Protein AF-A0A960G6W5-F1 (afdb_monomer)

Radius of gyration: 51.0 Å; Cα contacts (8 Å, |Δi|>4): 1980; chains: 1; bounding box: 122×74×151 Å

Secondary structure (DSSP, 8-state):
---S---HHHHHHHHHHHHTTSTTS----HHHHHHHHHHSPPPPPP-B-S--PPPEEEESS---TT--SSEEEEE-EEEPPPTTS-TT--EEE-HHHHHHHHHHH-GGG-----S-EEEEEEPPB--HHHHHHTTTTGGGSSS--HHHHHHHHHHHGGGG--TT-SEEE-SSSTT-EEEPTTEEEEE-TTPPSSPPS-GGGSPTTPPPPTTEEEEE--SSPPP-SPBPTT--EEEEE-TTTTTT-----TT---EEEEEPBS-TT-PBPEEEEEEE-SS-EEEEETTEEEEEE-TT-EEEEEEEEE--GGGGGGBHHHHTS-HHHHT-HHHHHHHHTT--TTTS--EEEEEEEE-SS-SS--EEEEEEEE--TT--EEEEEEEEE--GGGEEEEEEEEEEEEEE--TTSSS-EEEEEEEEEEEEE--TT-SEEEE-SSS-EEEE-TTS-EEEEE--EEE-SS--BEEEEEEEEEEETTGGGS-TTTS-STGGGEEEEEEEEEEE-B-SPPPPP-EEEEEEEEEEEEEEETTEEEEEEEEEEEEEEEEEPSP--TTBTT-EEEEEEESSS-GGGTTTS-EEE--TTEE----S-TTS--BS-HHHHTTS-----TTS-SSS-EEEE-TTSTT--EEEEEEE--EEETTTTEEEEEEEB--TT-SS-EEE-EEEEE-SSB-TT-SBPPPEEPPPEEPPPPEEEEEE-SSSSEEEEEEEEE--EE---S-SS--HHHHHHHHEEEEEEEEEE-SS--SGGGEEEEEEEEE-EEEEETTEEEEEEEEE-SS------SS--SSEEEEEEEEEEEEEEPTTS-SSEEEEEEEEEEEEEE-

Sequence (835 aa):
RTDTALTHSALATAVAEAVRTMPELPPVTGGVVTELLDLVTTPRPFLRWDPVVEPAVVPRHPYTEAESQLTLVIRSGVAVPDPTGDPYTVDLVAPDDYAQQTRAAHPELDLLWRGTSQRHLASPKTSQLEAELHGHFDAAIGGAGAAAVRRALAVALRESGSFLSTTVADLHHPGARLPQPGVELHSSPTAQEPAVTDPADLARGAPLTKGQYVVHDTDDLILPYLPDPLAKRLSLTFPDAGQGHHLFGLWAIEGVTLPYAGRWPEWHPYRLVLEAGAELAARSTRRVVRVAVPPGEQLRVNLSSALDRADLDLLGLWRSLPQAIRDLDVVAEAAADGWLWWLTPPTQLRLVHAVPKPVEVPRTTILVPVRVADGTDVRLFGGVDVHGPSTERLDVEAAWTEWVDDPTKPGPEQVDVTAAAAHTAVSYDEDLVVLGGEKDSTFPLPDGSALQVHAAVHQLGDTRHRLVEYRMRATTRYREYFDPRVLPTVDDVSVVGPATQLDVPNTARPNKPVVHDVIPLFRWTEETEPAQPFGLRRTRRAGLRVYLERPWFSSGDGELLGVLLAVGPDTATENHVSQWGGDPAYLQAGPASRSVLPLSDLTHLVGLDDRREGGRPVGPPTLQTLVDAPGTPAVWVLGYQPEFSAERGMWFVDVALDPGTAIWPFVRLGLARFQPSSLPGKHLSPVVRTDFVPLPPERTATVTRPDRRHARVVVTGPIGVPDMGPLTGDGFVERLLASRTMRARLERRRTDLTTDLGWETVDAVDLPVLGFDATVVSWSGQLPLPTALPPRRPGSNQTFRVVLEEWETLPADARGGGPGTDAQSRVVYADHLPL

Structure (mmCIF, N/CA/C/O backbone):
data_AF-A0A960G6W5-F1
#
_entry.id   AF-A0A960G6W5-F1
#
loop_
_atom_site.group_PDB
_atom_site.id
_atom_site.type_symbol
_atom_site.label_atom_id
_atom_site.label_alt_id
_atom_site.label_comp_id
_atom_site.label_asym_id
_atom_site.label_entity_id
_atom_site.label_seq_id
_atom_site.pdbx_PDB_ins_code
_atom_site.Cartn_x
_atom_site.Cartn_y
_atom_site.Cartn_z
_atom_site.occupancy
_atom_site.B_iso_or_equiv
_atom_site.auth_seq_id
_atom_site.auth_comp_id
_atom_site.auth_asym_id
_atom_site.auth_atom_id
_atom_site.pdbx_PDB_model_num
ATOM 1 N N . ARG A 1 1 ? 44.991 11.100 -51.031 1.00 40.06 1 ARG A N 1
ATOM 2 C CA . ARG A 1 1 ? 45.391 11.528 -49.666 1.00 40.06 1 ARG A CA 1
ATOM 3 C C . ARG A 1 1 ? 46.758 12.193 -49.748 1.00 40.06 1 ARG A C 1
ATOM 5 O O . ARG A 1 1 ? 47.760 11.496 -49.788 1.00 40.06 1 ARG A O 1
ATOM 12 N N . THR A 1 2 ? 46.790 13.517 -49.825 1.00 29.16 2 THR A N 1
ATOM 13 C CA . THR A 1 2 ? 48.022 14.316 -49.761 1.00 29.16 2 THR A CA 1
ATOM 14 C C . THR A 1 2 ? 47.742 15.479 -48.833 1.00 29.16 2 THR A C 1
ATOM 16 O O . THR A 1 2 ? 47.392 16.561 -49.282 1.00 29.16 2 THR A O 1
ATOM 19 N N . ASP A 1 3 ? 47.854 15.208 -47.538 1.00 36.31 3 ASP A N 1
ATOM 20 C CA . ASP A 1 3 ? 47.897 16.242 -46.504 1.00 36.31 3 ASP A CA 1
ATOM 21 C C . ASP A 1 3 ? 49.336 16.429 -46.010 1.00 36.31 3 ASP A C 1
ATOM 23 O O . ASP A 1 3 ? 49.634 16.643 -44.842 1.00 36.31 3 ASP A O 1
ATOM 27 N N . THR A 1 4 ? 50.284 16.315 -46.935 1.00 36.91 4 THR A N 1
ATOM 28 C CA . THR A 1 4 ? 51.541 17.033 -46.795 1.00 36.91 4 THR A CA 1
ATOM 29 C C . THR A 1 4 ? 51.298 18.379 -47.440 1.00 36.91 4 THR A C 1
ATOM 31 O O . THR A 1 4 ? 51.150 18.441 -48.662 1.00 36.91 4 THR A O 1
ATOM 34 N N . ALA A 1 5 ? 51.258 19.440 -46.636 1.00 42.19 5 ALA A N 1
ATOM 35 C CA . ALA A 1 5 ? 51.470 20.795 -47.117 1.00 42.19 5 ALA A CA 1
ATOM 36 C C . ALA A 1 5 ? 52.848 20.843 -47.802 1.00 42.19 5 ALA A C 1
ATOM 38 O O . ALA A 1 5 ? 53.865 21.174 -47.195 1.00 42.19 5 ALA A O 1
ATOM 39 N N . LEU A 1 6 ? 52.903 20.418 -49.064 1.00 46.50 6 LEU A N 1
ATOM 40 C CA . LEU A 1 6 ? 54.050 20.611 -49.927 1.00 46.50 6 LEU A CA 1
ATOM 41 C C . LEU A 1 6 ? 54.123 22.115 -50.133 1.00 46.50 6 LEU A C 1
ATOM 43 O O . LEU A 1 6 ? 53.272 22.710 -50.792 1.00 46.50 6 LEU A O 1
ATOM 47 N N . THR A 1 7 ? 55.108 22.744 -49.502 1.00 54.22 7 THR A N 1
ATOM 48 C CA . THR A 1 7 ? 55.400 24.153 -49.744 1.00 54.22 7 THR A CA 1
ATOM 49 C C . THR A 1 7 ? 55.617 24.348 -51.247 1.00 54.22 7 THR A C 1
ATOM 51 O O . THR A 1 7 ? 56.141 23.450 -51.913 1.00 54.22 7 THR A O 1
ATOM 54 N N . HIS A 1 8 ? 55.246 25.512 -51.799 1.00 53.78 8 HIS A N 1
ATOM 55 C CA . HIS A 1 8 ? 55.492 25.820 -53.219 1.00 53.78 8 HIS A CA 1
ATOM 56 C C . HIS A 1 8 ? 56.959 25.538 -53.606 1.00 53.78 8 HIS A C 1
ATOM 58 O O . HIS A 1 8 ? 57.224 25.042 -54.690 1.00 53.78 8 HIS A O 1
ATOM 64 N N . SER A 1 9 ? 57.901 25.707 -52.670 1.00 54.22 9 SER A N 1
ATOM 65 C CA . SER A 1 9 ? 59.314 25.315 -52.799 1.00 54.22 9 SER A CA 1
ATOM 66 C C . SER A 1 9 ? 59.549 23.805 -53.019 1.00 54.22 9 SER A C 1
ATOM 68 O O . SER A 1 9 ? 60.280 23.414 -53.934 1.00 54.22 9 SER A O 1
ATOM 70 N N . ALA A 1 10 ? 58.922 22.935 -52.220 1.00 56.19 10 ALA A N 1
ATOM 71 C CA . ALA A 1 10 ? 59.089 21.485 -52.330 1.00 56.19 10 ALA A CA 1
ATOM 72 C C . ALA A 1 10 ? 58.454 20.933 -53.616 1.00 56.19 10 ALA A C 1
ATOM 74 O O . ALA A 1 10 ? 59.056 20.107 -54.307 1.00 56.19 10 ALA A O 1
ATOM 75 N N . LEU A 1 11 ? 57.272 21.444 -53.977 1.00 56.09 11 LEU A N 1
ATOM 76 C CA . LEU A 1 11 ? 56.597 21.094 -55.225 1.00 56.09 11 LEU A CA 1
ATOM 77 C C . LEU A 1 11 ? 57.368 21.637 -56.442 1.00 56.09 11 LEU A C 1
ATOM 79 O O . LEU A 1 11 ? 57.532 20.915 -57.423 1.00 56.09 11 LEU A O 1
ATOM 83 N N . ALA A 1 12 ? 57.930 22.850 -56.352 1.00 57.47 12 ALA A N 1
ATOM 84 C CA . ALA A 1 12 ? 58.768 23.424 -57.405 1.00 57.47 12 ALA A CA 1
ATOM 85 C C . ALA A 1 12 ? 60.010 22.579 -57.674 1.00 57.47 12 ALA A C 1
ATOM 87 O O . ALA A 1 12 ? 60.385 22.371 -58.826 1.00 57.47 12 ALA A O 1
ATOM 88 N N . THR A 1 13 ? 60.633 22.074 -56.610 1.00 58.28 13 THR A N 1
ATOM 89 C CA . THR A 1 13 ? 61.841 21.249 -56.698 1.00 58.28 13 THR A CA 1
ATOM 90 C C . THR A 1 13 ? 61.538 19.909 -57.370 1.00 58.28 13 THR A C 1
ATOM 92 O O . THR A 1 13 ? 62.225 19.543 -58.322 1.00 58.28 13 THR A O 1
ATOM 95 N N . ALA A 1 14 ? 60.458 19.234 -56.961 1.00 59.72 14 ALA A N 1
ATOM 96 C CA . ALA A 1 14 ? 60.030 17.965 -57.553 1.00 59.72 14 ALA A CA 1
ATOM 97 C C . ALA A 1 14 ? 59.589 18.109 -59.024 1.00 59.72 14 ALA A C 1
ATOM 99 O O . ALA A 1 14 ? 59.943 17.280 -59.862 1.00 59.72 14 ALA A O 1
ATOM 100 N N . VAL A 1 15 ? 58.869 19.184 -59.367 1.00 58.84 15 VAL A N 1
ATOM 101 C CA . VAL A 1 15 ? 58.459 19.481 -60.751 1.00 58.84 15 VAL A CA 1
ATOM 102 C C . VAL A 1 15 ? 59.669 19.853 -61.615 1.00 58.84 15 VAL A C 1
ATOM 104 O O . VAL A 1 15 ? 59.795 19.349 -62.728 1.00 58.84 15 VAL A O 1
ATOM 107 N N . ALA A 1 16 ? 60.610 20.658 -61.111 1.00 59.22 16 ALA A N 1
ATOM 108 C CA . ALA A 1 16 ? 61.850 20.983 -61.822 1.00 59.22 16 ALA A CA 1
ATOM 109 C C . ALA A 1 16 ? 62.760 19.757 -62.032 1.00 59.22 16 ALA A C 1
ATOM 111 O O . ALA A 1 16 ? 63.559 19.721 -62.969 1.00 59.22 16 ALA A O 1
ATOM 112 N N . GLU A 1 17 ? 62.685 18.758 -61.155 1.00 59.59 17 GLU A N 1
ATOM 113 C CA . GLU A 1 17 ? 63.411 17.492 -61.285 1.00 59.59 17 GLU A CA 1
ATOM 114 C C . GLU A 1 17 ? 62.733 16.543 -62.286 1.00 59.59 17 GLU A C 1
ATOM 116 O O . GLU A 1 17 ? 63.411 15.989 -63.148 1.00 59.59 17 GLU A O 1
ATOM 121 N N . ALA A 1 18 ? 61.398 16.464 -62.285 1.00 56.75 18 ALA A N 1
ATOM 122 C CA . ALA A 1 18 ? 60.632 15.707 -63.277 1.00 56.75 18 ALA A CA 1
ATOM 123 C C . ALA A 1 18 ? 60.759 16.290 -64.699 1.00 56.75 18 ALA A C 1
ATOM 125 O O . ALA A 1 18 ? 60.986 15.549 -65.655 1.00 56.75 18 ALA A O 1
ATOM 126 N N . VAL A 1 19 ? 60.695 17.618 -64.856 1.00 58.28 19 VAL A N 1
ATOM 127 C CA . VAL A 1 19 ? 60.835 18.293 -66.163 1.00 58.28 19 VAL A CA 1
ATOM 128 C C . VAL A 1 19 ? 62.250 18.136 -66.735 1.00 58.28 19 VAL A C 1
ATOM 130 O O . VAL A 1 19 ? 62.404 18.006 -67.946 1.00 58.28 19 VAL A O 1
ATOM 133 N N . ARG A 1 20 ? 63.283 18.032 -65.883 1.00 57.38 20 ARG A N 1
ATOM 134 C CA . ARG A 1 20 ? 64.667 17.738 -66.306 1.00 57.38 20 ARG A CA 1
ATOM 135 C C . ARG A 1 20 ? 64.843 16.366 -66.964 1.00 57.38 20 ARG A C 1
ATOM 137 O O . ARG A 1 20 ? 65.840 16.160 -67.648 1.00 57.38 20 ARG A O 1
ATOM 144 N N . THR A 1 21 ? 63.901 15.443 -66.773 1.00 56.19 21 THR A N 1
ATOM 145 C CA . THR A 1 21 ? 63.940 14.104 -67.384 1.00 56.19 21 THR A CA 1
ATOM 146 C C . THR A 1 21 ? 63.235 14.021 -68.744 1.00 56.19 21 THR A C 1
ATOM 148 O O . THR A 1 21 ? 63.281 12.970 -69.383 1.00 56.19 21 THR A O 1
ATOM 151 N N . MET A 1 22 ? 62.618 15.111 -69.225 1.00 53.97 22 MET A N 1
ATOM 152 C CA . MET A 1 22 ? 61.952 15.158 -70.532 1.00 53.97 22 MET A CA 1
ATOM 153 C C . MET A 1 22 ? 62.871 15.775 -71.609 1.00 53.97 22 MET A C 1
ATOM 155 O O . MET A 1 22 ? 63.398 16.863 -71.382 1.00 53.97 22 MET A O 1
ATOM 159 N N . PRO A 1 23 ? 63.072 15.147 -72.789 1.00 51.31 23 PRO A N 1
ATOM 160 C CA . PRO A 1 23 ? 64.182 15.508 -73.684 1.00 51.31 23 PRO A CA 1
ATOM 161 C C . PRO A 1 23 ? 64.036 16.818 -74.481 1.00 51.31 23 PRO A C 1
ATOM 163 O O . PRO A 1 23 ? 65.014 17.240 -75.091 1.00 51.31 23 PRO A O 1
ATOM 166 N N . GLU A 1 24 ? 62.859 17.458 -74.518 1.00 55.34 24 GLU A N 1
ATOM 167 C CA . GLU A 1 24 ? 62.564 18.534 -75.491 1.00 55.34 24 GLU A CA 1
ATOM 168 C C . GLU A 1 24 ? 62.020 19.852 -74.903 1.00 55.34 24 GLU A C 1
ATOM 170 O O . GLU A 1 24 ? 61.393 20.638 -75.612 1.00 55.34 24 GLU A O 1
ATOM 175 N N . LEU A 1 25 ? 62.264 20.152 -73.624 1.00 54.31 25 LEU A N 1
ATOM 176 C CA . LEU A 1 25 ? 61.867 21.440 -73.030 1.00 54.31 25 LEU A CA 1
ATOM 177 C C . LEU A 1 25 ? 63.091 22.287 -72.624 1.00 54.31 25 LEU A C 1
ATOM 179 O O . LEU A 1 25 ? 64.078 21.735 -72.134 1.00 54.31 25 LEU A O 1
ATOM 183 N N . PRO A 1 26 ? 63.061 23.625 -72.811 1.00 58.75 26 PRO A N 1
ATOM 184 C CA . PRO A 1 26 ? 64.136 24.512 -72.363 1.00 58.75 26 PRO A CA 1
ATOM 185 C C . PRO A 1 26 ? 64.307 24.449 -70.831 1.00 58.75 26 PRO A C 1
ATOM 187 O O . PRO A 1 26 ? 63.349 24.130 -70.124 1.00 58.75 26 PRO A O 1
ATOM 190 N N . PRO A 1 27 ? 65.506 24.750 -70.290 1.00 56.75 27 PRO A N 1
ATOM 191 C CA . PRO A 1 27 ? 65.803 24.589 -68.869 1.00 56.75 27 PRO A CA 1
ATOM 192 C C . PRO A 1 27 ? 64.904 25.492 -68.019 1.00 56.75 27 PRO A C 1
ATOM 194 O O . PRO A 1 27 ? 65.104 26.704 -67.939 1.00 56.75 27 PRO A O 1
ATOM 197 N N . VAL A 1 28 ? 63.905 24.892 -67.375 1.00 57.66 28 VAL A N 1
ATOM 198 C CA . VAL A 1 28 ? 63.008 25.591 -66.454 1.00 57.66 28 VAL A CA 1
ATOM 199 C C . VAL A 1 28 ? 63.772 25.845 -65.152 1.00 57.66 28 VAL A C 1
ATOM 201 O O . VAL A 1 28 ? 64.175 24.910 -64.459 1.00 57.66 28 VAL A O 1
ATOM 204 N N . THR A 1 29 ? 64.033 27.112 -64.830 1.00 60.97 29 THR A N 1
ATOM 205 C CA . THR A 1 29 ? 64.682 27.507 -63.572 1.00 60.97 29 THR A CA 1
ATOM 206 C C . THR A 1 29 ? 63.681 27.453 -62.416 1.00 60.97 29 THR A C 1
ATOM 208 O O . THR A 1 29 ? 62.482 27.652 -62.610 1.00 60.97 29 THR A O 1
ATOM 211 N N . GLY A 1 30 ? 64.161 27.226 -61.187 1.00 58.84 30 GLY A N 1
ATOM 212 C CA . GLY A 1 30 ? 63.300 27.163 -59.995 1.00 58.84 30 GLY A CA 1
ATOM 213 C C . GLY A 1 30 ? 62.415 28.404 -59.800 1.00 58.84 30 GLY A C 1
ATOM 214 O O . GLY A 1 30 ? 61.308 28.279 -59.288 1.00 58.84 30 GLY A O 1
ATOM 215 N N . GLY A 1 31 ? 62.846 29.576 -60.286 1.00 61.78 31 GLY A N 1
ATOM 216 C CA . GLY A 1 31 ? 62.052 30.811 -60.272 1.00 61.78 31 GLY A CA 1
ATOM 217 C C . GLY A 1 31 ? 60.804 30.759 -61.162 1.00 61.78 31 GLY A C 1
ATOM 218 O O . GLY A 1 31 ? 59.733 31.137 -60.705 1.00 61.78 31 GLY A O 1
ATOM 219 N N . VAL A 1 32 ? 60.904 30.203 -62.377 1.00 61.75 32 VAL A N 1
ATOM 220 C CA . VAL A 1 32 ? 59.761 30.064 -63.307 1.00 61.75 32 VAL A CA 1
ATOM 221 C C . VAL A 1 32 ? 58.753 29.032 -62.795 1.00 61.75 32 VAL A C 1
ATOM 223 O O . VAL A 1 32 ? 57.549 29.218 -62.935 1.00 61.75 32 VAL A O 1
ATOM 226 N N . VAL A 1 33 ? 59.225 27.959 -62.148 1.00 59.75 33 VAL A N 1
ATOM 227 C CA . VAL A 1 33 ? 58.331 26.989 -61.491 1.00 59.75 33 VAL A CA 1
ATOM 228 C C . VAL A 1 33 ? 57.635 27.612 -60.279 1.00 59.75 33 VAL A C 1
ATOM 230 O O . VAL A 1 33 ? 56.470 27.323 -60.041 1.00 59.75 33 VAL A O 1
ATOM 233 N N . THR A 1 34 ? 58.314 28.493 -59.542 1.00 57.53 34 THR A N 1
ATOM 234 C CA . THR A 1 34 ? 57.716 29.205 -58.401 1.00 57.53 34 THR A CA 1
ATOM 235 C C . THR A 1 34 ? 56.634 30.188 -58.865 1.00 57.53 34 THR A C 1
ATOM 237 O O . THR A 1 34 ? 55.538 30.157 -58.320 1.00 57.53 34 THR A O 1
ATOM 240 N N . GLU A 1 35 ? 56.875 30.967 -59.929 1.00 63.31 35 GLU A N 1
ATOM 241 C CA . GLU A 1 35 ? 55.846 31.824 -60.551 1.00 63.31 35 GLU A CA 1
ATOM 242 C C . GLU A 1 35 ? 54.659 31.017 -61.100 1.00 63.31 35 GLU A C 1
ATOM 244 O O . GLU A 1 35 ? 53.507 31.413 -60.934 1.00 63.31 35 GLU A O 1
ATOM 249 N N . LEU A 1 36 ? 54.913 29.861 -61.725 1.00 60.41 36 LEU A N 1
ATOM 250 C CA . LEU A 1 36 ? 53.849 28.963 -62.182 1.00 60.41 36 LEU A CA 1
ATOM 251 C C . LEU A 1 36 ? 53.043 28.388 -61.016 1.00 60.41 36 LEU A C 1
ATOM 253 O O . LEU A 1 36 ? 51.830 28.264 -61.133 1.00 60.41 36 LEU A O 1
ATOM 257 N N . LEU A 1 37 ? 53.682 28.053 -59.897 1.00 58.50 37 LEU A N 1
ATOM 258 C CA . LEU A 1 37 ? 52.997 27.550 -58.707 1.00 58.50 37 LEU A CA 1
ATOM 259 C C . LEU A 1 37 ? 52.199 28.628 -57.976 1.00 58.50 37 LEU A C 1
ATOM 261 O O . LEU A 1 37 ? 51.151 28.309 -57.428 1.00 58.50 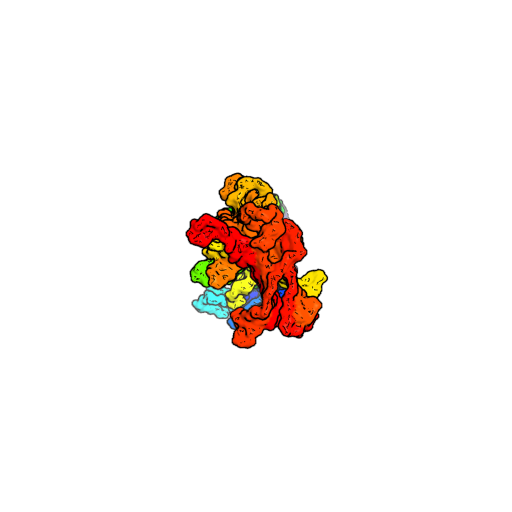37 LEU A O 1
ATOM 265 N N . ASP A 1 38 ? 52.622 29.889 -58.035 1.00 61.00 38 ASP A N 1
ATOM 266 C CA . ASP A 1 38 ? 51.825 31.019 -57.544 1.00 61.00 38 ASP A CA 1
ATOM 267 C C . ASP A 1 38 ? 50.582 31.286 -58.421 1.00 61.00 38 ASP A C 1
ATOM 269 O O . ASP A 1 38 ? 49.593 31.841 -57.941 1.00 61.00 38 ASP A O 1
ATOM 273 N N . LEU A 1 39 ? 50.590 30.838 -59.684 1.00 62.72 39 LEU A N 1
ATOM 274 C CA . LEU A 1 39 ? 49.422 30.824 -60.578 1.00 62.72 39 LEU A CA 1
ATOM 275 C C . LEU A 1 39 ? 48.560 29.555 -60.431 1.00 62.72 39 LEU A C 1
ATOM 277 O O . LEU A 1 39 ? 47.406 29.538 -60.868 1.00 62.72 39 LEU A O 1
ATOM 281 N N . VAL A 1 40 ? 49.092 28.487 -59.828 1.00 59.12 40 VAL A N 1
ATOM 282 C CA . VAL A 1 40 ? 48.345 27.257 -59.545 1.00 59.12 40 VAL A CA 1
ATOM 283 C C . VAL A 1 40 ? 47.571 27.457 -58.250 1.00 59.12 40 VAL A C 1
ATOM 285 O O . VAL A 1 40 ? 48.131 27.646 -57.174 1.00 59.12 40 VAL A O 1
ATOM 288 N N . THR A 1 41 ? 46.244 27.384 -58.339 1.00 60.28 41 THR A N 1
ATOM 289 C CA . THR A 1 41 ? 45.397 27.407 -57.143 1.00 60.28 41 THR A CA 1
ATOM 290 C C . THR A 1 41 ? 45.789 26.239 -56.241 1.00 60.28 41 THR A C 1
ATOM 292 O O . THR A 1 41 ? 45.698 25.083 -56.658 1.00 60.28 41 THR A O 1
ATOM 295 N N . THR A 1 42 ? 46.220 26.528 -55.008 1.00 59.69 42 THR A N 1
ATOM 296 C CA . THR A 1 42 ? 46.505 25.485 -54.018 1.00 59.69 42 THR A CA 1
ATOM 297 C C . THR A 1 42 ? 45.262 24.602 -53.878 1.00 59.69 42 THR A C 1
ATOM 299 O O . THR A 1 42 ? 44.183 25.152 -53.628 1.00 59.69 42 THR A O 1
ATOM 302 N N . PRO A 1 43 ? 45.373 23.268 -54.026 1.00 61.44 43 PRO A N 1
ATOM 303 C CA . PRO A 1 43 ? 44.233 22.376 -53.876 1.00 61.44 43 PRO A CA 1
ATOM 304 C C . PRO A 1 43 ? 43.546 22.640 -52.535 1.00 61.44 43 PRO A C 1
ATOM 306 O O . PRO A 1 43 ? 44.160 22.524 -51.473 1.00 61.44 43 PRO A O 1
ATOM 309 N N . ARG A 1 44 ? 42.280 23.057 -52.580 1.00 68.50 44 ARG A N 1
ATOM 310 C CA . ARG A 1 44 ? 41.448 23.184 -51.384 1.00 68.50 44 ARG A CA 1
ATOM 311 C C . ARG A 1 44 ? 40.637 21.899 -51.254 1.00 68.50 44 ARG A C 1
ATOM 313 O O . ARG A 1 44 ? 40.026 21.497 -52.244 1.00 68.50 44 ARG A O 1
ATOM 320 N N . PRO A 1 45 ? 40.629 21.249 -50.079 1.00 69.19 45 PRO A N 1
ATOM 321 C CA . PRO A 1 45 ? 39.750 20.112 -49.872 1.00 69.19 45 PRO A CA 1
ATOM 322 C C . PRO A 1 45 ? 38.299 20.575 -49.999 1.00 69.19 45 PRO A C 1
ATOM 324 O O . PRO A 1 45 ? 37.957 21.687 -49.581 1.00 69.19 45 PRO A O 1
ATOM 327 N N . PHE A 1 46 ? 37.454 19.720 -50.568 1.00 82.94 46 PHE A N 1
ATOM 328 C CA . PHE A 1 46 ? 36.014 19.881 -50.445 1.00 82.94 46 PHE A CA 1
ATOM 329 C C . PHE A 1 46 ? 35.646 19.892 -48.956 1.00 82.94 46 PHE A C 1
ATOM 331 O O . PHE A 1 46 ? 36.108 19.040 -48.196 1.00 82.94 46 PHE A O 1
ATOM 338 N N . LEU A 1 47 ? 34.856 20.886 -48.545 1.00 89.44 47 LEU A N 1
ATOM 339 C CA . LEU A 1 47 ? 34.314 20.971 -47.194 1.00 89.44 47 LEU A CA 1
ATOM 340 C C . LEU A 1 47 ? 32.828 20.683 -47.251 1.00 89.44 47 LEU A C 1
ATOM 342 O O . LEU A 1 47 ? 32.066 21.450 -47.843 1.00 89.44 47 LEU A O 1
ATOM 346 N N . ARG A 1 48 ? 32.435 19.600 -46.594 1.00 91.81 48 ARG A N 1
ATOM 347 C CA . ARG A 1 48 ? 31.042 19.220 -46.443 1.00 91.81 48 ARG A CA 1
ATOM 348 C C . ARG A 1 48 ? 30.407 20.061 -45.341 1.00 91.81 48 ARG A C 1
ATOM 350 O O . ARG A 1 48 ? 30.919 20.121 -44.224 1.00 91.81 48 ARG A O 1
ATOM 357 N N . TRP A 1 49 ? 29.300 20.720 -45.659 1.00 92.38 49 TRP A N 1
ATOM 358 C CA . TRP A 1 49 ? 28.532 21.523 -44.699 1.00 92.38 49 TRP A CA 1
ATOM 359 C C . TRP A 1 49 ? 27.291 20.802 -44.178 1.00 92.38 49 TRP A C 1
ATOM 361 O O . TRP A 1 49 ? 26.739 21.214 -43.162 1.00 92.38 49 TRP A O 1
ATOM 371 N N . ASP A 1 50 ? 26.898 19.713 -44.834 1.00 91.44 50 ASP A N 1
ATOM 372 C CA . ASP A 1 50 ? 25.795 18.866 -44.408 1.00 91.44 50 ASP A CA 1
ATOM 373 C C . ASP A 1 50 ? 26.249 17.856 -43.343 1.00 91.44 50 ASP A C 1
ATOM 375 O O . ASP A 1 50 ? 27.347 17.297 -43.448 1.00 91.44 50 ASP A O 1
ATOM 379 N N . PRO A 1 51 ? 25.418 17.563 -42.331 1.00 93.56 51 PRO A N 1
ATOM 380 C CA . PRO A 1 51 ? 25.730 16.536 -41.346 1.00 93.56 51 PRO A CA 1
ATOM 381 C C . PRO A 1 51 ? 25.818 15.143 -41.983 1.00 93.56 51 PRO A C 1
ATOM 383 O O . PRO A 1 51 ? 25.235 14.867 -43.038 1.00 93.56 51 PRO A O 1
ATOM 386 N N . VAL A 1 52 ? 26.529 14.235 -41.317 1.00 94.94 52 VAL A N 1
ATOM 387 C CA . VAL A 1 52 ? 26.510 12.804 -41.633 1.00 94.94 52 VAL A CA 1
ATOM 388 C C . VAL A 1 52 ? 25.282 12.199 -40.964 1.00 94.94 52 VAL A C 1
ATOM 390 O O . VAL A 1 52 ? 25.256 12.030 -39.748 1.00 94.94 52 VAL A O 1
ATOM 393 N N . VAL A 1 53 ? 24.251 11.919 -41.760 1.00 94.56 53 VAL A N 1
ATOM 394 C CA . VAL A 1 53 ? 22.946 11.463 -41.256 1.00 94.56 53 VAL A CA 1
ATOM 395 C C . VAL A 1 53 ? 23.039 10.116 -40.532 1.00 94.56 53 VAL A C 1
ATOM 397 O O . VAL A 1 53 ? 24.011 9.365 -40.671 1.00 94.56 53 VAL A O 1
ATOM 400 N N . GLU A 1 54 ? 22.030 9.819 -39.726 1.00 94.44 54 GLU A N 1
ATOM 401 C CA . GLU A 1 54 ? 21.936 8.606 -38.928 1.00 94.44 54 GLU A CA 1
ATOM 402 C C . GLU A 1 54 ? 21.932 7.315 -39.778 1.00 94.44 54 GLU A C 1
ATOM 404 O O . GLU A 1 54 ? 21.487 7.306 -40.931 1.00 94.44 54 GLU A O 1
ATOM 409 N N . PRO A 1 55 ? 22.386 6.184 -39.215 1.00 96.38 55 PRO A N 1
ATOM 410 C CA . PRO A 1 55 ? 22.240 4.872 -39.829 1.00 96.38 55 PRO A CA 1
ATOM 411 C C . PRO A 1 55 ? 20.777 4.525 -40.127 1.00 96.38 55 PRO A C 1
ATOM 413 O O . PRO A 1 55 ? 19.877 4.757 -39.320 1.00 96.38 55 PRO A O 1
ATOM 416 N N . ALA A 1 56 ? 20.543 3.887 -41.271 1.00 95.62 56 ALA A N 1
ATOM 417 C CA . ALA A 1 56 ? 19.230 3.394 -41.647 1.00 95.62 56 ALA A CA 1
ATOM 418 C C . ALA A 1 56 ? 18.862 2.158 -40.810 1.00 95.62 56 ALA A C 1
ATOM 420 O O . ALA A 1 56 ? 19.553 1.136 -40.846 1.00 95.62 56 ALA A O 1
ATOM 421 N N . VAL A 1 57 ? 17.742 2.240 -40.094 1.00 96.88 57 VAL A N 1
ATOM 422 C CA . VAL A 1 57 ? 17.168 1.126 -39.327 1.00 96.88 57 VAL A CA 1
ATOM 423 C C . VAL A 1 57 ? 16.171 0.385 -40.209 1.00 96.88 57 VAL A C 1
ATOM 425 O O . VAL A 1 57 ? 15.205 0.978 -40.679 1.00 96.88 57 VAL A O 1
ATOM 428 N N . VAL A 1 58 ? 16.374 -0.906 -40.446 1.00 95.69 58 VAL A N 1
ATOM 429 C CA . VAL A 1 58 ? 15.533 -1.707 -41.347 1.00 95.69 58 VAL A CA 1
ATOM 430 C C . VAL A 1 58 ? 14.877 -2.842 -40.561 1.00 95.69 58 VAL A C 1
ATOM 432 O O . VAL A 1 58 ? 15.578 -3.581 -39.862 1.00 95.69 58 VAL A O 1
ATOM 435 N N . PRO A 1 59 ? 13.547 -3.014 -40.636 1.00 95.38 59 PRO A N 1
ATOM 436 C CA . PRO A 1 59 ? 12.884 -4.119 -39.961 1.00 95.38 59 PRO A CA 1
ATOM 437 C C . PRO A 1 59 ? 13.269 -5.457 -40.596 1.00 95.38 59 PRO A C 1
ATOM 439 O O . PRO A 1 59 ? 13.266 -5.611 -41.817 1.00 95.38 59 PRO A O 1
ATOM 442 N N . ARG A 1 60 ? 13.604 -6.438 -39.753 1.00 95.19 60 ARG A N 1
ATOM 443 C CA . ARG A 1 60 ? 13.833 -7.821 -40.192 1.00 95.19 60 ARG A CA 1
ATOM 444 C C . ARG A 1 60 ? 12.522 -8.600 -40.300 1.00 95.19 60 ARG A C 1
ATOM 446 O O . ARG A 1 60 ? 12.348 -9.388 -41.216 1.00 95.19 60 ARG A O 1
ATOM 453 N N . HIS A 1 61 ? 11.616 -8.365 -39.357 1.00 94.50 61 HIS A N 1
ATOM 454 C CA . HIS A 1 61 ? 10.350 -9.075 -39.233 1.00 94.50 61 HIS A CA 1
ATOM 455 C C . HIS A 1 61 ? 9.175 -8.091 -39.175 1.00 94.50 61 HIS A C 1
ATOM 457 O O . HIS A 1 61 ? 9.390 -6.908 -38.890 1.00 94.50 61 HIS A O 1
ATOM 463 N N . PRO A 1 62 ? 7.937 -8.564 -39.405 1.00 93.06 62 PRO A N 1
ATOM 464 C CA . PRO A 1 62 ? 6.730 -7.757 -39.251 1.00 93.06 62 PRO A CA 1
ATOM 465 C C . PRO A 1 62 ? 6.585 -7.218 -37.830 1.00 93.06 62 PRO A C 1
ATOM 467 O O . PRO A 1 62 ? 6.866 -7.946 -36.874 1.00 93.06 62 PRO A O 1
ATOM 470 N N . TYR A 1 63 ? 6.127 -5.969 -37.712 1.00 92.88 63 TYR A N 1
ATOM 471 C CA . TYR A 1 63 ? 5.852 -5.342 -36.426 1.00 92.88 63 TYR A CA 1
ATOM 472 C C . TYR A 1 63 ? 4.682 -6.029 -35.724 1.00 92.88 63 TYR A C 1
ATOM 474 O O . TYR A 1 63 ? 3.651 -6.302 -36.337 1.00 92.88 63 TYR A O 1
ATOM 482 N N . THR A 1 64 ? 4.862 -6.280 -34.433 1.00 91.75 64 THR A N 1
ATOM 483 C CA . THR A 1 64 ? 3.809 -6.706 -33.504 1.00 91.75 64 THR A CA 1
ATOM 484 C C . THR A 1 64 ? 3.296 -5.514 -32.680 1.00 91.75 64 THR A C 1
ATOM 486 O O . THR A 1 64 ? 3.676 -4.368 -32.921 1.00 91.75 64 THR A O 1
ATOM 489 N N . GLU A 1 65 ? 2.409 -5.749 -31.717 1.00 90.31 65 GLU A N 1
ATOM 490 C CA . GLU A 1 65 ? 1.791 -4.731 -30.862 1.00 90.31 65 GLU A CA 1
ATOM 491 C C . GLU A 1 65 ? 2.851 -3.835 -30.198 1.00 90.31 65 GLU A C 1
ATOM 493 O O . GLU A 1 65 ? 3.806 -4.324 -29.601 1.00 90.31 65 GLU A O 1
ATOM 498 N N . ALA A 1 66 ? 2.698 -2.514 -30.304 1.00 91.06 66 ALA A N 1
ATOM 499 C CA . ALA A 1 66 ? 3.659 -1.522 -29.805 1.00 91.06 66 ALA A CA 1
ATOM 500 C C . ALA A 1 66 ? 5.090 -1.593 -30.398 1.00 91.06 66 ALA A C 1
ATOM 502 O O . ALA A 1 66 ? 5.966 -0.834 -29.973 1.00 91.06 66 ALA A O 1
ATOM 503 N N . GLU A 1 67 ? 5.346 -2.424 -31.416 1.00 93.56 67 GLU A N 1
ATOM 504 C CA . GLU A 1 67 ? 6.584 -2.358 -32.192 1.00 93.56 67 GLU A CA 1
ATOM 505 C C . GLU A 1 67 ? 6.504 -1.319 -33.313 1.00 93.56 67 GLU A C 1
ATOM 507 O O . GLU A 1 67 ? 5.466 -1.064 -33.921 1.00 93.56 67 GLU A O 1
ATOM 512 N N . SER A 1 68 ? 7.656 -0.737 -33.629 1.00 93.62 68 SER A N 1
ATOM 513 C CA . SER A 1 68 ? 7.822 0.160 -34.769 1.00 93.62 68 SER A CA 1
ATOM 514 C C . SER A 1 68 ? 9.236 0.031 -35.333 1.00 93.62 68 SER A C 1
ATOM 516 O O . SER A 1 68 ? 10.049 -0.763 -34.848 1.00 93.62 68 SER A O 1
ATOM 518 N N . GLN A 1 69 ? 9.575 0.829 -36.346 1.00 93.88 69 GLN A N 1
ATOM 519 C CA . GLN A 1 69 ? 10.935 0.859 -36.890 1.00 93.88 69 GLN A CA 1
ATOM 520 C C . GLN A 1 69 ? 11.982 1.127 -35.799 1.00 93.88 69 GLN A C 1
ATOM 522 O O . GLN A 1 69 ? 13.032 0.489 -35.800 1.00 93.88 69 GLN A O 1
ATOM 527 N N . LEU A 1 70 ? 11.656 2.001 -34.841 1.00 96.75 70 LEU A N 1
ATOM 528 C CA . LEU A 1 70 ? 12.555 2.454 -33.777 1.00 96.75 70 LEU A CA 1
ATOM 529 C C . LEU A 1 70 ? 12.212 1.877 -32.393 1.00 96.75 70 LEU A C 1
ATOM 531 O O . LEU A 1 70 ? 12.901 2.169 -31.421 1.00 96.75 70 LEU A O 1
ATOM 535 N N . THR A 1 71 ? 11.159 1.063 -32.273 1.00 97.19 71 THR A N 1
ATOM 536 C CA . THR A 1 71 ? 10.773 0.393 -31.020 1.00 97.19 71 THR A CA 1
ATOM 537 C C . THR A 1 71 ? 10.802 -1.119 -31.204 1.00 97.19 71 THR A C 1
ATOM 539 O O . THR A 1 71 ? 10.068 -1.661 -32.033 1.00 97.19 71 THR A O 1
ATOM 542 N N . LEU A 1 72 ? 11.668 -1.783 -30.441 1.00 97.56 72 LEU A N 1
ATOM 543 C CA . LEU A 1 72 ? 11.805 -3.236 -30.395 1.00 97.56 72 LEU A CA 1
ATOM 544 C C . LEU A 1 72 ? 11.171 -3.733 -29.095 1.00 97.56 72 LEU A C 1
ATOM 546 O O . LEU A 1 72 ? 11.470 -3.185 -28.034 1.00 97.56 72 LEU A O 1
ATOM 550 N N . VAL A 1 73 ? 10.326 -4.761 -29.174 1.00 97.62 73 VAL A N 1
ATOM 551 C CA . VAL A 1 73 ? 9.582 -5.278 -28.016 1.00 97.62 73 VAL A CA 1
ATOM 552 C C . VAL A 1 73 ? 9.760 -6.787 -27.912 1.00 97.62 73 VAL A C 1
ATOM 554 O O . VAL A 1 73 ? 9.560 -7.512 -28.885 1.00 97.62 73 VAL A O 1
ATOM 557 N N . ILE A 1 74 ? 10.091 -7.262 -26.716 1.00 97.31 74 ILE A N 1
ATOM 558 C CA . ILE A 1 74 ? 9.960 -8.668 -26.310 1.00 97.31 74 ILE A CA 1
ATOM 559 C C . ILE A 1 74 ? 8.996 -8.752 -25.124 1.00 97.31 74 ILE A C 1
ATOM 561 O O . ILE A 1 74 ? 8.825 -7.773 -24.399 1.00 97.31 74 ILE A O 1
ATOM 565 N N . ARG A 1 75 ? 8.329 -9.896 -24.946 1.00 96.56 75 ARG A N 1
ATOM 566 C CA . ARG A 1 75 ? 7.270 -10.073 -23.939 1.00 96.56 75 ARG A CA 1
ATOM 567 C C . ARG A 1 75 ? 7.532 -11.327 -23.125 1.00 96.56 75 ARG A C 1
ATOM 569 O O . ARG A 1 75 ? 7.626 -12.386 -23.733 1.00 96.56 75 ARG A O 1
ATOM 576 N N . SER A 1 76 ? 7.598 -11.215 -21.803 1.00 95.94 76 SER A N 1
ATOM 577 C CA . SER A 1 76 ? 7.674 -12.366 -20.889 1.00 95.94 76 SER A CA 1
ATOM 578 C C . SER A 1 76 ? 6.388 -12.510 -20.093 1.00 95.94 76 SER A C 1
ATOM 580 O O . SER A 1 76 ? 5.706 -11.520 -19.832 1.00 95.94 76 SER A O 1
ATOM 582 N N . GLY A 1 77 ? 6.065 -13.738 -19.698 1.00 92.88 77 GLY A N 1
ATOM 583 C CA . GLY A 1 77 ? 4.941 -14.011 -18.809 1.00 92.88 77 GLY A CA 1
ATOM 584 C C . GLY A 1 77 ? 5.330 -13.823 -17.350 1.00 92.88 77 GLY A C 1
ATOM 585 O O . GLY A 1 77 ? 6.490 -13.993 -16.978 1.00 92.88 77 GLY A O 1
ATOM 586 N N . VAL A 1 78 ? 4.341 -13.486 -16.530 1.00 91.44 78 VAL A N 1
ATOM 587 C CA . VAL A 1 78 ? 4.503 -13.290 -15.091 1.00 91.44 78 VAL A CA 1
ATOM 588 C C . VAL A 1 78 ? 3.396 -14.064 -14.390 1.00 91.44 78 VAL A C 1
ATOM 590 O O . VAL A 1 78 ? 2.217 -13.738 -14.539 1.00 91.44 78 VAL A O 1
ATOM 593 N N . ALA A 1 79 ? 3.772 -15.115 -13.668 1.00 84.88 79 ALA A N 1
ATOM 594 C CA . ALA A 1 79 ? 2.865 -15.950 -12.899 1.00 84.88 79 ALA A CA 1
ATOM 595 C C . ALA A 1 79 ? 3.032 -15.649 -11.407 1.00 84.88 79 ALA A C 1
ATOM 597 O O . ALA A 1 79 ? 4.138 -15.649 -10.873 1.00 84.88 79 ALA A O 1
ATOM 598 N N . VAL A 1 80 ? 1.916 -15.386 -10.733 1.00 72.00 80 VAL A N 1
ATOM 599 C CA . VAL A 1 80 ? 1.883 -15.271 -9.273 1.00 72.00 80 VAL A CA 1
ATOM 600 C C . VAL A 1 80 ? 1.479 -16.649 -8.738 1.00 72.00 80 VAL A C 1
ATOM 602 O O . VAL A 1 80 ? 0.447 -17.163 -9.182 1.00 72.00 80 VAL A O 1
ATOM 605 N N . PRO A 1 81 ? 2.279 -17.288 -7.868 1.00 60.25 81 PRO A N 1
ATOM 606 C CA . PRO A 1 81 ? 1.978 -18.614 -7.348 1.00 60.25 81 PRO A CA 1
ATOM 607 C C . PRO A 1 81 ? 0.655 -18.636 -6.566 1.00 60.25 81 PRO A C 1
ATOM 609 O O . PRO A 1 81 ? 0.227 -17.639 -5.986 1.00 60.25 81 PRO A O 1
ATOM 612 N N . ASP A 1 82 ? 0.009 -19.805 -6.567 1.00 57.09 82 ASP A N 1
ATOM 613 C CA . ASP A 1 82 ? -1.209 -20.119 -5.804 1.00 57.09 82 ASP A CA 1
ATOM 614 C C . ASP A 1 82 ? -1.004 -19.778 -4.303 1.00 57.09 82 ASP A C 1
ATOM 616 O O . ASP A 1 82 ? 0.106 -20.001 -3.807 1.00 57.09 82 ASP A O 1
ATOM 620 N N . PRO A 1 83 ? -2.010 -19.293 -3.540 1.00 52.97 83 PRO A N 1
ATOM 621 C CA . PRO A 1 83 ? -1.951 -18.991 -2.096 1.00 52.97 83 PRO A CA 1
ATOM 622 C C . PRO A 1 83 ? -1.294 -20.021 -1.155 1.00 52.97 83 PRO A C 1
ATOM 624 O O . PRO A 1 83 ? -1.088 -19.721 0.019 1.00 52.97 83 PRO A O 1
ATOM 627 N N . THR A 1 84 ? -0.982 -21.233 -1.619 1.00 51.09 84 THR A N 1
ATOM 628 C CA . THR A 1 84 ? -0.226 -22.250 -0.868 1.00 51.09 84 THR A CA 1
ATOM 629 C C . THR A 1 84 ? 1.301 -22.131 -0.990 1.00 51.09 84 THR A C 1
ATOM 631 O O . THR A 1 84 ? 2.013 -22.835 -0.272 1.00 51.09 84 THR A O 1
ATOM 634 N N . GLY A 1 85 ? 1.806 -21.314 -1.922 1.00 55.53 85 GLY A N 1
ATOM 635 C CA . GLY A 1 85 ? 3.229 -21.009 -2.102 1.00 55.53 85 GLY A CA 1
ATOM 636 C C . GLY A 1 85 ? 3.712 -19.854 -1.221 1.00 55.53 85 GLY A C 1
ATOM 637 O O . GLY A 1 85 ? 2.982 -19.365 -0.362 1.00 55.53 85 GLY A O 1
ATOM 638 N N . ASP A 1 86 ? 4.952 -19.410 -1.435 1.00 59.16 86 ASP A N 1
ATOM 639 C CA . ASP A 1 86 ? 5.427 -18.153 -0.853 1.00 59.16 86 ASP A CA 1
ATOM 640 C C . ASP A 1 86 ? 4.682 -16.989 -1.546 1.00 59.16 86 ASP A C 1
ATOM 642 O O . ASP A 1 86 ? 4.890 -16.788 -2.747 1.00 59.16 86 ASP A O 1
ATOM 646 N N . PRO A 1 87 ? 3.807 -16.219 -0.859 1.00 62.50 87 PRO A N 1
ATOM 647 C CA . PRO A 1 87 ? 2.962 -15.181 -1.479 1.00 62.50 87 PRO A CA 1
ATOM 648 C C . PRO A 1 87 ? 3.760 -13.977 -2.010 1.00 62.50 87 PRO A C 1
ATOM 650 O O . PRO A 1 87 ? 3.200 -12.969 -2.434 1.00 62.50 87 PRO A O 1
ATOM 653 N N . TYR A 1 88 ? 5.080 -14.075 -1.936 1.00 67.19 88 TYR A N 1
ATOM 654 C CA . TYR A 1 88 ? 6.058 -13.030 -2.142 1.00 67.19 88 TYR A CA 1
ATOM 655 C C . TYR A 1 88 ? 6.918 -13.245 -3.389 1.00 67.19 88 TYR A C 1
ATOM 657 O O . TYR A 1 88 ? 7.626 -12.323 -3.799 1.00 67.19 88 TYR A O 1
ATOM 665 N N . THR A 1 89 ? 6.877 -14.435 -3.987 1.00 70.81 89 THR A N 1
ATOM 666 C CA . THR A 1 89 ? 7.663 -14.775 -5.176 1.00 70.81 89 THR A CA 1
ATOM 667 C C . THR A 1 89 ? 6.820 -14.669 -6.433 1.00 70.81 89 THR A C 1
ATOM 669 O O . THR A 1 89 ? 5.651 -15.034 -6.422 1.00 70.81 89 THR A O 1
ATOM 672 N N . VAL A 1 90 ? 7.423 -14.201 -7.519 1.00 83.44 90 VAL A N 1
ATOM 673 C CA . VAL A 1 90 ? 6.803 -14.143 -8.841 1.00 83.44 90 VAL A CA 1
ATOM 674 C C . VAL A 1 90 ? 7.612 -15.029 -9.782 1.00 83.44 90 VAL A C 1
ATOM 676 O O . VAL A 1 90 ? 8.836 -14.919 -9.833 1.00 83.44 90 VAL A O 1
ATOM 679 N N . ASP A 1 91 ? 6.933 -15.899 -10.524 1.00 88.88 91 ASP A N 1
ATOM 680 C CA . ASP A 1 91 ? 7.555 -16.788 -11.500 1.00 88.88 91 ASP A CA 1
ATOM 681 C C . ASP A 1 91 ? 7.551 -16.141 -12.887 1.00 88.88 91 ASP A C 1
ATOM 683 O O . ASP A 1 91 ? 6.520 -15.699 -13.403 1.00 88.88 91 ASP A O 1
ATOM 687 N N . LEU A 1 92 ? 8.722 -16.106 -13.518 1.00 91.44 92 LEU A N 1
ATOM 688 C CA . LEU A 1 92 ? 8.906 -15.537 -14.849 1.00 91.44 92 LEU A CA 1
ATOM 689 C C . LEU A 1 92 ? 8.851 -16.632 -15.915 1.00 91.44 92 LEU A C 1
ATOM 691 O O . LEU A 1 92 ? 9.538 -17.650 -15.822 1.00 91.44 92 LEU A O 1
ATOM 695 N N . VAL A 1 93 ? 8.075 -16.390 -16.969 1.00 93.88 93 VAL A N 1
ATOM 696 C CA . VAL A 1 93 ? 7.995 -17.258 -18.149 1.00 93.88 93 VAL A CA 1
ATOM 697 C C . VAL A 1 93 ? 8.773 -16.608 -19.283 1.00 93.88 93 VAL A C 1
ATOM 699 O O . VAL A 1 93 ? 8.487 -15.471 -19.661 1.00 93.88 93 VAL A O 1
ATOM 702 N N . ALA A 1 94 ? 9.742 -17.336 -19.841 1.00 94.38 94 ALA A N 1
ATOM 703 C CA . ALA A 1 94 ? 10.595 -16.834 -20.911 1.00 94.38 94 ALA A CA 1
ATOM 704 C C . ALA A 1 94 ? 9.780 -16.416 -22.155 1.00 94.38 94 ALA A C 1
ATOM 706 O O . ALA A 1 94 ? 8.721 -16.993 -22.419 1.00 94.38 94 ALA A O 1
ATOM 707 N N . PRO A 1 95 ? 10.276 -15.464 -22.968 1.00 95.69 95 PRO A N 1
ATOM 708 C CA . PRO A 1 95 ? 9.503 -14.921 -24.080 1.00 95.69 95 PRO A CA 1
ATOM 709 C C . PRO A 1 95 ? 8.983 -15.922 -25.117 1.00 95.69 95 PRO A C 1
ATOM 711 O O . PRO A 1 95 ? 7.852 -15.786 -25.584 1.00 95.69 95 PRO A O 1
ATOM 714 N N . ASP A 1 96 ? 9.784 -16.925 -25.489 1.00 94.50 96 ASP A N 1
ATOM 715 C CA . ASP A 1 96 ? 9.362 -17.942 -26.461 1.00 94.50 96 ASP A CA 1
ATOM 716 C C . ASP A 1 96 ? 8.245 -18.832 -25.894 1.00 94.50 96 ASP A C 1
ATOM 718 O O . ASP A 1 96 ? 7.245 -19.079 -26.573 1.00 94.50 96 ASP A O 1
ATOM 722 N N . ASP A 1 97 ? 8.376 -19.240 -24.628 1.00 94.94 97 ASP A N 1
ATOM 723 C CA . ASP A 1 97 ? 7.378 -20.054 -23.934 1.00 94.94 97 ASP A CA 1
ATOM 724 C C . ASP A 1 97 ? 6.074 -19.275 -23.750 1.00 94.94 97 ASP A C 1
ATOM 726 O O . ASP A 1 97 ? 4.994 -19.793 -24.040 1.00 94.94 97 ASP A O 1
ATOM 730 N N . TYR A 1 98 ? 6.163 -18.008 -23.335 1.00 94.44 98 TYR A N 1
ATOM 731 C CA . TYR A 1 98 ? 5.000 -17.142 -23.175 1.00 94.44 98 TYR A CA 1
ATOM 732 C C . TYR A 1 98 ? 4.285 -16.921 -24.512 1.00 94.44 98 TYR A C 1
ATOM 734 O O . TYR A 1 98 ? 3.077 -17.123 -24.605 1.00 94.44 98 TYR A O 1
ATOM 742 N N . ALA A 1 99 ? 5.023 -16.615 -25.585 1.00 93.38 99 ALA A N 1
ATOM 743 C CA . ALA A 1 99 ? 4.448 -16.472 -26.920 1.00 93.38 99 ALA A CA 1
ATOM 744 C C . ALA A 1 99 ? 3.745 -17.755 -27.399 1.00 93.38 99 ALA A C 1
ATOM 746 O O . ALA A 1 99 ? 2.678 -17.684 -28.015 1.00 93.38 99 ALA A O 1
ATOM 747 N N . GLN A 1 100 ? 4.315 -18.933 -27.121 1.00 94.00 100 GLN A N 1
ATOM 748 C CA . GLN A 1 100 ? 3.693 -20.214 -27.453 1.00 94.00 100 GLN A CA 1
ATOM 749 C C . GLN A 1 100 ? 2.414 -20.459 -26.640 1.00 94.00 100 GLN A C 1
ATOM 751 O O . GLN A 1 100 ? 1.399 -20.861 -27.213 1.00 94.00 100 GLN A O 1
ATOM 756 N N . GLN A 1 101 ? 2.449 -20.197 -25.332 1.00 93.38 101 GLN A N 1
ATOM 757 C CA . GLN A 1 101 ? 1.304 -20.353 -24.432 1.00 93.38 101 GLN A CA 1
ATOM 758 C C . GLN A 1 101 ? 0.155 -19.418 -24.819 1.00 93.38 101 GLN A C 1
ATOM 760 O O . GLN A 1 101 ? -0.975 -19.881 -24.976 1.00 93.38 101 GLN A O 1
ATOM 765 N N . THR A 1 102 ? 0.428 -18.130 -25.056 1.00 92.25 102 THR A N 1
ATOM 766 C CA . THR A 1 102 ? -0.610 -17.168 -25.450 1.00 92.25 102 THR A CA 1
ATOM 767 C C . THR A 1 102 ? -1.213 -17.521 -26.805 1.00 92.25 102 THR A C 1
ATOM 769 O O . THR A 1 102 ? -2.429 -17.469 -26.958 1.00 92.25 102 THR A O 1
ATOM 772 N N . ARG A 1 103 ? -0.404 -17.954 -27.782 1.00 93.81 103 ARG A N 1
ATOM 773 C CA . ARG A 1 103 ? -0.917 -18.384 -29.094 1.00 93.81 103 ARG A CA 1
ATOM 774 C C . ARG A 1 103 ? -1.800 -19.631 -28.994 1.00 93.81 103 ARG A C 1
ATOM 776 O O . ARG A 1 103 ? -2.765 -19.753 -29.740 1.00 93.81 103 ARG A O 1
ATOM 783 N N . ALA A 1 104 ? -1.486 -20.547 -28.078 1.00 92.75 104 ALA A N 1
ATOM 784 C CA . ALA A 1 104 ? -2.319 -21.718 -27.815 1.00 92.75 104 ALA A CA 1
ATOM 785 C C . ALA A 1 104 ? -3.636 -21.354 -27.108 1.00 92.75 104 ALA A C 1
ATOM 787 O O . ALA A 1 104 ? -4.664 -21.963 -27.398 1.00 92.75 104 ALA A O 1
ATOM 788 N N . ALA A 1 105 ? -3.609 -20.368 -26.206 1.00 92.00 105 ALA A N 1
ATOM 789 C CA . ALA A 1 105 ? -4.792 -19.868 -25.506 1.00 92.00 105 ALA A CA 1
ATOM 790 C C . ALA A 1 105 ? -5.707 -19.014 -26.404 1.00 92.00 105 ALA A C 1
ATOM 792 O O . ALA A 1 105 ? -6.922 -19.039 -26.226 1.00 92.00 105 ALA A O 1
ATOM 793 N N . HIS A 1 106 ? -5.124 -18.310 -27.380 1.00 91.44 106 HIS A N 1
ATOM 794 C CA . HIS A 1 106 ? -5.806 -17.365 -28.265 1.00 91.44 106 HIS A CA 1
ATOM 795 C C . HIS A 1 106 ? -5.509 -17.625 -29.755 1.00 91.44 106 HIS A C 1
ATOM 797 O O . HIS A 1 106 ? -4.881 -16.794 -30.427 1.00 91.44 106 HIS A O 1
ATOM 803 N N . PRO A 1 107 ? -5.926 -18.779 -30.311 1.00 91.62 107 PRO A N 1
ATOM 804 C CA . PRO A 1 107 ? -5.674 -19.120 -31.712 1.00 91.62 107 PRO A CA 1
ATOM 805 C C . PRO A 1 107 ? -6.345 -18.155 -32.706 1.00 91.62 107 PRO A C 1
ATOM 807 O O . PRO A 1 107 ? -5.923 -18.063 -33.855 1.00 91.62 107 PRO A O 1
ATOM 810 N N . GLU A 1 108 ? -7.374 -17.421 -32.281 1.00 91.81 108 GLU A N 1
ATOM 811 C CA . GLU A 1 108 ? -8.106 -16.434 -33.078 1.00 91.81 108 GLU A CA 1
ATOM 812 C C . GLU A 1 108 ? -7.329 -15.141 -33.362 1.00 91.81 108 GLU A C 1
ATOM 814 O O . GLU A 1 108 ? -7.738 -14.368 -34.229 1.00 91.81 108 GLU A O 1
ATOM 819 N N . LEU A 1 109 ? -6.245 -14.880 -32.624 1.00 86.56 109 LEU A N 1
ATOM 820 C CA . LEU A 1 109 ? -5.495 -13.622 -32.687 1.00 86.56 109 LEU A CA 1
ATOM 821 C C . LEU A 1 109 ? -4.323 -13.638 -33.675 1.00 86.56 109 LEU A C 1
ATOM 823 O O . LEU A 1 109 ? -3.791 -12.574 -33.972 1.00 86.56 109 LEU A O 1
ATOM 827 N N . ASP A 1 110 ? -3.913 -14.817 -34.156 1.00 86.00 110 ASP A N 1
ATOM 828 C CA . ASP A 1 110 ? -2.742 -15.010 -35.031 1.00 86.00 110 ASP A CA 1
ATOM 829 C C . ASP A 1 110 ? -1.493 -14.222 -34.570 1.00 86.00 110 ASP A C 1
ATOM 831 O O . ASP A 1 110 ? -0.804 -13.554 -35.342 1.00 86.00 110 ASP A O 1
ATOM 835 N N . LEU A 1 111 ? -1.214 -14.257 -33.258 1.00 88.69 111 LEU A N 1
ATOM 836 C CA . LEU A 1 111 ? -0.144 -13.464 -32.647 1.00 88.69 111 LEU A CA 1
ATOM 837 C C . LEU A 1 111 ? 1.229 -13.859 -33.208 1.00 88.69 111 LEU A C 1
ATOM 839 O O . LEU A 1 111 ? 1.687 -14.997 -33.052 1.00 88.69 111 LEU A O 1
ATOM 843 N N . LEU A 1 112 ? 1.951 -12.887 -33.766 1.00 90.12 112 LEU A N 1
ATOM 844 C CA . LEU A 1 112 ? 3.293 -13.068 -34.339 1.00 90.12 112 LEU A CA 1
ATOM 845 C C . LEU A 1 112 ? 4.429 -12.790 -33.336 1.00 90.12 112 LEU A C 1
ATOM 847 O O . LEU A 1 112 ? 5.537 -12.426 -33.732 1.00 90.12 112 LEU A O 1
ATOM 851 N N . TRP A 1 113 ? 4.165 -12.941 -32.034 1.00 93.00 113 TRP A N 1
ATOM 852 C CA . TRP A 1 113 ? 5.158 -12.733 -30.974 1.00 93.00 113 TRP A CA 1
ATOM 853 C C . TRP A 1 113 ? 6.331 -13.712 -31.086 1.00 93.00 113 TRP A C 1
ATOM 855 O O . TRP A 1 113 ? 6.157 -14.877 -31.461 1.00 93.00 113 TRP A O 1
ATOM 865 N N . ARG A 1 114 ? 7.527 -13.220 -30.747 1.00 93.50 114 ARG A N 1
ATOM 866 C CA . ARG A 1 114 ? 8.816 -13.919 -30.848 1.00 93.50 114 ARG A CA 1
ATOM 867 C C . ARG A 1 114 ? 9.632 -13.666 -29.584 1.00 93.50 114 ARG A C 1
ATOM 869 O O . ARG A 1 114 ? 9.512 -12.587 -29.006 1.00 93.50 114 ARG A O 1
ATOM 876 N N . GLY A 1 115 ? 10.525 -14.585 -29.217 1.00 94.25 115 GLY A N 1
ATOM 877 C CA . GLY A 1 115 ? 11.410 -14.374 -28.074 1.00 94.25 115 GLY A CA 1
ATOM 878 C C . GLY A 1 115 ? 12.559 -13.392 -28.298 1.00 94.25 115 GLY A C 1
ATOM 879 O O . GLY A 1 115 ? 13.237 -13.008 -27.349 1.00 94.25 115 GLY A O 1
ATOM 880 N N . THR A 1 116 ? 12.763 -12.938 -29.540 1.00 96.31 116 THR A N 1
ATOM 881 C CA . THR A 1 116 ? 13.675 -11.833 -29.858 1.00 96.31 116 THR A CA 1
ATOM 882 C C . THR A 1 116 ? 13.033 -10.858 -30.836 1.00 96.31 116 THR A C 1
ATOM 884 O O . THR A 1 116 ? 12.283 -11.265 -31.727 1.00 96.31 116 THR A O 1
ATOM 887 N N . SER A 1 117 ? 13.385 -9.577 -30.715 1.00 96.75 117 SER A N 1
ATOM 888 C CA . SER A 1 117 ? 13.050 -8.548 -31.707 1.00 96.75 117 SER A CA 1
ATOM 889 C C . SER A 1 117 ? 14.320 -8.051 -32.387 1.00 96.75 117 SER A C 1
ATOM 891 O O . SER A 1 117 ? 15.360 -7.899 -31.746 1.00 96.75 117 SER A O 1
ATOM 893 N N . GLN A 1 118 ? 14.277 -7.860 -33.709 1.00 97.12 118 GLN A N 1
ATOM 894 C CA . GLN A 1 118 ? 15.490 -7.658 -34.505 1.00 97.12 118 GLN A CA 1
ATOM 895 C C . GLN A 1 118 ? 15.344 -6.549 -35.546 1.00 97.12 118 GLN A C 1
ATOM 897 O O . GLN A 1 118 ? 14.298 -6.413 -36.189 1.00 97.12 118 GLN A O 1
ATOM 902 N N . ARG A 1 119 ? 16.418 -5.782 -35.751 1.00 97.12 119 ARG A N 1
ATOM 903 C CA . ARG A 1 119 ? 16.542 -4.753 -36.797 1.00 97.12 119 ARG A CA 1
ATOM 904 C C . ARG A 1 119 ? 17.908 -4.851 -37.465 1.00 97.12 119 ARG A C 1
ATOM 906 O O . ARG A 1 119 ? 18.889 -5.196 -36.813 1.00 97.12 119 ARG A O 1
ATOM 913 N N . HIS A 1 120 ? 17.994 -4.505 -38.742 1.00 97.12 120 HIS A N 1
ATOM 914 C CA . HIS A 1 120 ? 19.279 -4.252 -39.390 1.00 97.12 120 HIS A CA 1
ATOM 915 C C . HIS A 1 120 ? 19.637 -2.773 -39.259 1.00 97.12 120 HIS A C 1
ATOM 917 O O . HIS A 1 120 ? 18.772 -1.911 -39.385 1.00 97.12 120 HIS A O 1
ATOM 923 N N . LEU A 1 121 ? 20.906 -2.483 -39.006 1.00 96.62 121 LEU A N 1
ATOM 924 C CA . LEU A 1 121 ? 21.474 -1.149 -38.886 1.00 96.62 121 LEU A CA 1
ATOM 925 C C . LEU A 1 121 ? 22.478 -0.972 -40.023 1.00 96.62 121 LEU A C 1
ATOM 927 O O . LEU A 1 121 ? 23.552 -1.580 -40.028 1.00 96.62 121 LEU A O 1
ATOM 931 N N . ALA A 1 122 ? 22.097 -0.190 -41.022 1.00 95.81 122 ALA A N 1
ATOM 932 C CA . ALA A 1 122 ? 22.873 0.021 -42.230 1.00 95.81 122 ALA A CA 1
ATOM 933 C C . ALA A 1 122 ? 23.442 1.436 -42.275 1.00 95.81 122 ALA A C 1
ATOM 935 O O . ALA A 1 122 ? 22.815 2.388 -41.820 1.00 95.81 122 ALA A O 1
ATOM 936 N N . SER A 1 123 ? 24.614 1.585 -42.885 1.00 95.50 123 SER A N 1
ATOM 937 C CA . SER A 1 123 ? 25.189 2.908 -43.117 1.00 95.50 123 SER A CA 1
ATOM 938 C C . SER A 1 123 ? 24.238 3.797 -43.934 1.00 95.50 123 SER A C 1
ATOM 940 O O . SER A 1 123 ? 23.537 3.274 -44.813 1.00 95.50 123 SER A O 1
ATOM 942 N N . PRO A 1 124 ? 24.179 5.112 -43.663 1.00 95.62 124 PRO A N 1
ATOM 943 C CA . PRO A 1 124 ? 23.329 6.036 -44.402 1.00 95.62 124 PRO A CA 1
ATOM 944 C C . PRO A 1 124 ? 23.627 6.059 -45.903 1.00 95.62 124 PRO A C 1
ATOM 946 O O . PRO A 1 124 ? 24.757 5.858 -46.354 1.00 95.62 124 PRO A O 1
ATOM 949 N N . LYS A 1 125 ? 22.585 6.326 -46.690 1.00 94.38 125 LYS A N 1
ATOM 950 C CA . LYS A 1 125 ? 22.683 6.486 -48.142 1.00 94.38 125 LYS A CA 1
ATOM 951 C C . LYS A 1 125 ? 23.277 7.849 -48.495 1.00 94.38 125 LYS A C 1
ATOM 953 O O . LYS A 1 125 ? 22.877 8.852 -47.916 1.00 94.38 125 LYS A O 1
ATOM 958 N N . THR A 1 126 ? 24.131 7.893 -49.515 1.00 93.81 126 THR A N 1
ATOM 959 C CA . THR A 1 126 ? 24.612 9.143 -50.119 1.00 93.81 126 THR A CA 1
ATOM 960 C C . THR A 1 126 ? 24.382 9.189 -51.633 1.00 93.81 126 THR A C 1
ATOM 962 O O . THR A 1 126 ? 23.978 8.193 -52.246 1.00 93.81 126 THR A O 1
ATOM 965 N N . SER A 1 127 ? 24.629 10.354 -52.233 1.00 93.69 127 SER A N 1
ATOM 966 C CA . SER A 1 127 ? 24.632 10.537 -53.687 1.00 93.69 127 SER A CA 1
ATOM 967 C C . SER A 1 127 ? 25.982 10.151 -54.298 1.00 93.69 127 SER A C 1
ATOM 969 O O . SER A 1 127 ? 27.018 10.178 -53.630 1.00 93.69 127 SER A O 1
ATOM 971 N N . GLN A 1 128 ? 25.990 9.817 -55.589 1.00 93.50 128 GLN A N 1
ATOM 972 C CA . GLN A 1 128 ? 27.232 9.629 -56.340 1.00 93.50 128 GLN A CA 1
ATOM 973 C C . GLN A 1 128 ? 28.080 10.902 -56.265 1.00 93.50 128 GLN A C 1
ATOM 975 O O . GLN A 1 128 ? 29.266 10.809 -55.971 1.00 93.50 128 GLN A O 1
ATOM 980 N N . LEU A 1 129 ? 27.466 12.072 -56.476 1.00 92.56 129 LEU A N 1
ATOM 981 C CA . LEU A 1 129 ? 28.149 13.366 -56.463 1.00 92.56 129 LEU A CA 1
ATOM 982 C C . LEU A 1 129 ? 28.892 13.614 -55.142 1.00 92.56 129 LEU A C 1
ATOM 984 O O . LEU A 1 129 ? 30.055 13.997 -55.159 1.00 92.56 129 LEU A O 1
ATOM 988 N N . GLU A 1 130 ? 28.255 13.349 -54.003 1.00 91.81 130 GLU A N 1
ATOM 989 C CA . GLU A 1 130 ? 28.886 13.509 -52.687 1.00 91.81 130 GLU A CA 1
ATOM 990 C C . GLU A 1 130 ? 30.088 12.564 -52.523 1.00 91.81 130 GLU A C 1
ATOM 992 O O . GLU A 1 130 ? 31.156 12.956 -52.054 1.00 91.81 130 GLU A O 1
ATOM 997 N N . ALA A 1 131 ? 29.956 11.314 -52.973 1.00 92.12 131 ALA A N 1
ATOM 998 C CA . ALA A 1 131 ? 31.063 10.367 -52.955 1.00 92.12 131 ALA A CA 1
ATOM 999 C C . ALA A 1 131 ? 32.215 10.776 -53.896 1.00 92.12 131 ALA A C 1
ATOM 1001 O O . ALA A 1 131 ? 33.384 10.578 -53.554 1.00 92.12 131 ALA A O 1
ATOM 1002 N N . GLU A 1 132 ? 31.914 11.368 -55.055 1.00 90.75 132 GLU A N 1
ATOM 1003 C CA . GLU A 1 132 ? 32.915 11.961 -55.952 1.00 90.75 132 GLU A CA 1
ATOM 1004 C C . GLU A 1 132 ? 33.639 13.136 -55.294 1.00 90.75 132 GLU A C 1
ATOM 1006 O O . GLU A 1 132 ? 34.864 13.183 -55.337 1.00 90.75 132 GLU A O 1
ATOM 1011 N N . LEU A 1 133 ? 32.912 14.035 -54.623 1.00 90.12 133 LEU A N 1
ATOM 1012 C CA . LEU A 1 133 ? 33.486 15.176 -53.898 1.00 90.12 133 LEU A CA 1
ATOM 1013 C C . LEU A 1 133 ? 34.406 14.739 -52.748 1.00 90.12 133 LEU A C 1
ATOM 1015 O O . LEU A 1 133 ? 35.392 15.414 -52.447 1.00 90.12 133 LEU A O 1
ATOM 1019 N N . HIS A 1 134 ? 34.140 13.574 -52.156 1.00 89.25 134 HIS A N 1
ATOM 1020 C CA . HIS A 1 134 ? 35.021 12.920 -51.187 1.00 89.25 134 HIS A CA 1
ATOM 1021 C C . HIS A 1 134 ? 36.156 12.085 -51.820 1.00 89.25 134 HIS A C 1
ATOM 1023 O O . HIS A 1 134 ? 36.904 11.413 -51.105 1.00 89.25 134 HIS A O 1
ATOM 1029 N N . GLY A 1 135 ? 36.323 12.127 -53.144 1.00 88.12 135 GLY A N 1
ATOM 1030 C CA . GLY A 1 135 ? 37.439 11.520 -53.876 1.00 88.12 135 GLY A CA 1
ATOM 1031 C C . GLY A 1 135 ? 37.314 10.014 -54.118 1.00 88.12 135 GLY A C 1
ATOM 1032 O O . GLY A 1 135 ? 38.273 9.353 -54.526 1.00 88.12 135 GLY A O 1
ATOM 1033 N N . HIS A 1 136 ? 36.140 9.423 -53.880 1.00 89.31 136 HIS A N 1
ATOM 1034 C CA . HIS A 1 136 ? 35.951 7.975 -54.003 1.00 89.31 136 HIS A CA 1
ATOM 1035 C C . HIS A 1 136 ? 35.884 7.467 -55.458 1.00 89.31 136 HIS A C 1
ATOM 1037 O O . HIS A 1 136 ? 35.945 6.256 -55.693 1.00 89.31 136 HIS A O 1
ATOM 1043 N N . PHE A 1 137 ? 35.823 8.379 -56.432 1.00 90.19 137 PHE A N 1
ATOM 1044 C CA . PHE A 1 137 ? 35.824 8.087 -57.870 1.00 90.19 137 PHE A CA 1
ATOM 1045 C C . PHE A 1 137 ? 37.063 8.619 -58.606 1.00 90.19 137 PHE A C 1
ATOM 1047 O O . PHE A 1 137 ? 37.218 8.341 -59.796 1.00 90.19 137 PHE A O 1
ATOM 1054 N N . ASP A 1 138 ? 37.985 9.302 -57.918 1.00 87.12 138 ASP A N 1
ATOM 1055 C CA . ASP A 1 138 ? 39.157 9.953 -58.528 1.00 87.12 138 ASP A CA 1
ATOM 1056 C C . ASP A 1 138 ? 40.003 8.987 -59.362 1.00 87.12 138 ASP A C 1
ATOM 1058 O O . ASP A 1 138 ? 40.499 9.336 -60.429 1.00 87.12 138 ASP A O 1
ATOM 1062 N N . ALA A 1 139 ? 40.113 7.729 -58.923 1.00 84.50 139 ALA A N 1
ATOM 1063 C CA . ALA A 1 139 ? 40.864 6.688 -59.625 1.00 84.50 139 ALA A CA 1
ATOM 1064 C C . ALA A 1 139 ? 40.309 6.343 -61.024 1.00 84.50 139 ALA A C 1
ATOM 1066 O O . ALA A 1 139 ? 40.979 5.644 -61.786 1.00 84.50 139 ALA A O 1
ATOM 1067 N N . ALA A 1 140 ? 39.092 6.782 -61.357 1.00 83.62 140 ALA A N 1
ATOM 1068 C CA . ALA A 1 140 ? 38.467 6.608 -62.665 1.00 83.62 140 ALA A CA 1
ATOM 1069 C C . ALA A 1 140 ? 38.514 7.875 -63.543 1.00 83.62 140 ALA A C 1
ATOM 1071 O O . ALA A 1 140 ? 38.159 7.802 -64.721 1.00 83.62 140 ALA A O 1
ATOM 1072 N N . ILE A 1 141 ? 38.970 9.012 -63.007 1.00 80.06 141 ILE A N 1
ATOM 1073 C CA . ILE A 1 141 ? 38.994 10.319 -63.676 1.00 80.06 141 ILE A CA 1
ATOM 1074 C C . ILE A 1 141 ? 40.435 10.636 -64.125 1.00 80.06 141 ILE A C 1
ATOM 1076 O O . ILE A 1 141 ? 41.397 10.308 -63.440 1.00 80.06 141 ILE A O 1
ATOM 1080 N N . GLY A 1 142 ? 40.617 11.260 -65.297 1.00 68.06 142 GLY A N 1
ATOM 1081 C CA . GLY A 1 142 ? 41.927 11.800 -65.711 1.00 68.06 142 GLY A CA 1
ATOM 1082 C C . GLY A 1 142 ? 42.935 10.801 -66.309 1.00 68.06 142 GLY A C 1
ATOM 1083 O O . GLY A 1 142 ? 44.126 10.907 -66.040 1.00 68.06 142 GLY A O 1
ATOM 1084 N N . GLY A 1 143 ? 42.484 9.853 -67.144 1.00 69.50 143 GLY A N 1
ATOM 1085 C CA . GLY A 1 143 ? 43.361 8.927 -67.896 1.00 69.50 143 GLY A CA 1
ATOM 1086 C C . GLY A 1 143 ? 43.359 7.472 -67.408 1.00 69.50 143 GLY A C 1
ATOM 1087 O O . GLY A 1 143 ? 44.216 6.681 -67.800 1.00 69.50 143 GLY A O 1
ATOM 1088 N N . ALA A 1 144 ? 42.402 7.108 -66.555 1.00 77.88 144 ALA A N 1
ATOM 1089 C CA . ALA A 1 144 ? 42.267 5.770 -65.994 1.00 77.88 144 ALA A CA 1
ATOM 1090 C C . ALA A 1 144 ? 42.016 4.678 -67.056 1.00 77.88 144 ALA A C 1
ATOM 1092 O O . ALA A 1 144 ? 41.329 4.884 -68.058 1.00 77.88 144 ALA A O 1
ATOM 1093 N N . GLY A 1 145 ? 42.531 3.468 -66.809 1.00 83.19 145 GLY A N 1
ATOM 1094 C CA . GLY A 1 145 ? 42.288 2.312 -67.676 1.00 83.19 145 GLY A CA 1
ATOM 1095 C C . GLY A 1 145 ? 40.815 1.875 -67.690 1.00 83.19 145 GLY A C 1
ATOM 1096 O O . GLY A 1 145 ? 40.097 2.018 -66.700 1.00 83.19 145 GLY A O 1
ATOM 1097 N N . ALA A 1 146 ? 40.368 1.253 -68.789 1.00 84.75 146 ALA A N 1
ATOM 1098 C CA . ALA A 1 146 ? 38.963 0.869 -69.001 1.00 84.75 146 ALA A CA 1
ATOM 1099 C C . ALA A 1 146 ? 38.352 0.002 -67.877 1.00 84.75 146 ALA A C 1
ATOM 1101 O O . ALA A 1 146 ? 37.146 0.048 -67.644 1.00 84.75 146 ALA A O 1
ATOM 1102 N N . ALA A 1 147 ? 39.162 -0.789 -67.165 1.00 85.12 147 ALA A N 1
ATOM 1103 C CA . ALA A 1 147 ? 38.704 -1.581 -66.022 1.00 85.12 147 ALA A CA 1
ATOM 1104 C C . ALA A 1 147 ? 38.313 -0.715 -64.808 1.00 85.12 147 ALA A C 1
ATOM 1106 O O . ALA A 1 147 ? 37.302 -0.998 -64.168 1.00 85.12 147 ALA A O 1
ATOM 1107 N N . ALA A 1 148 ? 39.069 0.351 -64.521 1.00 85.31 148 ALA A N 1
ATOM 1108 C CA . ALA A 1 148 ? 38.777 1.276 -63.426 1.00 85.31 148 ALA A CA 1
ATOM 1109 C C . ALA A 1 148 ? 37.496 2.075 -63.706 1.00 85.31 148 ALA A C 1
ATOM 1111 O O . ALA A 1 148 ? 36.632 2.165 -62.837 1.00 85.31 148 ALA A O 1
ATOM 1112 N N . VAL A 1 149 ? 37.325 2.542 -64.948 1.00 88.25 149 VAL A N 1
ATOM 1113 C CA . VAL A 1 149 ? 36.104 3.233 -65.398 1.00 88.25 149 VAL A CA 1
ATOM 1114 C C . VAL A 1 149 ? 34.882 2.314 -65.322 1.00 88.25 149 VAL A C 1
ATOM 1116 O O . VAL A 1 149 ? 33.845 2.715 -64.801 1.00 88.25 149 VAL A O 1
ATOM 1119 N N . ARG A 1 150 ? 34.996 1.054 -65.773 1.00 88.12 150 ARG A N 1
ATOM 1120 C CA . ARG A 1 150 ? 33.901 0.075 -65.646 1.00 88.12 150 ARG A CA 1
ATOM 1121 C C . ARG A 1 150 ? 33.524 -0.170 -64.188 1.00 88.12 150 ARG A C 1
ATOM 1123 O O . ARG A 1 150 ? 32.343 -0.152 -63.867 1.00 88.12 150 ARG A O 1
ATOM 1130 N N . ARG A 1 151 ? 34.501 -0.356 -63.298 1.00 87.00 151 ARG A N 1
ATOM 1131 C CA . ARG A 1 151 ? 34.226 -0.542 -61.868 1.00 87.00 151 ARG A CA 1
ATOM 1132 C C . ARG A 1 151 ? 33.555 0.690 -61.256 1.00 87.00 151 ARG A C 1
ATOM 1134 O O . ARG A 1 151 ? 32.569 0.536 -60.550 1.00 87.00 151 ARG A O 1
ATOM 1141 N N . ALA A 1 152 ? 34.036 1.894 -61.560 1.00 89.38 152 ALA A N 1
ATOM 1142 C CA . ALA A 1 152 ? 33.405 3.134 -61.113 1.00 89.38 152 ALA A CA 1
ATOM 1143 C C . ALA A 1 152 ? 31.954 3.249 -61.603 1.00 89.38 152 ALA A C 1
ATOM 1145 O O . ALA A 1 152 ? 31.071 3.553 -60.810 1.00 89.38 152 ALA A O 1
ATOM 1146 N N . LEU A 1 153 ? 31.671 2.903 -62.863 1.00 90.38 153 LEU A N 1
ATOM 1147 C CA . LEU A 1 153 ? 30.299 2.869 -63.373 1.00 90.38 153 LEU A CA 1
ATOM 1148 C C . LEU A 1 153 ? 29.416 1.874 -62.597 1.00 90.38 153 LEU A C 1
ATOM 1150 O O . LEU A 1 153 ? 28.296 2.216 -62.230 1.00 90.38 153 LEU A O 1
ATOM 1154 N N . ALA A 1 154 ? 29.912 0.666 -62.307 1.00 89.44 154 ALA A N 1
ATOM 1155 C CA . ALA A 1 154 ? 29.185 -0.310 -61.488 1.00 89.44 154 ALA A CA 1
ATOM 1156 C C . ALA A 1 154 ? 28.880 0.220 -60.074 1.00 89.44 154 ALA A C 1
ATOM 1158 O O . ALA A 1 154 ? 27.765 0.056 -59.578 1.00 89.44 154 ALA A O 1
ATOM 1159 N N . VAL A 1 155 ? 29.843 0.910 -59.454 1.00 91.69 155 VAL A N 1
ATOM 1160 C CA . VAL A 1 155 ? 29.665 1.568 -58.151 1.00 91.69 155 VAL A CA 1
ATOM 1161 C C . VAL A 1 155 ? 28.631 2.694 -58.232 1.00 91.69 155 VAL A C 1
ATOM 1163 O O . VAL A 1 155 ? 27.734 2.742 -57.397 1.00 91.69 155 VAL A O 1
ATOM 1166 N N . ALA A 1 156 ? 28.688 3.559 -59.247 1.00 92.00 156 ALA A N 1
ATOM 1167 C CA . ALA A 1 156 ? 27.731 4.655 -59.424 1.00 92.00 156 ALA A CA 1
ATOM 1168 C C . ALA A 1 156 ? 26.286 4.144 -59.569 1.00 92.00 156 ALA A C 1
ATOM 1170 O O . ALA A 1 156 ? 25.358 4.702 -58.985 1.00 92.00 156 ALA A O 1
ATOM 1171 N N . LEU A 1 157 ? 26.081 3.010 -60.254 1.00 91.62 157 LEU A N 1
ATOM 1172 C CA . LEU A 1 157 ? 24.755 2.398 -60.403 1.00 91.62 157 LEU A CA 1
ATOM 1173 C C . LEU A 1 157 ? 24.110 1.989 -59.062 1.00 91.62 157 LEU A C 1
ATOM 1175 O O . LEU A 1 157 ? 22.879 1.853 -59.011 1.00 91.62 157 LEU A O 1
ATOM 1179 N N . ARG A 1 158 ? 24.882 1.840 -57.971 1.00 90.38 158 ARG A N 1
ATOM 1180 C CA . ARG A 1 158 ? 24.336 1.614 -56.620 1.00 90.38 158 ARG A CA 1
ATOM 1181 C C . ARG A 1 158 ? 23.545 2.793 -56.087 1.00 90.38 158 ARG A C 1
ATOM 1183 O O . ARG A 1 158 ? 22.606 2.558 -55.341 1.00 90.38 158 ARG A O 1
ATOM 1190 N N . GLU A 1 159 ? 23.832 4.030 -56.480 1.00 91.31 159 GLU A N 1
ATOM 1191 C CA . GLU A 1 159 ? 23.081 5.205 -56.008 1.00 91.31 159 GLU A CA 1
ATOM 1192 C C . GLU A 1 159 ? 21.557 5.033 -56.202 1.00 91.31 159 GLU A C 1
ATOM 1194 O O . GLU A 1 159 ? 20.737 5.479 -55.393 1.00 91.31 159 GLU A O 1
ATOM 1199 N N . SER A 1 160 ? 21.163 4.307 -57.254 1.00 87.38 160 SER A N 1
ATOM 1200 C CA . SER A 1 160 ? 19.763 4.031 -57.575 1.00 87.38 160 SER A CA 1
ATOM 1201 C C . SER A 1 160 ? 19.018 3.099 -56.626 1.00 87.38 160 SER A C 1
ATOM 1203 O O . SER A 1 160 ? 17.788 3.115 -56.648 1.00 87.38 160 SER A O 1
ATOM 1205 N N . GLY A 1 161 ? 19.721 2.332 -55.793 1.00 89.25 161 GLY A N 1
ATOM 1206 C CA . GLY A 1 161 ? 19.108 1.338 -54.919 1.00 89.25 161 GLY A CA 1
ATOM 1207 C C . GLY A 1 161 ? 18.352 1.927 -53.728 1.00 89.25 161 GLY A C 1
ATOM 1208 O O . GLY A 1 161 ? 18.566 3.069 -53.309 1.00 89.25 161 GLY A O 1
ATOM 1209 N N . SER A 1 162 ? 17.459 1.119 -53.169 1.00 91.56 162 SER A N 1
ATOM 1210 C CA . SER A 1 162 ? 16.706 1.382 -51.941 1.00 91.56 162 SER A CA 1
ATOM 1211 C C . SER A 1 162 ? 16.434 0.054 -51.232 1.00 91.56 162 SER A C 1
ATOM 1213 O O . SER A 1 162 ? 16.471 -0.994 -51.871 1.00 91.56 162 SER A O 1
ATOM 1215 N N . PHE A 1 163 ? 16.105 0.076 -49.938 1.00 91.88 163 PHE A N 1
ATOM 1216 C CA . PHE A 1 163 ? 15.603 -1.117 -49.240 1.00 91.88 163 PHE A CA 1
ATOM 1217 C C . PHE A 1 163 ? 14.223 -1.577 -49.736 1.00 91.88 163 PHE A C 1
ATOM 1219 O O . PHE A 1 163 ? 13.771 -2.647 -49.354 1.00 91.88 163 PHE A O 1
ATOM 1226 N N . LEU A 1 164 ? 13.575 -0.809 -50.616 1.00 90.56 164 LEU A N 1
ATOM 1227 C CA . LEU A 1 164 ? 12.393 -1.253 -51.362 1.00 90.56 164 LEU A CA 1
ATOM 1228 C C . LEU A 1 164 ? 12.741 -2.139 -52.571 1.00 90.56 164 LEU A C 1
ATOM 1230 O O . LEU A 1 164 ? 11.863 -2.773 -53.141 1.00 90.56 164 LEU A O 1
ATOM 1234 N N . SER A 1 165 ? 14.003 -2.155 -53.010 1.00 88.19 165 SER A N 1
ATOM 1235 C CA . SER A 1 165 ? 14.414 -2.869 -54.217 1.00 88.19 165 SER A CA 1
ATOM 1236 C C . SER A 1 165 ? 14.588 -4.367 -53.954 1.00 88.19 165 SER A C 1
ATOM 1238 O O . SER A 1 165 ? 15.324 -4.763 -53.054 1.00 88.19 165 SER A O 1
ATOM 1240 N N . THR A 1 166 ? 13.990 -5.200 -54.808 1.00 89.56 166 THR A N 1
ATOM 1241 C CA . THR A 1 166 ? 14.157 -6.669 -54.806 1.00 89.56 166 THR A CA 1
ATOM 1242 C C . THR A 1 166 ? 15.474 -7.127 -55.440 1.00 89.56 166 THR A C 1
ATOM 1244 O O . THR A 1 166 ? 15.844 -8.298 -55.370 1.00 89.56 166 THR A O 1
ATOM 1247 N N . THR A 1 167 ? 16.214 -6.204 -56.061 1.00 91.56 167 THR A N 1
ATOM 1248 C CA . THR A 1 167 ? 17.537 -6.452 -56.638 1.00 91.56 167 THR A CA 1
ATOM 1249 C C . THR A 1 167 ? 18.492 -5.295 -56.363 1.00 91.56 167 THR A C 1
ATOM 1251 O O . THR A 1 167 ? 18.083 -4.160 -56.116 1.00 91.56 167 THR A O 1
ATOM 1254 N N . VAL A 1 168 ? 19.790 -5.576 -56.446 1.00 91.88 168 VAL A N 1
ATOM 1255 C CA . VAL A 1 168 ? 20.881 -4.648 -56.153 1.00 91.88 168 VAL A CA 1
ATOM 1256 C C . VAL A 1 168 ? 21.876 -4.625 -57.313 1.00 91.88 168 VAL A C 1
ATOM 1258 O O . VAL A 1 168 ? 22.097 -5.639 -57.963 1.00 91.88 168 VAL A O 1
ATOM 1261 N N . ALA A 1 169 ? 22.483 -3.472 -57.615 1.00 91.06 169 ALA A N 1
ATOM 1262 C CA . ALA A 1 169 ? 23.525 -3.388 -58.649 1.00 91.06 169 ALA A CA 1
ATOM 1263 C C . ALA A 1 169 ? 24.757 -4.247 -58.299 1.00 91.06 169 ALA A C 1
ATOM 1265 O O . ALA A 1 169 ? 25.270 -4.169 -57.179 1.00 91.06 169 ALA A O 1
ATOM 1266 N N . ASP A 1 170 ? 25.244 -5.030 -59.263 1.00 90.88 170 ASP A N 1
ATOM 1267 C CA . ASP A 1 170 ? 26.520 -5.741 -59.154 1.00 90.88 170 ASP A CA 1
ATOM 1268 C C . ASP A 1 170 ? 27.680 -4.739 -59.292 1.00 90.88 170 ASP A C 1
ATOM 1270 O O . ASP A 1 170 ? 27.718 -3.933 -60.222 1.00 90.88 170 ASP A O 1
ATOM 1274 N N . LEU A 1 171 ? 28.626 -4.791 -58.355 1.00 88.25 171 LEU A N 1
ATOM 1275 C CA . LEU A 1 171 ? 29.786 -3.901 -58.291 1.00 88.25 171 LEU A CA 1
ATOM 1276 C C . LEU A 1 171 ? 30.931 -4.308 -59.229 1.00 88.25 171 LEU A C 1
ATOM 1278 O O . LEU A 1 171 ? 31.850 -3.519 -59.465 1.00 88.25 171 LEU A O 1
ATOM 1282 N N . HIS A 1 172 ? 30.892 -5.524 -59.766 1.00 86.25 172 HIS A N 1
ATOM 1283 C CA . HIS A 1 172 ? 31.907 -6.060 -60.670 1.00 86.25 172 HIS A CA 1
ATOM 1284 C C . HIS A 1 172 ? 31.457 -6.047 -62.132 1.00 86.25 172 HIS A C 1
ATOM 1286 O O . HIS A 1 172 ? 32.296 -5.921 -63.028 1.00 86.25 172 HIS A O 1
ATOM 1292 N N . HIS A 1 173 ? 30.147 -6.113 -62.377 1.00 87.62 173 HIS A N 1
ATOM 1293 C CA . HIS A 1 173 ? 29.567 -6.185 -63.716 1.00 87.62 173 HIS A CA 1
ATOM 1294 C C . HIS A 1 173 ? 28.551 -5.051 -63.935 1.00 87.62 173 HIS A C 1
ATOM 1296 O O . HIS A 1 173 ? 27.384 -5.186 -63.560 1.00 87.62 173 HIS A O 1
ATOM 1302 N N . PRO A 1 174 ? 28.957 -3.928 -64.564 1.00 86.12 174 PRO A N 1
ATOM 1303 C CA . PRO A 1 174 ? 28.059 -2.810 -64.842 1.00 86.12 174 PRO A CA 1
ATOM 1304 C C . PRO A 1 174 ? 26.790 -3.257 -65.574 1.00 86.12 174 PRO A C 1
ATOM 1306 O O . PRO A 1 174 ? 26.866 -3.892 -66.624 1.00 86.12 174 PRO A O 1
ATOM 1309 N N . GLY A 1 175 ? 25.627 -2.907 -65.025 1.00 84.31 175 GLY A N 1
ATOM 1310 C CA . GLY A 1 175 ? 24.318 -3.261 -65.581 1.00 84.31 175 GLY A CA 1
ATOM 1311 C C . GLY A 1 175 ? 23.755 -4.607 -65.110 1.00 84.31 175 GLY A C 1
ATOM 1312 O O . GLY A 1 175 ? 22.549 -4.810 -65.236 1.00 84.31 175 GLY A O 1
ATOM 1313 N N . ALA A 1 176 ? 24.565 -5.490 -64.515 1.00 90.75 176 ALA A N 1
ATOM 1314 C CA . ALA A 1 176 ? 24.055 -6.694 -63.865 1.00 90.75 176 ALA A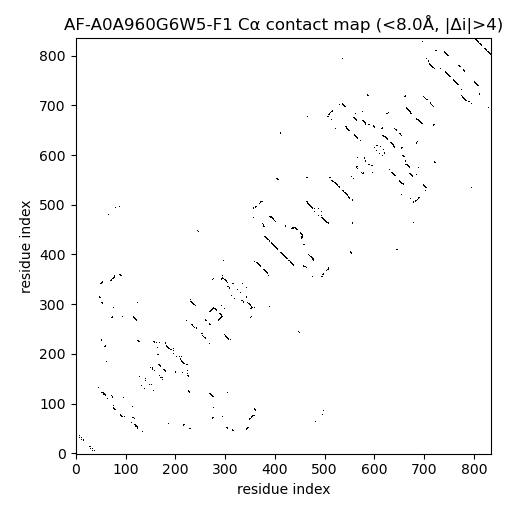 CA 1
ATOM 1315 C C . ALA A 1 176 ? 23.403 -6.357 -62.511 1.00 90.75 176 ALA A C 1
ATOM 1317 O O . ALA A 1 176 ? 23.775 -5.396 -61.827 1.00 90.75 176 ALA A O 1
ATOM 1318 N N . ARG A 1 177 ? 22.401 -7.152 -62.131 1.00 90.62 177 ARG A N 1
ATOM 1319 C CA . ARG A 1 177 ? 21.647 -7.016 -60.880 1.00 90.62 177 ARG A CA 1
ATOM 1320 C C . ARG A 1 177 ? 21.684 -8.345 -60.125 1.00 90.62 177 ARG A C 1
ATOM 1322 O O . ARG A 1 177 ? 21.488 -9.395 -60.728 1.00 90.62 177 ARG A O 1
ATOM 1329 N N . LEU A 1 178 ? 21.929 -8.285 -58.822 1.00 91.75 178 LEU A N 1
ATOM 1330 C CA . LEU A 1 178 ? 21.908 -9.418 -57.897 1.00 91.75 178 LEU A CA 1
ATOM 1331 C C . LEU A 1 178 ? 20.595 -9.401 -57.099 1.00 91.75 178 LEU A C 1
ATOM 1333 O O . LEU A 1 178 ? 20.092 -8.312 -56.820 1.00 91.75 178 LEU A O 1
ATOM 1337 N N . PRO A 1 179 ? 20.023 -10.556 -56.726 1.00 91.75 179 PRO A N 1
ATOM 1338 C CA . PRO A 1 179 ? 18.820 -10.595 -55.898 1.00 91.75 179 PRO A CA 1
ATOM 1339 C C . PRO A 1 179 ? 19.092 -10.037 -54.494 1.00 91.75 179 PRO A C 1
ATOM 1341 O O . PRO A 1 179 ? 20.134 -10.320 -53.901 1.00 91.75 179 PRO A O 1
ATOM 1344 N N . GLN A 1 180 ? 18.141 -9.271 -53.960 1.00 90.94 180 GLN A N 1
ATOM 1345 C CA . GLN A 1 180 ? 18.109 -8.881 -52.553 1.00 90.94 180 GLN A CA 1
ATOM 1346 C C . GLN A 1 180 ? 17.356 -9.971 -51.770 1.00 90.94 180 GLN A C 1
ATOM 1348 O O . GLN A 1 180 ? 16.175 -10.193 -52.042 1.00 90.94 180 GLN A O 1
ATOM 1353 N N . PRO A 1 181 ? 18.001 -10.687 -50.836 1.00 90.94 181 PRO A N 1
ATOM 1354 C CA . PRO A 1 181 ? 17.352 -11.780 -50.116 1.00 90.94 181 PRO A CA 1
ATOM 1355 C C . PRO A 1 181 ? 16.335 -11.271 -49.082 1.00 90.94 181 PRO A C 1
ATOM 1357 O O . PRO A 1 181 ? 16.563 -10.245 -48.443 1.00 90.94 181 PRO A O 1
ATOM 1360 N N . GLY A 1 182 ? 15.254 -12.033 -48.881 1.00 90.50 182 GLY A N 1
ATOM 1361 C CA . GLY A 1 182 ? 14.320 -11.860 -47.759 1.00 90.50 182 GLY A CA 1
ATOM 1362 C C . GLY A 1 182 ? 13.395 -10.642 -47.834 1.00 90.50 182 GLY A C 1
ATOM 1363 O O . GLY A 1 182 ? 12.870 -10.237 -46.805 1.00 90.50 182 GLY A O 1
ATOM 1364 N N . VAL A 1 183 ? 13.223 -10.026 -49.008 1.00 92.81 183 VAL A N 1
ATOM 1365 C CA . VAL A 1 183 ? 12.344 -8.858 -49.179 1.00 92.81 183 VAL A CA 1
ATOM 1366 C C . VAL A 1 183 ? 10.881 -9.291 -49.111 1.00 92.81 183 VAL A C 1
ATOM 1368 O O . VAL A 1 183 ? 10.401 -9.977 -50.011 1.00 92.81 183 VAL A O 1
ATOM 1371 N N . GLU A 1 184 ? 10.169 -8.845 -48.080 1.00 91.88 184 GLU A N 1
ATOM 1372 C CA . GLU A 1 184 ? 8.741 -9.123 -47.892 1.00 91.88 184 GLU A CA 1
ATOM 1373 C C . GLU A 1 184 ? 7.965 -7.827 -47.639 1.00 91.88 184 GLU A C 1
ATOM 1375 O O . GLU A 1 184 ? 8.435 -6.920 -46.947 1.00 91.88 184 GLU A O 1
ATOM 1380 N N . LEU A 1 185 ? 6.767 -7.725 -48.217 1.00 91.00 185 LEU A N 1
ATOM 1381 C CA . LEU A 1 185 ? 5.898 -6.557 -48.099 1.00 91.00 185 LEU A CA 1
ATOM 1382 C C . LEU A 1 185 ? 4.788 -6.822 -47.081 1.00 91.00 185 LEU A C 1
ATOM 1384 O O . LEU A 1 185 ? 4.022 -7.772 -47.223 1.00 91.00 185 LEU A O 1
ATOM 1388 N N . HIS A 1 186 ? 4.663 -5.942 -46.089 1.00 90.44 186 HIS A N 1
ATOM 1389 C CA . HIS A 1 186 ? 3.630 -6.019 -45.060 1.00 90.44 186 HIS A CA 1
ATOM 1390 C C . HIS A 1 186 ? 2.750 -4.776 -45.065 1.00 90.44 186 HIS A C 1
ATOM 1392 O O . HIS A 1 186 ? 3.207 -3.665 -45.339 1.00 90.44 186 HIS A O 1
ATOM 1398 N N . SER A 1 187 ? 1.477 -4.979 -44.734 1.00 87.62 187 SER A N 1
ATOM 1399 C CA . SER A 1 187 ? 0.476 -3.920 -44.625 1.00 87.62 187 SER A CA 1
ATOM 1400 C C . SER A 1 187 ? -0.028 -3.860 -43.189 1.00 87.62 187 SER A C 1
ATOM 1402 O O . SER A 1 187 ? -0.406 -4.884 -42.623 1.00 87.62 187 SER A O 1
ATOM 1404 N N . SER A 1 188 ? -0.030 -2.670 -42.594 1.00 82.31 188 SER A N 1
ATOM 1405 C CA . SER A 1 188 ? -0.680 -2.434 -41.309 1.00 82.31 188 SER A CA 1
ATOM 1406 C C . SER A 1 188 ? -2.207 -2.506 -41.462 1.00 82.31 188 SER A C 1
ATOM 1408 O O . SER A 1 188 ? -2.729 -2.276 -42.556 1.00 82.31 188 SER A O 1
ATOM 1410 N N . PRO A 1 189 ? -2.961 -2.715 -40.367 1.00 77.94 189 PRO A N 1
ATOM 1411 C CA . PRO A 1 189 ? -4.428 -2.635 -40.387 1.00 77.94 189 PRO A CA 1
ATOM 1412 C C . PRO A 1 189 ? -4.977 -1.274 -40.851 1.00 77.94 189 PRO A C 1
ATOM 1414 O O . PRO A 1 189 ? -6.144 -1.154 -41.205 1.00 77.94 189 PRO A O 1
ATOM 1417 N N . THR A 1 190 ? -4.139 -0.235 -40.833 1.00 80.25 190 THR A N 1
ATOM 1418 C CA . THR A 1 190 ? -4.453 1.134 -41.263 1.00 80.25 190 THR A CA 1
ATOM 1419 C C . THR A 1 190 ? -4.031 1.430 -42.706 1.00 80.25 190 THR A C 1
ATOM 1421 O O . THR A 1 190 ? -4.076 2.590 -43.126 1.00 80.25 190 THR A O 1
ATOM 1424 N N . ALA A 1 191 ? -3.590 0.416 -43.458 1.00 84.00 191 ALA A N 1
ATOM 1425 C CA . ALA A 1 191 ? -3.136 0.589 -44.828 1.00 84.00 191 ALA A CA 1
ATOM 1426 C C . ALA A 1 191 ? -4.265 1.062 -45.756 1.00 84.00 191 ALA A C 1
ATOM 1428 O O . ALA A 1 191 ? -5.397 0.588 -45.684 1.00 84.00 191 ALA A O 1
ATOM 1429 N N . GLN A 1 192 ? -3.955 2.024 -46.627 1.00 85.00 192 GLN A N 1
ATOM 1430 C CA . GLN A 1 192 ? -4.907 2.536 -47.617 1.00 85.00 192 GLN A CA 1
ATOM 1431 C C . GLN A 1 192 ? -4.986 1.611 -48.841 1.00 85.00 192 GLN A C 1
ATOM 1433 O O . GLN A 1 192 ? -4.015 0.939 -49.180 1.00 85.00 192 GLN A O 1
ATOM 1438 N N . GLU A 1 193 ? -6.125 1.614 -49.537 1.00 78.38 193 GLU A N 1
ATOM 1439 C CA . GLU A 1 193 ? -6.294 0.897 -50.806 1.00 78.38 193 GLU A CA 1
ATOM 1440 C C . GLU A 1 193 ? -6.203 1.846 -52.022 1.00 78.38 193 GLU A C 1
ATOM 1442 O O . GLU A 1 193 ? -6.669 2.988 -51.936 1.00 78.38 193 GLU A O 1
ATOM 1447 N N . PRO A 1 194 ? -5.644 1.399 -53.169 1.00 78.88 194 PRO A N 1
ATOM 1448 C CA . PRO A 1 194 ? -5.077 0.072 -53.407 1.00 78.88 194 PRO A CA 1
ATOM 1449 C C . PRO A 1 194 ? -3.673 -0.084 -52.799 1.00 78.88 194 PRO A C 1
ATOM 1451 O O . PRO A 1 194 ? -2.814 0.797 -52.898 1.00 78.88 194 PRO A O 1
ATOM 1454 N N . ALA A 1 195 ? -3.447 -1.233 -52.170 1.00 78.62 195 ALA A N 1
ATOM 1455 C CA . ALA A 1 195 ? -2.152 -1.623 -51.636 1.00 78.62 195 ALA A CA 1
ATOM 1456 C C . ALA A 1 195 ? -1.215 -2.072 -52.770 1.00 78.62 195 ALA A C 1
ATOM 1458 O O . ALA A 1 195 ? -1.647 -2.707 -53.733 1.00 78.62 195 ALA A O 1
ATOM 1459 N N . VAL A 1 196 ? 0.076 -1.766 -52.646 1.00 82.81 196 VAL A N 1
ATOM 1460 C CA . VAL A 1 196 ? 1.116 -2.349 -53.503 1.00 82.81 196 VAL A CA 1
ATOM 1461 C C . VAL A 1 196 ? 1.186 -3.848 -53.204 1.00 82.81 196 VAL A C 1
ATOM 1463 O O . VAL A 1 196 ? 1.143 -4.235 -52.036 1.00 82.81 196 VAL A O 1
ATOM 1466 N N . THR A 1 197 ? 1.274 -4.687 -54.236 1.00 82.31 197 THR A N 1
ATOM 1467 C CA . THR A 1 197 ? 1.356 -6.154 -54.099 1.00 82.31 197 THR A CA 1
ATOM 1468 C C . THR A 1 197 ? 2.781 -6.678 -54.207 1.00 82.31 197 THR A C 1
ATOM 1470 O O . THR A 1 197 ? 3.145 -7.589 -53.471 1.00 82.31 197 THR A O 1
ATOM 1473 N N . ASP A 1 198 ? 3.593 -6.085 -55.082 1.00 83.94 198 ASP A N 1
ATOM 1474 C CA . ASP A 1 198 ? 5.010 -6.406 -55.239 1.00 83.94 198 ASP A CA 1
ATOM 1475 C C . ASP A 1 198 ? 5.828 -5.101 -55.220 1.00 83.94 198 ASP A C 1
ATOM 1477 O O . ASP A 1 198 ? 5.570 -4.202 -56.029 1.00 83.94 198 ASP A O 1
ATOM 1481 N N . PRO A 1 199 ? 6.821 -4.953 -54.322 1.00 82.25 199 PRO A N 1
ATOM 1482 C CA . PRO A 1 199 ? 7.737 -3.815 -54.344 1.00 82.25 199 PRO A CA 1
ATOM 1483 C C . PRO A 1 199 ? 8.452 -3.615 -55.691 1.00 82.25 199 PRO A C 1
ATOM 1485 O O . PRO A 1 199 ? 8.856 -2.494 -56.000 1.00 82.25 199 PRO A O 1
ATOM 1488 N N . ALA A 1 200 ? 8.612 -4.670 -56.498 1.00 82.56 200 ALA A N 1
ATOM 1489 C CA . ALA A 1 200 ? 9.213 -4.600 -57.828 1.00 82.56 200 ALA A CA 1
ATOM 1490 C C . ALA A 1 200 ? 8.361 -3.828 -58.851 1.00 82.56 200 ALA A C 1
ATOM 1492 O O . ALA A 1 200 ? 8.917 -3.289 -59.810 1.00 82.56 200 ALA A O 1
ATOM 1493 N N . ASP A 1 201 ? 7.046 -3.727 -58.633 1.00 83.31 201 ASP A N 1
ATOM 1494 C CA . ASP A 1 201 ? 6.124 -3.007 -59.521 1.00 83.31 201 ASP A CA 1
ATOM 1495 C C . ASP A 1 201 ? 6.203 -1.481 -59.339 1.00 83.31 201 ASP A C 1
ATOM 1497 O O . ASP A 1 201 ? 5.667 -0.710 -60.143 1.00 83.31 201 ASP A O 1
ATOM 1501 N N . LEU A 1 202 ? 6.879 -1.014 -58.285 1.00 83.44 202 LEU A N 1
ATOM 1502 C CA . LEU A 1 202 ? 7.013 0.407 -58.001 1.00 83.44 202 LEU A CA 1
ATOM 1503 C C . LEU A 1 202 ? 7.996 1.088 -58.950 1.00 83.44 202 LEU A C 1
ATOM 1505 O O . LEU A 1 202 ? 9.163 0.710 -59.085 1.00 83.44 202 LEU A O 1
ATOM 1509 N N . ALA A 1 203 ? 7.544 2.199 -59.534 1.00 82.19 203 ALA A N 1
ATOM 1510 C CA . ALA A 1 203 ? 8.441 3.122 -60.206 1.00 82.19 203 ALA A CA 1
ATOM 1511 C C . ALA A 1 203 ? 9.500 3.643 -59.222 1.00 82.19 203 ALA A C 1
ATOM 1513 O O . ALA A 1 203 ? 9.246 3.851 -58.034 1.00 82.19 203 ALA A O 1
ATOM 1514 N N . ARG A 1 204 ? 10.711 3.895 -59.723 1.00 76.19 204 ARG A N 1
ATOM 1515 C CA . ARG A 1 204 ? 11.824 4.373 -58.896 1.00 76.19 204 ARG A CA 1
ATOM 1516 C C . ARG A 1 204 ? 11.438 5.645 -58.135 1.00 76.19 204 ARG A C 1
ATOM 1518 O O . ARG A 1 204 ? 11.057 6.640 -58.743 1.00 76.19 204 ARG A O 1
ATOM 1525 N N . GLY A 1 205 ? 11.611 5.616 -56.814 1.00 75.56 205 GLY A N 1
ATOM 1526 C CA . GLY A 1 205 ? 11.303 6.747 -55.935 1.00 75.56 205 GLY A CA 1
ATOM 1527 C C . GLY A 1 205 ? 9.819 6.902 -55.597 1.00 75.56 205 GLY A C 1
ATOM 1528 O O . GLY A 1 205 ? 9.483 7.795 -54.824 1.00 75.56 205 GLY A O 1
ATOM 1529 N N . ALA A 1 206 ? 8.941 6.043 -56.126 1.00 84.81 206 ALA A N 1
ATOM 1530 C CA . ALA A 1 206 ? 7.557 5.987 -55.683 1.00 84.81 206 ALA A CA 1
ATOM 1531 C C . ALA A 1 206 ? 7.499 5.473 -54.231 1.00 84.81 206 ALA A C 1
ATOM 1533 O O . ALA A 1 206 ? 8.182 4.496 -53.901 1.00 84.81 206 ALA A O 1
ATOM 1534 N N . PRO A 1 207 ? 6.726 6.126 -53.348 1.00 85.75 207 PRO A N 1
ATOM 1535 C CA . PRO A 1 207 ? 6.524 5.641 -51.993 1.00 85.75 207 PRO A CA 1
ATOM 1536 C C . PRO A 1 207 ? 5.627 4.398 -51.997 1.00 85.75 207 PRO A C 1
ATOM 1538 O O . PRO A 1 207 ? 4.836 4.187 -52.916 1.00 85.75 207 PRO A O 1
ATOM 1541 N N . LEU A 1 208 ? 5.711 3.611 -50.927 1.00 88.06 208 LEU A N 1
ATOM 1542 C CA . LEU A 1 208 ? 4.699 2.602 -50.628 1.00 88.06 208 LEU A CA 1
ATOM 1543 C C . LEU A 1 208 ? 3.355 3.263 -50.298 1.00 88.06 208 LEU A C 1
ATOM 1545 O O . LEU A 1 208 ? 3.309 4.425 -49.871 1.00 88.06 208 LEU A O 1
ATOM 1549 N N . THR A 1 209 ? 2.261 2.511 -50.438 1.00 87.62 209 THR A N 1
ATOM 1550 C CA . THR A 1 209 ? 0.962 2.969 -49.942 1.00 87.62 209 THR A CA 1
ATOM 1551 C C . THR A 1 209 ? 1.048 3.195 -48.433 1.00 87.62 209 THR A C 1
ATOM 1553 O O . THR A 1 209 ? 1.705 2.441 -47.711 1.00 87.62 209 THR A O 1
ATOM 1556 N N . LYS A 1 210 ? 0.417 4.265 -47.932 1.00 87.12 210 LYS A N 1
ATOM 1557 C CA . LYS A 1 210 ? 0.441 4.590 -46.499 1.00 87.12 210 LYS A CA 1
ATOM 1558 C C . LYS A 1 210 ? -0.033 3.385 -45.689 1.00 87.12 210 LYS A C 1
ATOM 1560 O O . LYS A 1 210 ? -1.083 2.834 -45.999 1.00 87.12 210 LYS A O 1
ATOM 1565 N N . GLY A 1 211 ? 0.743 3.014 -44.670 1.00 84.75 211 GLY A N 1
ATOM 1566 C CA . GLY A 1 211 ? 0.523 1.820 -43.849 1.00 84.75 211 GLY A CA 1
ATOM 1567 C C . GLY A 1 211 ? 1.258 0.567 -44.337 1.00 84.75 211 GLY A C 1
ATOM 1568 O O . GLY A 1 211 ? 1.280 -0.425 -43.620 1.00 84.75 211 GLY A O 1
ATOM 1569 N N . GLN A 1 212 ? 1.916 0.594 -45.499 1.00 90.44 212 GLN A N 1
ATOM 1570 C CA . GLN A 1 212 ? 2.772 -0.504 -45.947 1.00 90.44 212 GLN A CA 1
ATOM 1571 C C . GLN A 1 212 ? 4.249 -0.259 -45.631 1.00 90.44 212 GLN A C 1
ATOM 1573 O O . GLN A 1 212 ? 4.732 0.875 -45.651 1.00 90.44 212 GLN A O 1
ATOM 1578 N N . TYR A 1 213 ? 4.979 -1.340 -45.371 1.00 91.75 213 TYR A N 1
ATOM 1579 C CA . TYR A 1 213 ? 6.420 -1.329 -45.136 1.00 91.75 213 TYR A CA 1
ATOM 1580 C C . TYR A 1 213 ? 7.056 -2.633 -45.624 1.00 91.75 213 TYR A C 1
ATOM 1582 O O . TYR A 1 213 ? 6.397 -3.666 -45.725 1.00 91.75 213 TYR A O 1
ATOM 1590 N N . VAL A 1 214 ? 8.351 -2.580 -45.928 1.00 92.62 214 VAL A N 1
ATOM 1591 C CA . VAL A 1 214 ? 9.133 -3.746 -46.354 1.00 92.62 214 VAL A CA 1
ATOM 1592 C C . VAL A 1 214 ? 9.988 -4.231 -45.196 1.00 92.62 214 VAL A C 1
ATOM 1594 O O . VAL A 1 214 ? 10.624 -3.420 -44.521 1.00 92.62 214 VAL A O 1
ATOM 1597 N N . VAL A 1 215 ? 10.025 -5.544 -45.003 1.00 94.50 215 VAL A N 1
ATOM 1598 C CA . VAL A 1 215 ? 10.950 -6.220 -44.092 1.00 94.50 215 VAL A CA 1
ATOM 1599 C C . VAL A 1 215 ? 11.994 -6.992 -44.890 1.00 94.50 215 VAL A C 1
ATOM 1601 O O . VAL A 1 215 ? 11.783 -7.320 -46.057 1.00 94.50 215 VAL A O 1
ATOM 1604 N N . HIS A 1 216 ? 13.143 -7.235 -44.267 1.00 95.38 216 HIS A N 1
ATOM 1605 C CA . HIS A 1 216 ? 14.226 -8.028 -44.845 1.00 95.38 216 HIS A CA 1
ATOM 1606 C C . HIS A 1 216 ? 14.526 -9.219 -43.937 1.00 95.38 216 HIS A C 1
ATOM 1608 O O . HIS A 1 216 ? 15.416 -9.128 -43.080 1.00 95.38 216 HIS A O 1
ATOM 1614 N N . ASP A 1 217 ? 13.802 -10.329 -44.115 1.00 94.94 217 ASP A N 1
ATOM 1615 C CA . ASP A 1 217 ? 14.030 -11.556 -43.346 1.00 94.94 217 ASP A CA 1
ATOM 1616 C C . ASP A 1 217 ? 15.220 -12.345 -43.900 1.00 94.94 217 ASP A C 1
ATOM 1618 O O . ASP A 1 217 ? 15.123 -13.356 -44.592 1.00 94.94 217 ASP A O 1
ATOM 1622 N N . THR A 1 218 ? 16.397 -11.809 -43.615 1.00 94.62 218 THR A N 1
ATOM 1623 C CA . THR A 1 218 ? 17.688 -12.413 -43.909 1.00 94.62 218 THR A CA 1
ATOM 1624 C C . THR A 1 218 ? 18.614 -12.186 -42.728 1.00 94.62 218 THR A C 1
ATOM 1626 O O . THR A 1 218 ? 18.485 -11.207 -41.986 1.00 94.62 218 THR A O 1
ATOM 1629 N N . ASP A 1 219 ? 19.570 -13.089 -42.550 1.00 93.19 219 ASP A N 1
ATOM 1630 C CA . ASP A 1 219 ? 20.595 -12.934 -41.531 1.00 93.19 219 ASP A CA 1
ATOM 1631 C C . ASP A 1 219 ? 21.654 -11.895 -41.927 1.00 93.19 219 ASP A C 1
ATOM 1633 O O . ASP A 1 219 ? 22.077 -11.112 -41.075 1.00 93.19 219 ASP A O 1
ATOM 1637 N N . ASP A 1 220 ? 22.027 -11.870 -43.210 1.00 90.56 220 ASP A N 1
ATOM 1638 C CA . ASP A 1 220 ? 23.024 -10.975 -43.796 1.00 90.56 220 ASP A CA 1
ATOM 1639 C C . ASP A 1 220 ? 22.344 -10.049 -44.816 1.00 90.56 220 ASP A C 1
ATOM 1641 O O . ASP A 1 220 ? 22.100 -10.421 -45.968 1.00 90.56 220 ASP A O 1
ATOM 1645 N N . LEU A 1 221 ? 22.016 -8.828 -44.385 1.00 93.69 221 LEU A N 1
ATOM 1646 C CA . LEU A 1 221 ? 21.422 -7.817 -45.255 1.00 93.69 221 LEU A CA 1
ATOM 1647 C C . LEU A 1 221 ? 22.472 -7.250 -46.216 1.00 93.69 221 LEU A C 1
ATOM 1649 O O . LEU A 1 221 ? 23.509 -6.744 -45.791 1.00 93.69 221 LEU A O 1
ATOM 1653 N N . ILE A 1 222 ? 22.189 -7.275 -47.517 1.00 93.19 222 ILE A N 1
ATOM 1654 C CA . ILE A 1 222 ? 23.028 -6.602 -48.512 1.00 93.19 222 ILE A CA 1
ATOM 1655 C C . ILE A 1 222 ? 22.599 -5.135 -48.567 1.00 93.19 222 ILE A C 1
ATOM 1657 O O . ILE A 1 222 ? 21.418 -4.831 -48.732 1.00 93.19 222 ILE A O 1
ATOM 1661 N N . LEU A 1 223 ? 23.553 -4.213 -48.428 1.00 93.50 223 LEU A N 1
ATOM 1662 C CA . LEU A 1 223 ? 23.294 -2.788 -48.621 1.00 93.50 223 LEU A CA 1
ATOM 1663 C C . LEU A 1 223 ? 22.872 -2.574 -50.083 1.00 93.50 223 LEU A C 1
ATOM 1665 O O . LEU A 1 223 ? 23.636 -2.988 -50.944 1.00 93.50 223 LEU A O 1
ATOM 1669 N N . PRO A 1 224 ? 21.720 -1.972 -50.421 1.00 93.06 224 PRO A N 1
ATOM 1670 C CA . PRO A 1 224 ? 21.278 -1.863 -51.814 1.00 93.06 224 PRO A CA 1
ATOM 1671 C C . PRO A 1 224 ? 21.783 -0.592 -52.509 1.00 93.06 224 PRO A C 1
ATOM 1673 O O . PRO A 1 224 ? 21.764 -0.511 -53.737 1.00 93.06 224 PRO A O 1
ATOM 1676 N N . TYR A 1 225 ? 22.243 0.395 -51.736 1.00 94.00 225 TYR A N 1
ATOM 1677 C CA . TYR A 1 225 ? 22.626 1.724 -52.208 1.00 94.00 225 TYR A CA 1
ATOM 1678 C C . TYR A 1 225 ? 24.104 2.061 -51.969 1.00 94.00 225 TYR A C 1
ATOM 1680 O O . TYR A 1 225 ? 24.860 1.233 -51.462 1.00 94.00 225 TYR A O 1
ATOM 1688 N N . LEU A 1 226 ? 24.517 3.271 -52.367 1.00 94.38 226 LEU A N 1
ATOM 1689 C CA . LEU A 1 226 ? 25.849 3.811 -52.096 1.00 94.38 226 LEU A CA 1
ATOM 1690 C C . LEU A 1 226 ? 25.917 4.363 -50.660 1.00 94.38 226 LEU A C 1
ATOM 1692 O O . LEU A 1 226 ? 25.139 5.269 -50.346 1.00 94.38 226 LEU A O 1
ATOM 1696 N N . PRO A 1 227 ? 26.789 3.834 -49.784 1.00 95.62 227 PRO A N 1
ATOM 1697 C CA . PRO A 1 227 ? 26.911 4.353 -48.430 1.00 95.62 227 PRO A CA 1
ATOM 1698 C C . PRO A 1 227 ? 27.722 5.653 -48.379 1.00 95.62 227 PRO A C 1
ATOM 1700 O O . PRO A 1 227 ? 28.642 5.844 -49.180 1.00 95.62 227 PRO A O 1
ATOM 1703 N N . ASP A 1 228 ? 27.413 6.514 -47.411 1.00 95.12 228 ASP A N 1
ATOM 1704 C CA . ASP A 1 228 ? 28.126 7.770 -47.154 1.00 95.12 228 ASP A CA 1
ATOM 1705 C C . ASP A 1 228 ? 29.592 7.532 -46.752 1.00 95.12 228 ASP A C 1
ATOM 1707 O O . ASP A 1 228 ? 29.811 6.981 -45.682 1.00 95.12 228 ASP A O 1
ATOM 1711 N N . PRO A 1 229 ? 30.600 7.977 -47.527 1.00 93.38 229 PRO A N 1
ATOM 1712 C CA . PRO A 1 229 ? 32.023 7.792 -47.234 1.00 93.38 229 PRO A CA 1
ATOM 1713 C C . PRO A 1 229 ? 32.499 8.105 -45.813 1.00 93.38 229 PRO A C 1
ATOM 1715 O O . PRO A 1 229 ? 33.457 7.477 -45.347 1.00 93.38 229 PRO A O 1
ATOM 1718 N N . LEU A 1 230 ? 31.865 9.069 -45.138 1.00 93.81 230 LEU A N 1
ATOM 1719 C CA . LEU A 1 230 ? 32.256 9.485 -43.792 1.00 93.81 230 LEU A CA 1
ATOM 1720 C C . LEU A 1 230 ? 31.640 8.599 -42.698 1.00 93.81 230 LEU A C 1
ATOM 1722 O O . LEU A 1 230 ? 32.208 8.494 -41.614 1.00 93.81 230 LEU A O 1
ATOM 1726 N N . ALA A 1 231 ? 30.532 7.901 -42.972 1.00 94.69 231 ALA A N 1
ATOM 1727 C CA . ALA A 1 231 ? 29.803 7.074 -42.005 1.00 94.69 231 ALA A CA 1
ATOM 1728 C C . ALA A 1 231 ? 30.406 5.665 -41.836 1.00 94.69 231 ALA A C 1
ATOM 1730 O O . ALA A 1 231 ? 29.762 4.646 -42.101 1.00 94.69 231 ALA A O 1
ATOM 1731 N N . LYS A 1 232 ? 31.669 5.602 -41.407 1.00 93.62 232 LYS A N 1
ATOM 1732 C CA . LYS A 1 232 ? 32.471 4.365 -41.326 1.00 93.62 232 LYS A CA 1
ATOM 1733 C C . LYS A 1 232 ? 32.120 3.472 -40.138 1.00 93.62 232 LYS A C 1
ATOM 1735 O O . LYS A 1 232 ? 32.398 2.268 -40.166 1.00 93.62 232 LYS A O 1
ATOM 1740 N N . ARG A 1 233 ? 31.548 4.051 -39.085 1.00 94.06 233 ARG A N 1
ATOM 1741 C CA . ARG A 1 233 ? 31.206 3.371 -37.836 1.00 94.06 233 ARG A CA 1
ATOM 1742 C C . ARG A 1 233 ? 29.758 3.683 -37.444 1.00 94.06 233 ARG A C 1
ATOM 1744 O O . ARG A 1 233 ? 29.196 4.706 -37.824 1.00 94.06 233 ARG A O 1
ATOM 1751 N N . LEU A 1 234 ? 29.165 2.776 -36.687 1.00 93.31 234 LEU A N 1
ATOM 1752 C CA . LEU A 1 234 ? 27.900 2.936 -35.977 1.00 93.31 234 LEU A CA 1
ATOM 1753 C C . LEU A 1 234 ? 28.210 3.410 -34.556 1.00 93.31 234 LEU A C 1
ATOM 1755 O O . LEU A 1 234 ? 29.110 2.843 -33.943 1.00 93.31 234 LEU A O 1
ATOM 1759 N N . SER A 1 235 ? 27.477 4.380 -34.022 1.00 93.69 235 SER A N 1
ATOM 1760 C CA . SER A 1 235 ? 27.592 4.800 -32.624 1.00 93.69 235 SER A CA 1
ATOM 1761 C C . SER A 1 235 ? 26.300 4.530 -31.868 1.00 93.69 235 SER A C 1
ATOM 1763 O O . SER A 1 235 ? 25.214 4.863 -32.344 1.00 93.69 235 SER A O 1
ATOM 1765 N N . LEU A 1 236 ? 26.429 3.900 -30.702 1.00 91.75 236 LEU A N 1
ATOM 1766 C CA . LEU A 1 236 ? 25.342 3.645 -29.763 1.00 91.75 236 LEU A CA 1
ATOM 1767 C C . LEU A 1 236 ? 25.673 4.362 -28.459 1.00 91.75 236 LEU A C 1
ATOM 1769 O O . LEU A 1 236 ? 26.659 4.026 -27.802 1.00 91.75 236 LEU A O 1
ATOM 1773 N N . THR A 1 237 ? 24.855 5.342 -28.095 1.00 88.31 237 THR A N 1
ATOM 1774 C CA . THR A 1 237 ? 24.993 6.105 -26.849 1.00 88.31 237 THR A CA 1
ATOM 1775 C C . THR A 1 237 ? 23.778 5.883 -25.961 1.00 88.31 237 THR A C 1
ATOM 1777 O O . THR A 1 237 ? 22.650 5.801 -26.451 1.00 88.31 237 THR A O 1
ATOM 1780 N N . PHE A 1 238 ? 24.000 5.771 -24.654 1.00 86.81 238 PHE A N 1
ATOM 1781 C CA . PHE A 1 238 ? 22.955 5.460 -23.680 1.00 86.81 238 PHE A CA 1
ATOM 1782 C C . PHE A 1 238 ? 22.668 6.711 -22.841 1.00 86.81 238 PHE A C 1
ATOM 1784 O O . PHE A 1 238 ? 23.372 6.958 -21.865 1.00 86.81 238 PHE A O 1
ATOM 1791 N N . PRO A 1 239 ? 21.679 7.546 -23.218 1.00 78.56 239 PRO A N 1
ATOM 1792 C CA . PRO A 1 239 ? 21.441 8.836 -22.564 1.00 78.56 239 PRO A CA 1
ATOM 1793 C C . PRO A 1 239 ? 21.017 8.720 -21.092 1.00 78.56 239 PRO A C 1
ATOM 1795 O O . PRO A 1 239 ? 21.120 9.697 -20.358 1.00 78.56 239 PRO A O 1
ATOM 1798 N N . ASP A 1 240 ? 20.535 7.547 -20.676 1.00 75.81 240 ASP A N 1
ATOM 1799 C CA . ASP A 1 240 ? 20.120 7.264 -19.298 1.00 75.81 240 ASP A CA 1
ATOM 1800 C C . ASP A 1 240 ? 21.245 6.662 -18.442 1.00 75.81 240 ASP A C 1
ATOM 1802 O O . ASP A 1 240 ? 21.114 6.561 -17.223 1.00 75.81 240 ASP A O 1
ATOM 1806 N N . ALA A 1 241 ? 22.370 6.284 -19.058 1.00 69.81 241 ALA A N 1
ATOM 1807 C CA . ALA A 1 241 ? 23.518 5.774 -18.323 1.00 69.81 241 ALA A CA 1
ATOM 1808 C C . ALA A 1 241 ? 24.121 6.886 -17.450 1.00 69.81 241 ALA A C 1
ATOM 1810 O O . ALA A 1 241 ? 24.329 8.009 -17.906 1.00 69.81 241 ALA A O 1
ATOM 1811 N N . GLY A 1 242 ? 24.396 6.571 -16.182 1.00 60.66 242 GLY A N 1
ATOM 1812 C CA . GLY A 1 242 ? 25.010 7.513 -15.246 1.00 60.66 242 GLY A CA 1
ATOM 1813 C C . GLY A 1 242 ? 24.059 8.550 -14.635 1.00 60.66 242 GLY A C 1
ATOM 1814 O O . GLY A 1 242 ? 24.548 9.459 -13.972 1.00 60.66 242 GLY A O 1
ATOM 1815 N N . GLN A 1 243 ? 22.730 8.421 -14.778 1.00 60.88 243 GLN A N 1
ATOM 1816 C CA . GLN A 1 243 ? 21.765 9.323 -14.115 1.00 60.88 243 GLN A CA 1
ATOM 1817 C C . GLN A 1 243 ? 21.915 9.381 -12.579 1.00 60.88 243 GLN A C 1
ATOM 1819 O O . GLN A 1 243 ? 21.576 10.395 -11.977 1.00 60.88 243 GLN A O 1
ATOM 1824 N N . GLY A 1 244 ? 22.492 8.348 -11.952 1.00 54.97 244 GLY A N 1
ATOM 1825 C CA . GLY A 1 244 ? 22.842 8.337 -10.524 1.00 54.97 244 GLY A CA 1
ATOM 1826 C C . GLY A 1 244 ? 24.228 8.907 -10.179 1.00 54.97 244 GLY A C 1
ATOM 1827 O O . GLY A 1 244 ? 24.619 8.896 -9.016 1.00 54.97 244 GLY A O 1
ATOM 1828 N N . HIS A 1 245 ? 25.017 9.368 -11.155 1.00 53.88 245 HIS A N 1
ATOM 1829 C CA . HIS A 1 245 ? 26.360 9.902 -10.917 1.00 53.88 245 HIS A CA 1
ATOM 1830 C C . HIS A 1 245 ? 26.323 11.432 -10.752 1.00 53.88 245 HIS A C 1
ATOM 1832 O O . HIS A 1 245 ? 25.924 12.164 -11.650 1.00 53.88 245 HIS A O 1
ATOM 1838 N N . HIS A 1 246 ? 26.836 11.950 -9.631 1.00 51.00 246 HIS A N 1
ATOM 1839 C CA . HIS A 1 246 ? 26.839 13.390 -9.305 1.00 51.00 246 HIS A CA 1
ATOM 1840 C C . HIS A 1 246 ? 27.868 14.245 -10.079 1.00 51.00 246 HIS A C 1
ATOM 1842 O O . HIS A 1 246 ? 28.049 15.429 -9.785 1.00 51.00 246 HIS A O 1
ATOM 1848 N N . LEU A 1 247 ? 28.579 13.672 -11.055 1.00 46.47 247 LEU A N 1
ATOM 1849 C CA . LEU A 1 247 ? 29.560 14.395 -11.867 1.00 46.47 247 LEU A CA 1
ATOM 1850 C C . LEU A 1 247 ? 28.885 14.997 -13.104 1.00 46.47 247 LEU A C 1
ATOM 1852 O O . LEU A 1 247 ? 28.800 14.371 -14.157 1.00 46.47 247 LEU A O 1
ATOM 1856 N N . PHE A 1 248 ? 28.455 16.254 -12.989 1.00 40.91 248 PHE A N 1
ATOM 1857 C CA . PHE A 1 248 ? 27.981 17.051 -14.120 1.00 40.91 248 PHE A CA 1
ATOM 1858 C C . PHE A 1 248 ? 29.154 17.457 -15.024 1.00 40.91 248 PHE A C 1
ATOM 1860 O O . PHE A 1 248 ? 29.775 18.505 -14.849 1.00 40.91 248 PHE A O 1
ATOM 1867 N N . GLY A 1 249 ? 29.457 16.617 -16.010 1.00 50.53 249 GLY A N 1
ATOM 1868 C CA . GLY A 1 249 ? 30.299 16.953 -17.153 1.00 50.53 249 GLY A CA 1
ATOM 1869 C C . GLY A 1 249 ? 29.564 16.626 -18.448 1.00 50.53 249 GLY A C 1
ATOM 1870 O O . GLY A 1 249 ? 28.834 15.643 -18.509 1.00 50.53 249 GLY A O 1
ATOM 1871 N N . LEU A 1 250 ? 29.782 17.423 -19.499 1.00 47.75 250 LEU A N 1
ATOM 1872 C CA . LEU A 1 250 ? 29.154 17.287 -20.827 1.00 47.75 250 LEU A CA 1
ATOM 1873 C C . LEU A 1 250 ? 29.356 15.915 -21.516 1.00 47.75 250 LEU A C 1
ATOM 1875 O O . LEU A 1 250 ? 28.792 15.705 -22.585 1.00 47.75 250 LEU A O 1
ATOM 1879 N N . TRP A 1 251 ? 30.117 14.987 -20.919 1.00 50.94 251 TRP A N 1
ATOM 1880 C CA . TRP A 1 251 ? 30.541 13.717 -21.521 1.00 50.94 251 TRP A CA 1
ATOM 1881 C C . TRP A 1 251 ? 30.553 12.520 -20.557 1.00 50.94 251 TRP A C 1
ATOM 1883 O O . TRP A 1 251 ? 31.292 11.570 -20.784 1.00 50.94 251 TRP A O 1
ATOM 1893 N N . ALA A 1 252 ? 29.722 12.516 -19.510 1.00 48.66 252 ALA A N 1
ATOM 1894 C CA . ALA A 1 252 ? 29.480 11.314 -18.692 1.00 48.66 252 ALA A CA 1
ATOM 1895 C C . ALA A 1 252 ? 28.626 10.241 -19.420 1.00 48.66 252 ALA A C 1
ATOM 1897 O O . ALA A 1 252 ? 27.985 9.416 -18.780 1.00 48.66 252 ALA A O 1
ATOM 1898 N N . ILE A 1 253 ? 28.579 10.280 -20.756 1.00 55.22 253 ILE A N 1
ATOM 1899 C CA . ILE A 1 253 ? 27.791 9.376 -21.592 1.00 55.22 253 ILE A CA 1
ATOM 1900 C C . ILE A 1 253 ? 28.700 8.215 -21.982 1.00 55.22 253 ILE A C 1
ATOM 1902 O O . ILE A 1 253 ? 29.661 8.388 -22.726 1.00 55.22 253 ILE A O 1
ATOM 1906 N N . GLU A 1 254 ? 28.399 7.025 -21.481 1.00 63.69 254 GLU A N 1
ATOM 1907 C CA . GLU A 1 254 ? 29.045 5.798 -21.932 1.00 63.69 254 GLU A CA 1
ATOM 1908 C C . GLU A 1 254 ? 28.419 5.389 -23.276 1.00 63.69 254 GLU A C 1
ATOM 1910 O O . GLU A 1 254 ? 27.197 5.311 -23.428 1.00 63.69 254 GLU A O 1
ATOM 1915 N N . GLY A 1 255 ? 29.253 5.190 -24.295 1.00 75.19 255 GLY A N 1
ATOM 1916 C CA . GLY A 1 255 ? 28.818 4.813 -25.636 1.00 75.19 255 GLY A CA 1
ATOM 1917 C C . GLY A 1 255 ? 29.828 3.892 -26.307 1.00 75.19 255 GLY A C 1
ATOM 1918 O O . GLY A 1 255 ? 30.988 3.822 -25.903 1.00 75.19 255 GLY A O 1
ATOM 1919 N N . VAL A 1 256 ? 29.392 3.169 -27.336 1.00 87.06 256 VAL A N 1
ATOM 1920 C CA . VAL A 1 256 ? 30.248 2.258 -28.105 1.00 87.06 256 VAL A CA 1
ATOM 1921 C C . VAL A 1 256 ? 30.175 2.581 -29.590 1.00 87.06 256 VAL A C 1
ATOM 1923 O O . VAL A 1 256 ? 29.089 2.750 -30.147 1.00 87.06 256 VAL A O 1
ATOM 1926 N N . THR A 1 257 ? 31.337 2.619 -30.246 1.00 91.19 257 THR A N 1
ATOM 1927 C CA . THR A 1 257 ? 31.425 2.712 -31.705 1.00 91.19 257 THR A CA 1
ATOM 1928 C C . THR A 1 257 ? 31.816 1.372 -32.321 1.00 91.19 257 THR A C 1
ATOM 1930 O O . THR A 1 257 ? 32.721 0.680 -31.854 1.00 91.19 257 THR A O 1
ATOM 1933 N N . LEU A 1 258 ? 31.116 0.979 -33.384 1.00 92.12 258 LEU A N 1
ATOM 1934 C CA . LEU A 1 258 ? 31.277 -0.307 -34.058 1.00 92.12 258 LEU A CA 1
ATOM 1935 C C . LEU A 1 258 ? 31.578 -0.083 -35.549 1.00 92.12 258 LEU A C 1
ATOM 1937 O O . LEU A 1 258 ? 30.752 0.502 -36.251 1.00 92.12 258 LEU A O 1
ATOM 1941 N N . PRO A 1 259 ? 32.738 -0.515 -36.071 1.00 93.31 259 PRO A N 1
ATOM 1942 C CA . PRO A 1 259 ? 33.096 -0.287 -37.468 1.00 93.31 259 PRO A CA 1
ATOM 1943 C C . PRO A 1 259 ? 32.331 -1.199 -38.423 1.00 93.31 259 PRO A C 1
ATOM 1945 O O . PRO A 1 259 ? 32.318 -2.416 -38.248 1.00 93.31 259 PRO A O 1
ATOM 1948 N N . TYR A 1 260 ? 31.766 -0.638 -39.494 1.00 92.69 260 TYR A N 1
ATOM 1949 C CA . TYR A 1 260 ? 31.160 -1.464 -40.536 1.00 92.69 260 TYR A CA 1
ATOM 1950 C C . TYR A 1 260 ? 32.207 -2.396 -41.155 1.00 92.69 260 TYR A C 1
ATOM 1952 O O . TYR A 1 260 ? 33.293 -1.978 -41.560 1.00 92.69 260 TYR A O 1
ATOM 1960 N N . ALA A 1 261 ? 31.874 -3.682 -41.261 1.00 91.31 261 ALA A N 1
ATOM 1961 C CA . ALA A 1 261 ? 32.753 -4.644 -41.909 1.00 91.31 261 ALA A CA 1
ATOM 1962 C C . ALA A 1 261 ? 32.792 -4.406 -43.430 1.00 91.31 261 ALA A C 1
ATOM 1964 O O . ALA A 1 261 ? 31.777 -4.073 -44.042 1.00 91.31 261 ALA A O 1
ATOM 1965 N N . GLY A 1 262 ? 33.940 -4.665 -44.060 1.00 89.44 262 GLY A N 1
ATOM 1966 C CA . GLY A 1 262 ? 34.139 -4.516 -45.507 1.00 89.44 262 GLY A CA 1
ATOM 1967 C C . GLY A 1 262 ? 34.937 -3.267 -45.881 1.00 89.44 262 GLY A C 1
ATOM 1968 O O . GLY A 1 262 ? 35.638 -2.685 -45.057 1.00 89.44 262 GLY A O 1
ATOM 1969 N N . ARG A 1 263 ? 34.881 -2.876 -47.155 1.00 90.25 263 ARG A N 1
ATOM 1970 C CA . ARG A 1 263 ? 35.518 -1.660 -47.684 1.00 90.25 263 ARG A CA 1
ATOM 1971 C C . ARG A 1 263 ? 34.491 -0.904 -48.497 1.00 90.25 263 ARG A C 1
ATOM 1973 O O . ARG A 1 263 ? 33.698 -1.541 -49.175 1.00 90.25 263 ARG A O 1
ATOM 1980 N N . TRP A 1 264 ? 34.535 0.424 -48.475 1.00 91.50 264 TRP A N 1
ATOM 1981 C CA . TRP A 1 264 ? 33.631 1.223 -49.297 1.00 91.50 264 TRP A CA 1
ATOM 1982 C C . TRP A 1 264 ? 33.757 0.806 -50.778 1.00 91.50 264 TRP A C 1
ATOM 1984 O O . TRP A 1 264 ? 34.890 0.663 -51.261 1.00 91.50 264 TRP A O 1
ATOM 1994 N N . PRO A 1 265 ? 32.646 0.578 -51.504 1.00 91.25 265 PRO A N 1
ATOM 1995 C CA . PRO A 1 265 ? 31.240 0.826 -51.134 1.00 91.25 265 PRO A CA 1
ATOM 1996 C C . PRO A 1 265 ? 30.482 -0.391 -50.546 1.00 91.25 265 PRO A C 1
ATOM 1998 O O . PRO A 1 265 ? 29.263 -0.352 -50.416 1.00 91.25 265 PRO A O 1
ATOM 2001 N N . GLU A 1 266 ? 31.172 -1.480 -50.199 1.00 90.12 266 GLU A N 1
ATOM 2002 C CA . GLU A 1 266 ? 30.623 -2.740 -49.661 1.00 90.12 266 GLU A CA 1
ATOM 2003 C C . GLU A 1 266 ? 30.673 -2.791 -48.130 1.00 90.12 266 GLU A C 1
ATOM 2005 O O . GLU A 1 266 ? 31.299 -3.666 -47.519 1.00 90.12 266 GLU A O 1
ATOM 2010 N N . TRP A 1 267 ? 30.030 -1.824 -47.486 1.00 92.12 267 TRP A N 1
ATOM 2011 C CA . TRP A 1 267 ? 29.812 -1.896 -46.047 1.00 92.12 267 TRP A CA 1
ATOM 2012 C C . TRP A 1 267 ? 28.701 -2.878 -45.718 1.00 92.12 267 TRP A C 1
ATOM 2014 O O . TRP A 1 267 ? 27.650 -2.890 -46.359 1.00 92.12 267 TRP A O 1
ATOM 2024 N N . HIS A 1 268 ? 28.948 -3.705 -44.709 1.00 93.06 268 HIS A N 1
ATOM 2025 C CA . HIS A 1 268 ? 28.002 -4.717 -44.271 1.00 93.06 268 HIS A CA 1
ATOM 2026 C C . HIS A 1 268 ? 27.198 -4.191 -43.076 1.00 93.06 268 HIS A C 1
ATOM 2028 O O . HIS A 1 268 ? 27.815 -3.870 -42.056 1.00 93.06 268 HIS A O 1
ATOM 2034 N N . PRO A 1 269 ? 25.859 -4.117 -43.183 1.00 95.50 269 PRO A N 1
ATOM 2035 C CA . PRO A 1 269 ? 24.975 -3.767 -42.078 1.00 95.50 269 PRO A CA 1
ATOM 2036 C C . PRO A 1 269 ? 25.181 -4.647 -40.839 1.00 95.50 269 PRO A C 1
ATOM 2038 O O . PRO A 1 269 ? 25.545 -5.822 -40.937 1.00 95.50 269 PRO A O 1
ATOM 2041 N N . TYR A 1 270 ? 24.910 -4.070 -39.672 1.00 96.06 270 TYR A N 1
ATOM 2042 C CA . TYR A 1 270 ? 24.801 -4.794 -38.410 1.00 96.06 270 TYR A CA 1
ATOM 2043 C C . TYR A 1 270 ? 23.385 -5.325 -38.215 1.00 96.06 270 TYR A C 1
ATOM 2045 O O . TYR A 1 270 ? 22.424 -4.724 -38.676 1.00 96.06 270 TYR A O 1
ATOM 2053 N N . ARG A 1 271 ? 23.238 -6.404 -37.453 1.00 96.44 271 ARG A N 1
ATOM 2054 C CA . ARG A 1 271 ? 21.955 -6.878 -36.941 1.00 96.44 271 ARG A CA 1
ATOM 2055 C C . ARG A 1 271 ? 21.866 -6.607 -35.447 1.00 96.44 271 ARG A C 1
ATOM 2057 O O . ARG A 1 271 ? 22.640 -7.170 -34.678 1.00 96.44 271 ARG A O 1
ATOM 2064 N N . LEU A 1 272 ? 20.922 -5.771 -35.045 1.00 97.31 272 LEU A N 1
ATOM 2065 C CA . LEU A 1 272 ? 20.543 -5.545 -33.657 1.00 97.31 272 LEU A CA 1
ATOM 2066 C C . LEU A 1 272 ? 19.521 -6.599 -33.233 1.00 97.31 272 LEU A C 1
ATOM 2068 O O . LEU A 1 272 ? 18.535 -6.820 -33.935 1.00 97.31 272 LEU A O 1
ATOM 2072 N N . VAL A 1 273 ? 19.756 -7.239 -32.093 1.00 97.56 273 VAL A N 1
ATOM 2073 C CA . VAL A 1 273 ? 18.899 -8.275 -31.514 1.00 97.56 273 VAL A CA 1
ATOM 2074 C C . VAL A 1 273 ? 18.616 -7.911 -30.061 1.00 97.56 273 VAL A C 1
ATOM 2076 O O . VAL A 1 273 ? 19.538 -7.864 -29.249 1.00 97.56 273 VAL A O 1
ATOM 2079 N N . LEU A 1 274 ? 17.347 -7.668 -29.750 1.00 97.81 274 LEU A N 1
ATOM 2080 C CA . LEU A 1 274 ? 16.831 -7.563 -28.390 1.00 97.81 274 LEU A CA 1
ATOM 2081 C C . LEU A 1 274 ? 16.482 -8.967 -27.883 1.00 97.81 274 LEU A C 1
ATOM 2083 O O . LEU A 1 274 ? 15.706 -9.674 -28.532 1.00 97.81 274 LEU A O 1
ATOM 2087 N N . GLU A 1 275 ? 17.063 -9.360 -26.752 1.00 96.81 275 GLU A N 1
ATOM 2088 C CA . GLU A 1 275 ? 16.835 -10.644 -26.079 1.00 96.81 275 GLU A CA 1
ATOM 2089 C C . GLU A 1 275 ? 16.513 -10.445 -24.588 1.00 96.81 275 GLU A C 1
ATOM 2091 O O . GLU A 1 275 ? 16.768 -9.381 -24.023 1.00 96.81 275 GLU A O 1
ATOM 2096 N N . ALA A 1 276 ? 15.908 -11.448 -23.950 1.00 95.81 276 ALA A N 1
ATOM 2097 C CA . ALA A 1 276 ? 15.698 -11.429 -22.504 1.00 95.81 276 ALA A CA 1
ATOM 2098 C C . ALA A 1 276 ? 17.008 -11.758 -21.773 1.00 95.81 276 ALA A C 1
ATOM 2100 O O . ALA A 1 276 ? 17.744 -12.658 -22.183 1.00 95.81 276 ALA A O 1
ATOM 2101 N N . GLY A 1 277 ? 17.278 -11.055 -20.674 1.00 92.12 277 GLY A N 1
ATOM 2102 C CA . GLY A 1 277 ? 18.368 -11.353 -19.743 1.00 92.12 277 GLY A CA 1
ATOM 2103 C C . GLY A 1 277 ? 17.911 -11.181 -18.301 1.00 92.12 277 GLY A C 1
ATOM 2104 O O . GLY A 1 277 ? 16.887 -10.557 -18.060 1.00 92.12 277 GLY A O 1
ATOM 2105 N N . ALA A 1 278 ? 18.653 -11.742 -17.346 1.00 88.38 278 ALA A N 1
ATOM 2106 C CA . ALA A 1 278 ? 18.432 -11.454 -15.924 1.00 88.38 278 ALA A CA 1
ATOM 2107 C C . ALA A 1 278 ? 18.985 -10.074 -15.526 1.00 88.38 278 ALA A C 1
ATOM 2109 O O . ALA A 1 278 ? 18.509 -9.466 -14.579 1.00 88.38 278 ALA A O 1
ATOM 2110 N N . GLU A 1 279 ? 19.977 -9.588 -16.272 1.00 89.81 279 GLU A N 1
ATOM 2111 C CA . GLU A 1 279 ? 20.640 -8.301 -16.079 1.00 89.81 279 GLU A CA 1
ATOM 2112 C C . GLU A 1 279 ? 20.772 -7.598 -17.435 1.00 89.81 279 GLU A C 1
ATOM 2114 O O . GLU A 1 279 ? 20.805 -8.250 -18.489 1.00 89.81 279 GLU A O 1
ATOM 2119 N N . LEU A 1 280 ? 20.872 -6.267 -17.406 1.00 89.56 280 LEU A N 1
ATOM 2120 C CA . LEU A 1 280 ? 21.158 -5.469 -18.591 1.00 89.56 280 LEU A CA 1
ATOM 2121 C C . LEU A 1 280 ? 22.567 -5.796 -19.102 1.00 89.56 280 LEU A C 1
ATOM 2123 O O . LEU A 1 280 ? 23.565 -5.544 -18.430 1.00 89.56 280 LEU A O 1
ATOM 2127 N N . ALA A 1 281 ? 22.662 -6.333 -20.316 1.00 90.25 281 ALA A N 1
ATOM 2128 C CA . ALA A 1 281 ? 23.943 -6.697 -20.911 1.00 90.25 281 ALA A CA 1
ATOM 2129 C C . ALA A 1 281 ? 23.950 -6.460 -22.419 1.00 90.25 281 ALA A C 1
ATOM 2131 O O . ALA A 1 281 ? 22.939 -6.611 -23.099 1.00 90.25 281 ALA A O 1
ATOM 2132 N N . ALA A 1 282 ? 25.116 -6.140 -22.979 1.00 89.50 282 ALA A N 1
ATOM 2133 C CA . ALA A 1 282 ? 25.280 -6.010 -24.420 1.00 89.50 282 ALA A CA 1
ATOM 2134 C C . ALA A 1 282 ? 26.553 -6.704 -24.903 1.00 89.50 282 ALA A C 1
ATOM 2136 O O . ALA A 1 282 ? 27.595 -6.679 -24.248 1.00 89.50 282 ALA A O 1
ATOM 2137 N N . ARG A 1 283 ? 26.483 -7.320 -26.085 1.00 91.69 283 ARG A N 1
ATOM 2138 C CA . ARG A 1 283 ? 27.637 -7.947 -26.740 1.00 91.69 283 ARG A CA 1
ATOM 2139 C C . ARG A 1 283 ? 27.591 -7.753 -28.244 1.00 91.69 283 ARG A C 1
ATOM 2141 O O . ARG A 1 283 ? 26.549 -7.911 -28.877 1.00 91.69 283 ARG A O 1
ATOM 2148 N N . SER A 1 284 ? 28.753 -7.488 -28.830 1.00 89.12 284 SER A N 1
ATOM 2149 C CA . SER A 1 284 ? 28.926 -7.439 -30.280 1.00 89.12 284 SER A CA 1
ATOM 2150 C C . SER A 1 284 ? 29.813 -8.594 -30.729 1.00 89.12 284 SER A C 1
ATOM 2152 O O . SER A 1 284 ? 30.918 -8.779 -30.226 1.00 89.12 284 SER A O 1
ATOM 2154 N N . THR A 1 285 ? 29.324 -9.401 -31.671 1.00 86.75 285 THR A N 1
ATOM 2155 C CA . THR A 1 285 ? 30.109 -10.478 -32.293 1.00 86.75 285 THR A CA 1
ATOM 2156 C C . THR A 1 285 ? 29.904 -10.458 -33.800 1.00 86.75 285 THR A C 1
ATOM 2158 O O . THR A 1 285 ? 28.783 -10.577 -34.293 1.00 86.75 285 THR A O 1
ATOM 2161 N N . ARG A 1 286 ? 31.005 -10.325 -34.551 1.00 83.00 286 ARG A N 1
ATOM 2162 C CA . ARG A 1 286 ? 31.000 -10.162 -36.015 1.00 83.00 286 ARG A CA 1
ATOM 2163 C C . ARG A 1 286 ? 30.145 -8.959 -36.451 1.00 83.00 286 ARG A C 1
ATOM 2165 O O . ARG A 1 286 ? 30.612 -7.832 -36.367 1.00 83.00 286 ARG A O 1
ATOM 2172 N N . ARG A 1 287 ? 28.917 -9.214 -36.914 1.00 88.25 287 ARG A N 1
ATOM 2173 C CA . ARG A 1 287 ? 27.939 -8.240 -37.429 1.00 88.25 287 ARG A CA 1
ATOM 2174 C C . ARG A 1 287 ? 26.635 -8.256 -36.631 1.00 88.25 287 ARG A C 1
ATOM 2176 O O . ARG A 1 287 ? 25.617 -7.795 -37.123 1.00 88.25 287 ARG A O 1
ATOM 2183 N N . VAL A 1 288 ? 26.635 -8.815 -35.421 1.00 95.06 288 VAL A N 1
ATOM 2184 C CA . VAL A 1 288 ? 25.436 -8.911 -34.581 1.00 95.06 288 VAL A CA 1
ATOM 2185 C C . VAL A 1 288 ? 25.686 -8.221 -33.247 1.00 95.06 288 VAL A C 1
ATOM 2187 O O . VAL A 1 288 ? 26.609 -8.599 -32.523 1.00 95.06 288 VAL A O 1
ATOM 2190 N N . VAL A 1 289 ? 24.843 -7.242 -32.933 1.00 95.12 289 VAL A N 1
ATOM 2191 C CA . VAL A 1 289 ? 24.763 -6.566 -31.638 1.00 95.12 289 VAL A CA 1
ATOM 2192 C C . VAL A 1 289 ? 23.584 -7.165 -30.889 1.00 95.12 289 VAL A C 1
ATOM 2194 O O . VAL A 1 289 ? 22.449 -7.065 -31.345 1.00 95.12 289 VAL A O 1
ATOM 2197 N N . ARG A 1 290 ? 23.846 -7.823 -29.764 1.00 95.50 290 ARG A N 1
ATOM 2198 C CA . ARG A 1 290 ? 22.811 -8.363 -28.880 1.00 95.50 290 ARG A CA 1
ATOM 2199 C C . ARG A 1 290 ? 22.724 -7.512 -27.633 1.00 95.50 290 ARG A C 1
ATOM 2201 O O . ARG A 1 290 ? 23.761 -7.239 -27.033 1.00 95.50 290 ARG A O 1
ATOM 2208 N N . VAL A 1 291 ? 21.509 -7.119 -27.278 1.00 95.56 291 VAL A N 1
ATOM 2209 C CA . VAL A 1 291 ? 21.194 -6.378 -26.060 1.00 95.56 291 VAL A CA 1
ATOM 2210 C C . VAL A 1 291 ? 20.176 -7.197 -25.280 1.00 95.56 291 VAL A C 1
ATOM 2212 O O . VAL A 1 291 ? 19.085 -7.464 -25.781 1.00 95.56 291 VAL A O 1
ATOM 2215 N N . ALA A 1 292 ? 20.569 -7.627 -24.089 1.00 95.62 292 ALA A N 1
ATOM 2216 C CA . ALA A 1 292 ? 19.728 -8.322 -23.138 1.00 95.62 292 ALA A CA 1
ATOM 2217 C C . ALA A 1 292 ? 19.134 -7.298 -22.168 1.00 95.62 292 ALA A C 1
ATOM 2219 O O . ALA A 1 292 ? 19.890 -6.527 -21.581 1.00 95.62 292 ALA A O 1
ATOM 2220 N N . VAL A 1 293 ? 17.808 -7.271 -22.029 1.00 95.88 293 VAL A N 1
ATOM 2221 C CA . VAL A 1 293 ? 17.091 -6.356 -21.122 1.00 95.88 293 VAL A CA 1
ATOM 2222 C C . VAL A 1 293 ? 16.334 -7.185 -20.075 1.00 95.88 293 VAL A C 1
ATOM 2224 O O . VAL A 1 293 ? 15.699 -8.175 -20.467 1.00 95.88 293 VAL A O 1
ATOM 2227 N N . PRO A 1 294 ? 16.385 -6.829 -18.777 1.00 95.75 294 PRO A N 1
ATOM 2228 C CA . PRO A 1 294 ? 15.608 -7.497 -17.735 1.00 95.75 294 PRO A CA 1
ATOM 2229 C C . PRO A 1 294 ? 14.093 -7.391 -17.938 1.00 95.75 294 PRO A C 1
ATOM 2231 O O . PRO A 1 294 ? 13.616 -6.453 -18.579 1.00 95.75 294 PRO A O 1
ATOM 2234 N N . PRO A 1 295 ? 13.310 -8.365 -17.448 1.00 95.31 295 PRO A N 1
ATOM 2235 C CA . PRO A 1 295 ? 11.857 -8.334 -17.558 1.00 95.31 295 PRO A CA 1
ATOM 2236 C C . PRO A 1 295 ? 11.279 -7.130 -16.820 1.00 95.31 295 PRO A C 1
ATOM 2238 O O . PRO A 1 295 ? 11.552 -6.907 -15.646 1.00 95.31 295 PRO A O 1
ATOM 2241 N N . GLY A 1 296 ? 10.446 -6.363 -17.517 1.00 94.62 296 GLY A N 1
ATOM 2242 C CA . GLY A 1 296 ? 9.852 -5.156 -16.969 1.00 94.62 296 GLY A CA 1
ATOM 2243 C C . GLY A 1 296 ? 10.754 -3.929 -17.043 1.00 94.62 296 GLY A C 1
ATOM 2244 O O . GLY A 1 296 ? 10.406 -2.919 -16.444 1.00 94.62 296 GLY A O 1
ATOM 2245 N N . GLU A 1 297 ? 11.852 -3.969 -17.795 1.00 94.81 297 GLU A N 1
ATOM 2246 C CA . GLU A 1 297 ? 12.701 -2.806 -18.051 1.00 94.81 297 GLU A CA 1
ATOM 2247 C C . GLU A 1 297 ? 12.634 -2.323 -19.509 1.00 94.81 297 GLU A C 1
ATOM 2249 O O . GLU A 1 297 ? 12.265 -3.046 -20.446 1.00 94.81 297 GLU A O 1
ATOM 2254 N N . GLN A 1 298 ? 13.041 -1.070 -19.710 1.00 93.62 298 GLN A N 1
ATOM 2255 C CA . GLN A 1 298 ? 13.212 -0.451 -21.017 1.00 93.62 298 GLN A CA 1
ATOM 2256 C C . GLN A 1 298 ? 14.539 0.308 -21.099 1.00 93.62 298 GLN A C 1
ATOM 2258 O O . GLN A 1 298 ? 14.988 0.926 -20.138 1.00 93.62 298 GLN A O 1
ATOM 2263 N N . LEU A 1 299 ? 15.137 0.318 -22.288 1.00 92.56 299 LEU A N 1
ATOM 2264 C CA . LEU A 1 299 ? 16.391 1.011 -22.564 1.00 92.56 299 LEU A CA 1
ATOM 2265 C C . LEU A 1 299 ? 16.224 1.975 -23.738 1.00 92.56 299 LEU A C 1
ATOM 2267 O O . LEU A 1 299 ? 15.768 1.586 -24.820 1.00 92.56 299 LEU A O 1
ATOM 2271 N N . ARG A 1 300 ? 16.648 3.229 -23.548 1.00 92.50 300 ARG A N 1
ATOM 2272 C CA . ARG A 1 300 ? 16.801 4.196 -24.641 1.00 92.50 300 ARG A CA 1
ATOM 2273 C C . ARG A 1 300 ? 18.220 4.149 -25.181 1.00 92.50 300 ARG A C 1
ATOM 2275 O O . ARG A 1 300 ? 19.186 4.177 -24.423 1.00 92.50 300 ARG A O 1
ATOM 2282 N N . VAL A 1 301 ? 18.341 4.113 -26.503 1.00 92.44 301 VAL A N 1
ATOM 2283 C CA . VAL A 1 301 ? 19.632 4.088 -27.195 1.00 92.44 301 VAL A CA 1
ATOM 2284 C C . VAL A 1 301 ? 19.613 5.122 -28.306 1.00 92.44 301 VAL A C 1
ATOM 2286 O O . VAL A 1 301 ? 18.786 5.058 -29.208 1.00 92.44 301 VAL A O 1
ATOM 2289 N N . ASN A 1 302 ? 20.528 6.076 -28.264 1.00 92.88 302 ASN A N 1
ATOM 2290 C CA . ASN A 1 302 ? 20.727 7.029 -29.344 1.00 92.88 302 ASN A CA 1
ATOM 2291 C C . ASN A 1 302 ? 21.683 6.414 -30.372 1.00 92.88 302 ASN A C 1
ATOM 2293 O O . ASN A 1 302 ? 22.810 6.036 -30.048 1.00 92.88 302 ASN A O 1
ATOM 2297 N N . LEU A 1 303 ? 21.209 6.309 -31.610 1.00 95.75 303 LEU A N 1
ATOM 2298 C CA . LEU A 1 303 ? 21.917 5.743 -32.745 1.00 95.75 303 LEU A CA 1
ATOM 2299 C C . LEU A 1 303 ? 22.389 6.859 -33.680 1.00 95.75 303 LEU A C 1
ATOM 2301 O O . LEU A 1 303 ? 21.562 7.573 -34.242 1.00 95.75 303 LEU A O 1
ATOM 2305 N N . SER A 1 304 ? 23.695 6.970 -33.902 1.00 95.88 304 SER A N 1
ATOM 2306 C CA . SER A 1 304 ? 24.282 7.941 -34.834 1.00 95.88 304 SER A CA 1
ATOM 2307 C C . SER A 1 304 ? 25.376 7.316 -35.702 1.00 95.88 304 SER A C 1
ATOM 2309 O O . SER A 1 304 ? 25.823 6.184 -35.485 1.00 95.88 304 SER A O 1
ATOM 2311 N N . SER A 1 305 ? 25.777 8.042 -36.744 1.00 96.31 305 SER A N 1
ATOM 2312 C CA . SER A 1 305 ? 26.934 7.686 -37.565 1.00 96.31 305 SER A CA 1
ATOM 2313 C C . SER A 1 305 ? 28.201 8.189 -36.879 1.00 96.31 305 SER A C 1
ATOM 2315 O O . SER A 1 305 ? 28.212 9.283 -36.327 1.00 96.31 305 SER A O 1
ATOM 2317 N N . ALA A 1 306 ? 29.273 7.406 -36.935 1.00 94.88 306 ALA A N 1
ATOM 2318 C CA . ALA A 1 306 ? 30.592 7.794 -36.453 1.00 94.88 306 ALA A CA 1
ATOM 2319 C C . ALA A 1 306 ? 31.610 7.757 -37.602 1.00 94.88 306 ALA A C 1
ATOM 2321 O O . ALA A 1 306 ? 31.544 6.915 -38.506 1.00 94.88 306 ALA A O 1
ATOM 2322 N N . LEU A 1 307 ? 32.556 8.688 -37.552 1.00 93.69 307 LEU A N 1
ATOM 2323 C CA . LEU A 1 307 ? 33.571 8.934 -38.574 1.00 93.69 307 LEU A CA 1
ATOM 2324 C C . LEU A 1 307 ? 34.975 8.712 -38.007 1.00 93.69 307 LEU A C 1
ATOM 2326 O O . LEU A 1 307 ? 35.143 8.550 -36.801 1.00 93.69 307 LEU A O 1
ATOM 2330 N N . ASP A 1 308 ? 36.004 8.675 -38.853 1.00 92.31 308 ASP A N 1
ATOM 2331 C CA . ASP A 1 308 ? 37.378 8.673 -38.342 1.00 92.31 308 ASP A CA 1
ATOM 2332 C C . ASP A 1 308 ? 37.728 10.078 -37.842 1.00 92.31 308 ASP A C 1
ATOM 2334 O O . ASP A 1 308 ? 37.384 11.073 -38.480 1.00 92.31 308 ASP A O 1
ATOM 2338 N N . ARG A 1 309 ? 38.493 10.178 -36.750 1.00 91.06 309 ARG A N 1
ATOM 2339 C CA . ARG A 1 309 ? 38.925 11.472 -36.195 1.00 91.06 309 ARG A CA 1
ATOM 2340 C C . ARG A 1 309 ? 39.617 12.373 -37.226 1.00 91.06 309 ARG A C 1
ATOM 2342 O O . ARG A 1 309 ? 39.416 13.581 -37.220 1.00 91.06 309 ARG A O 1
ATOM 2349 N N . ALA A 1 310 ? 40.390 11.787 -38.140 1.00 90.31 310 ALA A N 1
ATOM 2350 C CA . ALA A 1 310 ? 41.071 12.521 -39.209 1.00 90.31 310 ALA A CA 1
ATOM 2351 C C . ALA A 1 310 ? 40.113 13.127 -40.253 1.00 90.31 310 ALA A C 1
ATOM 2353 O O . ALA A 1 310 ? 40.483 14.073 -40.941 1.00 90.31 31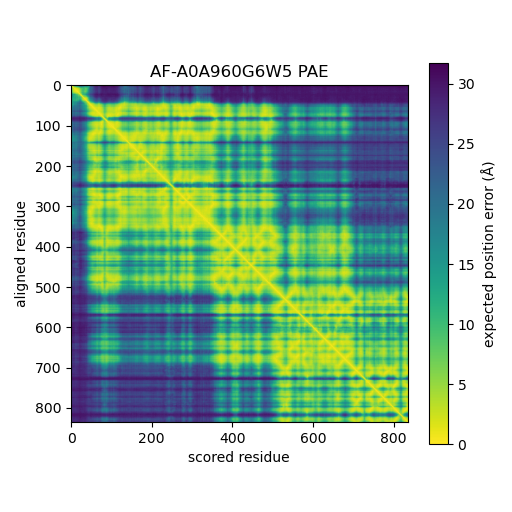0 ALA A O 1
ATOM 2354 N N . ASP A 1 311 ? 38.895 12.599 -40.381 1.00 91.50 311 ASP A N 1
ATOM 2355 C CA . ASP A 1 311 ? 37.919 13.084 -41.356 1.00 91.50 311 ASP A CA 1
ATOM 2356 C C . ASP A 1 311 ? 37.083 14.258 -40.816 1.00 91.50 311 ASP A C 1
ATOM 2358 O O . ASP A 1 311 ? 36.356 14.887 -41.583 1.00 91.50 311 ASP A O 1
ATOM 2362 N N . LEU A 1 312 ? 37.203 14.610 -39.528 1.00 92.19 312 LEU A N 1
ATOM 2363 C CA . LEU A 1 312 ? 36.511 15.768 -38.944 1.00 92.19 312 LEU A CA 1
ATOM 2364 C C . LEU A 1 312 ? 36.851 17.074 -39.674 1.00 92.19 312 LEU A C 1
ATOM 2366 O O . LEU A 1 312 ? 35.982 17.921 -39.866 1.00 92.19 312 LEU A O 1
ATOM 2370 N N . ASP A 1 313 ? 38.091 17.229 -40.143 1.00 90.50 313 ASP A N 1
ATOM 2371 C CA . ASP A 1 313 ? 38.526 18.420 -40.883 1.00 90.50 313 ASP A CA 1
ATOM 2372 C C . ASP A 1 313 ? 37.952 18.509 -42.312 1.00 90.50 313 ASP A C 1
ATOM 2374 O O . ASP A 1 313 ? 38.105 19.540 -42.977 1.00 90.50 313 ASP A O 1
ATOM 2378 N N . LEU A 1 314 ? 37.236 17.478 -42.777 1.00 90.88 314 LEU A N 1
ATOM 2379 C CA . LEU A 1 314 ? 36.422 17.538 -43.997 1.00 90.88 314 LEU A CA 1
ATOM 2380 C C . LEU A 1 314 ? 35.060 18.206 -43.754 1.00 90.88 314 LEU A C 1
ATOM 2382 O O . LEU A 1 314 ? 34.411 18.623 -44.713 1.00 90.88 314 LEU A O 1
ATOM 2386 N N . LEU A 1 315 ? 34.630 18.344 -42.495 1.00 93.06 315 LEU A N 1
ATOM 2387 C CA . LEU A 1 315 ? 33.374 18.997 -42.133 1.00 93.06 315 LEU A CA 1
ATOM 2388 C C . LEU A 1 315 ? 33.599 20.500 -41.912 1.00 93.06 315 LEU A C 1
ATOM 2390 O O . LEU A 1 315 ? 34.307 20.931 -40.996 1.00 93.06 315 LEU A O 1
ATOM 2394 N N . GLY A 1 316 ? 32.949 21.326 -42.732 1.00 91.50 316 GLY A N 1
ATOM 2395 C CA . GLY A 1 316 ? 32.994 22.786 -42.622 1.00 91.50 316 GLY A CA 1
ATOM 2396 C C . GLY A 1 316 ? 32.478 23.289 -41.271 1.00 91.50 316 GLY A C 1
ATOM 2397 O O . GLY A 1 316 ? 33.082 24.180 -40.672 1.00 91.50 316 GLY A O 1
ATOM 2398 N N . LEU A 1 317 ? 31.426 22.650 -40.740 1.00 90.88 317 LEU A N 1
ATOM 2399 C CA . LEU A 1 317 ? 30.873 22.945 -39.415 1.00 90.88 317 LEU A CA 1
ATOM 2400 C C . LEU A 1 317 ? 31.890 22.699 -38.293 1.00 90.88 317 LEU A C 1
ATOM 2402 O O . LEU A 1 317 ? 32.031 23.548 -37.415 1.00 90.88 317 LEU A O 1
ATOM 2406 N N . TRP A 1 318 ? 32.651 21.600 -38.342 1.00 92.94 318 TRP A N 1
ATOM 2407 C CA . TRP A 1 318 ? 33.715 21.340 -37.366 1.00 92.94 318 TRP A CA 1
ATOM 2408 C C . TRP A 1 318 ? 34.768 22.445 -37.422 1.00 92.94 318 TRP A C 1
ATOM 2410 O O . TRP A 1 318 ? 35.054 23.083 -36.413 1.00 92.94 318 TRP A O 1
ATOM 2420 N N . ARG A 1 319 ? 35.269 22.761 -38.622 1.00 91.19 319 ARG A N 1
ATOM 2421 C CA . ARG A 1 319 ? 36.294 23.798 -38.832 1.00 91.19 319 ARG A CA 1
ATOM 2422 C C . ARG A 1 319 ? 35.863 25.211 -38.448 1.00 91.19 319 ARG A C 1
ATOM 2424 O O . ARG A 1 319 ? 36.735 26.053 -38.237 1.00 91.19 319 ARG A O 1
ATOM 2431 N N . SER A 1 320 ? 34.560 25.474 -38.367 1.00 90.00 320 SER A N 1
ATOM 2432 C CA . SER A 1 320 ? 34.030 26.754 -37.891 1.00 90.00 320 SER A CA 1
ATOM 2433 C C . SER A 1 320 ? 34.247 26.973 -36.388 1.00 90.00 320 SER A C 1
ATOM 2435 O O . SER A 1 320 ? 34.224 28.116 -35.927 1.00 90.00 320 SER A O 1
ATOM 2437 N N . LEU A 1 321 ? 34.508 25.903 -35.624 1.00 90.25 321 LEU A N 1
ATOM 2438 C CA . LEU A 1 321 ? 34.802 25.997 -34.199 1.00 90.25 321 LEU A CA 1
ATOM 2439 C C . LEU A 1 321 ? 36.186 26.622 -33.941 1.00 90.25 321 LEU A C 1
ATOM 2441 O O . LEU A 1 321 ? 37.151 26.335 -34.669 1.00 90.25 321 LEU A O 1
ATOM 2445 N N . PRO A 1 322 ? 36.324 27.418 -32.859 1.00 93.31 322 PRO A N 1
ATOM 2446 C CA . PRO A 1 322 ? 37.614 27.917 -32.399 1.00 93.31 322 PRO A CA 1
ATOM 2447 C C . PRO A 1 322 ? 38.639 26.789 -32.279 1.00 93.31 322 PRO A C 1
ATOM 2449 O O . PRO A 1 322 ? 38.336 25.722 -31.744 1.00 93.31 322 PRO A O 1
ATOM 2452 N N . GLN A 1 323 ? 39.871 27.039 -32.727 1.00 88.69 323 GLN A N 1
ATOM 2453 C CA . GLN A 1 323 ? 40.948 26.047 -32.665 1.00 88.69 323 GLN A CA 1
ATOM 2454 C C . GLN A 1 323 ? 41.151 25.508 -31.238 1.00 88.69 323 GLN A C 1
ATOM 2456 O O . GLN A 1 323 ? 41.274 24.305 -31.059 1.00 88.69 323 GLN A O 1
ATOM 2461 N N . ALA A 1 324 ? 41.041 26.367 -30.219 1.00 90.31 324 ALA A N 1
ATOM 2462 C CA . ALA A 1 324 ? 41.130 25.962 -28.816 1.00 90.31 324 ALA A CA 1
ATOM 2463 C C . ALA A 1 324 ? 40.096 24.900 -28.391 1.00 90.31 324 ALA A C 1
ATOM 2465 O O . ALA A 1 324 ? 40.355 24.180 -27.440 1.00 90.31 324 ALA A O 1
ATOM 2466 N N . ILE A 1 325 ? 38.941 24.806 -29.063 1.00 86.25 325 ILE A N 1
ATOM 2467 C CA . ILE A 1 325 ? 37.922 23.774 -28.806 1.00 86.25 325 ILE A CA 1
ATOM 2468 C C . ILE A 1 325 ? 38.228 22.507 -29.610 1.00 86.25 325 ILE A C 1
ATOM 2470 O O . ILE A 1 325 ? 38.084 21.407 -29.088 1.00 86.25 325 ILE A O 1
ATOM 2474 N N . ARG A 1 326 ? 38.671 22.652 -30.865 1.00 89.19 326 ARG A N 1
ATOM 2475 C CA . ARG A 1 326 ? 39.029 21.517 -31.733 1.00 89.19 326 ARG A CA 1
ATOM 2476 C C . ARG A 1 326 ? 40.263 20.754 -31.254 1.00 89.19 326 ARG A C 1
ATOM 2478 O O . ARG A 1 326 ? 40.337 19.547 -31.457 1.00 89.19 326 ARG A O 1
ATOM 2485 N N . ASP A 1 327 ? 41.192 21.454 -30.608 1.00 88.62 327 ASP A N 1
ATOM 2486 C CA . ASP A 1 327 ? 42.424 20.884 -30.055 1.00 88.62 327 ASP A CA 1
ATOM 2487 C C . ASP A 1 327 ? 42.179 20.143 -28.721 1.00 88.62 327 ASP A C 1
ATOM 2489 O O . ASP A 1 327 ? 43.076 19.469 -28.218 1.00 88.62 327 ASP A O 1
ATOM 2493 N N . LEU A 1 328 ? 40.972 20.231 -28.140 1.00 88.62 328 LEU A N 1
ATOM 2494 C CA . LEU A 1 328 ? 40.590 19.419 -26.984 1.00 88.62 328 LEU A CA 1
ATOM 2495 C C . LEU A 1 328 ? 40.273 17.995 -27.444 1.00 88.62 328 LEU A C 1
ATOM 2497 O O . LEU A 1 328 ? 39.229 17.756 -28.054 1.00 88.62 328 LEU A O 1
ATOM 2501 N N . ASP A 1 329 ? 41.141 17.044 -27.086 1.00 87.19 329 ASP A N 1
ATOM 2502 C CA . ASP A 1 329 ? 41.001 15.627 -27.452 1.00 87.19 329 ASP A CA 1
ATOM 2503 C C . ASP A 1 329 ? 39.599 15.086 -27.170 1.00 87.19 329 ASP A C 1
ATOM 2505 O O . ASP A 1 329 ? 38.978 14.488 -28.037 1.00 87.19 329 ASP A O 1
ATOM 2509 N N . VAL A 1 330 ? 39.060 15.372 -25.989 1.00 83.31 330 VAL A N 1
ATOM 2510 C CA . VAL A 1 330 ? 37.739 14.894 -25.569 1.00 83.31 330 VAL A CA 1
ATOM 2511 C C . VAL A 1 330 ? 36.589 15.419 -26.446 1.00 83.31 330 VAL A C 1
ATOM 2513 O O . VAL A 1 330 ? 35.644 14.683 -26.716 1.00 83.31 330 VAL A O 1
ATOM 2516 N N . VAL A 1 331 ? 36.681 16.652 -26.960 1.00 86.81 331 VAL A N 1
ATOM 2517 C CA . VAL A 1 331 ? 35.682 17.204 -27.891 1.00 86.81 331 VAL A CA 1
ATOM 2518 C C . VAL A 1 331 ? 35.819 16.533 -29.254 1.00 86.81 331 VAL A C 1
ATOM 2520 O O . VAL A 1 331 ? 34.815 16.183 -29.870 1.00 86.81 331 VAL A O 1
ATOM 2523 N N . ALA A 1 332 ? 37.056 16.369 -29.731 1.00 89.56 332 ALA A N 1
ATOM 2524 C CA . ALA A 1 332 ? 37.338 15.753 -31.021 1.00 89.56 332 ALA A CA 1
ATOM 2525 C C . ALA A 1 332 ? 36.924 14.273 -31.053 1.00 89.56 332 ALA A C 1
ATOM 2527 O O . ALA A 1 332 ? 36.326 13.838 -32.033 1.00 89.56 332 ALA A O 1
ATOM 2528 N N . GLU A 1 333 ? 37.173 13.515 -29.983 1.00 88.38 333 GLU A N 1
ATOM 2529 C CA . GLU A 1 333 ? 36.708 12.128 -29.863 1.00 88.38 333 GLU A CA 1
ATOM 2530 C C . GLU A 1 333 ? 35.176 12.062 -29.817 1.00 88.38 333 GLU A C 1
ATOM 2532 O O . GLU A 1 333 ? 34.584 11.348 -30.619 1.00 88.38 333 GLU A O 1
ATOM 2537 N N . ALA A 1 334 ? 34.508 12.881 -28.994 1.00 87.38 334 ALA A N 1
ATOM 2538 C CA . ALA A 1 334 ? 33.041 12.927 -28.952 1.00 87.38 334 ALA A CA 1
ATOM 2539 C C . ALA A 1 334 ? 32.419 13.312 -30.312 1.00 87.38 334 ALA A C 1
ATOM 2541 O O . ALA A 1 334 ? 31.372 12.791 -30.702 1.00 87.38 334 ALA A O 1
ATOM 2542 N N . ALA A 1 335 ? 33.065 14.211 -31.061 1.00 90.88 335 ALA A N 1
ATOM 2543 C CA . ALA A 1 335 ? 32.658 14.570 -32.415 1.00 90.88 335 ALA A CA 1
ATOM 2544 C C . ALA A 1 335 ? 32.821 13.399 -33.397 1.00 90.88 335 ALA A C 1
ATOM 2546 O O . ALA A 1 335 ? 31.911 13.126 -34.179 1.00 90.88 335 ALA A O 1
ATOM 2547 N N . ALA A 1 336 ? 33.960 12.700 -33.356 1.00 92.38 336 ALA A N 1
ATOM 2548 C CA . ALA A 1 336 ? 34.240 11.563 -34.231 1.00 92.38 336 ALA A CA 1
ATOM 2549 C C . ALA A 1 336 ? 33.350 10.349 -33.919 1.00 92.38 336 ALA A C 1
ATOM 2551 O O . ALA A 1 336 ? 32.910 9.646 -34.831 1.00 92.38 336 ALA A O 1
ATOM 2552 N N . ASP A 1 337 ? 33.055 10.131 -32.640 1.00 90.81 337 ASP A N 1
ATOM 2553 C CA . ASP A 1 337 ? 32.224 9.038 -32.143 1.00 90.81 337 ASP A CA 1
ATOM 2554 C C . ASP A 1 337 ? 30.720 9.340 -32.222 1.00 90.81 337 ASP A C 1
ATOM 2556 O O . ASP A 1 337 ? 29.900 8.537 -31.782 1.00 90.81 337 ASP A O 1
ATOM 2560 N N . GLY A 1 338 ? 30.328 10.452 -32.847 1.00 89.88 338 GLY A N 1
ATOM 2561 C CA . GLY A 1 338 ? 28.945 10.701 -33.238 1.00 89.88 338 GLY A CA 1
ATOM 2562 C C . GLY A 1 338 ? 28.055 11.289 -32.139 1.00 89.88 338 GLY A C 1
ATOM 2563 O O . GLY A 1 338 ? 26.839 11.106 -32.181 1.00 89.88 338 GLY A O 1
ATOM 2564 N N . TRP A 1 339 ? 28.624 11.947 -31.124 1.00 87.50 339 TRP A N 1
ATOM 2565 C CA . TRP A 1 339 ? 27.869 12.461 -29.967 1.00 87.50 339 TRP A CA 1
ATOM 2566 C C . TRP A 1 339 ? 27.354 13.890 -30.174 1.00 87.50 339 TRP A C 1
ATOM 2568 O O . TRP A 1 339 ? 26.506 14.371 -29.422 1.00 87.50 339 TRP A O 1
ATOM 2578 N N . LEU A 1 340 ? 27.855 14.589 -31.195 1.00 89.38 340 LEU A N 1
ATOM 2579 C CA . LEU A 1 340 ? 27.459 15.960 -31.505 1.00 89.38 340 LEU A CA 1
ATOM 2580 C C . LEU A 1 340 ? 26.346 15.964 -32.556 1.00 89.38 340 LEU A C 1
ATOM 2582 O O . LEU A 1 340 ? 26.590 15.738 -33.741 1.00 89.38 340 LEU A O 1
ATOM 2586 N N . TRP A 1 341 ? 25.121 16.270 -32.123 1.00 89.19 341 TRP A N 1
ATOM 2587 C CA . TRP A 1 341 ? 23.918 16.163 -32.958 1.00 89.19 341 TRP A CA 1
ATOM 2588 C C . TRP A 1 341 ? 23.966 16.989 -34.254 1.00 89.19 341 TRP A C 1
ATOM 2590 O O . TRP A 1 341 ? 23.341 16.613 -35.238 1.00 89.19 341 TRP A O 1
ATOM 2600 N N . TRP A 1 342 ? 24.706 18.103 -34.288 1.00 89.25 342 TRP A N 1
ATOM 2601 C CA . TRP A 1 342 ? 24.817 18.951 -35.483 1.00 89.25 342 TRP A CA 1
ATOM 2602 C C . TRP A 1 342 ? 25.828 18.441 -36.521 1.00 89.25 342 TRP A C 1
ATOM 2604 O O . TRP A 1 342 ? 25.785 18.889 -37.663 1.00 89.25 342 TRP A O 1
ATOM 2614 N N . LEU A 1 343 ? 26.745 17.538 -36.152 1.00 93.00 343 LEU A N 1
ATOM 2615 C CA . LEU A 1 343 ? 27.635 16.854 -37.106 1.00 93.00 343 LEU A CA 1
ATOM 2616 C C . LEU A 1 343 ? 27.047 15.513 -37.542 1.00 93.00 343 LEU A C 1
ATOM 2618 O O . LEU A 1 343 ? 27.177 15.119 -38.698 1.00 93.00 343 LEU A O 1
ATOM 2622 N N . THR A 1 344 ? 26.413 14.834 -36.595 1.00 94.38 344 THR A N 1
ATOM 2623 C CA . THR A 1 344 ? 25.972 13.441 -36.661 1.00 94.38 344 THR A CA 1
ATOM 2624 C C . THR A 1 344 ? 24.686 13.326 -35.842 1.00 94.38 344 THR A C 1
ATOM 2626 O O . THR A 1 344 ? 24.746 12.999 -34.652 1.00 94.38 344 THR A O 1
ATOM 2629 N N . PRO A 1 345 ? 23.525 13.691 -36.410 1.00 94.62 345 PRO A N 1
ATOM 2630 C CA . PRO A 1 345 ? 22.260 13.666 -35.688 1.00 94.62 345 PRO A CA 1
ATOM 2631 C C . PRO A 1 345 ? 21.929 12.241 -35.217 1.00 94.62 345 PRO A C 1
ATOM 2633 O O . PRO A 1 345 ? 22.060 11.297 -35.999 1.00 94.62 345 PRO A O 1
ATOM 2636 N N . PRO A 1 346 ? 21.528 12.054 -33.946 1.00 94.00 346 PRO A N 1
ATOM 2637 C CA . PRO A 1 346 ? 21.111 10.753 -33.453 1.00 94.00 346 PRO A CA 1
ATOM 2638 C C . PRO A 1 346 ? 19.625 10.494 -33.728 1.00 94.00 346 PRO A C 1
ATOM 2640 O O . PRO A 1 346 ? 18.791 11.392 -33.633 1.00 94.00 346 PRO A O 1
ATOM 2643 N N . THR A 1 347 ? 19.285 9.229 -33.952 1.00 95.19 347 THR A N 1
ATOM 2644 C CA . THR A 1 347 ? 17.914 8.713 -33.882 1.00 95.19 347 THR A CA 1
ATOM 2645 C C . THR A 1 347 ? 17.753 7.840 -32.644 1.00 95.19 347 THR A C 1
ATOM 2647 O O . THR A 1 347 ? 18.607 7.009 -32.348 1.00 95.19 347 THR A O 1
ATOM 2650 N N . GLN A 1 348 ? 16.657 8.010 -31.906 1.00 95.44 348 GLN A N 1
ATOM 2651 C CA . GLN A 1 348 ? 16.427 7.273 -30.666 1.00 95.44 348 GLN A CA 1
ATOM 2652 C C . GLN A 1 348 ? 15.727 5.935 -30.929 1.00 95.44 348 GLN A C 1
ATOM 2654 O O . GLN A 1 348 ? 14.617 5.890 -31.455 1.00 95.44 348 GLN A O 1
ATOM 2659 N N . LEU A 1 349 ? 16.374 4.849 -30.515 1.00 96.12 349 LEU A N 1
ATOM 2660 C CA . LEU A 1 349 ? 15.809 3.512 -30.401 1.00 96.12 349 LEU A CA 1
ATOM 2661 C C . LEU A 1 349 ? 15.274 3.287 -28.984 1.00 96.12 349 LEU A C 1
ATOM 2663 O O . LEU A 1 349 ? 15.884 3.712 -28.000 1.00 96.12 349 LEU A O 1
ATOM 2667 N N . ARG A 1 350 ? 14.166 2.554 -28.886 1.00 96.88 350 ARG A N 1
ATOM 2668 C CA . ARG A 1 350 ? 13.584 2.092 -27.624 1.00 96.88 350 ARG A CA 1
ATOM 2669 C C . ARG A 1 350 ? 13.540 0.568 -27.611 1.00 96.88 350 ARG A C 1
ATOM 2671 O O . ARG A 1 350 ? 12.907 -0.038 -28.475 1.00 96.88 350 ARG A O 1
ATOM 2678 N N . LEU A 1 351 ? 14.231 -0.039 -26.654 1.00 97.19 351 LEU A N 1
ATOM 2679 C CA . LEU A 1 351 ? 14.243 -1.483 -26.430 1.00 97.19 351 LEU A CA 1
ATOM 2680 C C . LEU A 1 351 ? 13.373 -1.774 -25.210 1.00 97.19 351 LEU A C 1
ATOM 2682 O O . LEU A 1 351 ? 13.645 -1.226 -24.147 1.00 97.19 351 LEU A O 1
ATOM 2686 N N . VAL A 1 352 ? 12.328 -2.584 -25.359 1.00 97.56 352 VAL A N 1
ATOM 2687 C CA . VAL A 1 352 ? 11.336 -2.812 -24.300 1.00 97.56 352 VAL A CA 1
ATOM 2688 C C . VAL A 1 352 ? 11.198 -4.296 -24.008 1.00 97.56 352 VAL A C 1
ATOM 2690 O O . VAL A 1 352 ? 10.948 -5.089 -24.918 1.00 97.56 352 VAL A O 1
ATOM 2693 N N . HIS A 1 353 ? 11.299 -4.660 -22.733 1.00 97.38 353 HIS A N 1
ATOM 2694 C CA . HIS A 1 353 ? 10.941 -5.982 -22.248 1.00 97.38 353 HIS A CA 1
ATOM 2695 C C . HIS A 1 353 ? 9.634 -5.897 -21.455 1.00 97.38 353 HIS A C 1
ATOM 2697 O O . HIS A 1 353 ? 9.611 -5.703 -20.242 1.00 97.38 353 HIS A O 1
ATOM 2703 N N . ALA A 1 354 ? 8.525 -6.045 -22.171 1.00 97.25 354 ALA A N 1
ATOM 2704 C CA . ALA A 1 354 ? 7.190 -5.898 -21.621 1.00 97.25 354 ALA A CA 1
ATOM 2705 C C . ALA A 1 354 ? 6.776 -7.112 -20.777 1.00 97.25 354 ALA A C 1
ATOM 2707 O O . ALA A 1 354 ? 7.008 -8.265 -21.152 1.00 97.25 354 ALA A O 1
ATOM 2708 N N . VAL A 1 355 ? 6.098 -6.839 -19.664 1.00 96.50 355 VAL A N 1
ATOM 2709 C CA . VAL A 1 355 ? 5.534 -7.848 -18.758 1.00 96.50 355 VAL A CA 1
ATOM 2710 C C . VAL A 1 355 ? 4.055 -7.559 -18.483 1.00 96.50 355 VAL A C 1
ATOM 2712 O O . VAL A 1 355 ? 3.692 -6.397 -18.280 1.00 96.50 355 VAL A O 1
ATOM 2715 N N . PRO A 1 356 ? 3.177 -8.579 -18.474 1.00 94.94 356 PRO A N 1
ATOM 2716 C CA . PRO A 1 356 ? 1.748 -8.379 -18.266 1.00 94.94 356 PRO A CA 1
ATOM 2717 C C . PRO A 1 356 ? 1.433 -7.929 -16.839 1.00 94.94 356 PRO A C 1
ATOM 2719 O O . PRO A 1 356 ? 0.420 -7.284 -16.632 1.00 94.94 356 PRO A O 1
ATOM 2722 N N . LYS A 1 357 ? 2.304 -8.216 -15.867 1.00 94.50 357 LYS A N 1
ATOM 2723 C CA . LYS A 1 357 ? 2.160 -7.845 -14.455 1.00 94.50 357 LYS A CA 1
ATOM 2724 C C . LYS A 1 357 ? 3.505 -7.354 -13.904 1.00 94.50 357 LYS A C 1
ATOM 2726 O O . LYS A 1 357 ? 4.531 -7.742 -14.467 1.00 94.50 357 LYS A O 1
ATOM 2731 N N . PRO A 1 358 ? 3.530 -6.535 -12.836 1.00 95.06 358 PRO A N 1
ATOM 2732 C CA . PRO A 1 358 ? 4.771 -6.214 -12.137 1.00 95.06 358 PRO A CA 1
ATOM 2733 C C . PRO A 1 358 ? 5.555 -7.472 -11.745 1.00 95.06 358 PRO A C 1
ATOM 2735 O O . PRO A 1 358 ? 4.961 -8.478 -11.358 1.00 95.06 358 PRO A O 1
ATOM 2738 N N . VAL A 1 359 ? 6.884 -7.421 -11.862 1.00 93.44 359 VAL A N 1
ATOM 2739 C CA . VAL A 1 359 ? 7.766 -8.578 -11.586 1.00 93.44 359 VAL A CA 1
ATOM 2740 C C . VAL A 1 359 ? 8.043 -8.779 -10.095 1.00 93.44 359 VAL A C 1
ATOM 2742 O O . VAL A 1 359 ? 8.661 -9.767 -9.711 1.00 93.44 359 VAL A O 1
ATOM 2745 N N . GLU A 1 360 ? 7.556 -7.868 -9.256 1.00 91.62 360 GLU A N 1
ATOM 2746 C CA . GLU A 1 360 ? 7.656 -7.931 -7.805 1.00 91.62 360 GLU A CA 1
ATOM 2747 C C . GLU A 1 360 ? 6.285 -7.693 -7.164 1.00 91.62 360 GLU A C 1
ATOM 2749 O O . GLU A 1 360 ? 5.490 -6.871 -7.628 1.00 91.62 360 GLU A O 1
ATOM 2754 N N . VAL A 1 361 ? 6.005 -8.435 -6.091 1.00 91.81 361 VAL A N 1
ATOM 2755 C CA . VAL A 1 361 ? 4.799 -8.253 -5.275 1.00 91.81 361 VAL A CA 1
ATOM 2756 C C . VAL A 1 361 ? 4.973 -6.994 -4.423 1.00 91.81 361 VAL A C 1
ATOM 2758 O O . VAL A 1 361 ? 5.967 -6.929 -3.704 1.00 91.81 361 VAL A O 1
ATOM 2761 N N . PRO A 1 362 ? 4.029 -6.032 -4.420 1.00 92.81 362 PRO A N 1
ATOM 2762 C CA . PRO A 1 362 ? 4.148 -4.844 -3.583 1.00 92.81 362 PRO A CA 1
ATOM 2763 C C . PRO A 1 362 ? 4.085 -5.221 -2.098 1.00 92.81 362 PRO A C 1
ATOM 2765 O O . PRO A 1 362 ? 3.103 -5.823 -1.653 1.00 92.81 362 PRO A O 1
ATOM 2768 N N . ARG A 1 363 ? 5.107 -4.870 -1.310 1.00 90.75 363 ARG A N 1
ATOM 2769 C CA . ARG A 1 363 ? 5.168 -5.219 0.124 1.00 90.75 363 ARG A CA 1
ATOM 2770 C C . ARG A 1 363 ? 5.197 -3.979 0.991 1.00 90.75 363 ARG A C 1
ATOM 2772 O O . ARG A 1 363 ? 6.026 -3.100 0.814 1.00 90.75 363 ARG A O 1
ATOM 2779 N N . THR A 1 364 ? 4.308 -3.920 1.976 1.00 90.62 364 THR A N 1
ATOM 2780 C CA . THR A 1 364 ? 4.320 -2.834 2.957 1.00 90.62 364 THR A CA 1
ATOM 2781 C C . THR A 1 364 ? 5.443 -3.059 3.965 1.00 90.62 364 THR A C 1
ATOM 2783 O O . THR A 1 364 ? 5.355 -3.987 4.770 1.00 90.62 364 THR A O 1
ATOM 2786 N N . THR A 1 365 ? 6.467 -2.206 3.966 1.00 88.25 365 THR A N 1
ATOM 2787 C CA . THR A 1 365 ? 7.553 -2.261 4.954 1.00 88.25 365 THR A CA 1
ATOM 2788 C C . THR A 1 365 ? 7.052 -1.776 6.317 1.00 88.25 365 THR A C 1
ATOM 2790 O O . THR A 1 365 ? 7.183 -2.454 7.334 1.00 88.25 365 THR A O 1
ATOM 2793 N N . ILE A 1 366 ? 6.447 -0.585 6.332 1.00 89.06 366 ILE A N 1
ATOM 2794 C CA . ILE A 1 366 ? 5.827 0.061 7.494 1.00 89.06 366 ILE A CA 1
ATOM 2795 C C . ILE A 1 366 ? 4.613 0.819 6.973 1.00 89.06 366 ILE A C 1
ATOM 2797 O O . ILE A 1 366 ? 4.706 1.474 5.937 1.00 89.06 366 ILE A O 1
ATOM 2801 N N . LEU A 1 367 ? 3.495 0.763 7.694 1.00 92.38 367 LEU A N 1
ATOM 2802 C CA . LEU A 1 367 ? 2.308 1.549 7.383 1.00 92.38 367 LEU A CA 1
ATOM 2803 C C . LEU A 1 367 ? 1.636 1.990 8.683 1.00 92.38 367 LEU A C 1
ATOM 2805 O O . LEU A 1 367 ? 1.255 1.161 9.505 1.00 92.38 367 LEU A O 1
ATOM 2809 N N . VAL A 1 368 ? 1.519 3.299 8.883 1.00 93.88 368 VAL A N 1
ATOM 2810 C CA . VAL A 1 368 ? 0.960 3.906 10.094 1.00 93.88 368 VAL A CA 1
ATOM 2811 C C . VAL A 1 368 ? -0.190 4.831 9.702 1.00 93.88 368 VAL A C 1
ATOM 2813 O O . VAL A 1 368 ? 0.019 5.750 8.904 1.00 93.88 368 VAL A O 1
ATOM 2816 N N . PRO A 1 369 ? -1.398 4.639 10.260 1.00 94.69 369 PRO A N 1
ATOM 2817 C CA . PRO A 1 369 ? -2.501 5.557 10.048 1.00 94.69 369 PRO A CA 1
ATOM 2818 C C . PRO A 1 369 ? -2.357 6.763 10.981 1.00 94.69 369 PRO A C 1
ATOM 2820 O O . PRO A 1 369 ? -2.295 6.634 12.203 1.00 94.69 369 PRO A O 1
ATOM 2823 N N . VAL A 1 370 ? -2.335 7.962 10.410 1.00 93.62 370 VAL A N 1
ATOM 2824 C CA . VAL A 1 370 ? -2.305 9.225 11.151 1.00 93.62 370 VAL A CA 1
ATOM 2825 C C . VAL A 1 370 ? -3.603 9.973 10.903 1.00 93.62 370 VAL A C 1
ATOM 2827 O O . VAL A 1 370 ? -4.039 10.140 9.764 1.00 93.62 370 VAL A O 1
ATOM 2830 N N . ARG A 1 371 ? -4.216 10.454 11.984 1.00 93.88 371 ARG A N 1
ATOM 2831 C CA . ARG A 1 371 ? -5.427 11.273 11.935 1.00 93.88 371 ARG A CA 1
ATOM 2832 C C . ARG A 1 371 ? -5.265 12.545 12.747 1.00 93.88 371 ARG A C 1
ATOM 2834 O O . ARG A 1 371 ? -4.454 12.613 13.669 1.00 93.88 371 ARG A O 1
ATOM 2841 N N . VAL A 1 372 ? -6.081 13.538 12.418 1.00 93.38 372 VAL A N 1
ATOM 2842 C CA . VAL A 1 372 ? -6.184 14.807 13.146 1.00 93.38 372 VAL A CA 1
ATOM 2843 C C . VAL A 1 372 ? -7.532 14.902 13.857 1.00 93.38 372 VAL A C 1
ATOM 2845 O O . VAL A 1 372 ? -8.503 14.264 13.449 1.00 93.38 372 VAL A O 1
ATOM 2848 N N . ALA A 1 373 ? -7.591 15.680 14.940 1.00 93.81 373 ALA A N 1
ATOM 2849 C CA . ALA A 1 373 ? -8.814 15.857 15.719 1.00 93.81 373 ALA A CA 1
ATOM 2850 C C . ALA A 1 373 ? -9.969 16.360 14.839 1.00 93.81 373 ALA A C 1
ATOM 2852 O O . ALA A 1 373 ? -9.788 17.281 14.046 1.00 93.81 373 ALA A O 1
ATOM 2853 N N . ASP A 1 374 ? -11.136 15.732 14.994 1.00 93.50 374 ASP A N 1
ATOM 2854 C CA . ASP A 1 374 ? -12.373 16.010 14.253 1.00 93.50 374 ASP A CA 1
ATOM 2855 C C . ASP A 1 374 ? -12.261 15.859 12.710 1.00 93.50 374 ASP A C 1
ATOM 2857 O O . ASP A 1 374 ? -13.196 16.193 11.983 1.00 93.50 374 ASP A O 1
ATOM 2861 N N . GLY A 1 375 ? -11.145 15.317 12.200 1.00 93.44 375 GLY A N 1
ATOM 2862 C CA . GLY A 1 375 ? -10.927 15.030 10.780 1.00 93.44 375 GLY A CA 1
ATOM 2863 C C . GLY A 1 375 ? -11.608 13.739 10.320 1.00 93.44 375 GLY A C 1
ATOM 2864 O O . GLY A 1 375 ? -11.748 12.787 11.092 1.00 93.44 375 GLY A O 1
ATOM 2865 N N . THR A 1 376 ? -12.006 13.697 9.048 1.00 95.19 376 THR A N 1
ATOM 2866 C CA . THR A 1 376 ? -12.681 12.546 8.411 1.00 95.19 376 THR A CA 1
ATOM 2867 C C . THR A 1 376 ? -11.767 11.741 7.485 1.00 95.19 376 THR A C 1
ATOM 2869 O O . THR A 1 376 ? -12.157 10.686 6.985 1.00 95.19 376 THR A O 1
ATOM 2872 N N . ASP A 1 377 ? -10.531 12.200 7.305 1.00 94.31 377 ASP A N 1
ATOM 2873 C CA . ASP A 1 377 ? -9.477 11.524 6.565 1.00 94.31 377 ASP A CA 1
ATOM 2874 C C . ASP A 1 377 ? -8.549 10.704 7.475 1.00 94.31 377 ASP A C 1
ATOM 2876 O O . ASP A 1 377 ? -8.445 10.918 8.692 1.00 94.31 377 ASP A O 1
ATOM 2880 N N . VAL A 1 378 ? -7.867 9.747 6.851 1.00 94.75 378 VAL A N 1
ATOM 2881 C CA . VAL A 1 378 ? -6.744 8.990 7.403 1.00 94.75 378 VAL A CA 1
ATOM 2882 C C . VAL A 1 378 ? -5.577 9.142 6.448 1.00 94.75 378 VAL A C 1
ATOM 2884 O O . VAL A 1 378 ? -5.699 8.863 5.257 1.00 94.75 378 VAL A O 1
ATOM 2887 N N . ARG A 1 379 ? -4.431 9.563 6.971 1.00 94.62 379 ARG A N 1
ATOM 2888 C CA . ARG A 1 379 ? -3.197 9.689 6.197 1.00 94.62 379 ARG A CA 1
ATOM 2889 C C . ARG A 1 379 ? -2.327 8.491 6.486 1.00 94.62 379 ARG A C 1
ATOM 2891 O O . ARG A 1 379 ? -1.999 8.236 7.644 1.00 94.62 379 ARG A O 1
ATOM 2898 N N . LEU A 1 380 ? -1.976 7.757 5.448 1.00 94.62 380 LEU A N 1
ATOM 2899 C CA . LEU A 1 380 ? -1.120 6.592 5.561 1.00 94.62 380 LEU A CA 1
ATOM 2900 C C . LEU A 1 380 ? 0.329 7.044 5.394 1.00 94.62 380 LEU A C 1
ATOM 2902 O O . LEU A 1 380 ? 0.700 7.597 4.363 1.00 94.62 380 LEU A O 1
ATOM 2906 N N . PHE A 1 381 ? 1.134 6.829 6.430 1.00 94.12 381 PHE A N 1
ATOM 2907 C CA . PHE A 1 381 ? 2.568 7.095 6.407 1.00 94.12 381 PHE A CA 1
ATOM 2908 C C . PHE A 1 381 ? 3.325 5.780 6.376 1.00 94.12 381 PHE A C 1
ATOM 2910 O O . PHE A 1 381 ? 3.082 4.913 7.218 1.00 94.12 381 PHE A O 1
ATOM 2917 N N . GLY A 1 382 ? 4.233 5.614 5.422 1.00 93.00 382 GLY A N 1
ATOM 2918 C CA . GLY A 1 382 ? 4.856 4.316 5.233 1.00 93.00 382 GLY A CA 1
ATOM 2919 C C . GLY A 1 382 ? 5.769 4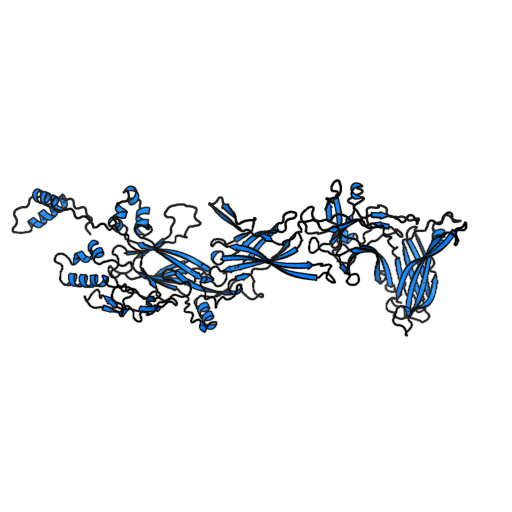.199 4.029 1.00 93.00 382 GLY A C 1
ATOM 2920 O O . GLY A 1 382 ? 6.036 5.175 3.336 1.00 93.00 382 GLY A O 1
ATOM 2921 N N . GLY A 1 383 ? 6.226 2.974 3.798 1.00 93.94 383 GLY A N 1
ATOM 2922 C CA . GLY A 1 383 ? 6.991 2.578 2.621 1.00 93.94 383 GLY A CA 1
ATOM 2923 C C . GLY A 1 383 ? 6.407 1.305 2.021 1.00 93.94 383 GLY A C 1
ATOM 2924 O O . GLY A 1 383 ? 5.991 0.410 2.766 1.00 93.94 383 GLY A O 1
ATOM 2925 N N . VAL A 1 384 ? 6.345 1.250 0.693 1.00 94.62 384 VAL A N 1
ATOM 2926 C CA . VAL A 1 384 ? 5.923 0.069 -0.063 1.00 94.62 384 VAL A CA 1
ATOM 2927 C C . VAL A 1 384 ? 7.023 -0.301 -1.049 1.00 94.62 384 VAL A C 1
ATOM 2929 O O . VAL A 1 384 ? 7.311 0.476 -1.957 1.00 94.62 384 VAL A O 1
ATOM 2932 N N . ASP A 1 385 ? 7.632 -1.467 -0.853 1.00 94.12 385 ASP A N 1
ATOM 2933 C CA . ASP A 1 385 ? 8.630 -2.031 -1.762 1.00 94.12 385 ASP A CA 1
ATOM 2934 C C . ASP A 1 385 ? 7.938 -2.433 -3.069 1.00 94.12 385 ASP A C 1
ATOM 2936 O O . ASP A 1 385 ? 6.906 -3.117 -3.041 1.00 94.12 385 ASP A O 1
ATOM 2940 N N . VAL A 1 386 ? 8.472 -1.979 -4.203 1.00 94.00 386 VAL A N 1
ATOM 2941 C CA . VAL A 1 386 ? 7.946 -2.253 -5.547 1.00 94.00 386 VAL A CA 1
ATOM 2942 C C . VAL A 1 386 ? 9.091 -2.335 -6.552 1.00 94.00 386 VAL A C 1
ATOM 2944 O O . VAL A 1 386 ? 10.105 -1.673 -6.391 1.00 94.00 386 VAL A O 1
ATOM 2947 N N . HIS A 1 387 ? 8.890 -3.039 -7.666 1.00 93.94 387 HIS A N 1
ATOM 2948 C CA . HIS A 1 387 ? 9.789 -2.913 -8.813 1.00 93.94 387 HIS A CA 1
ATOM 2949 C C . HIS A 1 387 ? 9.322 -1.761 -9.712 1.00 93.94 387 HIS A C 1
ATOM 2951 O O . HIS A 1 387 ? 8.436 -1.950 -10.569 1.00 93.94 387 HIS A O 1
ATOM 2957 N N . GLY A 1 388 ? 9.906 -0.576 -9.501 1.00 93.50 388 GLY A N 1
ATOM 2958 C CA . GLY A 1 388 ? 9.616 0.671 -10.215 1.00 93.50 388 GLY A CA 1
ATOM 2959 C C . GLY A 1 388 ? 9.523 0.495 -11.728 1.00 93.50 388 GLY A C 1
ATOM 2960 O O . GLY A 1 388 ? 8.452 0.751 -12.290 1.00 93.50 388 GLY A O 1
ATOM 2961 N N . PRO A 1 389 ? 10.541 -0.072 -12.406 1.00 94.19 389 PRO A N 1
ATOM 2962 C CA . PRO A 1 389 ? 10.532 -0.245 -13.857 1.00 94.19 389 PRO A CA 1
ATOM 2963 C C . PRO A 1 389 ? 9.333 -1.025 -14.398 1.00 94.19 389 PRO A C 1
ATOM 2965 O O . PRO A 1 389 ? 8.884 -0.765 -15.512 1.00 94.19 389 PRO A O 1
ATOM 2968 N N . SER A 1 390 ? 8.758 -1.942 -13.616 1.00 95.88 390 SER A N 1
ATOM 2969 C CA . SER A 1 390 ? 7.581 -2.714 -14.037 1.00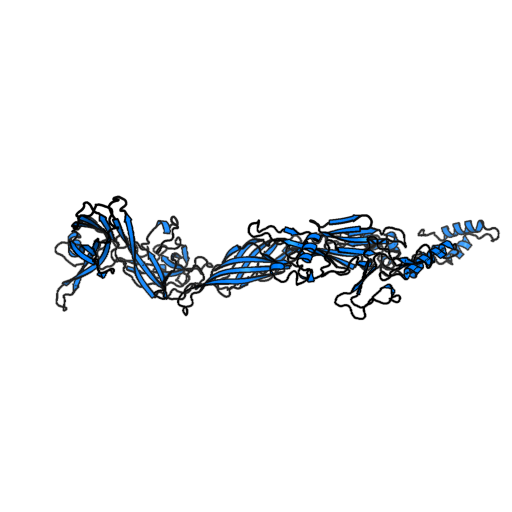 95.88 390 SER A CA 1
ATOM 2970 C C . SER A 1 390 ? 6.241 -2.130 -13.602 1.00 95.88 390 SER A C 1
ATOM 2972 O O . SER A 1 390 ? 5.221 -2.452 -14.210 1.00 95.88 390 SER A O 1
ATOM 2974 N N . THR A 1 391 ? 6.233 -1.246 -12.605 1.00 96.44 391 THR A N 1
ATOM 2975 C CA . THR A 1 391 ? 5.016 -0.734 -11.962 1.00 96.44 391 THR A CA 1
ATOM 2976 C C . THR A 1 391 ? 4.700 0.675 -12.453 1.00 96.44 391 THR A C 1
ATOM 2978 O O . THR A 1 391 ? 5.544 1.553 -12.368 1.00 96.44 391 THR A O 1
ATOM 2981 N N . GLU A 1 392 ? 3.496 0.910 -12.973 1.00 95.25 392 GLU A N 1
ATOM 2982 C CA . GLU A 1 392 ? 3.020 2.255 -13.352 1.00 95.25 392 GLU A CA 1
ATOM 2983 C C . GLU A 1 392 ? 2.335 2.967 -12.195 1.00 95.25 392 GLU A C 1
ATOM 2985 O O . GLU A 1 392 ? 2.451 4.178 -12.021 1.00 95.25 392 GLU A O 1
ATOM 2990 N N . ARG A 1 393 ? 1.544 2.204 -11.443 1.00 95.19 393 ARG A N 1
ATOM 2991 C CA . ARG A 1 393 ? 0.584 2.727 -10.484 1.00 95.19 393 ARG A CA 1
ATOM 2992 C C . ARG A 1 393 ? 0.450 1.773 -9.315 1.00 95.19 393 ARG A C 1
ATOM 2994 O O . ARG A 1 393 ? 0.382 0.557 -9.508 1.00 95.19 393 ARG A O 1
ATOM 3001 N N . LEU A 1 394 ? 0.359 2.357 -8.129 1.00 95.38 394 LEU A N 1
ATOM 3002 C CA . LEU A 1 394 ? 0.043 1.679 -6.886 1.00 95.38 394 LEU A CA 1
ATOM 3003 C C . LEU A 1 394 ? -1.338 2.140 -6.411 1.00 95.38 394 LEU A C 1
ATOM 3005 O O . LEU A 1 394 ? -1.554 3.328 -6.169 1.00 95.38 394 LEU A O 1
ATOM 3009 N N . ASP A 1 395 ? -2.268 1.203 -6.277 1.00 95.25 395 ASP A N 1
ATOM 3010 C CA . ASP A 1 395 ? -3.586 1.416 -5.691 1.00 95.25 395 ASP A CA 1
ATOM 3011 C C . ASP A 1 395 ? -3.610 0.854 -4.267 1.00 95.25 395 ASP A C 1
ATOM 3013 O O . ASP A 1 395 ? -3.182 -0.274 -4.017 1.00 95.25 395 ASP A O 1
ATOM 3017 N N . VAL A 1 396 ? -4.117 1.646 -3.327 1.00 95.19 396 VAL A N 1
ATOM 3018 C CA . VAL A 1 396 ? -4.314 1.238 -1.936 1.00 95.19 396 VAL A CA 1
ATOM 3019 C C . VAL A 1 396 ? -5.781 0.871 -1.763 1.00 95.19 396 VAL A C 1
ATOM 3021 O O . VAL A 1 396 ? -6.658 1.736 -1.779 1.00 95.19 396 VAL A O 1
ATOM 3024 N N . GLU A 1 397 ? -6.058 -0.414 -1.598 1.00 95.31 397 GLU A N 1
ATOM 3025 C CA . GLU A 1 397 ? -7.391 -0.939 -1.320 1.00 95.31 397 GLU A CA 1
ATOM 3026 C C . GLU A 1 397 ? -7.587 -1.056 0.191 1.00 95.31 397 GLU A C 1
ATOM 3028 O O . GLU A 1 397 ? -6.673 -1.446 0.914 1.00 95.31 397 GLU A O 1
ATOM 3033 N N . ALA A 1 398 ? -8.778 -0.718 0.673 1.00 96.25 398 ALA A N 1
ATOM 3034 C CA . ALA A 1 398 ? -9.169 -0.842 2.068 1.00 96.25 398 ALA A CA 1
ATOM 3035 C C . ALA A 1 398 ? -10.410 -1.728 2.187 1.00 96.25 398 ALA A C 1
ATOM 3037 O O . ALA A 1 398 ? -11.359 -1.581 1.416 1.00 96.25 398 ALA A O 1
ATOM 3038 N N . ALA A 1 399 ? -10.424 -2.606 3.182 1.00 96.56 399 ALA A N 1
ATOM 3039 C CA . ALA A 1 399 ? -11.571 -3.422 3.546 1.00 96.56 399 ALA A CA 1
ATOM 3040 C C . ALA A 1 399 ? -11.743 -3.430 5.067 1.00 96.56 399 ALA A C 1
ATOM 3042 O O . ALA A 1 399 ? -10.768 -3.487 5.813 1.00 96.56 399 ALA A O 1
ATOM 3043 N N . TRP A 1 400 ? -12.976 -3.345 5.551 1.00 96.06 400 TRP A N 1
ATOM 3044 C CA . TRP A 1 400 ? -13.281 -3.477 6.973 1.00 96.06 400 TRP A CA 1
ATOM 3045 C C . TRP A 1 400 ? -14.719 -3.935 7.168 1.00 96.06 400 TRP A C 1
ATOM 3047 O O . TRP A 1 400 ? -15.542 -3.885 6.255 1.00 96.06 400 TRP A O 1
ATOM 3057 N N . THR A 1 401 ? -15.024 -4.343 8.392 1.00 95.94 401 THR A N 1
ATOM 3058 C CA . THR A 1 401 ? -16.396 -4.571 8.841 1.00 95.94 401 THR A CA 1
ATOM 3059 C C . THR A 1 401 ? -16.773 -3.483 9.833 1.00 95.94 401 THR A C 1
ATOM 3061 O O . THR A 1 401 ? -15.927 -3.125 10.654 1.00 95.94 401 THR A O 1
ATOM 3064 N N . GLU A 1 402 ? -18.003 -2.976 9.798 1.00 92.50 402 GLU A N 1
ATOM 3065 C CA . GLU A 1 402 ? -18.492 -2.052 10.829 1.00 92.50 402 GLU A CA 1
ATOM 3066 C C . GLU A 1 402 ? -19.912 -2.376 11.292 1.00 92.50 402 GLU A C 1
ATOM 3068 O O . GLU A 1 402 ? -20.743 -2.867 10.521 1.00 92.50 402 GLU A O 1
ATOM 3073 N N . TRP A 1 403 ? -20.192 -2.084 12.561 1.00 93.00 403 TRP A N 1
ATOM 3074 C CA . TRP A 1 403 ? -21.533 -2.139 13.125 1.00 93.00 403 TRP A CA 1
ATOM 3075 C C . TRP A 1 403 ? -22.333 -0.897 12.743 1.00 93.00 403 TRP A C 1
ATOM 3077 O O . TRP A 1 403 ? -21.971 0.237 13.064 1.00 93.00 403 TRP A O 1
ATOM 3087 N N . VAL A 1 404 ? -23.490 -1.116 12.123 1.00 93.00 404 VAL A N 1
ATOM 3088 C CA . VAL A 1 404 ? -24.450 -0.065 11.790 1.00 93.00 404 VAL A CA 1
ATOM 3089 C C . VAL A 1 404 ? -25.712 -0.265 12.617 1.00 93.00 404 VAL A C 1
ATOM 3091 O O . VAL A 1 404 ? -26.434 -1.251 12.468 1.00 93.00 404 VAL A O 1
ATOM 3094 N N . ASP A 1 405 ? -25.992 0.696 13.497 1.00 92.75 405 ASP A N 1
ATOM 3095 C CA . ASP A 1 405 ? -27.194 0.701 14.325 1.00 92.75 405 ASP A CA 1
ATOM 3096 C C . ASP A 1 405 ? -28.206 1.736 13.817 1.00 92.75 405 ASP A C 1
ATOM 3098 O O . ASP A 1 405 ? -28.253 2.869 14.291 1.00 92.75 405 ASP A O 1
ATOM 3102 N N . ASP A 1 406 ? -29.011 1.351 12.825 1.00 91.88 406 ASP A N 1
ATOM 3103 C CA . ASP A 1 406 ? -30.098 2.184 12.299 1.00 91.88 406 ASP A CA 1
ATOM 3104 C C . ASP A 1 406 ? -31.383 1.979 13.127 1.00 91.88 406 ASP A C 1
ATOM 3106 O O . ASP A 1 406 ? -31.972 0.891 13.064 1.00 91.88 406 ASP A O 1
ATOM 3110 N N . PRO A 1 407 ? -31.878 2.996 13.865 1.00 89.81 407 PRO A N 1
ATOM 3111 C CA . PRO A 1 407 ? -33.088 2.880 14.682 1.00 89.81 407 PRO A CA 1
ATOM 3112 C C . PRO A 1 407 ? -34.352 2.480 13.907 1.00 89.81 407 PRO A C 1
ATOM 3114 O O . PRO A 1 407 ? -35.310 2.013 14.519 1.00 89.81 407 PRO A O 1
ATOM 3117 N N . THR A 1 408 ? -34.377 2.650 12.580 1.00 91.50 408 THR A N 1
ATOM 3118 C CA . THR A 1 408 ? -35.502 2.231 11.729 1.00 91.50 408 THR A CA 1
ATOM 3119 C C . THR A 1 408 ? -35.532 0.721 11.469 1.00 91.50 408 THR A C 1
ATOM 3121 O O . THR A 1 408 ? -36.580 0.179 11.111 1.00 91.50 408 THR A O 1
ATOM 3124 N N . LYS A 1 409 ? -34.409 0.022 11.680 1.00 91.00 409 LYS A N 1
ATOM 3125 C CA . LYS A 1 409 ? -34.290 -1.438 11.561 1.00 91.00 409 LYS A CA 1
ATOM 3126 C C . LYS A 1 409 ? -34.564 -2.141 12.899 1.00 91.00 409 LYS A C 1
ATOM 3128 O O . LYS A 1 409 ? -34.426 -1.516 13.948 1.00 91.00 409 LYS A O 1
ATOM 3133 N N . PRO A 1 410 ? -34.898 -3.448 12.907 1.00 89.50 410 PRO A N 1
ATOM 3134 C CA . PRO A 1 410 ? -35.168 -4.197 14.142 1.00 89.50 410 PRO A CA 1
ATOM 3135 C C . PRO A 1 410 ? -33.973 -4.306 15.100 1.00 89.50 410 PRO A C 1
ATOM 3137 O O . PRO A 1 410 ? -34.168 -4.516 16.294 1.00 89.50 410 PRO A O 1
ATOM 3140 N N . GLY A 1 411 ? -32.747 -4.175 14.593 1.00 90.31 411 GLY A N 1
ATOM 3141 C CA . GLY A 1 411 ? -31.528 -4.265 15.384 1.00 90.31 411 GLY A CA 1
ATOM 3142 C C . GLY A 1 411 ? -30.288 -3.844 14.595 1.00 90.31 411 GLY A C 1
ATOM 3143 O O . GLY A 1 411 ? -30.411 -3.493 13.418 1.00 90.31 411 GLY A O 1
ATOM 3144 N N . PRO A 1 412 ? -29.117 -3.858 15.248 1.00 93.31 412 PRO A N 1
ATOM 3145 C CA . PRO A 1 412 ? -27.840 -3.556 14.621 1.00 93.31 412 PRO A CA 1
ATOM 3146 C C . PRO A 1 412 ? -27.417 -4.682 13.672 1.00 93.31 412 PRO A C 1
ATOM 3148 O O . PRO A 1 412 ? -27.697 -5.857 13.916 1.00 93.31 412 PRO A O 1
ATOM 3151 N N . GLU A 1 413 ? -26.705 -4.325 12.612 1.00 94.00 413 GLU A N 1
ATOM 3152 C CA . GLU A 1 413 ? -26.135 -5.269 11.651 1.00 94.00 413 GLU A CA 1
ATOM 3153 C C . GLU A 1 413 ? -24.656 -4.954 11.421 1.00 94.00 413 GLU A C 1
ATOM 3155 O O . GLU A 1 413 ? -24.231 -3.806 11.553 1.00 94.00 413 GLU A O 1
ATOM 3160 N N . GLN A 1 414 ? -23.877 -5.979 11.085 1.00 93.69 414 GLN A N 1
ATOM 3161 C CA . GLN A 1 414 ? -22.493 -5.815 10.659 1.00 93.69 414 GLN A CA 1
ATOM 3162 C C . GLN A 1 414 ? -22.461 -5.770 9.131 1.00 93.69 414 GLN A C 1
ATOM 3164 O O . GLN A 1 414 ? -23.080 -6.612 8.475 1.00 93.69 414 GLN A O 1
ATOM 3169 N N . VAL A 1 415 ? -21.776 -4.776 8.577 1.00 94.56 415 VAL A N 1
ATOM 3170 C CA . VAL A 1 415 ? -21.670 -4.559 7.131 1.00 94.56 415 VAL A CA 1
ATOM 3171 C C . VAL A 1 415 ? -20.209 -4.653 6.716 1.00 94.56 415 VAL A C 1
ATOM 3173 O O . VAL A 1 415 ? -19.346 -4.055 7.359 1.00 94.56 415 VAL A O 1
ATOM 3176 N N . ASP A 1 416 ? -19.952 -5.377 5.628 1.00 96.00 416 ASP A N 1
ATOM 3177 C CA . ASP A 1 416 ? -18.647 -5.421 4.973 1.00 96.00 416 ASP A CA 1
ATOM 3178 C C . ASP A 1 416 ? -18.520 -4.234 4.016 1.00 96.00 416 ASP A C 1
ATOM 3180 O O . ASP A 1 416 ? -19.376 -4.013 3.153 1.00 96.00 416 ASP A O 1
ATOM 3184 N N . VAL A 1 417 ? -17.447 -3.464 4.164 1.00 94.88 417 VAL A N 1
ATOM 3185 C CA . VAL A 1 417 ? -17.183 -2.275 3.357 1.00 94.88 417 VAL A CA 1
ATOM 3186 C C . VAL A 1 417 ? -15.821 -2.407 2.696 1.00 94.88 417 VAL A C 1
ATOM 3188 O O . VAL A 1 417 ? -14.830 -2.763 3.330 1.00 94.88 417 VAL A O 1
ATOM 3191 N N . THR A 1 418 ? -15.774 -2.081 1.408 1.00 95.19 418 THR A N 1
ATOM 3192 C CA . THR A 1 418 ? -14.539 -1.970 0.628 1.00 95.19 418 THR A CA 1
ATOM 3193 C C . THR A 1 418 ? -14.437 -0.575 0.033 1.00 95.19 418 THR A C 1
ATOM 3195 O O . THR A 1 418 ? -15.428 -0.057 -0.488 1.00 95.19 418 THR A O 1
ATOM 3198 N N . ALA A 1 419 ? -13.249 0.017 0.052 1.00 93.50 419 ALA A N 1
ATOM 3199 C CA . ALA A 1 419 ? -12.989 1.333 -0.512 1.00 93.50 419 ALA A CA 1
ATOM 3200 C C . ALA A 1 419 ? -11.635 1.380 -1.229 1.00 93.50 419 ALA A C 1
ATOM 3202 O O . ALA A 1 419 ? -10.688 0.691 -0.855 1.00 93.50 419 ALA A O 1
ATOM 3203 N N . ALA A 1 420 ? -11.530 2.242 -2.241 1.00 93.25 420 ALA A N 1
ATOM 3204 C CA . ALA A 1 420 ? -10.242 2.652 -2.790 1.00 93.25 420 ALA A CA 1
ATOM 3205 C C . ALA A 1 420 ? -9.705 3.794 -1.920 1.00 93.25 420 ALA A C 1
ATOM 3207 O O . ALA A 1 420 ? -10.217 4.913 -1.973 1.00 93.25 420 ALA A O 1
ATOM 3208 N N . ALA A 1 421 ? -8.714 3.495 -1.085 1.00 92.25 421 ALA A N 1
ATOM 3209 C CA . ALA A 1 421 ? -8.181 4.430 -0.107 1.00 92.25 421 ALA A CA 1
ATOM 3210 C C . ALA A 1 421 ? -7.351 5.534 -0.766 1.00 92.25 421 ALA A C 1
ATOM 3212 O O . ALA A 1 421 ? -7.556 6.709 -0.482 1.00 92.25 421 ALA A O 1
ATOM 3213 N N . ALA A 1 422 ? -6.426 5.167 -1.649 1.00 93.19 422 ALA A N 1
ATOM 3214 C CA . ALA A 1 422 ? -5.572 6.103 -2.369 1.00 93.19 422 ALA A CA 1
ATOM 3215 C C . ALA A 1 422 ? -5.039 5.458 -3.649 1.00 93.19 422 ALA A C 1
ATOM 3217 O O . ALA A 1 422 ? -5.126 4.245 -3.830 1.00 93.19 422 ALA A O 1
ATOM 3218 N N . HIS A 1 423 ? -4.474 6.273 -4.530 1.00 93.75 423 HIS A N 1
ATOM 3219 C CA . HIS A 1 423 ? -3.712 5.797 -5.673 1.00 93.75 423 HIS A CA 1
ATOM 3220 C C . HIS A 1 423 ? -2.568 6.753 -5.956 1.00 93.75 423 HIS A C 1
ATOM 3222 O O . HIS A 1 423 ? -2.729 7.960 -5.786 1.00 93.75 423 HIS A O 1
ATOM 3228 N N . THR A 1 424 ? -1.447 6.218 -6.421 1.00 94.44 424 THR A N 1
ATOM 3229 C CA . THR A 1 424 ? -0.315 7.033 -6.850 1.00 94.44 424 THR A CA 1
ATOM 3230 C C . THR A 1 424 ? 0.385 6.444 -8.068 1.00 94.44 424 THR A C 1
ATOM 3232 O O . THR A 1 424 ? 0.341 5.232 -8.298 1.00 94.44 424 THR A O 1
ATOM 3235 N N . ALA A 1 425 ? 0.998 7.311 -8.870 1.00 94.94 425 ALA A N 1
ATOM 3236 C CA . ALA A 1 425 ? 1.862 6.910 -9.971 1.00 94.94 425 ALA A CA 1
ATOM 3237 C C . ALA A 1 425 ? 3.254 6.565 -9.431 1.00 94.94 425 ALA A C 1
ATOM 3239 O O . ALA A 1 425 ? 3.753 7.244 -8.543 1.00 94.94 425 ALA A O 1
ATOM 3240 N N . VAL A 1 426 ? 3.875 5.528 -9.984 1.00 94.06 426 VAL A N 1
ATOM 3241 C CA . VAL A 1 426 ? 5.208 5.060 -9.591 1.00 94.06 426 VAL A CA 1
ATOM 3242 C C . VAL A 1 426 ? 6.208 5.444 -10.680 1.00 94.06 426 VAL A C 1
ATOM 3244 O O . VAL A 1 426 ? 6.055 5.095 -11.858 1.00 94.06 426 VAL A O 1
ATOM 3247 N N . SER A 1 427 ? 7.235 6.195 -10.299 1.00 90.88 427 SER A N 1
ATOM 3248 C CA . SER A 1 427 ? 8.329 6.584 -11.187 1.00 90.88 427 SER A CA 1
ATOM 3249 C C . SER A 1 427 ? 9.193 5.369 -11.550 1.00 90.88 427 SER A C 1
ATOM 3251 O O . SER A 1 427 ? 9.137 4.316 -10.922 1.00 90.88 427 SER A O 1
ATOM 3253 N N . TYR A 1 428 ? 9.948 5.465 -12.647 1.00 89.00 428 TYR A N 1
ATOM 3254 C CA . TYR A 1 428 ? 10.723 4.324 -13.161 1.00 89.00 428 TYR A CA 1
ATOM 3255 C C . TYR A 1 428 ? 11.857 3.902 -12.214 1.00 89.00 428 TYR A C 1
ATOM 3257 O O . TYR A 1 428 ? 12.210 2.733 -12.173 1.00 89.00 428 TYR A O 1
ATOM 3265 N N . ASP A 1 429 ? 12.406 4.856 -11.471 1.00 85.69 429 ASP A N 1
ATOM 3266 C CA . ASP A 1 429 ? 13.536 4.739 -10.550 1.00 85.69 429 ASP A CA 1
ATOM 3267 C C . ASP A 1 429 ? 13.127 4.473 -9.088 1.00 85.69 429 ASP A C 1
ATOM 3269 O O . ASP A 1 429 ? 13.975 4.474 -8.199 1.00 85.69 429 ASP A O 1
ATOM 3273 N N . GLU A 1 430 ? 11.835 4.257 -8.821 1.00 89.38 430 GLU A N 1
ATOM 3274 C CA . GLU A 1 430 ? 11.334 4.014 -7.468 1.00 89.38 430 GLU A CA 1
ATOM 3275 C C . GLU A 1 430 ? 11.288 2.528 -7.120 1.00 89.38 430 GLU A C 1
ATOM 3277 O O . GLU A 1 430 ? 10.380 1.815 -7.540 1.00 89.38 430 GLU A O 1
ATOM 3282 N N . ASP A 1 431 ? 12.214 2.096 -6.265 1.00 89.75 431 ASP A N 1
ATOM 3283 C CA . ASP A 1 431 ? 12.185 0.755 -5.658 1.00 89.75 431 ASP A CA 1
ATOM 3284 C C . ASP A 1 431 ? 11.417 0.734 -4.319 1.00 89.75 431 ASP A C 1
ATOM 3286 O O . ASP A 1 431 ? 10.993 -0.309 -3.822 1.00 89.75 431 ASP A O 1
ATOM 3290 N N . LEU A 1 432 ? 11.209 1.914 -3.725 1.00 92.62 432 LEU A N 1
ATOM 3291 C CA . LEU A 1 432 ? 10.456 2.112 -2.490 1.00 92.62 432 LEU A CA 1
ATOM 3292 C C . LEU A 1 432 ? 9.538 3.323 -2.636 1.00 92.62 432 LEU A C 1
ATOM 3294 O O . LEU A 1 432 ? 9.987 4.470 -2.619 1.00 92.62 432 LEU A O 1
ATOM 3298 N N . VAL A 1 433 ? 8.234 3.075 -2.703 1.00 93.94 433 VAL A N 1
ATOM 3299 C CA . VAL A 1 433 ? 7.220 4.131 -2.721 1.00 93.94 433 VAL A CA 1
ATOM 3300 C C . VAL A 1 433 ? 7.011 4.624 -1.294 1.00 93.94 433 VAL A C 1
ATOM 3302 O O . VAL A 1 433 ? 6.451 3.917 -0.451 1.00 93.94 433 VAL A O 1
ATOM 3305 N N . VAL A 1 434 ? 7.453 5.849 -1.010 1.00 94.12 434 VAL A N 1
ATOM 3306 C CA . VAL A 1 434 ? 7.251 6.481 0.298 1.00 94.12 434 VAL A CA 1
ATOM 3307 C C . VAL A 1 434 ? 5.895 7.172 0.330 1.00 94.12 434 VAL A C 1
ATOM 3309 O O . VAL A 1 434 ? 5.655 8.137 -0.390 1.00 94.12 434 VAL A O 1
ATOM 3312 N N . LEU A 1 435 ? 5.010 6.691 1.198 1.00 93.75 435 LEU A N 1
ATOM 3313 C CA . LEU A 1 435 ? 3.683 7.253 1.415 1.00 93.75 435 LEU A CA 1
ATOM 3314 C C . LEU A 1 435 ? 3.731 8.299 2.529 1.00 93.75 435 LEU A C 1
ATOM 3316 O O . LEU A 1 435 ? 4.237 8.039 3.627 1.00 93.75 435 LEU A O 1
ATOM 3320 N N . GLY A 1 436 ? 3.177 9.481 2.270 1.00 89.38 436 GLY A N 1
ATOM 3321 C CA . GLY A 1 436 ? 3.048 10.524 3.276 1.00 89.38 436 GLY A CA 1
ATOM 3322 C C . GLY A 1 436 ? 2.514 11.850 2.742 1.00 89.38 436 GLY A C 1
ATOM 3323 O O . GLY A 1 436 ? 2.437 12.101 1.545 1.00 89.38 436 GLY A O 1
ATOM 3324 N N . GLY A 1 437 ? 2.161 12.740 3.669 1.00 78.69 437 GLY A N 1
ATOM 3325 C CA . GLY A 1 437 ? 1.677 14.079 3.331 1.00 78.69 437 GLY A CA 1
ATOM 3326 C C . GLY A 1 437 ? 0.255 14.109 2.754 1.00 78.69 437 GLY A C 1
ATOM 3327 O O . GLY A 1 437 ? -0.452 13.107 2.707 1.00 78.69 437 GLY A O 1
ATOM 3328 N N . GLU A 1 438 ? -0.196 15.309 2.380 1.00 80.12 438 GLU A N 1
ATOM 3329 C CA . GLU A 1 438 ? -1.517 15.543 1.761 1.00 80.12 438 GLU A CA 1
ATOM 3330 C C . GLU A 1 438 ? -1.451 15.629 0.231 1.00 80.12 438 GLU A C 1
ATOM 3332 O O . GLU A 1 438 ? -2.477 15.565 -0.442 1.00 80.12 438 GLU A O 1
ATOM 3337 N N . LYS A 1 439 ? -0.252 15.855 -0.311 1.00 87.94 439 LYS A N 1
ATOM 3338 C CA . LYS A 1 439 ? 0.020 16.051 -1.734 1.00 87.94 439 LYS A CA 1
ATOM 3339 C C . LYS A 1 439 ? 1.383 15.473 -2.058 1.00 87.94 439 LYS A C 1
ATOM 3341 O O . LYS A 1 439 ? 2.287 15.549 -1.220 1.00 87.94 439 LYS A O 1
ATOM 3346 N N . ASP A 1 440 ? 1.522 15.005 -3.288 1.00 91.00 440 ASP A N 1
ATOM 3347 C CA . ASP A 1 440 ? 2.795 14.526 -3.805 1.00 91.00 440 ASP A CA 1
ATOM 3348 C C . ASP A 1 440 ? 3.844 15.627 -3.672 1.00 91.00 440 ASP A C 1
ATOM 3350 O O . ASP A 1 440 ? 3.615 16.791 -4.025 1.00 91.00 440 ASP A O 1
ATOM 3354 N N . SER A 1 441 ? 4.970 15.273 -3.068 1.00 90.19 441 SER A N 1
ATOM 3355 C CA . SER A 1 441 ? 6.027 16.207 -2.707 1.00 90.19 441 SER A CA 1
ATOM 3356 C C . SER A 1 441 ? 7.379 15.608 -3.052 1.00 90.19 441 SER A C 1
ATOM 3358 O O . SER A 1 441 ? 7.618 14.423 -2.849 1.00 90.19 441 SER A O 1
ATOM 3360 N N . THR A 1 442 ? 8.291 16.442 -3.537 1.00 90.12 442 THR A N 1
ATOM 3361 C CA . THR A 1 442 ? 9.654 16.029 -3.872 1.00 90.12 442 THR A CA 1
ATOM 3362 C C . THR A 1 442 ? 10.630 16.750 -2.955 1.00 90.12 442 THR A C 1
ATOM 3364 O O . THR A 1 442 ? 10.646 17.981 -2.902 1.00 90.12 442 THR A O 1
ATOM 3367 N N . PHE A 1 443 ? 11.449 15.989 -2.234 1.00 85.94 443 PHE A N 1
ATOM 3368 C CA . PHE A 1 443 ? 12.435 16.512 -1.298 1.00 85.94 443 PHE A CA 1
ATOM 3369 C C . PHE A 1 443 ? 13.847 16.298 -1.846 1.00 85.94 443 PHE A C 1
ATOM 3371 O O . PHE A 1 443 ? 14.246 15.151 -2.036 1.00 85.94 443 PHE A O 1
ATOM 3378 N N . PRO A 1 444 ? 14.632 17.361 -2.085 1.00 86.19 444 PRO A N 1
ATOM 3379 C CA . PRO A 1 444 ? 16.026 17.197 -2.471 1.00 86.19 444 PRO A CA 1
ATOM 3380 C C . PRO A 1 444 ? 16.832 16.645 -1.290 1.00 86.19 444 PRO A C 1
ATOM 3382 O O . PRO A 1 444 ? 16.740 17.151 -0.167 1.00 86.19 444 PRO A O 1
ATOM 3385 N N . LEU A 1 445 ? 17.635 15.621 -1.550 1.00 81.44 445 LEU A N 1
ATOM 3386 C CA . LEU A 1 445 ? 18.553 15.023 -0.591 1.00 81.44 445 LEU A CA 1
ATOM 3387 C C . LEU A 1 445 ? 19.952 15.659 -0.715 1.00 81.44 445 LEU A C 1
ATOM 3389 O O . LEU A 1 445 ? 20.293 16.212 -1.763 1.00 81.44 445 LEU A O 1
ATOM 3393 N N . PRO A 1 446 ? 20.784 15.625 0.348 1.00 79.19 446 PRO A N 1
ATOM 3394 C CA . PRO A 1 446 ? 22.113 16.247 0.338 1.00 79.19 446 PRO A CA 1
ATOM 3395 C C . PRO A 1 446 ? 23.083 15.665 -0.694 1.00 79.19 446 PRO A C 1
ATOM 3397 O O . PRO A 1 446 ? 24.036 16.342 -1.075 1.00 79.19 446 PRO A O 1
ATOM 3400 N N . ASP A 1 447 ? 22.860 14.422 -1.118 1.00 74.88 447 ASP A N 1
ATOM 3401 C CA . ASP A 1 447 ? 23.617 13.795 -2.200 1.00 74.88 447 ASP A CA 1
ATOM 3402 C C . ASP A 1 447 ? 23.239 14.369 -3.577 1.00 74.88 447 ASP A C 1
ATOM 3404 O O . ASP A 1 447 ? 24.024 14.267 -4.505 1.00 74.88 447 ASP A O 1
ATOM 3408 N N . GLY A 1 448 ? 22.115 15.076 -3.710 1.00 70.44 448 GLY A N 1
ATOM 3409 C CA . GLY A 1 448 ? 21.621 15.630 -4.971 1.00 70.44 448 GLY A CA 1
ATOM 3410 C C . GLY A 1 448 ? 20.565 14.760 -5.653 1.00 70.44 448 GLY A C 1
ATOM 3411 O O . GLY A 1 448 ? 20.061 15.156 -6.703 1.00 70.44 448 GLY A O 1
ATOM 3412 N N . SER A 1 449 ? 20.206 13.616 -5.063 1.00 74.94 449 SER A N 1
ATOM 3413 C CA . SER A 1 449 ? 19.006 12.863 -5.433 1.00 74.94 449 SER A CA 1
ATOM 3414 C C . SER A 1 449 ? 17.744 13.544 -4.886 1.00 74.94 449 SER A C 1
ATOM 3416 O O . SER A 1 449 ? 17.817 14.508 -4.115 1.00 74.94 449 SER A O 1
ATOM 3418 N N . ALA A 1 450 ? 16.568 13.083 -5.305 1.00 80.81 450 ALA A N 1
ATOM 3419 C CA . ALA A 1 450 ? 15.299 13.613 -4.833 1.00 80.81 450 ALA A CA 1
ATOM 3420 C C . ALA A 1 450 ? 14.403 12.478 -4.336 1.00 80.81 450 ALA A C 1
ATOM 3422 O O . ALA A 1 450 ? 14.109 11.548 -5.077 1.00 80.81 450 ALA A O 1
ATOM 3423 N N . LEU A 1 451 ? 13.946 12.577 -3.090 1.00 85.50 451 LEU A N 1
ATOM 3424 C CA . LEU A 1 451 ? 12.970 11.660 -2.524 1.00 85.50 451 LEU A CA 1
ATOM 3425 C C . LEU A 1 451 ? 11.566 12.112 -2.924 1.00 85.50 451 LEU A C 1
ATOM 3427 O O . LEU A 1 451 ? 11.127 13.197 -2.527 1.00 85.50 451 LEU A O 1
ATOM 3431 N N . GLN A 1 452 ? 10.859 11.284 -3.685 1.00 89.00 452 GLN A N 1
ATOM 3432 C CA . GLN A 1 452 ? 9.435 11.474 -3.930 1.00 89.00 452 GLN A CA 1
ATOM 3433 C C . GLN A 1 452 ? 8.632 10.898 -2.760 1.00 89.00 452 GLN A C 1
ATOM 3435 O O . GLN A 1 452 ? 8.899 9.806 -2.267 1.00 89.00 452 GLN A O 1
ATOM 3440 N N . VAL A 1 453 ? 7.671 11.679 -2.279 1.00 92.69 453 VAL A N 1
ATOM 3441 C CA . VAL A 1 453 ? 6.717 11.284 -1.246 1.00 92.69 453 VAL A CA 1
ATOM 3442 C C . VAL A 1 453 ? 5.328 11.414 -1.844 1.00 92.69 453 VAL A C 1
ATOM 3444 O O . VAL A 1 453 ? 4.938 12.499 -2.276 1.00 92.69 453 VAL A O 1
ATOM 3447 N N . HIS A 1 454 ? 4.600 10.306 -1.853 1.00 94.50 454 HIS A N 1
ATOM 3448 C CA . HIS A 1 454 ? 3.301 10.153 -2.494 1.00 94.50 454 HIS A CA 1
ATOM 3449 C C . HIS A 1 454 ? 2.170 10.343 -1.494 1.00 94.50 454 HIS A C 1
ATOM 3451 O O . HIS A 1 454 ? 2.179 9.756 -0.407 1.00 94.50 454 HIS A O 1
ATOM 3457 N N . ALA A 1 455 ? 1.164 11.130 -1.864 1.00 93.50 455 ALA A N 1
ATOM 3458 C CA . ALA A 1 455 ? 0.002 11.350 -1.021 1.00 93.50 455 ALA A CA 1
ATOM 3459 C C . ALA A 1 455 ? -0.830 10.069 -0.884 1.00 93.50 455 ALA A C 1
ATOM 3461 O O . ALA A 1 455 ? -1.325 9.512 -1.861 1.00 93.50 455 ALA A O 1
ATOM 3462 N N . ALA A 1 456 ? -1.066 9.644 0.356 1.00 94.06 456 ALA A N 1
ATOM 3463 C CA . ALA A 1 456 ? -1.906 8.491 0.663 1.00 94.06 456 ALA A CA 1
ATOM 3464 C C . ALA A 1 456 ? -2.987 8.882 1.673 1.00 94.06 456 ALA A C 1
ATOM 3466 O O . ALA A 1 456 ? -2.844 8.685 2.881 1.00 94.06 456 ALA A O 1
ATOM 3467 N N . VAL A 1 457 ? -4.067 9.486 1.171 1.00 94.62 457 VAL A N 1
ATOM 3468 C CA . VAL A 1 457 ? -5.164 10.013 1.994 1.00 94.62 457 VAL A CA 1
ATOM 3469 C C . VAL A 1 457 ? -6.442 9.214 1.755 1.00 94.62 457 VAL A C 1
ATOM 3471 O O . VAL A 1 457 ? -7.123 9.413 0.754 1.00 94.62 457 VAL A O 1
ATOM 3474 N N . HIS A 1 458 ? -6.801 8.368 2.717 1.00 94.94 458 HIS A N 1
ATOM 3475 C CA . HIS A 1 458 ? -8.055 7.624 2.728 1.00 94.94 458 HIS A CA 1
ATOM 3476 C C . HIS A 1 458 ? -9.185 8.482 3.307 1.00 94.94 458 HIS A C 1
ATOM 3478 O O . HIS A 1 458 ? -9.145 8.885 4.470 1.00 94.94 458 HIS A O 1
ATOM 3484 N N . GLN A 1 459 ? -10.212 8.751 2.503 1.00 94.62 459 GLN A N 1
ATOM 3485 C CA . GLN A 1 459 ? -11.409 9.476 2.932 1.00 94.62 459 GLN A CA 1
ATOM 3486 C C . GLN A 1 459 ? -12.454 8.510 3.502 1.00 94.62 459 GLN A C 1
ATOM 3488 O O . GLN A 1 459 ? -13.119 7.811 2.744 1.00 94.62 459 GLN A O 1
ATOM 3493 N N . LEU A 1 460 ? -12.628 8.499 4.829 1.00 92.19 460 LEU A N 1
ATOM 3494 C CA . LEU A 1 460 ? -13.668 7.693 5.487 1.00 92.19 460 LEU A CA 1
ATOM 3495 C C . LEU A 1 460 ? -15.034 8.391 5.488 1.00 92.19 460 LEU A C 1
ATOM 3497 O O . LEU A 1 460 ? -16.067 7.738 5.580 1.00 92.19 460 LEU A O 1
ATOM 3501 N N . GLY A 1 461 ? -15.046 9.727 5.418 1.00 92.62 461 GLY A N 1
ATOM 3502 C CA . GLY A 1 461 ? -16.271 10.534 5.451 1.00 92.62 461 GLY A CA 1
ATOM 3503 C C . GLY A 1 461 ? -16.877 10.726 6.847 1.00 92.62 461 GLY A C 1
ATOM 3504 O O . GLY A 1 461 ? -17.835 11.482 6.995 1.00 92.62 461 GLY A O 1
ATOM 3505 N N . ASP A 1 462 ? -16.299 10.114 7.882 1.00 93.62 462 ASP A N 1
ATOM 3506 C CA . ASP A 1 462 ? -16.697 10.292 9.277 1.00 93.62 462 ASP A CA 1
ATOM 3507 C C . ASP A 1 462 ? -15.502 10.220 10.248 1.00 93.62 462 ASP A C 1
ATOM 3509 O O . ASP A 1 462 ? -14.343 10.024 9.869 1.00 93.62 462 ASP A O 1
ATOM 3513 N N . THR A 1 463 ? -15.786 10.408 11.534 1.00 95.69 463 THR A N 1
ATOM 3514 C CA . THR A 1 463 ? -14.784 10.471 12.604 1.00 95.69 463 THR A CA 1
ATOM 3515 C C . THR A 1 463 ? -14.595 9.145 13.343 1.00 95.69 463 THR A C 1
ATOM 3517 O O . THR A 1 463 ? -13.862 9.107 14.326 1.00 95.69 463 THR A O 1
ATOM 3520 N N . ARG A 1 464 ? -15.255 8.061 12.916 1.00 95.88 464 ARG A N 1
ATOM 3521 C CA . ARG A 1 464 ? -15.331 6.793 13.658 1.00 95.88 464 ARG A CA 1
ATOM 3522 C C . ARG A 1 464 ? -14.001 6.037 13.655 1.00 95.88 464 ARG A C 1
ATOM 3524 O O . ARG A 1 464 ? -13.201 6.173 12.727 1.00 95.88 464 ARG A O 1
ATOM 3531 N N . HIS A 1 465 ? -13.795 5.233 14.695 1.00 95.88 465 HIS A N 1
ATOM 3532 C CA . HIS A 1 465 ? -12.748 4.220 14.783 1.00 95.88 465 HIS A CA 1
ATOM 3533 C C . HIS A 1 465 ? -13.106 3.002 13.926 1.00 95.88 465 HIS A C 1
ATOM 3535 O O . HIS A 1 465 ? -14.266 2.578 13.901 1.00 95.88 465 HIS A O 1
ATOM 3541 N N . ARG A 1 466 ? -12.104 2.435 13.248 1.00 94.94 466 ARG A N 1
ATOM 3542 C CA . ARG A 1 466 ? -12.230 1.220 12.437 1.00 94.94 466 ARG A CA 1
ATOM 3543 C C . ARG A 1 466 ? -10.947 0.405 12.489 1.00 94.94 466 ARG A C 1
ATOM 3545 O O . ARG A 1 466 ? -9.853 0.961 12.485 1.00 94.94 466 ARG A O 1
ATOM 3552 N N . LEU A 1 467 ? -11.093 -0.912 12.420 1.00 95.94 467 LEU A N 1
ATOM 3553 C CA . LEU A 1 467 ? -9.983 -1.815 12.153 1.00 95.94 467 LEU A CA 1
ATOM 3554 C C . LEU A 1 467 ? -9.959 -2.101 10.647 1.00 95.94 467 LEU A C 1
ATOM 3556 O O . LEU A 1 467 ? -10.786 -2.865 10.152 1.00 95.94 467 LEU A O 1
ATOM 3560 N N . VAL A 1 468 ? -9.065 -1.431 9.918 1.00 96.31 468 VAL A N 1
ATOM 3561 C CA . VAL A 1 468 ? -9.051 -1.441 8.447 1.00 96.31 468 VAL A CA 1
ATOM 3562 C C . VAL A 1 468 ? -7.934 -2.336 7.932 1.00 96.31 468 VAL A C 1
ATOM 3564 O O . VAL A 1 468 ? -6.775 -2.184 8.308 1.00 96.31 468 VAL A O 1
ATOM 3567 N N . GLU A 1 469 ? -8.284 -3.261 7.052 1.00 96.69 469 GLU A N 1
ATOM 3568 C CA . GLU A 1 469 ? -7.356 -4.081 6.289 1.00 96.69 469 GLU A CA 1
ATOM 3569 C C . GLU A 1 469 ? -6.967 -3.343 5.004 1.00 96.69 469 GLU A C 1
ATOM 3571 O O . GLU A 1 469 ? -7.816 -3.081 4.155 1.00 96.69 469 GLU A O 1
ATOM 3576 N N . TYR A 1 470 ? -5.687 -3.001 4.858 1.00 95.50 470 TYR A N 1
ATOM 3577 C CA . TYR A 1 470 ? -5.154 -2.368 3.653 1.00 95.50 470 TYR A CA 1
ATOM 3578 C C . TYR A 1 470 ? -4.393 -3.376 2.792 1.00 95.50 470 TYR A C 1
ATOM 3580 O O . TYR A 1 470 ? -3.589 -4.153 3.308 1.00 95.50 470 TYR A O 1
ATOM 3588 N N . ARG A 1 471 ? -4.611 -3.330 1.475 1.00 94.00 471 ARG A N 1
ATOM 3589 C CA . ARG A 1 471 ? -3.900 -4.127 0.467 1.00 94.00 471 ARG A CA 1
ATOM 3590 C C . ARG A 1 471 ? -3.329 -3.215 -0.606 1.00 94.00 471 ARG A C 1
ATOM 3592 O O . ARG A 1 471 ? -3.980 -2.269 -1.039 1.00 94.00 471 ARG A O 1
ATOM 3599 N N . MET A 1 472 ? -2.112 -3.519 -1.037 1.00 93.94 472 MET A N 1
ATOM 3600 C CA . MET A 1 472 ? -1.434 -2.774 -2.093 1.00 93.94 472 MET A CA 1
ATOM 3601 C C . MET A 1 472 ? -1.600 -3.515 -3.413 1.00 93.94 472 MET A C 1
ATOM 3603 O O . MET A 1 472 ? -1.252 -4.691 -3.502 1.00 93.94 472 MET A O 1
ATOM 3607 N N . ARG A 1 473 ? -2.112 -2.845 -4.442 1.00 94.25 473 ARG A N 1
ATOM 3608 C CA . ARG A 1 473 ? -2.219 -3.378 -5.800 1.00 94.25 473 ARG A CA 1
ATOM 3609 C C . ARG A 1 473 ? -1.283 -2.607 -6.718 1.00 94.25 473 ARG A C 1
ATOM 3611 O O . ARG A 1 473 ? -1.476 -1.418 -6.944 1.00 94.25 473 ARG A O 1
ATOM 3618 N N . ALA A 1 474 ? -0.290 -3.289 -7.271 1.00 94.94 474 ALA A N 1
ATOM 3619 C CA . ALA A 1 474 ? 0.624 -2.728 -8.257 1.00 94.94 474 ALA A CA 1
ATOM 3620 C C . ALA A 1 474 ? 0.143 -3.086 -9.669 1.00 94.94 474 ALA A C 1
ATOM 3622 O O . ALA A 1 474 ? -0.134 -4.254 -9.945 1.00 94.94 474 ALA A O 1
ATOM 3623 N N . THR A 1 475 ? 0.058 -2.103 -10.566 1.00 95.62 475 THR A N 1
ATOM 3624 C CA . THR A 1 475 ? -0.365 -2.281 -11.968 1.00 95.62 475 THR A CA 1
ATOM 3625 C C . THR A 1 475 ? 0.821 -2.113 -12.920 1.00 95.62 475 THR A C 1
ATOM 3627 O O . THR A 1 475 ? 1.642 -1.217 -12.722 1.00 95.62 475 THR A O 1
ATOM 3630 N N . THR A 1 476 ? 0.922 -2.958 -13.957 1.00 95.94 476 THR A N 1
ATOM 3631 C CA . THR A 1 476 ? 2.026 -2.897 -14.935 1.00 95.94 476 THR A CA 1
ATOM 3632 C C . THR A 1 476 ? 1.989 -1.622 -15.777 1.00 95.94 476 THR A C 1
ATOM 3634 O O . THR A 1 476 ? 0.918 -1.189 -16.195 1.00 95.94 476 THR A O 1
ATOM 3637 N N . ARG A 1 477 ? 3.167 -1.092 -16.128 1.00 95.00 477 ARG A N 1
ATOM 3638 C CA . ARG A 1 477 ? 3.310 -0.015 -17.130 1.00 95.00 477 ARG A CA 1
ATOM 3639 C C . ARG A 1 477 ? 3.288 -0.486 -18.576 1.00 95.00 477 ARG A C 1
ATOM 3641 O O . ARG A 1 477 ? 3.293 0.322 -19.499 1.00 95.00 477 ARG A O 1
ATOM 3648 N N . TYR A 1 478 ? 3.280 -1.797 -18.795 1.00 95.69 478 TYR A N 1
ATOM 3649 C CA . TYR A 1 478 ? 3.402 -2.374 -20.130 1.00 95.69 478 TYR A CA 1
ATOM 3650 C C . TYR A 1 478 ? 2.068 -2.809 -20.731 1.00 95.69 478 TYR A C 1
ATOM 3652 O O . TYR A 1 478 ? 2.060 -3.520 -21.733 1.00 95.69 478 TYR A O 1
ATOM 3660 N N . ARG A 1 479 ? 0.933 -2.371 -20.171 1.00 93.38 479 ARG A N 1
ATOM 3661 C CA . ARG A 1 479 ? -0.404 -2.747 -20.657 1.00 93.38 479 ARG A CA 1
ATOM 3662 C C . ARG A 1 479 ? -0.583 -2.504 -22.162 1.00 93.38 479 ARG A C 1
ATOM 3664 O O . ARG A 1 479 ? -1.185 -3.328 -22.840 1.00 93.38 479 ARG A O 1
ATOM 3671 N N . GLU A 1 480 ? -0.039 -1.408 -22.690 1.00 91.38 480 GLU A N 1
ATOM 3672 C CA . GLU A 1 480 ? -0.133 -1.041 -24.114 1.00 91.38 480 GLU A CA 1
ATOM 3673 C C . GLU A 1 480 ? 0.662 -1.956 -25.068 1.00 91.38 480 GLU A C 1
ATOM 3675 O O . GLU A 1 480 ? 0.456 -1.910 -26.280 1.00 91.38 480 GLU A O 1
ATOM 3680 N N . TYR A 1 481 ? 1.552 -2.803 -24.540 1.00 93.75 481 TYR A N 1
ATOM 3681 C CA . TYR A 1 481 ? 2.401 -3.708 -25.324 1.00 93.75 481 TYR A CA 1
ATOM 3682 C C . TYR A 1 481 ? 1.745 -5.071 -25.591 1.00 93.75 481 TYR A C 1
ATOM 3684 O O . TYR A 1 481 ? 2.353 -5.925 -26.242 1.00 93.75 481 TYR A O 1
ATOM 3692 N N . PHE A 1 482 ? 0.516 -5.283 -25.112 1.00 93.81 482 PHE A N 1
ATOM 3693 C CA . PHE A 1 482 ? -0.253 -6.517 -25.278 1.00 93.81 482 PHE A CA 1
ATOM 3694 C C . PHE A 1 482 ? -1.577 -6.247 -26.006 1.00 93.81 482 PHE A C 1
ATOM 3696 O O . PHE A 1 482 ? -2.127 -5.148 -25.929 1.00 93.81 482 PHE A O 1
ATOM 3703 N N . ASP A 1 483 ? -2.117 -7.261 -26.693 1.00 90.62 483 ASP A N 1
ATOM 3704 C CA . ASP A 1 483 ? -3.477 -7.172 -27.239 1.00 90.62 483 ASP A CA 1
ATOM 3705 C C . ASP A 1 483 ? -4.485 -7.095 -26.069 1.00 90.62 483 ASP A C 1
ATOM 3707 O O . ASP A 1 483 ? -4.411 -7.918 -25.149 1.00 90.62 483 ASP A O 1
ATOM 3711 N N . PRO A 1 484 ? -5.446 -6.150 -26.077 1.00 89.12 484 PRO A N 1
ATOM 3712 C CA . PRO A 1 484 ? -6.431 -5.999 -25.003 1.00 89.12 484 PRO A CA 1
ATOM 3713 C C . PRO A 1 484 ? -7.256 -7.257 -24.699 1.00 89.12 484 PRO A C 1
ATOM 3715 O O . PRO A 1 484 ? -7.809 -7.370 -23.610 1.00 89.12 484 PRO A O 1
ATOM 3718 N N . ARG A 1 485 ? -7.367 -8.198 -25.647 1.00 90.19 485 ARG A N 1
ATOM 3719 C CA . ARG A 1 485 ? -8.072 -9.478 -25.462 1.00 90.19 485 ARG A CA 1
ATOM 3720 C C . ARG A 1 485 ? -7.254 -10.504 -24.680 1.00 90.19 485 ARG A C 1
ATOM 3722 O O . ARG A 1 485 ? -7.847 -11.420 -24.122 1.00 90.19 485 ARG A O 1
ATOM 3729 N N . VAL A 1 486 ? -5.929 -10.344 -24.627 1.00 88.38 486 VAL A N 1
ATOM 3730 C CA . VAL A 1 486 ? -5.029 -11.177 -23.812 1.00 88.38 486 VAL A CA 1
ATOM 3731 C C . VAL A 1 486 ? -5.045 -10.723 -22.351 1.00 88.38 486 VAL A C 1
ATOM 3733 O O . VAL A 1 486 ? -4.954 -11.558 -21.459 1.00 88.38 486 VAL A O 1
ATOM 3736 N N . LEU A 1 487 ? -5.196 -9.415 -22.102 1.00 88.38 487 LEU A N 1
ATOM 3737 C CA . LEU A 1 487 ? -5.257 -8.820 -20.758 1.00 88.38 487 LEU A CA 1
ATOM 3738 C C . LEU A 1 487 ? -6.580 -8.051 -20.545 1.00 88.38 487 LEU A C 1
ATOM 3740 O O . LEU A 1 487 ? -6.578 -6.814 -20.492 1.00 88.38 487 LEU A O 1
ATOM 3744 N N . PRO A 1 488 ? -7.728 -8.753 -20.476 1.00 82.75 488 PRO A N 1
ATOM 3745 C CA . PRO A 1 488 ? -9.041 -8.114 -20.444 1.00 82.75 488 PRO A CA 1
ATOM 3746 C C . PRO A 1 488 ? -9.382 -7.446 -19.105 1.00 82.75 488 PRO A C 1
ATOM 3748 O O . PRO A 1 488 ? -10.168 -6.494 -19.093 1.00 82.75 488 PRO A O 1
ATOM 3751 N N . THR A 1 489 ? -8.835 -7.921 -17.982 1.00 87.75 489 THR A N 1
ATOM 3752 C CA . THR A 1 489 ? -9.202 -7.452 -16.637 1.00 87.75 489 THR A CA 1
ATOM 3753 C C . THR A 1 489 ? -8.076 -6.691 -15.936 1.00 87.75 489 THR A C 1
ATOM 3755 O O . THR A 1 489 ? -6.917 -6.717 -16.345 1.00 87.75 489 THR A O 1
ATOM 3758 N N . VAL A 1 490 ? -8.418 -5.990 -14.849 1.00 80.56 490 VAL A N 1
ATOM 3759 C CA . VAL A 1 490 ? -7.432 -5.312 -13.988 1.00 80.56 490 VAL A CA 1
ATOM 3760 C C . VAL A 1 490 ? -6.543 -6.326 -13.258 1.00 80.56 490 VAL A C 1
ATOM 3762 O O . VAL A 1 490 ? -5.362 -6.065 -13.045 1.00 80.56 490 VAL A O 1
ATOM 3765 N N . ASP A 1 491 ? -7.064 -7.507 -12.925 1.00 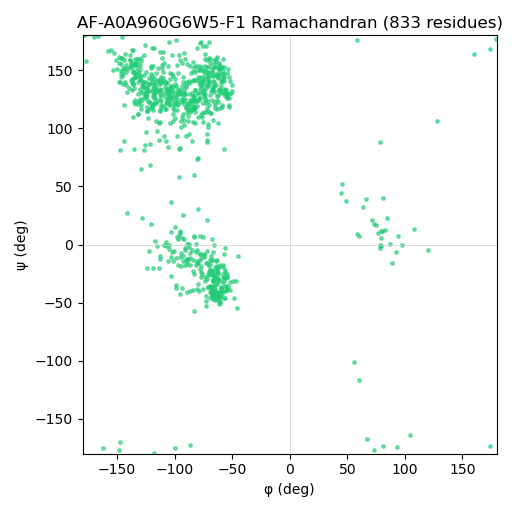81.81 491 ASP A N 1
ATOM 3766 C CA . ASP A 1 491 ? -6.291 -8.573 -12.276 1.00 81.81 491 ASP A CA 1
ATOM 3767 C C . ASP A 1 491 ? -5.257 -9.202 -13.223 1.00 81.81 491 ASP A C 1
ATOM 3769 O O . ASP A 1 491 ? -4.207 -9.671 -12.780 1.00 81.81 491 ASP A O 1
ATOM 3773 N N . ASP A 1 492 ? -5.501 -9.156 -14.536 1.00 82.81 492 ASP A N 1
ATOM 3774 C CA . ASP A 1 492 ? -4.539 -9.611 -15.548 1.00 82.81 492 ASP A CA 1
ATOM 3775 C C . ASP A 1 492 ? -3.329 -8.678 -15.662 1.00 82.81 492 ASP A C 1
ATOM 3777 O O . ASP A 1 492 ? -2.262 -9.118 -16.084 1.00 82.81 492 ASP A O 1
ATOM 3781 N N . VAL A 1 493 ? -3.482 -7.416 -15.241 1.00 89.50 493 VAL A N 1
ATOM 3782 C CA . VAL A 1 493 ? -2.440 -6.379 -15.301 1.00 89.50 493 VAL A CA 1
ATOM 3783 C C . VAL A 1 493 ? -1.844 -6.010 -13.944 1.00 89.50 493 VAL A C 1
ATOM 3785 O O . VAL A 1 493 ? -0.998 -5.116 -13.872 1.00 89.50 493 VAL A O 1
ATOM 3788 N N . SER A 1 494 ? -2.278 -6.664 -12.863 1.00 92.44 494 SER A N 1
ATOM 3789 C CA . SER A 1 494 ? -1.881 -6.294 -11.506 1.00 92.44 494 SER A CA 1
ATOM 3790 C C . SER A 1 494 ? -1.436 -7.466 -10.634 1.00 92.44 494 SER A C 1
ATOM 3792 O O . SER A 1 494 ? -1.790 -8.626 -10.859 1.00 92.44 494 SER A O 1
ATOM 3794 N N . VAL A 1 495 ? -0.630 -7.129 -9.627 1.00 92.00 495 VAL A N 1
ATOM 3795 C CA . VAL A 1 495 ? -0.235 -8.005 -8.519 1.00 92.00 495 VAL A CA 1
ATOM 3796 C C . VAL A 1 495 ? -0.712 -7.364 -7.223 1.00 92.00 495 VAL A C 1
ATOM 3798 O O . VAL A 1 495 ? -0.509 -6.168 -7.005 1.00 92.00 495 VAL A O 1
ATOM 3801 N N . VAL A 1 496 ? -1.354 -8.158 -6.369 1.00 91.12 496 VAL A N 1
ATOM 3802 C CA . VAL A 1 496 ? -1.853 -7.717 -5.063 1.00 91.12 496 VAL A CA 1
ATOM 3803 C C . VAL A 1 496 ? -0.936 -8.257 -3.973 1.00 91.12 496 VAL A C 1
ATOM 3805 O O . VAL A 1 496 ? -0.644 -9.450 -3.938 1.00 91.12 496 VAL A O 1
ATOM 3808 N N . GLY A 1 497 ? -0.475 -7.362 -3.107 1.00 89.44 497 GLY A N 1
ATOM 3809 C CA . GLY A 1 497 ? 0.358 -7.675 -1.955 1.00 89.44 497 GLY A CA 1
ATOM 3810 C C . GLY A 1 497 ? -0.417 -8.274 -0.780 1.00 89.44 497 GLY A C 1
ATOM 3811 O O . GLY A 1 497 ? -1.652 -8.334 -0.800 1.00 89.44 497 GLY A O 1
ATOM 3812 N N . PRO A 1 498 ? 0.293 -8.700 0.280 1.00 89.25 498 PRO A N 1
ATOM 3813 C CA . PRO A 1 498 ? -0.344 -9.157 1.508 1.00 89.25 498 PRO A CA 1
ATOM 3814 C C . PRO A 1 498 ? -1.170 -8.037 2.143 1.00 89.25 498 PRO A C 1
ATOM 3816 O O . PRO A 1 498 ? -0.911 -6.845 1.961 1.00 89.25 498 PRO A O 1
ATOM 3819 N N . ALA A 1 499 ? -2.151 -8.442 2.936 1.00 90.75 499 ALA A N 1
ATOM 3820 C CA . ALA A 1 499 ? -2.985 -7.512 3.661 1.00 90.75 499 ALA A CA 1
ATOM 3821 C C . ALA A 1 499 ? -2.393 -7.141 5.021 1.00 90.75 499 ALA A C 1
ATOM 3823 O O . ALA A 1 499 ? -1.926 -8.009 5.761 1.00 90.75 499 ALA A O 1
ATOM 3824 N N . THR A 1 500 ? -2.488 -5.861 5.373 1.00 91.31 500 THR A N 1
ATOM 3825 C CA . THR A 1 500 ? -2.036 -5.331 6.662 1.00 91.31 500 THR A CA 1
ATOM 3826 C C . THR A 1 500 ? -3.219 -4.719 7.399 1.00 91.31 500 THR A C 1
ATOM 3828 O O . THR A 1 500 ? -3.840 -3.770 6.922 1.00 91.31 500 THR A O 1
ATOM 3831 N N . GLN A 1 501 ? -3.534 -5.259 8.576 1.00 95.25 501 GLN A N 1
ATOM 3832 C CA . GLN A 1 501 ? -4.610 -4.756 9.423 1.00 95.25 501 GLN A CA 1
ATOM 3833 C C . GLN A 1 501 ? -4.098 -3.629 10.324 1.00 95.25 501 GLN A C 1
ATOM 3835 O O . GLN A 1 501 ? -3.143 -3.816 11.076 1.00 95.25 501 GLN A O 1
ATOM 3840 N N . LEU A 1 502 ? -4.741 -2.464 10.253 1.00 95.00 502 LEU A N 1
ATOM 3841 C CA . LEU A 1 502 ? -4.360 -1.264 10.988 1.00 95.00 502 LEU A CA 1
ATOM 3842 C C . LEU A 1 502 ? -5.521 -0.737 11.833 1.00 95.00 502 LEU A C 1
ATOM 3844 O O . LEU A 1 502 ? -6.652 -0.612 11.363 1.00 95.00 502 LEU A O 1
ATOM 3848 N N . ASP A 1 503 ? -5.207 -0.391 13.081 1.00 95.75 503 ASP A N 1
ATOM 3849 C CA . ASP A 1 503 ? -6.108 0.306 13.998 1.00 95.75 503 ASP A CA 1
ATOM 3850 C C . ASP A 1 503 ? -6.172 1.793 13.615 1.00 95.75 503 ASP A C 1
ATOM 3852 O O . ASP A 1 503 ? -5.183 2.525 13.716 1.00 95.75 503 ASP A O 1
ATOM 3856 N N . VAL A 1 504 ? -7.329 2.228 13.114 1.00 96.19 504 VAL A N 1
ATOM 3857 C CA . VAL A 1 504 ? -7.587 3.610 12.716 1.00 96.19 504 VAL A CA 1
ATOM 3858 C C . VAL A 1 504 ? -8.399 4.289 13.823 1.00 96.19 504 VAL A C 1
ATOM 3860 O O . VAL A 1 504 ? -9.607 4.052 13.912 1.00 96.19 504 VAL A O 1
ATOM 3863 N N . PRO A 1 505 ? -7.795 5.179 14.635 1.00 96.25 505 PRO A N 1
ATOM 3864 C CA . PRO A 1 505 ? -8.446 5.720 15.823 1.00 96.25 505 PRO A CA 1
ATOM 3865 C C . PRO A 1 505 ? -9.611 6.657 15.488 1.00 96.25 505 PRO A C 1
ATOM 3867 O O . PRO A 1 505 ? -9.658 7.303 14.435 1.00 96.25 505 PRO A O 1
ATOM 3870 N N . ASN A 1 506 ? -10.533 6.788 16.437 1.00 95.88 506 ASN A N 1
ATOM 3871 C CA . ASN A 1 506 ? -11.601 7.783 16.409 1.00 95.88 506 ASN A CA 1
ATOM 3872 C C . ASN A 1 506 ? -11.048 9.207 16.631 1.00 95.88 506 ASN A C 1
ATOM 3874 O O . ASN A 1 506 ? -10.186 9.430 17.487 1.00 95.88 506 ASN A O 1
ATOM 3878 N N . THR A 1 507 ? -11.567 10.189 15.890 1.00 96.69 507 THR A N 1
ATOM 3879 C CA . THR A 1 507 ? -11.108 11.591 15.922 1.00 96.69 507 THR A CA 1
ATOM 3880 C C . THR A 1 507 ? -12.042 12.554 16.653 1.00 96.69 507 THR A C 1
ATOM 3882 O O . THR A 1 507 ? -11.611 13.661 16.994 1.00 96.69 507 THR A O 1
ATOM 3885 N N . ALA A 1 508 ? -13.283 12.156 16.939 1.00 95.62 508 ALA A N 1
ATOM 3886 C CA . ALA A 1 508 ? -14.282 12.970 17.631 1.00 95.62 508 ALA A CA 1
ATOM 3887 C C . ALA A 1 508 ? -14.732 12.313 18.939 1.00 95.62 508 ALA A C 1
ATOM 3889 O O . ALA A 1 508 ? -14.419 11.169 19.234 1.00 95.62 508 ALA A O 1
ATOM 3890 N N . ARG A 1 509 ? -15.460 13.038 19.785 1.00 94.50 509 ARG A N 1
ATOM 3891 C CA . ARG A 1 509 ? -15.953 12.445 21.035 1.00 94.50 509 ARG A CA 1
ATOM 3892 C C . ARG A 1 509 ? -17.190 11.586 20.763 1.00 94.50 509 ARG A C 1
ATOM 3894 O O . ARG A 1 509 ? -18.045 12.030 19.996 1.00 94.50 509 ARG A O 1
ATOM 3901 N N . PRO A 1 510 ? -17.329 10.418 21.415 1.00 96.06 510 PRO A N 1
ATOM 3902 C CA . PRO A 1 510 ? -18.563 9.652 21.362 1.00 96.06 510 PRO A CA 1
ATOM 3903 C C . PRO A 1 510 ? -19.757 10.481 21.853 1.00 96.06 510 PRO A C 1
ATOM 3905 O O . PRO A 1 510 ? -19.623 11.364 22.710 1.00 96.06 510 PRO A O 1
ATOM 3908 N N . ASN A 1 511 ? -20.947 10.149 21.363 1.00 95.00 511 ASN A N 1
ATOM 3909 C CA . ASN A 1 511 ? -22.182 10.773 21.818 1.00 95.00 511 ASN A CA 1
ATOM 3910 C C . ASN A 1 511 ? -22.476 10.411 23.280 1.00 95.00 511 ASN A C 1
ATOM 3912 O O . ASN A 1 511 ? -22.102 9.348 23.776 1.00 95.00 511 ASN A O 1
ATOM 3916 N N . LYS A 1 512 ? -23.180 11.303 23.984 1.00 94.75 512 LYS A N 1
ATOM 3917 C CA . LYS A 1 512 ? -23.633 11.061 25.360 1.00 94.75 512 LYS A CA 1
ATOM 3918 C C . LYS A 1 512 ? -24.536 9.812 25.396 1.00 94.75 512 LYS A C 1
ATOM 3920 O O . LYS A 1 512 ? -25.463 9.737 24.589 1.00 94.75 512 LYS A O 1
ATOM 3925 N N . PRO A 1 513 ? -24.314 8.844 26.307 1.00 95.50 513 PRO A N 1
ATOM 3926 C CA . PRO A 1 513 ? -25.194 7.687 26.414 1.00 95.50 513 PRO A CA 1
ATOM 3927 C C . PRO A 1 513 ? -26.580 8.124 26.897 1.00 95.50 513 PRO A C 1
ATOM 3929 O O . PRO A 1 513 ? -26.697 8.975 27.777 1.00 95.50 513 PRO A O 1
ATOM 3932 N N . VAL A 1 514 ? -27.633 7.529 26.343 1.00 95.94 514 VAL A N 1
ATOM 3933 C CA . VAL A 1 514 ? -29.007 7.738 26.809 1.00 95.94 514 VAL A CA 1
ATOM 3934 C C . VAL A 1 514 ? -29.408 6.504 27.604 1.00 95.94 514 VAL A C 1
ATOM 3936 O O . VAL A 1 514 ? -29.597 5.427 27.043 1.00 95.94 514 VAL A O 1
ATOM 3939 N N . VAL A 1 515 ? -29.431 6.651 28.928 1.00 95.88 515 VAL A N 1
ATOM 3940 C CA . VAL A 1 515 ? -29.794 5.582 29.864 1.00 95.88 515 VAL A CA 1
ATOM 3941 C C . VAL A 1 515 ? -31.310 5.554 29.979 1.00 95.88 515 VAL A C 1
ATOM 3943 O O . VAL A 1 515 ? -31.894 6.548 30.402 1.00 95.88 515 VAL A O 1
ATOM 3946 N N . HIS A 1 516 ? -31.921 4.431 29.609 1.00 94.56 516 HIS A N 1
ATOM 3947 C CA . HIS A 1 516 ? -33.364 4.240 29.728 1.00 94.56 516 HIS A CA 1
ATOM 3948 C C . HIS A 1 516 ? -33.737 3.804 31.147 1.00 94.56 516 HIS A C 1
ATOM 3950 O O . HIS A 1 516 ? -34.491 4.486 31.826 1.00 94.56 516 HIS A O 1
ATOM 3956 N N . ASP A 1 517 ? -33.153 2.694 31.613 1.00 93.75 517 ASP A N 1
ATOM 3957 C CA . ASP A 1 517 ? -33.399 2.134 32.943 1.00 93.75 517 ASP A CA 1
ATOM 3958 C C . ASP A 1 517 ? -32.130 1.511 33.520 1.00 93.75 517 ASP A C 1
ATOM 3960 O O . ASP A 1 517 ? -31.286 0.980 32.794 1.00 93.75 517 ASP A O 1
ATOM 3964 N N . VAL A 1 518 ? -32.040 1.494 34.848 1.00 94.62 518 VAL A N 1
ATOM 3965 C CA . VAL A 1 518 ? -31.053 0.695 35.575 1.00 94.62 518 VAL A CA 1
ATOM 3966 C C . VAL A 1 518 ? -31.794 -0.197 36.552 1.00 94.62 518 VAL A C 1
ATOM 3968 O O . VAL A 1 518 ? -32.433 0.289 37.483 1.00 94.62 518 VAL A O 1
ATOM 3971 N N . ILE A 1 519 ? -31.710 -1.507 36.338 1.00 93.06 519 ILE A N 1
ATOM 3972 C CA . ILE A 1 519 ? -32.414 -2.493 37.156 1.00 93.06 519 ILE A CA 1
ATOM 3973 C C . ILE A 1 519 ? -31.426 -3.395 37.899 1.00 93.06 519 ILE A C 1
ATOM 3975 O O . ILE A 1 519 ? -30.352 -3.698 37.371 1.00 93.06 519 ILE A O 1
ATOM 3979 N N . PRO A 1 520 ? -31.769 -3.872 39.106 1.00 91.75 520 PRO A N 1
ATOM 3980 C CA . PRO A 1 520 ? -31.001 -4.919 39.758 1.00 91.75 520 PRO A CA 1
ATOM 3981 C C . PRO A 1 520 ? -30.956 -6.193 38.911 1.00 91.75 520 PRO A C 1
ATOM 3983 O O . PRO A 1 520 ? -31.967 -6.641 38.369 1.00 91.75 520 PRO A O 1
ATOM 3986 N N . LEU A 1 521 ? -29.773 -6.788 38.838 1.00 90.00 521 LEU A N 1
ATOM 3987 C CA . LEU A 1 521 ? -29.499 -8.064 38.194 1.00 90.00 521 LEU A CA 1
ATOM 3988 C C . LEU A 1 521 ? -29.112 -9.082 39.268 1.00 90.00 521 LEU A C 1
ATOM 3990 O O . LEU A 1 521 ? -28.367 -8.778 40.200 1.00 90.00 521 LEU A O 1
ATOM 3994 N N . PHE A 1 522 ? -29.573 -10.315 39.094 1.00 89.69 522 PHE A N 1
ATOM 3995 C CA . PHE A 1 522 ? -29.118 -11.454 39.877 1.00 89.69 522 PHE A CA 1
ATOM 3996 C C . PHE A 1 522 ? -28.240 -12.351 39.016 1.00 89.69 522 PHE A C 1
ATOM 3998 O O . PHE A 1 522 ? -28.604 -12.693 37.891 1.00 89.69 522 PHE A O 1
ATOM 4005 N N . ARG A 1 523 ? -27.101 -12.766 39.566 1.00 87.69 523 ARG A N 1
ATOM 4006 C CA . ARG A 1 523 ? -26.221 -13.758 38.946 1.00 87.69 523 ARG A CA 1
ATOM 4007 C C . ARG A 1 523 ? -26.136 -14.959 39.870 1.00 87.69 523 ARG A C 1
ATOM 4009 O O . ARG A 1 523 ? -25.827 -14.800 41.047 1.00 87.69 523 ARG A O 1
ATOM 4016 N N . TRP A 1 524 ? -26.416 -16.148 39.358 1.00 89.06 524 TRP A N 1
ATOM 4017 C CA . TRP A 1 524 ? -26.314 -17.376 40.139 1.00 89.06 524 TRP A CA 1
ATOM 4018 C C . TRP A 1 524 ? -25.090 -18.163 39.703 1.00 89.06 524 TRP A C 1
ATOM 4020 O O . TRP A 1 524 ? -24.887 -18.373 38.511 1.00 89.06 524 TRP A O 1
ATOM 4030 N N . THR A 1 525 ? -24.318 -18.639 40.671 1.00 87.88 525 THR A N 1
ATOM 4031 C CA . THR A 1 525 ? -23.311 -19.677 40.450 1.00 87.88 525 THR A CA 1
ATOM 4032 C C . THR A 1 525 ? -23.752 -20.936 41.181 1.00 87.88 525 THR A C 1
ATOM 4034 O O . THR A 1 525 ? -24.126 -20.879 42.353 1.00 87.88 525 THR A O 1
ATOM 4037 N N . GLU A 1 526 ? -23.765 -22.067 40.479 1.00 89.75 526 GLU A N 1
ATOM 4038 C CA . GLU A 1 526 ? -24.078 -23.377 41.046 1.00 89.75 526 GLU A CA 1
ATOM 4039 C C . GLU A 1 526 ? -22.862 -24.285 40.898 1.00 89.75 526 GLU A C 1
ATOM 4041 O O . GLU A 1 526 ? -22.366 -24.524 39.799 1.00 89.75 526 GLU A O 1
ATOM 4046 N N . GLU A 1 527 ? -22.363 -24.779 42.025 1.00 90.50 527 GLU A N 1
ATOM 4047 C CA . GLU A 1 527 ? -21.116 -25.525 42.096 1.00 90.50 527 GLU A CA 1
ATOM 4048 C C . GLU A 1 527 ? -21.229 -26.656 43.121 1.00 90.50 527 GLU A C 1
ATOM 4050 O O . GLU A 1 527 ? -22.102 -26.683 43.991 1.00 90.50 527 GLU A O 1
ATOM 4055 N N . THR A 1 528 ? -20.304 -27.610 43.054 1.00 87.25 528 THR A N 1
ATOM 4056 C CA . THR A 1 528 ? -20.123 -28.540 44.177 1.00 87.25 528 THR A CA 1
ATOM 4057 C C . THR A 1 528 ? -19.487 -27.788 45.334 1.00 87.25 528 THR A C 1
ATOM 4059 O O . THR A 1 528 ? -18.536 -27.043 45.116 1.00 87.25 528 THR A O 1
ATOM 4062 N N . GLU A 1 529 ? -19.978 -27.997 46.555 1.00 86.94 529 GLU A N 1
ATOM 4063 C CA . GLU A 1 529 ? -19.375 -27.383 47.740 1.00 86.94 529 GLU A CA 1
ATOM 4064 C C . GLU A 1 529 ? -17.895 -27.822 47.854 1.00 86.94 529 GLU A C 1
ATOM 4066 O O . GLU A 1 529 ? -17.637 -29.024 47.997 1.00 86.94 529 GLU A O 1
ATOM 4071 N N . PRO A 1 530 ? -16.910 -26.897 47.795 1.00 76.56 530 PRO A N 1
ATOM 4072 C CA . PRO A 1 530 ? -15.490 -27.240 47.653 1.00 76.56 530 PRO A CA 1
ATOM 4073 C C . PRO A 1 530 ? -14.928 -28.162 48.743 1.00 76.56 530 PRO A C 1
ATOM 4075 O O . PRO A 1 530 ? -14.009 -28.934 48.483 1.00 76.56 530 PRO A O 1
ATOM 4078 N N . ALA A 1 531 ? -15.494 -28.112 49.953 1.00 83.25 531 ALA A N 1
ATOM 4079 C CA . ALA A 1 531 ? -15.096 -28.948 51.088 1.00 83.25 531 ALA A CA 1
ATOM 4080 C C . ALA A 1 531 ? -16.084 -30.093 51.396 1.00 83.25 531 ALA A C 1
ATOM 4082 O O . ALA A 1 531 ? -15.860 -30.874 52.322 1.00 83.25 531 ALA A O 1
ATOM 4083 N N . GLN A 1 532 ? -17.182 -30.214 50.641 1.00 83.88 532 GLN A N 1
ATOM 4084 C CA . GLN A 1 532 ? -18.215 -31.223 50.865 1.00 83.88 532 GLN A CA 1
ATOM 4085 C C . GLN A 1 532 ? -18.783 -31.720 49.522 1.00 83.88 532 GLN A C 1
ATOM 4087 O O . GLN A 1 532 ? -19.808 -31.224 49.066 1.00 83.88 532 GLN A O 1
ATOM 4092 N N . PRO A 1 533 ? -18.215 -32.768 48.895 1.00 84.44 533 PRO A N 1
ATOM 4093 C CA . PRO A 1 533 ? -18.610 -33.198 47.544 1.00 84.44 533 PRO A CA 1
ATOM 4094 C C . PRO A 1 533 ? -20.063 -33.705 47.423 1.00 84.44 533 PRO A C 1
ATOM 4096 O O . PRO A 1 533 ? -20.597 -33.837 46.322 1.00 84.44 533 PRO A O 1
ATOM 4099 N N . PHE A 1 534 ? -20.720 -33.983 48.553 1.00 86.38 534 PHE A N 1
ATOM 4100 C CA . PHE A 1 534 ? -22.146 -34.322 48.637 1.00 86.38 534 PHE A CA 1
ATOM 4101 C C . PHE A 1 534 ? -23.069 -33.097 48.761 1.00 86.38 534 PHE A C 1
ATOM 4103 O O . PHE A 1 534 ? -24.288 -33.264 48.831 1.00 86.38 534 PHE A O 1
ATOM 4110 N N . GLY A 1 535 ? -22.507 -31.891 48.820 1.00 89.56 535 GLY A N 1
ATOM 4111 C CA . GLY A 1 535 ? -23.221 -30.625 48.888 1.00 89.56 535 GLY A CA 1
ATOM 4112 C C . GLY A 1 535 ? -23.295 -29.936 47.533 1.00 89.56 535 GLY A C 1
ATOM 4113 O O . GLY A 1 535 ? -22.323 -29.909 46.776 1.00 89.56 535 GLY A O 1
ATOM 4114 N N . LEU A 1 536 ? -24.466 -29.384 47.241 1.00 91.31 536 LEU A N 1
ATOM 4115 C CA . LEU A 1 536 ? -24.672 -28.432 46.161 1.00 91.31 536 LEU A CA 1
ATOM 4116 C C . LEU A 1 536 ? -24.640 -27.033 46.768 1.00 91.31 536 LEU A C 1
ATOM 4118 O O . LEU A 1 536 ? -25.432 -26.755 47.670 1.00 91.31 536 LEU A O 1
ATOM 4122 N N . ARG A 1 537 ? -23.736 -26.184 46.285 1.00 92.38 537 ARG A N 1
ATOM 4123 C CA . ARG A 1 537 ? -23.630 -24.781 46.674 1.00 92.38 537 ARG A CA 1
ATOM 4124 C C . ARG A 1 537 ? -24.210 -23.920 45.565 1.00 92.38 537 ARG A C 1
ATOM 4126 O O . ARG A 1 537 ? -23.774 -24.022 44.421 1.00 92.38 537 ARG A O 1
ATOM 4133 N N . ARG A 1 538 ? -25.149 -23.048 45.914 1.00 91.88 538 ARG A N 1
ATOM 4134 C CA . ARG A 1 538 ? -25.682 -22.024 45.022 1.00 91.88 538 ARG A CA 1
ATOM 4135 C C . ARG A 1 538 ? -25.482 -20.655 45.652 1.00 91.88 538 ARG A C 1
ATOM 4137 O O . ARG A 1 538 ? -25.945 -20.412 46.765 1.00 91.88 538 ARG A O 1
ATOM 4144 N N . THR A 1 539 ? -24.799 -19.763 44.948 1.00 90.94 539 THR A N 1
ATOM 4145 C CA . THR A 1 539 ? -24.580 -18.386 45.396 1.00 90.94 539 THR A CA 1
ATOM 4146 C C . THR A 1 539 ? -25.344 -17.437 44.486 1.00 90.94 539 THR A C 1
ATOM 4148 O O . THR A 1 539 ? -25.142 -17.438 43.273 1.00 90.94 539 THR A O 1
ATOM 4151 N N . ARG A 1 540 ? -26.226 -16.622 45.072 1.00 90.94 540 ARG A N 1
ATOM 4152 C CA . ARG A 1 540 ? -26.900 -15.510 44.398 1.00 90.94 540 ARG A CA 1
ATOM 4153 C C . ARG A 1 540 ? -26.099 -14.238 44.640 1.00 90.94 540 ARG A C 1
ATOM 4155 O O . ARG A 1 540 ? -26.095 -13.725 45.759 1.00 90.94 540 ARG A O 1
ATOM 4162 N N . ARG A 1 541 ? -25.468 -13.742 43.582 1.00 89.19 541 ARG A N 1
ATOM 4163 C CA . ARG A 1 541 ? -24.708 -12.493 43.550 1.00 89.19 541 ARG A CA 1
ATOM 4164 C C . ARG A 1 541 ? -25.525 -11.346 42.986 1.00 89.19 541 ARG A C 1
ATOM 4166 O O . ARG A 1 541 ? -26.452 -11.566 42.198 1.00 89.19 541 ARG A O 1
ATOM 4173 N N . ALA A 1 542 ? -25.156 -10.136 43.382 1.00 88.44 542 ALA A N 1
ATOM 4174 C CA . ALA A 1 542 ? -25.791 -8.915 42.917 1.00 88.44 542 ALA A CA 1
ATOM 4175 C C . ALA A 1 542 ? -25.084 -8.334 41.680 1.00 88.44 542 ALA A C 1
ATOM 4177 O O . ALA A 1 542 ? -23.970 -8.709 41.301 1.00 88.44 542 ALA A O 1
ATOM 4178 N N . GLY A 1 543 ? -25.773 -7.417 41.018 1.00 90.94 543 GLY A N 1
ATOM 4179 C CA . GLY A 1 543 ? -25.276 -6.637 39.897 1.00 90.94 543 GLY A CA 1
ATOM 4180 C C . GLY A 1 543 ? -26.337 -5.646 39.442 1.00 90.94 543 GLY A C 1
ATOM 4181 O O . GLY A 1 543 ? -27.442 -5.601 39.989 1.00 90.94 543 GLY A O 1
ATOM 4182 N N . LEU A 1 544 ? -26.010 -4.867 38.422 1.00 92.94 544 LEU A N 1
ATOM 4183 C CA . LEU A 1 544 ? -26.930 -3.946 37.765 1.00 92.94 544 LEU A CA 1
ATOM 4184 C C . LEU A 1 544 ? -26.966 -4.257 36.275 1.00 92.94 544 LEU A C 1
ATOM 4186 O O . LEU A 1 544 ? -25.922 -4.500 35.681 1.00 92.94 544 LEU A O 1
ATOM 4190 N N . ARG A 1 545 ? -28.150 -4.201 35.673 1.00 94.12 545 ARG A N 1
ATOM 4191 C CA . ARG A 1 545 ? -28.314 -4.139 34.223 1.00 94.12 545 ARG A CA 1
ATOM 4192 C C . ARG A 1 545 ? -28.721 -2.726 33.844 1.00 94.12 545 ARG A C 1
ATOM 4194 O O . ARG A 1 545 ? -29.734 -2.220 34.324 1.00 94.12 545 ARG A O 1
ATOM 4201 N N . VAL A 1 546 ? -27.932 -2.104 32.982 1.00 95.56 546 VAL A N 1
ATOM 4202 C CA . VAL A 1 546 ? -28.171 -0.768 32.436 1.00 95.56 546 VAL A CA 1
ATOM 4203 C C . VAL A 1 546 ? -28.733 -0.933 31.032 1.00 95.56 546 VAL A C 1
ATOM 4205 O O . VAL A 1 546 ? -28.036 -1.463 30.175 1.00 95.56 546 VAL A O 1
ATOM 4208 N N . TYR A 1 547 ? -29.961 -0.481 30.785 1.00 96.19 547 TYR A N 1
ATOM 4209 C CA . TYR A 1 547 ? -30.540 -0.398 29.443 1.00 96.19 547 TYR A CA 1
ATOM 4210 C C . TYR A 1 547 ? -30.238 0.959 28.808 1.00 96.19 547 TYR A C 1
ATOM 4212 O O . TYR A 1 547 ? -30.343 2.007 29.450 1.00 96.19 547 TYR A O 1
ATOM 4220 N N . LEU A 1 548 ? -29.869 0.930 27.533 1.00 96.25 548 LEU A N 1
ATOM 4221 C CA . LEU A 1 548 ? -29.390 2.063 26.753 1.00 96.25 548 LEU A CA 1
ATOM 4222 C C . LEU A 1 548 ? -30.207 2.177 25.461 1.00 96.25 548 LEU A C 1
ATOM 4224 O O . LEU A 1 548 ? -30.459 1.179 24.777 1.00 96.25 548 LEU A O 1
ATOM 4228 N N . GLU A 1 549 ? -30.601 3.400 25.115 1.00 94.88 549 GLU A N 1
ATOM 4229 C CA . GLU A 1 549 ? -31.313 3.660 23.864 1.00 94.88 549 GLU A CA 1
ATOM 4230 C C . GLU A 1 549 ? -30.380 3.582 22.646 1.00 94.88 549 GLU A C 1
ATOM 4232 O O . GLU A 1 549 ? -29.170 3.828 22.723 1.00 94.88 549 GLU A O 1
ATOM 4237 N N . ARG A 1 550 ? -30.976 3.258 21.497 1.00 94.00 550 ARG A N 1
ATOM 4238 C CA . ARG A 1 550 ? -30.331 3.277 20.178 1.00 94.00 550 ARG A CA 1
ATOM 4239 C C . ARG A 1 550 ? -30.258 4.719 19.645 1.00 94.00 550 ARG A C 1
ATOM 4241 O O . ARG A 1 550 ? -31.125 5.523 19.986 1.00 94.00 550 ARG A O 1
ATOM 4248 N N . PRO A 1 551 ? -29.297 5.064 18.769 1.00 94.44 551 PRO A N 1
ATOM 4249 C CA . PRO A 1 551 ? -28.275 4.199 18.180 1.00 94.44 551 PRO A CA 1
ATOM 4250 C C . PRO A 1 551 ? -26.978 4.105 19.005 1.00 94.44 551 PRO A C 1
ATOM 4252 O O . PRO A 1 551 ? -26.615 5.031 19.741 1.00 94.44 551 PRO A O 1
ATOM 4255 N N . TRP A 1 552 ? -26.239 3.010 18.841 1.00 94.50 552 TRP A N 1
ATOM 4256 C CA . TRP A 1 552 ? -24.894 2.797 19.391 1.00 94.50 552 TRP A CA 1
ATOM 4257 C C . TRP A 1 552 ? -23.785 2.912 18.323 1.00 94.50 552 TRP A C 1
ATOM 4259 O O . TRP A 1 552 ? -24.085 3.113 17.150 1.00 94.50 552 TRP A O 1
ATOM 4269 N N . PHE A 1 553 ? -22.510 2.851 18.731 1.00 94.12 553 PHE A N 1
ATOM 4270 C CA . PHE A 1 553 ? -21.315 2.975 17.869 1.00 94.12 553 PHE A CA 1
ATOM 4271 C C . PHE A 1 553 ? -21.118 4.359 17.230 1.00 94.12 553 PHE A C 1
ATOM 4273 O O . PHE A 1 553 ? -20.674 4.502 16.091 1.00 94.12 553 PHE A O 1
ATOM 4280 N N . SER A 1 554 ? -21.396 5.422 17.991 1.00 94.56 554 SER A N 1
ATOM 4281 C CA . SER A 1 554 ? -21.203 6.807 17.524 1.00 94.56 554 SER A CA 1
ATOM 4282 C C . SER A 1 554 ? -19.748 7.148 17.177 1.00 94.56 554 SER A C 1
ATOM 4284 O O . SER A 1 554 ? -19.495 7.958 16.289 1.00 94.56 554 SER A O 1
ATOM 4286 N N . SER A 1 555 ? -18.808 6.506 17.866 1.00 95.38 555 SER A N 1
ATOM 4287 C CA . SER A 1 555 ? -17.361 6.617 17.697 1.00 95.38 555 SER A CA 1
ATOM 4288 C C . SER A 1 555 ? -16.752 5.434 16.945 1.00 95.38 555 SER A C 1
ATOM 4290 O O . SER A 1 555 ? -15.532 5.329 16.886 1.00 95.38 555 SER A O 1
ATOM 4292 N N . GLY A 1 556 ? -17.575 4.567 16.350 1.00 94.50 556 GLY A N 1
ATOM 4293 C CA . GLY A 1 556 ? -17.136 3.381 15.614 1.00 94.50 556 GLY A CA 1
ATOM 4294 C C . GLY A 1 556 ? -17.085 2.102 16.440 1.00 94.50 556 GLY A C 1
ATOM 4295 O O . GLY A 1 556 ? -17.498 2.063 17.603 1.00 94.50 556 GLY A O 1
ATOM 4296 N N . ASP A 1 557 ? -16.581 1.049 15.806 1.00 92.62 557 ASP A N 1
ATOM 4297 C CA . ASP A 1 557 ? -16.543 -0.303 16.356 1.00 92.62 557 ASP A CA 1
ATOM 4298 C C . ASP A 1 557 ? -15.722 -0.370 17.645 1.00 92.62 557 ASP A C 1
ATOM 4300 O O . ASP A 1 557 ? -14.756 0.368 17.836 1.00 92.62 557 ASP A O 1
ATOM 4304 N N . GLY A 1 558 ? -16.121 -1.245 18.566 1.00 92.19 558 GLY A N 1
ATOM 4305 C CA . GLY A 1 558 ? -15.479 -1.343 19.879 1.00 92.19 558 GLY A CA 1
ATOM 4306 C C . GLY A 1 558 ? -15.865 -0.234 20.868 1.00 92.19 558 GLY A C 1
ATOM 4307 O O . GLY A 1 558 ? -15.260 -0.158 21.932 1.00 92.19 558 GLY A O 1
ATOM 4308 N N . GLU A 1 559 ? -16.871 0.601 20.570 1.00 96.00 559 GLU A N 1
ATOM 4309 C CA . GLU A 1 559 ? -17.443 1.556 21.535 1.00 96.00 559 GLU A CA 1
ATOM 4310 C C . GLU A 1 559 ? -18.042 0.822 22.753 1.00 96.00 559 GLU A C 1
ATOM 4312 O O . GLU A 1 559 ? -19.014 0.071 22.641 1.00 96.00 559 GLU A O 1
ATOM 4317 N N . LEU A 1 560 ? -17.479 1.081 23.934 1.00 96.00 560 LEU A N 1
ATOM 4318 C CA . LEU A 1 560 ? -17.848 0.490 25.221 1.00 96.00 560 LEU A CA 1
ATOM 4319 C C . LEU A 1 560 ? -18.699 1.452 26.065 1.00 96.00 560 LEU A C 1
ATOM 4321 O O . LEU A 1 560 ? -18.697 2.670 25.863 1.00 96.00 560 LEU A O 1
ATOM 4325 N N . LEU A 1 561 ? -19.376 0.922 27.086 1.00 97.00 561 LEU A N 1
ATOM 4326 C CA . LEU A 1 561 ? -19.903 1.733 28.185 1.00 97.00 561 LEU A CA 1
ATOM 4327 C C . LEU A 1 561 ? -18.839 1.854 29.283 1.00 97.00 561 LEU A C 1
ATOM 4329 O O . LEU A 1 561 ? -18.483 0.871 29.927 1.00 97.00 561 LEU A O 1
ATOM 4333 N N . GLY A 1 562 ? -18.336 3.061 29.511 1.00 95.50 562 GLY A N 1
ATOM 4334 C CA . GLY A 1 562 ? -17.400 3.381 30.581 1.00 95.50 562 GLY A CA 1
ATOM 4335 C C . GLY A 1 562 ? -18.107 3.641 31.912 1.00 95.50 562 GLY A C 1
ATOM 4336 O O . GLY A 1 562 ? -18.856 4.610 32.031 1.00 95.50 562 GLY A O 1
ATOM 4337 N N . VAL A 1 563 ? -17.823 2.824 32.929 1.00 94.56 563 VAL A N 1
ATOM 4338 C CA . VAL A 1 563 ? -18.159 3.098 34.336 1.00 94.56 563 VAL A CA 1
ATOM 4339 C C . VAL A 1 563 ? -17.015 3.892 34.964 1.00 94.56 563 VAL A C 1
ATOM 4341 O O . VAL A 1 563 ? -15.872 3.433 34.989 1.00 94.56 563 VAL A O 1
ATOM 4344 N N . LEU A 1 564 ? -17.322 5.090 35.458 1.00 93.44 564 LEU A N 1
ATOM 4345 C CA . LEU A 1 564 ? -16.336 6.050 35.953 1.00 93.44 564 LEU A CA 1
ATOM 4346 C C . LEU A 1 564 ? -16.105 5.880 37.456 1.00 93.44 564 LEU A C 1
ATOM 4348 O O . LEU A 1 564 ? -17.068 5.854 38.228 1.00 93.44 564 LEU A O 1
ATOM 4352 N N . LEU A 1 565 ? -14.843 5.818 37.879 1.00 90.19 565 LEU A N 1
ATOM 4353 C CA . LEU A 1 565 ? -14.424 5.733 39.282 1.00 90.19 565 LEU A CA 1
ATOM 4354 C C . LEU A 1 565 ? -13.526 6.918 39.657 1.00 90.19 565 LEU A C 1
ATOM 4356 O O . LEU A 1 565 ? -12.794 7.456 38.822 1.00 90.19 565 LEU A O 1
ATOM 4360 N N . ALA A 1 566 ? -13.551 7.295 40.935 1.00 86.75 566 ALA A N 1
ATOM 4361 C CA . ALA A 1 566 ? -12.710 8.370 41.450 1.00 86.75 566 ALA A CA 1
ATOM 4362 C C . ALA A 1 566 ? -11.232 7.971 41.530 1.00 86.75 566 ALA A C 1
ATOM 4364 O O . ALA A 1 566 ? -10.886 6.854 41.921 1.00 86.75 566 ALA A O 1
ATOM 4365 N N . VAL A 1 567 ? -10.354 8.928 41.230 1.00 81.94 567 VAL A N 1
ATOM 4366 C CA . VAL A 1 567 ? -8.909 8.827 41.457 1.00 81.94 567 VAL A CA 1
ATOM 4367 C C . VAL A 1 567 ? -8.612 9.510 42.795 1.00 81.94 567 VAL A C 1
ATOM 4369 O O . VAL A 1 567 ? -8.268 10.686 42.858 1.00 81.94 567 VAL A O 1
ATOM 4372 N N . GLY A 1 568 ? -8.814 8.781 43.893 1.00 71.75 568 GLY A N 1
ATOM 4373 C CA . GLY A 1 568 ? -8.674 9.322 45.250 1.00 71.75 568 GLY A CA 1
ATOM 4374 C C . GLY A 1 568 ? -9.904 10.106 45.747 1.00 71.75 568 GLY A C 1
ATOM 4375 O O . GLY A 1 568 ? -10.952 10.097 45.105 1.00 71.75 568 GLY A O 1
ATOM 4376 N N . PRO A 1 569 ? -9.823 10.749 46.927 1.00 64.44 569 PRO A N 1
ATOM 4377 C CA . PRO A 1 569 ? -10.960 11.399 47.592 1.00 64.44 569 PRO A CA 1
ATOM 4378 C C . PRO A 1 569 ? -11.309 12.796 47.029 1.00 64.44 569 PRO A C 1
ATOM 4380 O O . PRO A 1 569 ? -11.769 13.661 47.770 1.00 64.44 569 PRO A O 1
ATOM 4383 N N . ASP A 1 570 ? -11.074 13.042 45.738 1.00 62.75 570 ASP A N 1
ATOM 4384 C CA . ASP A 1 570 ? -11.216 14.368 45.126 1.00 62.75 570 ASP A CA 1
ATOM 4385 C C . ASP A 1 570 ? -12.687 14.806 44.989 1.00 62.75 570 ASP A C 1
ATOM 4387 O O . ASP A 1 570 ? -13.472 14.212 44.240 1.00 62.75 570 ASP A O 1
ATOM 4391 N N . THR A 1 571 ? -13.050 15.894 45.675 1.00 64.25 571 THR A N 1
ATOM 4392 C CA . THR A 1 571 ? -14.388 16.501 45.633 1.00 64.25 571 THR A CA 1
ATOM 4393 C C . THR A 1 571 ? -14.737 17.063 44.253 1.00 64.25 571 THR A C 1
ATOM 4395 O O . THR A 1 571 ? -15.918 17.141 43.913 1.00 64.25 571 THR A O 1
ATOM 4398 N N . ALA A 1 572 ? -13.749 17.384 43.407 1.00 63.81 572 ALA A N 1
ATOM 4399 C CA . ALA A 1 572 ? -13.992 17.874 42.047 1.00 63.81 572 ALA A CA 1
ATOM 4400 C C . ALA A 1 572 ? -14.658 16.819 41.139 1.00 63.81 572 ALA A C 1
ATOM 4402 O O . ALA A 1 572 ? -15.391 17.157 40.206 1.00 63.81 572 ALA A O 1
ATOM 4403 N N . THR A 1 573 ? -14.459 15.529 41.435 1.00 72.12 573 THR A N 1
ATOM 4404 C CA . THR A 1 573 ? -15.026 14.412 40.656 1.00 72.12 573 THR A CA 1
ATOM 4405 C C . THR A 1 573 ? -16.352 13.887 41.198 1.00 72.12 573 THR A C 1
ATOM 4407 O O . THR A 1 573 ? -17.007 13.091 40.525 1.00 72.12 573 THR A O 1
ATOM 4410 N N . GLU A 1 574 ? -16.800 14.358 42.369 1.00 74.25 574 GLU A N 1
ATOM 4411 C CA . GLU A 1 574 ? -17.911 13.772 43.134 1.00 74.25 574 GLU A CA 1
ATOM 4412 C C . GLU A 1 574 ? -19.226 13.689 42.334 1.00 74.25 574 GLU A C 1
ATOM 4414 O O . GLU A 1 574 ? -20.010 12.754 42.488 1.00 74.25 574 GLU A O 1
ATOM 4419 N N . ASN A 1 575 ? -19.445 14.631 41.415 1.00 81.06 575 ASN A N 1
ATOM 4420 C CA . ASN A 1 575 ? -20.631 14.671 40.558 1.00 81.06 575 ASN A CA 1
ATOM 4421 C C . ASN A 1 575 ? -20.484 13.951 39.208 1.00 81.06 575 ASN A C 1
ATOM 4423 O O . ASN A 1 575 ? -21.412 13.999 38.406 1.00 81.06 575 ASN A O 1
ATOM 4427 N N . HIS A 1 576 ? -19.362 13.284 38.949 1.00 86.62 576 HIS A N 1
ATOM 4428 C CA . HIS A 1 576 ? -19.086 12.618 37.672 1.00 86.62 576 HIS A CA 1
ATOM 4429 C C . HIS A 1 576 ? -18.767 11.127 37.827 1.00 86.62 576 HIS A C 1
ATOM 4431 O O . HIS A 1 576 ? -18.899 10.370 36.871 1.00 86.62 576 HIS A O 1
ATOM 4437 N N . VAL A 1 577 ? -18.370 10.686 39.019 1.00 90.31 577 VAL A N 1
ATOM 4438 C CA . VAL A 1 577 ? -18.004 9.290 39.275 1.00 90.31 577 VAL A CA 1
ATOM 4439 C C . VAL A 1 577 ? -19.162 8.484 39.850 1.00 90.31 577 VAL A C 1
ATOM 4441 O O . VAL A 1 577 ? -20.146 9.021 40.366 1.00 90.31 577 VAL A O 1
ATOM 4444 N N . SER A 1 578 ? -19.020 7.168 39.779 1.00 92.00 578 SER A N 1
ATOM 4445 C CA . SER A 1 578 ? -19.931 6.234 40.415 1.00 92.00 578 SER A CA 1
ATOM 4446 C C . SER A 1 578 ? -19.775 6.259 41.932 1.00 92.00 578 SER A C 1
ATOM 4448 O O . SER A 1 578 ? -18.667 6.353 42.461 1.00 92.00 578 SER A O 1
ATOM 4450 N N . GLN A 1 579 ? -20.901 6.168 42.630 1.00 90.75 579 GLN A N 1
ATOM 4451 C CA . GLN A 1 579 ? -20.979 6.256 44.079 1.00 90.75 579 GLN A CA 1
ATOM 4452 C C . GLN A 1 579 ? -21.866 5.156 44.645 1.00 90.75 579 GLN A C 1
ATOM 4454 O O . GLN A 1 579 ? -22.786 4.679 43.980 1.00 90.75 579 GLN A O 1
ATOM 4459 N N . TRP A 1 580 ? -21.631 4.804 45.903 1.00 90.25 580 TRP A N 1
ATOM 4460 C CA . TRP A 1 580 ? -22.528 3.942 46.658 1.00 90.25 580 TRP A CA 1
ATOM 4461 C C . TRP A 1 580 ? -22.616 4.347 48.129 1.00 90.25 580 TRP A C 1
ATOM 4463 O O . TRP A 1 580 ? -21.757 5.058 48.655 1.00 90.25 580 TRP A O 1
ATOM 4473 N N . GLY A 1 581 ? -23.690 3.930 48.790 1.00 88.25 581 GLY A N 1
ATOM 4474 C CA . GLY A 1 581 ? -23.968 4.249 50.186 1.00 88.25 581 GLY A CA 1
ATOM 4475 C C . GLY A 1 581 ? -24.829 3.180 50.845 1.00 88.25 581 GLY A C 1
ATOM 4476 O O . GLY A 1 581 ? -25.627 2.526 50.179 1.00 88.25 581 GLY A O 1
ATOM 4477 N N . GLY A 1 582 ? -24.662 3.001 52.156 1.00 86.75 582 GLY A N 1
ATOM 4478 C CA . GLY A 1 582 ? -25.534 2.131 52.943 1.00 86.75 582 GLY A CA 1
ATOM 4479 C C . GLY A 1 582 ? -26.941 2.714 53.036 1.00 86.75 582 GLY A C 1
ATOM 4480 O O . GLY A 1 582 ? -27.110 3.934 53.078 1.00 86.75 582 GLY A O 1
ATOM 4481 N N . ASP A 1 583 ? -27.939 1.841 53.067 1.00 86.94 583 ASP A N 1
ATOM 4482 C CA . ASP A 1 583 ? -29.322 2.235 53.307 1.00 86.94 583 ASP A CA 1
ATOM 4483 C C . ASP A 1 583 ? -29.493 2.681 54.776 1.00 86.94 583 ASP A C 1
ATOM 4485 O O . ASP A 1 583 ? -29.224 1.881 55.685 1.00 86.94 583 ASP A O 1
ATOM 4489 N N . PRO A 1 584 ? -29.916 3.937 55.029 1.00 81.75 584 PRO A N 1
ATOM 4490 C CA . PRO A 1 584 ? -30.107 4.464 56.378 1.00 81.75 584 PRO A CA 1
ATOM 4491 C C . PRO A 1 584 ? -31.255 3.797 57.147 1.00 81.75 584 PRO A C 1
ATOM 4493 O O . PRO A 1 584 ? -31.330 3.973 58.359 1.00 81.75 584 PRO A O 1
ATOM 4496 N N . ALA A 1 585 ? -32.133 3.031 56.489 1.00 82.25 585 ALA A N 1
ATOM 4497 C CA . ALA A 1 585 ? -33.187 2.272 57.163 1.00 82.25 585 ALA A CA 1
ATOM 4498 C C . ALA A 1 585 ? -32.645 1.110 58.019 1.00 82.25 585 ALA A C 1
ATOM 4500 O O . ALA A 1 585 ? -33.381 0.551 58.837 1.00 82.25 585 ALA A O 1
ATOM 4501 N N . TYR A 1 586 ? -31.369 0.744 57.846 1.00 83.00 586 TYR A N 1
ATOM 4502 C CA . TYR A 1 586 ? -30.734 -0.371 58.541 1.00 83.00 586 TYR A CA 1
ATOM 4503 C C . TYR A 1 586 ? -29.551 0.076 59.387 1.00 83.00 586 TYR A C 1
ATOM 4505 O O . TYR A 1 586 ? -28.687 0.836 58.949 1.00 83.00 586 TYR A O 1
ATOM 4513 N N . LEU A 1 587 ? -29.442 -0.518 60.572 1.00 80.12 587 LEU A N 1
ATOM 4514 C CA . LEU A 1 587 ? -28.197 -0.543 61.324 1.00 80.12 587 LEU A CA 1
ATOM 4515 C C . LEU A 1 587 ? -27.271 -1.574 60.664 1.00 80.12 587 LEU A C 1
ATOM 4517 O O . LEU A 1 587 ? -27.496 -2.783 60.763 1.00 80.12 587 LEU A O 1
ATOM 4521 N N . GLN A 1 588 ? -26.258 -1.081 59.950 1.00 76.81 588 GLN A N 1
ATOM 4522 C CA . GLN A 1 588 ? -25.331 -1.883 59.148 1.00 76.81 588 GLN A CA 1
ATOM 4523 C C . GLN A 1 588 ? -23.917 -1.285 59.136 1.00 76.81 588 GLN A C 1
ATOM 4525 O O . GLN A 1 588 ? -23.738 -0.098 59.400 1.00 76.81 588 GLN A O 1
ATOM 4530 N N . ALA A 1 589 ? -22.914 -2.098 58.789 1.00 72.06 589 ALA A N 1
ATOM 4531 C CA . ALA A 1 589 ? -21.521 -1.648 58.693 1.00 72.06 589 ALA A CA 1
ATOM 4532 C C . ALA A 1 589 ? -21.284 -0.655 57.536 1.00 72.06 589 ALA A C 1
ATOM 4534 O O . ALA A 1 589 ? -20.389 0.181 57.638 1.00 72.06 589 ALA A O 1
ATOM 4535 N N . GLY A 1 590 ? -22.122 -0.697 56.488 1.00 69.88 590 GLY A N 1
ATOM 4536 C CA . GLY A 1 590 ? -22.083 0.218 55.342 1.00 69.88 590 GLY A CA 1
ATOM 4537 C C . GLY A 1 590 ? -20.743 0.231 54.581 1.00 69.88 590 GLY A C 1
ATOM 4538 O O . GLY A 1 590 ? -19.783 -0.440 54.956 1.00 69.88 590 GLY A O 1
ATOM 4539 N N . PRO A 1 591 ? -20.649 0.985 53.475 1.00 75.25 591 PRO A N 1
ATOM 4540 C CA . PRO A 1 591 ? -19.391 1.154 52.759 1.00 75.25 591 PRO A CA 1
ATOM 4541 C C . PRO A 1 591 ? -18.466 2.159 53.460 1.00 75.25 591 PRO A C 1
ATOM 4543 O O . PRO A 1 591 ? -18.885 3.261 53.809 1.00 75.25 591 PRO A O 1
ATOM 4546 N N . ALA A 1 592 ? -17.182 1.811 53.605 1.00 72.12 592 ALA A N 1
ATOM 4547 C CA . ALA A 1 592 ? -16.176 2.684 54.228 1.00 72.12 592 ALA A CA 1
ATOM 4548 C C . ALA A 1 592 ? -15.871 3.953 53.406 1.00 72.12 592 ALA A C 1
ATOM 4550 O O . ALA A 1 592 ? -15.467 4.973 53.961 1.00 72.12 592 ALA A O 1
ATOM 4551 N N . SER A 1 593 ? -16.063 3.900 52.083 1.00 78.31 593 SER A N 1
ATOM 4552 C CA . SER A 1 593 ? -15.902 5.036 51.174 1.00 78.31 593 SER A CA 1
ATOM 4553 C C . SER A 1 593 ? -17.000 5.038 50.118 1.00 78.31 593 SER A C 1
ATOM 4555 O O . SER A 1 593 ? -17.272 4.011 49.497 1.00 78.31 593 SER A O 1
ATOM 4557 N N . ARG A 1 594 ? -17.592 6.212 49.874 1.00 80.06 594 ARG A N 1
ATOM 4558 C CA . ARG A 1 594 ? -18.671 6.389 48.890 1.00 80.06 594 ARG A CA 1
ATOM 4559 C C . ARG A 1 594 ? -18.203 6.283 47.442 1.00 80.06 594 ARG A C 1
ATOM 4561 O O . ARG A 1 594 ? -19.021 5.986 46.582 1.00 80.06 594 ARG A O 1
ATOM 4568 N N . SER A 1 595 ? -16.929 6.555 47.165 1.00 76.25 595 SER A N 1
ATOM 4569 C CA . SER A 1 595 ? -16.378 6.658 45.805 1.00 76.25 595 SER A CA 1
ATOM 4570 C C . SER A 1 595 ? -15.625 5.409 45.335 1.00 76.25 595 SER A C 1
ATOM 4572 O O . SER A 1 595 ? -15.216 5.335 44.178 1.00 76.25 595 SER A O 1
ATOM 4574 N N . VAL A 1 596 ? -15.449 4.418 46.214 1.00 80.50 596 VAL A N 1
ATOM 4575 C CA . VAL A 1 596 ? -14.811 3.136 45.887 1.00 80.50 596 VAL A CA 1
ATOM 4576 C C . VAL A 1 596 ? -15.910 2.120 45.624 1.00 80.50 596 VAL A C 1
ATOM 4578 O O . VAL A 1 596 ? -16.427 1.535 46.571 1.00 80.50 596 VAL A O 1
ATOM 4581 N N . LEU A 1 597 ? -16.305 1.953 44.358 1.00 80.38 597 LEU A N 1
ATOM 4582 C CA . LEU A 1 597 ? -17.346 0.990 43.994 1.00 80.38 597 LEU A CA 1
ATOM 4583 C C . LEU A 1 597 ? -16.955 -0.442 44.414 1.00 80.38 597 LEU A C 1
ATOM 4585 O O . LEU A 1 597 ? -15.795 -0.832 44.255 1.00 80.38 597 LEU A O 1
ATOM 4589 N N . PRO A 1 598 ? -17.926 -1.248 44.873 1.00 77.00 598 PRO A N 1
ATOM 4590 C CA . PRO A 1 598 ? -17.714 -2.636 45.249 1.00 77.00 598 PRO A CA 1
ATOM 4591 C C . PRO A 1 598 ? -17.700 -3.523 43.999 1.00 77.00 598 PRO A C 1
ATOM 4593 O O . PRO A 1 598 ? -18.675 -4.199 43.683 1.00 77.00 598 PRO A O 1
ATOM 4596 N N . LEU A 1 599 ? -16.632 -3.461 43.213 1.00 78.88 599 LEU A N 1
ATOM 4597 C CA . LEU A 1 599 ? -16.524 -4.241 41.982 1.00 78.88 599 LEU A CA 1
ATOM 4598 C C . LEU A 1 599 ? -16.196 -5.700 42.300 1.00 78.88 599 LEU A C 1
ATOM 4600 O O . LEU A 1 599 ? -15.338 -5.983 43.137 1.00 78.88 599 LEU A O 1
ATOM 4604 N N . SER A 1 600 ? -16.857 -6.629 41.609 1.00 64.62 600 SER A N 1
ATOM 4605 C CA . SER A 1 600 ? -16.509 -8.042 41.726 1.00 64.62 600 SER A CA 1
ATOM 4606 C C . SER A 1 600 ? -15.219 -8.320 40.954 1.00 64.62 600 SER A C 1
ATOM 4608 O O . SER A 1 600 ? -15.140 -7.967 39.780 1.00 64.62 600 SER A O 1
ATOM 4610 N N . ASP A 1 601 ? -14.272 -9.011 41.590 1.00 67.31 601 ASP A N 1
ATOM 4611 C CA . ASP A 1 601 ? -13.008 -9.486 41.009 1.00 67.31 601 ASP A CA 1
ATOM 4612 C C . ASP A 1 601 ? -11.883 -8.436 40.860 1.00 67.31 601 ASP A C 1
ATOM 4614 O O . ASP A 1 601 ? -11.674 -7.813 39.818 1.00 67.31 601 ASP A O 1
ATOM 4618 N N . LEU A 1 602 ? -11.090 -8.295 41.929 1.00 64.75 602 LEU A N 1
ATOM 4619 C CA . LEU A 1 602 ? -9.913 -7.423 41.962 1.00 64.75 602 LEU A CA 1
ATOM 4620 C C . LEU A 1 602 ? -8.800 -7.879 41.009 1.00 64.75 602 LEU A C 1
ATOM 4622 O O . LEU A 1 602 ? -8.026 -7.037 40.566 1.00 64.75 602 LEU A O 1
ATOM 4626 N N . THR A 1 603 ? -8.703 -9.178 40.698 1.00 65.88 603 THR A N 1
ATOM 4627 C CA . THR A 1 603 ? -7.625 -9.722 39.854 1.00 65.88 603 THR A CA 1
ATOM 4628 C C . THR A 1 603 ? -7.769 -9.319 38.394 1.00 65.88 603 THR A C 1
ATOM 4630 O O . THR A 1 603 ? -6.779 -8.954 37.760 1.00 65.88 603 THR A O 1
ATOM 4633 N N . HIS A 1 604 ? -9.004 -9.259 37.902 1.00 69.69 604 HIS A N 1
ATOM 4634 C CA . HIS A 1 604 ? -9.322 -8.714 36.583 1.00 69.69 604 HIS A CA 1
ATOM 4635 C C . HIS A 1 604 ? -9.024 -7.207 36.497 1.00 69.69 604 HIS A C 1
ATOM 4637 O O . HIS A 1 604 ? -8.459 -6.718 35.521 1.00 69.69 604 HIS A O 1
ATOM 4643 N N . LEU A 1 605 ? -9.314 -6.459 37.570 1.00 68.44 605 LEU A N 1
ATOM 4644 C CA . LEU A 1 605 ? -9.054 -5.014 37.648 1.00 68.44 605 LEU A CA 1
ATOM 4645 C C . LEU A 1 605 ? -7.565 -4.653 37.686 1.00 68.44 605 LEU A C 1
ATOM 4647 O O . LEU A 1 605 ? -7.208 -3.537 37.322 1.00 68.44 605 LEU A O 1
ATOM 4651 N N . VAL A 1 606 ? -6.694 -5.570 38.112 1.00 73.81 606 VAL A N 1
ATOM 4652 C CA . VAL A 1 606 ? -5.234 -5.380 38.055 1.00 73.81 606 VAL A CA 1
ATOM 4653 C C . VAL A 1 606 ? -4.589 -6.055 36.839 1.00 73.81 606 VAL A C 1
ATOM 4655 O O . VAL A 1 606 ? -3.365 -6.074 36.741 1.00 73.81 606 VAL A O 1
ATOM 4658 N N . GLY A 1 607 ? -5.390 -6.601 35.914 1.00 69.31 607 GLY A N 1
ATOM 4659 C CA . GLY A 1 607 ? -4.908 -7.242 34.686 1.00 69.31 607 GLY A CA 1
ATOM 4660 C C . GLY A 1 607 ? -4.210 -8.589 34.900 1.00 69.31 607 GLY A C 1
ATOM 4661 O O . GLY A 1 607 ? -3.420 -9.002 34.057 1.00 69.31 607 GLY A O 1
ATOM 4662 N N . LEU A 1 608 ? -4.462 -9.259 36.031 1.00 71.69 608 LEU A N 1
ATOM 4663 C CA . LEU A 1 608 ? -3.947 -10.605 36.320 1.00 71.69 608 LEU A CA 1
ATOM 4664 C C . LEU A 1 608 ? -4.885 -11.723 35.831 1.00 71.69 608 LEU A C 1
ATOM 4666 O O . LEU A 1 608 ? -4.479 -12.883 35.809 1.00 71.69 608 LEU A O 1
ATOM 4670 N N . ASP A 1 609 ? -6.119 -11.379 35.457 1.00 72.44 609 ASP A N 1
ATOM 4671 C CA . ASP A 1 609 ? -7.084 -12.250 34.781 1.00 72.44 609 ASP A CA 1
ATOM 4672 C C . ASP A 1 609 ? -7.625 -11.503 33.553 1.00 72.44 609 ASP A C 1
ATOM 4674 O O . ASP A 1 609 ? -7.925 -10.314 33.645 1.00 72.44 609 ASP A O 1
ATOM 4678 N N . ASP A 1 610 ? -7.695 -12.175 32.404 1.00 67.81 610 ASP A N 1
ATOM 4679 C CA . ASP A 1 610 ? -8.137 -11.626 31.113 1.00 67.81 610 ASP A CA 1
ATOM 4680 C C . ASP A 1 610 ? -9.404 -12.320 30.577 1.00 67.81 610 ASP A C 1
ATOM 4682 O O . ASP A 1 610 ? -9.900 -12.007 29.488 1.00 67.81 610 ASP A O 1
ATOM 4686 N N . ARG A 1 611 ? -9.968 -13.254 31.353 1.00 74.56 611 ARG A N 1
ATOM 4687 C CA . ARG A 1 611 ? -11.169 -14.002 30.979 1.00 74.56 611 ARG A CA 1
ATOM 4688 C C . ARG A 1 611 ? -12.380 -13.084 30.825 1.00 74.56 611 ARG A C 1
ATOM 4690 O O . ARG A 1 611 ? -12.751 -12.333 31.725 1.00 74.56 611 ARG A O 1
ATOM 4697 N N . ARG A 1 612 ? -13.056 -13.199 29.677 1.00 70.00 612 ARG A N 1
ATOM 4698 C CA . ARG A 1 612 ? -14.305 -12.482 29.392 1.00 70.00 612 ARG A CA 1
ATOM 4699 C C . ARG A 1 612 ? -15.495 -13.227 29.995 1.00 70.00 612 ARG A C 1
ATOM 4701 O O . ARG A 1 612 ? -15.810 -14.335 29.571 1.00 70.00 612 ARG A O 1
ATOM 4708 N N . GLU A 1 613 ? -16.184 -12.594 30.938 1.00 75.12 613 GLU A N 1
ATOM 4709 C CA . GLU A 1 613 ? -17.456 -13.071 31.491 1.00 75.12 613 GLU A CA 1
ATOM 4710 C C . GLU A 1 613 ? -18.494 -11.944 31.486 1.00 75.12 613 GLU A C 1
ATOM 4712 O O . GLU A 1 613 ? -18.156 -10.771 31.662 1.00 75.12 613 GLU A O 1
ATOM 4717 N N . GLY A 1 614 ? -19.771 -12.300 31.326 1.00 75.50 614 GLY A N 1
ATOM 4718 C CA . GLY A 1 614 ? -20.873 -11.342 31.393 1.00 75.50 614 GLY A CA 1
ATOM 4719 C C . GLY A 1 614 ? -20.886 -10.592 32.728 1.00 75.50 614 GLY A C 1
ATOM 4720 O O . GLY A 1 614 ? -20.752 -11.182 33.806 1.00 75.50 614 GLY A O 1
ATOM 4721 N N . GLY A 1 615 ? -21.036 -9.272 32.663 1.00 80.88 615 GLY A N 1
ATOM 4722 C CA . GLY A 1 615 ? -20.989 -8.420 33.845 1.00 80.88 615 GLY A CA 1
ATOM 4723 C C . GLY A 1 615 ? -19.593 -7.953 34.261 1.00 80.88 615 GLY A C 1
ATOM 4724 O O . GLY A 1 615 ? -19.496 -7.260 35.271 1.00 80.88 615 GLY A O 1
ATOM 4725 N N . ARG A 1 616 ? -18.523 -8.322 33.542 1.00 86.06 616 ARG A N 1
ATOM 4726 C CA . ARG A 1 616 ? -17.144 -7.867 33.802 1.00 86.06 616 ARG A CA 1
ATOM 4727 C C . ARG A 1 616 ? -16.683 -6.840 32.757 1.00 86.06 616 ARG A C 1
ATOM 4729 O O . ARG A 1 616 ? -17.164 -6.871 31.623 1.00 86.06 616 ARG A O 1
ATOM 4736 N N . PRO A 1 617 ? -15.740 -5.945 33.103 1.00 88.12 617 PRO A N 1
ATOM 4737 C CA . PRO A 1 617 ? -15.165 -5.029 32.128 1.00 88.12 617 PRO A CA 1
ATOM 4738 C C . PRO A 1 617 ? -14.288 -5.781 31.111 1.00 88.12 617 PRO A C 1
ATOM 4740 O O . PRO A 1 617 ? -13.709 -6.822 31.413 1.00 88.12 617 PRO A O 1
ATOM 4743 N N . VAL A 1 618 ? -14.168 -5.239 29.898 1.00 87.50 618 VAL A N 1
ATOM 4744 C CA . VAL A 1 618 ? -13.420 -5.829 28.770 1.00 87.50 618 VAL A CA 1
ATOM 4745 C C . VAL A 1 618 ? -11.907 -5.845 29.019 1.00 87.50 618 VAL A C 1
ATOM 4747 O O . VAL A 1 618 ? -11.196 -6.663 28.442 1.00 87.50 618 VAL A O 1
ATOM 4750 N N . GLY A 1 619 ? -11.416 -4.966 29.892 1.00 85.31 619 GLY A N 1
ATOM 4751 C CA . GLY A 1 619 ? -10.010 -4.868 30.262 1.00 85.31 619 GLY A CA 1
ATOM 4752 C C . GLY A 1 619 ? -9.806 -4.085 31.563 1.00 85.31 619 GLY A C 1
ATOM 4753 O O . GLY A 1 619 ? -10.787 -3.703 32.213 1.00 85.31 619 GLY A O 1
ATOM 4754 N N . PRO A 1 620 ? -8.542 -3.840 31.951 1.00 85.62 620 PRO A N 1
ATOM 4755 C CA . PRO A 1 620 ? -8.213 -3.100 33.164 1.00 85.62 620 PRO A CA 1
ATOM 4756 C C . PRO A 1 620 ? -8.696 -1.638 33.095 1.00 85.62 620 PRO A C 1
ATOM 4758 O O . PRO A 1 620 ? -8.917 -1.101 32.003 1.00 85.62 620 PRO A O 1
ATOM 4761 N N . PRO A 1 621 ? -8.852 -0.961 34.249 1.00 87.19 621 PRO A N 1
ATOM 4762 C CA . PRO A 1 621 ? -9.221 0.444 34.289 1.00 87.19 621 PRO A CA 1
ATOM 4763 C C . PRO A 1 621 ? -8.174 1.297 33.572 1.00 87.19 621 PRO A C 1
ATOM 4765 O O . PRO A 1 621 ? -6.973 1.168 33.807 1.00 87.19 621 PRO A O 1
ATOM 4768 N N . THR A 1 622 ? -8.639 2.214 32.728 1.00 91.38 622 THR A N 1
ATOM 4769 C CA . THR A 1 622 ? -7.775 3.185 32.046 1.00 91.38 622 THR A CA 1
ATOM 4770 C C . THR A 1 622 ? -7.964 4.567 32.649 1.00 91.38 622 THR A C 1
ATOM 4772 O O . THR A 1 622 ? -9.078 4.949 33.013 1.00 91.38 622 THR A O 1
ATOM 4775 N N . LEU A 1 623 ? -6.872 5.313 32.804 1.00 92.44 623 LEU A N 1
ATOM 4776 C CA . LEU A 1 623 ? -6.932 6.676 33.314 1.00 92.44 623 LEU A CA 1
ATOM 4777 C C . LEU A 1 623 ? -7.297 7.617 32.167 1.00 92.44 623 LEU A C 1
ATOM 4779 O O . LEU A 1 623 ? -6.592 7.665 31.162 1.00 92.44 623 LEU A O 1
ATOM 4783 N N . GLN A 1 624 ? -8.382 8.368 32.320 1.00 93.25 624 GLN A N 1
ATOM 4784 C CA . GLN A 1 624 ? -8.862 9.315 31.315 1.00 93.25 624 GLN A CA 1
ATOM 4785 C C . GLN A 1 624 ? -9.187 10.662 31.954 1.00 93.25 624 GLN A C 1
ATOM 4787 O O . GLN A 1 624 ? -9.419 10.753 33.158 1.00 93.25 624 GLN A O 1
ATOM 4792 N N . THR A 1 625 ? -9.220 11.719 31.148 1.00 91.62 625 THR A N 1
ATOM 4793 C CA . THR A 1 625 ? -9.556 13.072 31.604 1.00 91.62 625 THR A CA 1
ATOM 4794 C C . THR A 1 625 ? -10.992 13.437 31.246 1.00 91.62 625 THR A C 1
ATOM 4796 O O . THR A 1 625 ? -11.461 13.214 30.128 1.00 91.62 625 THR A O 1
ATOM 4799 N N . LEU A 1 626 ? -11.706 14.037 32.199 1.00 89.81 626 LEU A N 1
ATOM 4800 C CA . LEU A 1 626 ? -13.037 14.588 31.962 1.00 89.81 626 LEU A CA 1
ATOM 4801 C C . LEU A 1 626 ? -12.925 16.004 31.401 1.00 89.81 626 LEU A C 1
ATOM 4803 O O . LEU A 1 626 ? -12.922 16.980 32.146 1.00 89.81 626 LEU A O 1
ATOM 4807 N N . VAL A 1 627 ? -12.847 16.116 30.077 1.00 87.69 627 VAL A N 1
ATOM 4808 C CA . VAL A 1 627 ? -12.648 17.403 29.385 1.00 87.69 627 VAL A CA 1
ATOM 4809 C C . VAL A 1 627 ? -13.776 18.423 29.609 1.00 87.69 627 VAL A C 1
ATOM 4811 O O . VAL A 1 627 ? -13.524 19.620 29.537 1.00 87.69 627 VAL A O 1
ATOM 4814 N N . ASP A 1 628 ? -14.996 17.966 29.919 1.00 84.88 628 ASP A N 1
ATOM 4815 C CA . ASP A 1 628 ? -16.151 18.842 30.191 1.00 84.88 628 ASP A CA 1
ATOM 4816 C C . ASP A 1 628 ? -16.268 19.259 31.664 1.00 84.88 628 ASP A C 1
ATOM 4818 O O . ASP A 1 628 ? -17.068 20.133 32.001 1.00 84.88 628 ASP A O 1
ATOM 4822 N N . ALA A 1 629 ? -15.520 18.612 32.560 1.00 84.62 629 ALA A N 1
ATOM 4823 C CA . ALA A 1 629 ? -15.594 18.896 33.985 1.00 84.62 629 ALA A CA 1
ATOM 4824 C C . ALA A 1 629 ? -14.622 20.034 34.357 1.00 84.62 629 ALA A C 1
ATOM 4826 O O . ALA A 1 629 ? -13.491 20.073 33.858 1.00 84.62 629 ALA A O 1
ATOM 4827 N N . PRO A 1 630 ? -15.016 20.961 35.254 1.00 80.81 630 PRO A N 1
ATOM 4828 C CA . PRO A 1 630 ? -14.137 22.032 35.716 1.00 80.81 630 PRO A CA 1
ATOM 4829 C C . PRO A 1 630 ? -12.819 21.479 36.271 1.00 80.81 630 PRO A C 1
ATOM 4831 O O . PRO A 1 630 ? -12.827 20.586 37.113 1.00 80.81 630 PRO A O 1
ATOM 4834 N N . GLY A 1 631 ? -11.687 22.012 35.803 1.00 81.44 631 GLY A N 1
ATOM 4835 C CA . GLY A 1 631 ? -10.356 21.550 36.215 1.00 81.44 631 GLY A CA 1
ATOM 4836 C C . GLY A 1 631 ? -9.871 20.265 35.532 1.00 81.44 631 GLY A C 1
ATOM 4837 O O . GLY A 1 631 ? -8.806 19.773 35.892 1.00 81.44 631 GLY A O 1
ATOM 4838 N N . THR A 1 632 ? -10.620 19.735 34.554 1.00 85.62 632 THR A N 1
ATOM 4839 C CA . THR A 1 632 ? -10.271 18.543 33.755 1.00 85.62 632 THR A CA 1
ATOM 4840 C C . THR A 1 632 ? -9.742 17.367 34.589 1.00 85.62 632 THR A C 1
ATOM 4842 O O . THR A 1 632 ? -8.647 16.864 34.317 1.00 85.62 632 THR A O 1
ATOM 4845 N N . PRO A 1 633 ? -10.468 16.942 35.640 1.00 89.06 633 PRO A N 1
ATOM 4846 C CA . PRO A 1 633 ? -9.981 15.930 36.559 1.00 89.06 633 PRO A CA 1
ATOM 4847 C C . PRO A 1 633 ? -9.808 14.575 35.866 1.00 89.06 633 PRO A C 1
ATOM 4849 O O . PRO A 1 633 ? -10.501 14.245 34.896 1.00 89.06 633 PRO A O 1
ATOM 4852 N N . ALA A 1 634 ? -8.882 13.779 36.397 1.00 90.06 634 ALA A N 1
ATOM 4853 C CA . ALA A 1 634 ? -8.662 12.413 35.952 1.00 90.06 634 ALA A CA 1
ATOM 4854 C C . ALA A 1 634 ? -9.646 11.452 36.635 1.00 90.06 634 ALA A C 1
ATOM 4856 O O . ALA A 1 634 ? -9.937 11.577 37.826 1.00 90.06 634 ALA A O 1
ATOM 4857 N N . VAL A 1 635 ? -10.132 10.470 35.882 1.00 91.19 635 VAL A N 1
ATOM 4858 C CA . VAL A 1 635 ? -11.012 9.397 36.356 1.00 91.19 635 VAL A CA 1
ATOM 4859 C C . VAL A 1 635 ? -10.517 8.052 35.846 1.00 91.19 635 VAL A C 1
ATOM 4861 O O . VAL A 1 635 ? -9.948 7.959 34.756 1.00 91.19 635 VAL A O 1
ATOM 4864 N N . TRP A 1 636 ? -10.756 6.999 36.621 1.00 91.69 636 TRP A N 1
ATOM 4865 C CA . TRP A 1 636 ? -10.587 5.635 36.131 1.00 91.69 636 TRP A CA 1
ATOM 4866 C C . TRP A 1 636 ? -11.830 5.223 35.350 1.00 91.69 636 TRP A C 1
ATOM 4868 O O . TRP A 1 636 ? -12.951 5.422 35.816 1.00 91.69 636 TRP A O 1
ATOM 4878 N N . VAL A 1 637 ? -11.633 4.636 34.174 1.00 93.38 637 VAL A N 1
ATOM 4879 C CA . VAL A 1 637 ? -12.707 4.182 33.289 1.00 93.38 637 VAL A CA 1
ATOM 4880 C C . VAL A 1 637 ? -12.632 2.675 33.140 1.00 93.38 637 VAL A C 1
ATOM 4882 O O . VAL A 1 637 ? -11.629 2.145 32.661 1.00 93.38 637 VAL A O 1
ATOM 4885 N N . LEU A 1 638 ? -13.715 1.999 33.509 1.00 92.38 638 LEU A N 1
ATOM 4886 C CA . LEU A 1 638 ? -13.921 0.581 33.236 1.00 92.38 638 LEU A CA 1
ATOM 4887 C C . LEU A 1 638 ? -14.858 0.422 32.046 1.00 92.38 638 LEU A C 1
ATOM 4889 O O . LEU A 1 638 ? -16.032 0.769 32.145 1.00 92.38 638 LEU A O 1
ATOM 4893 N N . GLY A 1 639 ? -14.340 -0.082 30.928 1.00 93.56 639 GLY A N 1
ATOM 4894 C CA . GLY A 1 639 ? -15.126 -0.306 29.717 1.00 93.56 639 GLY A CA 1
ATOM 4895 C C . GLY A 1 639 ? -15.868 -1.638 29.759 1.00 93.56 639 GLY A C 1
ATOM 4896 O O . GLY A 1 639 ? -15.240 -2.679 29.913 1.00 93.56 639 GLY A O 1
ATOM 4897 N N . TYR A 1 640 ? -17.185 -1.610 29.585 1.00 93.31 640 TYR A N 1
ATOM 4898 C CA . 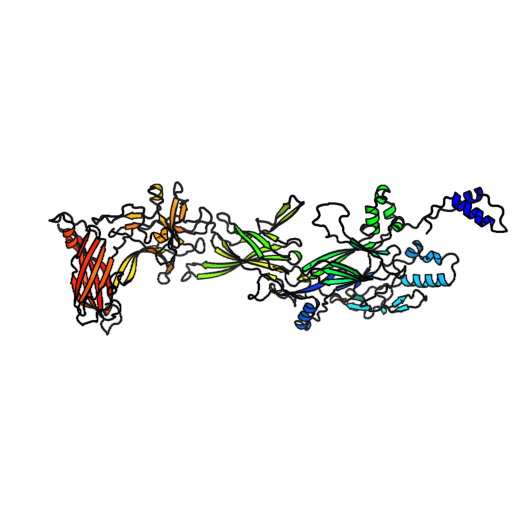TYR A 1 640 ? -18.046 -2.786 29.481 1.00 93.31 640 TYR A CA 1
ATOM 4899 C C . TYR A 1 640 ? -18.591 -2.935 28.060 1.00 93.31 640 TYR A C 1
ATOM 4901 O O . TYR A 1 640 ? -18.962 -1.943 27.427 1.00 93.31 640 TYR A O 1
ATOM 4909 N N . GLN A 1 641 ? -18.653 -4.175 27.571 1.00 93.50 641 GLN A N 1
ATOM 4910 C CA . GLN A 1 641 ? -19.176 -4.484 26.243 1.00 93.50 641 GLN A CA 1
ATOM 4911 C C . GLN A 1 641 ? -20.710 -4.353 26.240 1.00 93.50 641 GLN A C 1
ATOM 4913 O O . GLN A 1 641 ? -21.366 -5.014 27.045 1.00 93.50 641 GLN A O 1
ATOM 4918 N N . PRO A 1 642 ? -21.296 -3.531 25.356 1.00 94.19 642 PRO A N 1
ATOM 4919 C CA . PRO A 1 642 ? -22.740 -3.473 25.167 1.00 94.19 642 PRO A CA 1
ATOM 4920 C C . PRO A 1 642 ? -23.245 -4.703 24.403 1.00 94.19 642 PRO A C 1
ATOM 4922 O O . PRO A 1 642 ? -22.644 -5.128 23.414 1.00 94.19 642 PRO A O 1
ATOM 4925 N N . GLU A 1 643 ? -24.377 -5.247 24.842 1.00 93.69 643 GLU A N 1
ATOM 4926 C CA . GLU A 1 643 ? -25.071 -6.378 24.220 1.00 93.69 643 GLU A CA 1
ATOM 4927 C C . GLU A 1 643 ? -26.468 -5.958 23.749 1.00 93.69 643 GLU A C 1
ATOM 4929 O O . GLU A 1 643 ? -27.141 -5.151 24.394 1.00 93.69 643 GLU A O 1
ATOM 4934 N N . PHE A 1 644 ? -26.927 -6.485 22.612 1.00 93.88 644 PHE A N 1
ATOM 4935 C CA . PHE A 1 644 ? -28.226 -6.116 22.049 1.00 93.88 644 PHE A CA 1
ATOM 4936 C C . PHE A 1 644 ? -29.338 -7.058 22.530 1.00 93.88 644 PHE A C 1
ATOM 4938 O O . PHE A 1 644 ? -29.290 -8.268 22.313 1.00 93.88 644 PHE A O 1
ATOM 4945 N N . SER A 1 645 ? -30.382 -6.504 23.150 1.00 93.75 645 SER A N 1
ATOM 4946 C CA . SER A 1 645 ? -31.597 -7.239 23.509 1.00 93.75 645 SER A CA 1
ATOM 4947 C C . SER A 1 645 ? -32.628 -7.127 22.388 1.00 93.75 645 SER A C 1
ATOM 4949 O O . SER A 1 645 ? -33.336 -6.124 22.285 1.00 93.75 645 SER A O 1
ATOM 4951 N N . ALA A 1 646 ? -32.767 -8.185 21.585 1.00 92.19 646 ALA A N 1
ATOM 4952 C CA . ALA A 1 646 ? -33.778 -8.249 20.525 1.00 92.19 646 ALA A CA 1
ATOM 4953 C C . ALA A 1 646 ? -35.223 -8.185 21.060 1.00 92.19 646 ALA A C 1
ATOM 4955 O O . ALA A 1 646 ? -36.101 -7.659 20.387 1.00 92.19 646 ALA A O 1
ATOM 4956 N N . GLU A 1 647 ? -35.469 -8.677 22.281 1.00 92.12 647 GLU A N 1
ATOM 4957 C CA . GLU A 1 647 ? -36.789 -8.630 22.929 1.00 92.12 647 GLU A CA 1
ATOM 4958 C C . GLU A 1 647 ? -37.224 -7.194 23.256 1.00 92.12 647 GLU A C 1
ATOM 4960 O O . GLU A 1 647 ? -38.393 -6.849 23.099 1.00 92.12 647 GLU A O 1
ATOM 4965 N N . ARG A 1 648 ? -36.283 -6.349 23.702 1.00 90.56 648 ARG A N 1
ATOM 4966 C CA . ARG A 1 648 ? -36.556 -4.954 24.088 1.00 90.56 648 ARG A CA 1
ATOM 4967 C C . ARG A 1 648 ? -36.216 -3.934 23.002 1.00 90.56 648 ARG A C 1
ATOM 4969 O O . ARG A 1 648 ? -36.598 -2.778 23.141 1.00 90.56 648 ARG A O 1
ATOM 4976 N N . GLY A 1 649 ? -35.504 -4.334 21.948 1.00 92.56 649 GLY A N 1
ATOM 4977 C CA . GLY A 1 649 ? -35.017 -3.427 20.905 1.00 92.56 649 GLY A CA 1
ATOM 4978 C C . GLY A 1 649 ? -34.012 -2.396 21.430 1.00 92.56 649 GLY A C 1
ATOM 4979 O O . GLY A 1 649 ? -33.996 -1.259 20.963 1.00 92.56 649 GLY A O 1
ATOM 4980 N N . MET A 1 650 ? -33.212 -2.767 22.434 1.00 94.75 650 MET A N 1
ATOM 4981 C CA . MET A 1 650 ? -32.320 -1.866 23.174 1.00 94.75 650 MET A CA 1
ATOM 4982 C C . MET A 1 650 ? -30.968 -2.513 23.451 1.00 94.75 650 MET A C 1
ATOM 4984 O O . MET A 1 650 ? -30.851 -3.738 23.497 1.00 94.75 650 MET A O 1
ATOM 4988 N N . TRP A 1 651 ? -29.962 -1.681 23.704 1.00 96.06 651 TRP A N 1
ATOM 4989 C CA . TRP A 1 651 ? -28.674 -2.138 24.211 1.00 96.06 651 TRP A CA 1
ATOM 4990 C C . TRP A 1 651 ? -28.742 -2.312 25.724 1.00 96.06 651 TRP A C 1
ATOM 4992 O O . TRP A 1 651 ? -29.465 -1.588 26.409 1.00 96.06 651 TRP A O 1
ATOM 5002 N N . PHE A 1 652 ? -27.991 -3.261 26.265 1.00 95.50 652 PHE A N 1
ATOM 5003 C CA . PHE A 1 652 ? -27.815 -3.394 27.699 1.00 95.50 652 PHE A CA 1
ATOM 5004 C C . PHE A 1 652 ? -26.370 -3.707 28.062 1.00 95.50 652 PHE A C 1
ATOM 5006 O O . PHE A 1 652 ? -25.610 -4.261 27.271 1.00 95.50 652 PHE A O 1
ATOM 5013 N N . VAL A 1 653 ? -26.004 -3.330 29.280 1.00 95.12 653 VAL A N 1
ATOM 5014 C CA . VAL A 1 653 ? -24.726 -3.664 29.897 1.00 95.12 653 VAL A CA 1
ATOM 5015 C C . VAL A 1 653 ? -24.990 -4.191 31.291 1.00 95.12 653 VAL A C 1
ATOM 5017 O O . VAL A 1 653 ? -25.671 -3.541 32.087 1.00 95.12 653 VAL A O 1
ATOM 5020 N N . ASP A 1 654 ? -24.407 -5.342 31.593 1.00 93.50 654 ASP A N 1
ATOM 5021 C CA . ASP A 1 654 ? -24.381 -5.872 32.945 1.00 93.50 654 ASP A CA 1
ATOM 5022 C C . ASP A 1 654 ? -23.127 -5.377 33.670 1.00 93.50 654 ASP A C 1
ATOM 5024 O O . ASP A 1 654 ? -22.024 -5.392 33.128 1.00 93.50 654 ASP A O 1
ATOM 5028 N N . VAL A 1 655 ? -23.298 -4.943 34.915 1.00 91.81 655 VAL A N 1
ATOM 5029 C CA . VAL A 1 655 ? -22.231 -4.496 35.812 1.00 91.81 655 VAL A CA 1
ATOM 5030 C C . VAL A 1 655 ? -22.301 -5.342 37.072 1.00 91.81 655 VAL A C 1
ATOM 5032 O O . VAL A 1 655 ? -23.225 -5.222 37.881 1.00 91.81 655 VAL A O 1
ATOM 5035 N N . ALA A 1 656 ? -21.329 -6.228 37.233 1.00 90.19 656 ALA A N 1
ATOM 5036 C CA . ALA A 1 656 ? -21.215 -7.082 38.397 1.00 90.19 656 ALA A CA 1
ATOM 5037 C C . ALA A 1 656 ? -20.644 -6.322 39.600 1.00 90.19 656 ALA A C 1
ATOM 5039 O O . ALA A 1 656 ? -19.608 -5.662 39.505 1.00 90.19 656 ALA A O 1
ATOM 5040 N N . LEU A 1 657 ? -21.312 -6.443 40.746 1.00 88.69 657 LEU A N 1
ATOM 5041 C CA . LEU A 1 657 ? -20.939 -5.764 41.985 1.00 88.69 657 LEU A CA 1
ATOM 5042 C C . LEU A 1 657 ? -20.943 -6.769 43.142 1.00 88.69 657 LEU A C 1
ATOM 5044 O O . LEU A 1 657 ? -21.750 -7.693 43.146 1.00 88.69 657 LEU A O 1
ATOM 5048 N N . ASP A 1 658 ? -20.055 -6.577 44.112 1.00 87.31 658 ASP A N 1
ATOM 5049 C CA . ASP A 1 658 ? -19.955 -7.369 45.342 1.00 87.31 658 ASP A CA 1
ATOM 5050 C C . ASP A 1 658 ? -20.010 -6.437 46.564 1.00 87.31 658 ASP A C 1
ATOM 5052 O O . ASP A 1 658 ? -18.966 -6.014 47.071 1.00 87.31 658 ASP A O 1
ATOM 5056 N N . PRO A 1 659 ? -21.217 -6.075 47.046 1.00 84.75 659 PRO A N 1
ATOM 5057 C CA . PRO A 1 659 ? -21.387 -5.129 48.150 1.00 84.75 659 PRO A CA 1
ATOM 5058 C C . PRO A 1 659 ? -20.837 -5.635 49.497 1.00 84.75 659 PRO A C 1
ATOM 5060 O O . PRO A 1 659 ? -20.930 -4.917 50.499 1.00 84.75 659 PRO A O 1
ATOM 5063 N N . GLY A 1 660 ? -20.279 -6.852 49.550 1.00 84.62 660 GLY A N 1
ATOM 5064 C CA . GLY A 1 660 ? -19.727 -7.458 50.749 1.00 84.62 660 GLY A CA 1
ATOM 5065 C C . GLY A 1 660 ? -20.784 -7.609 51.838 1.00 84.62 660 GLY A C 1
ATOM 5066 O O . GLY A 1 660 ? -21.766 -8.335 51.686 1.00 84.62 660 GLY A O 1
ATOM 5067 N N . THR A 1 661 ? -20.577 -6.923 52.961 1.00 84.62 661 THR A N 1
ATOM 5068 C CA . THR A 1 661 ? -21.459 -7.005 54.131 1.00 84.62 661 THR A CA 1
ATOM 5069 C C . THR A 1 661 ? -22.594 -5.977 54.151 1.00 84.62 661 THR A C 1
ATOM 5071 O O . THR A 1 661 ? -23.437 -6.027 55.047 1.00 84.62 661 THR A O 1
ATOM 5074 N N . ALA A 1 662 ? -22.646 -5.046 53.192 1.00 85.56 662 ALA A N 1
ATOM 5075 C CA . ALA A 1 662 ? -23.690 -4.025 53.143 1.00 85.56 662 ALA A CA 1
ATOM 5076 C C . ALA A 1 662 ? -25.041 -4.622 52.709 1.00 85.56 662 ALA A C 1
ATOM 5078 O O . ALA A 1 662 ? -25.118 -5.375 51.736 1.00 85.56 662 ALA A O 1
ATOM 5079 N N . ILE A 1 663 ? -26.120 -4.253 53.406 1.00 86.69 663 ILE A N 1
ATOM 5080 C CA . ILE A 1 663 ? -27.482 -4.689 53.087 1.00 86.69 663 ILE A CA 1
ATOM 5081 C C . ILE A 1 663 ? -28.249 -3.574 52.376 1.00 86.69 663 ILE A C 1
ATOM 5083 O O . ILE A 1 663 ? -28.263 -2.426 52.824 1.00 86.69 663 ILE A O 1
ATOM 5087 N N . TRP A 1 664 ? -28.865 -3.924 51.244 1.00 88.38 664 TRP A N 1
ATOM 5088 C CA . TRP A 1 664 ? -29.614 -2.995 50.394 1.00 88.38 664 TRP A CA 1
ATOM 5089 C C . TRP A 1 664 ? -28.884 -1.677 50.052 1.00 88.38 664 TRP A C 1
ATOM 5091 O O . TRP A 1 664 ? -29.540 -0.638 49.999 1.00 88.38 664 TRP A O 1
ATOM 5101 N N . PRO A 1 665 ? -27.552 -1.651 49.812 1.00 90.06 665 PRO A N 1
ATOM 5102 C CA . PRO A 1 665 ? -26.880 -0.386 49.536 1.00 90.06 665 PRO A CA 1
ATOM 5103 C C . PRO A 1 665 ? -27.402 0.238 48.239 1.00 90.06 665 PRO A C 1
ATOM 5105 O O . PRO A 1 665 ? -27.722 -0.461 47.276 1.00 90.06 665 PRO A O 1
ATOM 5108 N N . PHE A 1 666 ? -27.436 1.565 48.198 1.00 90.88 666 PHE A N 1
ATOM 5109 C CA . PHE A 1 666 ? -27.771 2.310 46.995 1.00 90.88 666 PHE A CA 1
ATOM 5110 C C . PHE A 1 666 ? -26.517 2.545 46.171 1.00 90.88 666 PHE A C 1
ATOM 5112 O O . PHE A 1 666 ? -25.524 3.061 46.683 1.00 90.88 666 PHE A O 1
ATOM 5119 N N . VAL A 1 667 ? -26.584 2.223 44.884 1.00 92.00 667 VAL A N 1
ATOM 5120 C CA . VAL A 1 667 ? -25.543 2.520 43.901 1.00 92.00 667 VAL A CA 1
ATOM 5121 C C . VAL A 1 667 ? -26.061 3.560 42.923 1.00 92.00 667 VAL A C 1
ATOM 5123 O O . VAL A 1 667 ? -27.211 3.515 42.494 1.00 92.00 667 VAL A O 1
ATOM 5126 N N . ARG A 1 668 ? -25.197 4.501 42.557 1.00 92.25 668 ARG A N 1
ATOM 5127 C CA . ARG A 1 668 ? -25.450 5.508 41.534 1.00 92.25 668 ARG A CA 1
ATOM 5128 C C . ARG A 1 668 ? -24.260 5.555 40.593 1.00 92.25 668 ARG A C 1
ATOM 5130 O O . ARG A 1 668 ? -23.178 5.966 41.003 1.00 92.25 668 ARG A O 1
ATOM 5137 N N . LEU A 1 669 ? -24.442 5.132 39.349 1.00 94.06 669 LEU A N 1
ATOM 5138 C CA . LEU A 1 669 ? -23.350 5.020 38.387 1.00 94.06 669 LEU A CA 1
ATOM 5139 C C . LEU A 1 669 ? -23.090 6.362 37.693 1.00 94.06 669 LEU A C 1
ATOM 5141 O O . LEU A 1 669 ? -24.023 7.093 37.354 1.00 94.06 669 LEU A O 1
ATOM 5145 N N . GLY A 1 670 ? -21.810 6.663 37.480 1.00 94.19 670 GLY A N 1
ATOM 5146 C CA . GLY A 1 670 ? -21.337 7.663 36.527 1.00 94.19 670 GLY A CA 1
ATOM 5147 C C . GLY A 1 670 ? -20.924 6.944 35.249 1.00 94.19 670 GLY A C 1
ATOM 5148 O O . GLY A 1 670 ? -20.014 6.117 35.277 1.00 94.19 670 GLY A O 1
ATOM 5149 N N . LEU A 1 671 ? -21.624 7.220 34.154 1.00 96.00 671 LEU A N 1
ATOM 5150 C CA . LEU A 1 671 ? -21.511 6.508 32.887 1.00 96.00 671 LEU A CA 1
ATOM 5151 C C . LEU A 1 671 ? -21.095 7.458 31.765 1.00 96.00 671 LEU A C 1
ATOM 5153 O O . LEU A 1 671 ? -21.572 8.588 31.685 1.00 96.00 671 LEU A O 1
ATOM 5157 N N . ALA A 1 672 ? -20.254 6.981 30.858 1.00 96.62 672 ALA A N 1
ATOM 5158 C CA . ALA A 1 672 ? -19.931 7.648 29.600 1.00 96.62 672 ALA A CA 1
ATOM 5159 C C . ALA A 1 672 ? -19.773 6.592 28.502 1.00 96.62 672 ALA A C 1
ATOM 5161 O O . ALA A 1 672 ? -19.435 5.449 28.795 1.00 96.62 672 ALA A O 1
ATOM 5162 N N . ARG A 1 673 ? -19.993 6.943 27.235 1.00 97.12 673 ARG A N 1
ATOM 5163 C CA . ARG A 1 673 ? -19.504 6.103 26.137 1.00 97.12 673 ARG A CA 1
ATOM 5164 C C . ARG A 1 673 ? -17.987 6.244 26.067 1.00 97.12 673 ARG A C 1
ATOM 5166 O O . ARG A 1 673 ? -17.465 7.351 26.223 1.00 97.12 673 ARG A O 1
ATOM 5173 N N . PHE A 1 674 ? -17.299 5.127 25.875 1.00 96.69 674 PHE A N 1
ATOM 5174 C CA . PHE A 1 674 ? -15.848 5.028 25.932 1.00 96.69 674 PHE A CA 1
ATOM 5175 C C . PHE A 1 674 ? -15.319 4.294 24.702 1.00 96.69 674 PHE A C 1
ATOM 5177 O O . PHE A 1 674 ? -15.694 3.152 24.461 1.00 96.69 674 PHE A O 1
ATOM 5184 N N . GLN A 1 675 ? -14.428 4.936 23.952 1.00 96.25 675 GLN A N 1
ATOM 5185 C CA . GLN A 1 675 ? -13.736 4.333 22.816 1.00 96.25 675 GLN A CA 1
ATOM 5186 C C . GLN A 1 675 ? -12.241 4.215 23.140 1.00 96.25 675 GLN A C 1
ATOM 5188 O O . GLN A 1 675 ? -11.550 5.242 23.120 1.00 96.25 675 GLN A O 1
ATOM 5193 N N . PRO A 1 676 ? -11.741 3.001 23.453 1.00 94.44 676 PRO A N 1
ATOM 5194 C CA . PRO A 1 676 ? -10.334 2.773 23.773 1.00 94.44 676 PRO A CA 1
ATOM 5195 C C . PRO A 1 676 ? -9.367 3.256 22.687 1.00 94.44 676 PRO A C 1
ATOM 5197 O O . PRO A 1 676 ? -8.338 3.832 23.030 1.00 94.44 676 PRO A O 1
ATOM 5200 N N . SER A 1 677 ? -9.710 3.077 21.405 1.00 94.94 677 SER A N 1
ATOM 5201 C CA . SER A 1 677 ? -8.905 3.566 20.278 1.00 94.94 677 SER A CA 1
ATOM 5202 C C . SER A 1 677 ? -9.423 4.925 19.797 1.00 94.94 677 SER A C 1
ATOM 5204 O O . SER A 1 677 ? -10.244 5.047 18.883 1.00 94.94 677 SER A O 1
ATOM 5206 N N . SER A 1 678 ? -8.984 5.986 20.474 1.00 95.38 678 SER A N 1
ATOM 5207 C CA . SER A 1 678 ? -9.297 7.373 20.111 1.00 95.38 678 SER A CA 1
ATOM 5208 C C . SER A 1 678 ? -8.055 8.250 20.168 1.00 95.38 678 SER A C 1
ATOM 5210 O O . SER A 1 678 ? -7.093 7.966 20.878 1.00 95.38 678 SER A O 1
ATOM 5212 N N . LEU A 1 679 ? -8.099 9.387 19.477 1.00 95.31 679 LEU A N 1
ATOM 5213 C CA . LEU A 1 679 ? -7.111 10.436 19.691 1.00 95.31 679 LEU A CA 1
ATOM 5214 C C . LEU A 1 679 ? -7.159 10.961 21.145 1.00 95.31 679 LEU A C 1
ATOM 5216 O O . LEU A 1 679 ? -8.224 10.967 21.780 1.00 95.31 679 LEU A O 1
ATOM 5220 N N . PRO A 1 680 ? -6.028 11.453 21.690 1.00 92.25 680 PRO A N 1
ATOM 5221 C CA . PRO A 1 680 ? -5.973 12.016 23.036 1.00 92.25 680 PRO A CA 1
ATOM 5222 C C . PRO A 1 680 ? -7.069 13.059 23.297 1.00 92.25 680 PRO A C 1
ATOM 5224 O O . PRO A 1 680 ? -7.299 13.963 22.496 1.00 92.25 680 PRO A O 1
ATOM 5227 N N . GLY A 1 681 ? -7.766 12.926 24.430 1.00 90.75 681 GLY A N 1
ATOM 5228 C CA . GLY A 1 681 ? -8.889 13.797 24.804 1.00 90.75 681 GLY A CA 1
ATOM 5229 C C . GLY A 1 681 ? -10.223 13.492 24.106 1.00 90.75 681 GLY A C 1
ATOM 5230 O O . GLY A 1 681 ? -11.215 14.161 24.396 1.00 90.75 681 GLY A O 1
ATOM 5231 N N . LYS A 1 682 ? -10.283 12.484 23.222 1.00 95.00 682 LYS A N 1
ATOM 5232 C CA . LYS A 1 682 ? -11.504 12.093 22.495 1.00 95.00 682 LYS A CA 1
ATOM 5233 C C . LYS A 1 682 ? -12.108 10.754 22.948 1.00 95.00 682 LYS A C 1
ATOM 5235 O O . LYS A 1 682 ? -13.169 10.386 22.467 1.00 95.00 682 LYS A O 1
ATOM 5240 N N . HIS A 1 683 ? -11.501 10.072 23.922 1.00 95.56 683 HIS A N 1
ATOM 5241 C CA . HIS A 1 683 ? -11.933 8.748 24.399 1.00 95.56 683 HIS A CA 1
ATOM 5242 C C . HIS A 1 683 ? -13.333 8.706 25.032 1.00 95.56 683 HIS A C 1
ATOM 5244 O O . HIS A 1 683 ? -13.995 7.674 24.959 1.00 95.56 683 HIS A O 1
ATOM 5250 N N . LEU A 1 684 ? -13.768 9.786 25.696 1.00 96.31 684 LEU A N 1
ATOM 5251 C CA . LEU A 1 684 ? -14.987 9.806 26.515 1.00 96.31 684 LEU A CA 1
ATOM 5252 C C . LEU A 1 684 ? -16.044 10.781 25.995 1.00 96.31 684 LEU A C 1
ATOM 5254 O O . LEU A 1 684 ? -15.751 11.940 25.674 1.00 96.31 684 LEU A O 1
ATOM 5258 N N . SER A 1 685 ? -17.301 10.341 26.024 1.00 96.19 685 SER A N 1
ATOM 5259 C CA . SER A 1 685 ? -18.471 11.215 25.885 1.00 96.19 685 SER A CA 1
ATOM 5260 C C . SER A 1 685 ? -18.669 12.121 27.111 1.00 96.19 685 SER A C 1
ATOM 5262 O O . SER A 1 685 ? -18.010 11.937 28.139 1.00 96.19 685 SER A O 1
ATOM 5264 N N . PRO A 1 686 ? -19.630 13.063 27.072 1.00 94.62 686 PRO A N 1
ATOM 5265 C CA . PRO A 1 686 ? -20.145 13.690 28.285 1.00 94.62 686 PRO A CA 1
ATOM 5266 C C . PRO A 1 686 ? -20.699 12.647 29.267 1.00 94.62 686 PRO A C 1
ATOM 5268 O O . PRO A 1 686 ? -21.253 11.624 28.850 1.00 94.62 686 PRO A O 1
ATOM 5271 N N . VAL A 1 687 ? -20.563 12.926 30.564 1.00 94.12 687 VAL A N 1
ATOM 5272 C CA . VAL A 1 687 ? -20.952 12.013 31.650 1.00 94.12 687 VAL A CA 1
ATOM 5273 C C . VAL A 1 687 ? -22.460 12.048 31.907 1.00 94.12 687 VAL A C 1
ATOM 5275 O O . VAL A 1 687 ? -23.105 13.099 31.849 1.00 94.12 687 VAL A O 1
ATOM 5278 N N . VAL A 1 688 ? -23.022 10.888 32.241 1.00 94.81 688 VAL A N 1
ATOM 5279 C CA . VAL A 1 688 ? -24.409 10.684 32.667 1.00 94.81 688 VAL A CA 1
ATOM 5280 C C . VAL A 1 688 ? -24.423 10.031 34.030 1.00 94.81 688 VAL A C 1
ATOM 5282 O O . VAL A 1 688 ? -23.735 9.043 34.256 1.00 94.81 688 VAL A O 1
ATOM 5285 N N . ARG A 1 689 ? -25.231 10.567 34.944 1.00 92.44 689 ARG A N 1
ATOM 5286 C CA . ARG A 1 689 ? -25.500 9.908 36.219 1.00 92.44 689 ARG A CA 1
ATOM 5287 C C . ARG A 1 689 ? -26.820 9.173 36.143 1.00 92.44 689 ARG A C 1
ATOM 5289 O O . ARG A 1 689 ? -27.805 9.742 35.683 1.00 92.44 689 ARG A O 1
ATOM 5296 N N . THR A 1 690 ? -26.833 7.956 36.658 1.00 93.62 690 THR A N 1
ATOM 5297 C CA . THR A 1 690 ? -28.068 7.199 36.858 1.00 93.62 690 THR A CA 1
ATOM 5298 C C . THR A 1 690 ? -28.803 7.706 38.099 1.00 93.62 690 THR A C 1
ATOM 5300 O O . THR A 1 690 ? -28.270 8.519 38.869 1.00 93.62 690 THR A O 1
ATOM 5303 N N . ASP A 1 691 ? -30.009 7.199 38.327 1.00 90.44 691 ASP A N 1
ATOM 5304 C CA . ASP A 1 691 ? -30.664 7.292 39.629 1.00 90.44 691 ASP A CA 1
ATOM 5305 C C . ASP A 1 691 ? -30.014 6.342 40.647 1.00 90.44 691 ASP A C 1
ATOM 5307 O O . ASP A 1 691 ? -29.136 5.539 40.307 1.00 90.44 691 ASP A O 1
ATOM 5311 N N . PHE A 1 692 ? -30.408 6.479 41.915 1.00 90.38 692 PHE A N 1
ATOM 5312 C CA . PHE A 1 692 ? -29.995 5.565 42.976 1.00 90.38 692 PHE A CA 1
ATOM 5313 C C . PHE A 1 692 ? -30.766 4.252 42.857 1.00 90.38 692 PHE A C 1
ATOM 5315 O O . PHE A 1 692 ? -31.992 4.239 42.939 1.00 90.38 692 PHE A O 1
ATOM 5322 N N . VAL A 1 693 ? -30.038 3.148 42.715 1.00 92.31 693 VAL A N 1
ATOM 5323 C CA . VAL A 1 693 ? -30.606 1.807 42.571 1.00 92.31 693 VAL A CA 1
ATOM 5324 C C . VAL A 1 693 ? -30.177 0.952 43.762 1.00 92.31 693 VAL A C 1
ATOM 5326 O O . VAL A 1 693 ? -28.977 0.866 44.036 1.00 92.31 693 VAL A O 1
ATOM 5329 N N . PRO A 1 694 ? -31.119 0.334 44.493 1.00 90.44 694 PRO A N 1
ATOM 5330 C CA . PRO A 1 694 ? -30.784 -0.540 45.607 1.00 90.44 694 PRO A CA 1
ATOM 5331 C C . PRO A 1 694 ? -30.240 -1.882 45.098 1.00 90.44 694 PRO A C 1
ATOM 5333 O O . PRO A 1 694 ? -30.835 -2.514 44.223 1.00 90.44 694 PRO A O 1
ATOM 5336 N N . LEU A 1 695 ? -29.127 -2.343 45.667 1.00 89.56 695 LEU A N 1
ATOM 5337 C CA . LEU A 1 695 ? -28.581 -3.670 45.391 1.00 89.56 695 LEU A CA 1
ATOM 5338 C C . LEU A 1 695 ? -29.129 -4.706 46.375 1.00 89.56 695 LEU A C 1
ATOM 5340 O O . LEU A 1 695 ? -28.964 -4.547 47.584 1.00 89.56 695 LEU A O 1
ATOM 5344 N N . PRO A 1 696 ? -29.735 -5.799 45.895 1.00 88.06 696 PRO A N 1
ATOM 5345 C CA . PRO A 1 696 ? -30.220 -6.853 46.769 1.00 88.06 696 PRO A CA 1
ATOM 5346 C C . PRO A 1 696 ? -29.053 -7.587 47.450 1.00 88.06 696 PRO A C 1
ATOM 5348 O O . PRO A 1 696 ? -27.989 -7.745 46.849 1.00 88.06 696 PRO A O 1
ATOM 5351 N N . PRO A 1 697 ? -29.239 -8.084 48.684 1.00 86.50 697 PRO A N 1
ATOM 5352 C CA . PRO A 1 697 ? -28.177 -8.771 49.402 1.00 86.50 697 PRO A CA 1
ATOM 5353 C C . PRO A 1 697 ? -27.846 -10.137 48.786 1.00 86.50 697 PRO A C 1
ATOM 5355 O O . PRO A 1 697 ? -28.733 -10.878 48.327 1.00 86.50 697 PRO A O 1
ATOM 5358 N N . GLU A 1 698 ? -26.559 -10.485 48.830 1.00 90.00 698 GLU A N 1
ATOM 5359 C CA . GLU A 1 698 ? -26.062 -11.785 48.381 1.00 90.00 698 GLU A CA 1
ATOM 5360 C C . GLU A 1 698 ? -26.436 -12.896 49.370 1.00 90.00 698 GLU A C 1
ATOM 5362 O O . GLU A 1 698 ? -26.579 -12.674 50.576 1.00 90.00 698 GLU A O 1
ATOM 5367 N N . ARG A 1 699 ? -26.622 -14.116 48.868 1.00 91.94 699 ARG A N 1
ATOM 5368 C CA . ARG A 1 699 ? -26.884 -15.302 49.697 1.00 91.94 699 ARG A CA 1
ATOM 5369 C C . ARG A 1 699 ? -26.164 -16.501 49.113 1.00 91.94 699 ARG A C 1
ATOM 5371 O O . ARG A 1 699 ? -26.206 -16.719 47.905 1.00 91.94 699 ARG A O 1
ATOM 5378 N N . THR A 1 700 ? -25.545 -17.291 49.978 1.00 93.12 700 THR A N 1
ATOM 5379 C CA . THR A 1 700 ? -24.990 -18.600 49.634 1.00 93.12 700 THR A CA 1
ATOM 5380 C C . THR A 1 700 ? -25.812 -19.668 50.331 1.00 93.12 700 THR A C 1
ATOM 5382 O O . THR A 1 700 ? -25.890 -19.689 51.558 1.00 93.12 700 THR A O 1
ATOM 5385 N N . ALA A 1 701 ? -26.442 -20.536 49.547 1.00 94.00 701 ALA A N 1
ATOM 5386 C CA . ALA A 1 701 ? -27.209 -21.672 50.024 1.00 94.00 701 ALA A CA 1
ATOM 5387 C C . ALA A 1 701 ? -26.466 -22.973 49.706 1.00 94.00 701 ALA A C 1
ATOM 5389 O O . ALA A 1 701 ? -26.086 -23.215 48.561 1.00 94.00 701 ALA A O 1
ATOM 5390 N N . THR A 1 702 ? -26.314 -23.835 50.706 1.00 93.38 702 THR A N 1
ATOM 5391 C CA . THR A 1 702 ? -25.747 -25.175 50.553 1.00 93.38 702 THR A CA 1
ATOM 5392 C C . THR A 1 702 ? -26.800 -26.208 50.933 1.00 93.38 702 THR A C 1
ATOM 5394 O O . THR A 1 702 ? -27.310 -26.217 52.057 1.00 93.38 702 THR A O 1
ATOM 5397 N N . VAL A 1 703 ? -27.126 -27.102 49.999 1.00 93.38 703 VAL A N 1
ATOM 5398 C CA . VAL A 1 703 ? -28.055 -28.219 50.215 1.00 93.38 703 VAL A CA 1
ATOM 5399 C C . VAL A 1 703 ? -27.281 -29.526 50.175 1.00 93.38 703 VAL A C 1
ATOM 5401 O O . VAL A 1 703 ? -26.476 -29.772 49.279 1.00 93.38 703 VAL A O 1
ATOM 5404 N N . THR A 1 704 ? -27.526 -30.389 51.156 1.00 92.50 704 THR A N 1
ATOM 5405 C CA . THR A 1 704 ? -26.886 -31.704 51.294 1.00 92.50 704 THR A CA 1
ATOM 5406 C C . THR A 1 704 ? -27.931 -32.757 51.651 1.00 92.50 704 THR A C 1
ATOM 5408 O O . THR A 1 704 ? -28.974 -32.445 52.225 1.00 92.50 704 THR A O 1
ATOM 5411 N N . ARG A 1 705 ? -27.659 -34.028 51.339 1.00 91.06 705 ARG A N 1
ATOM 5412 C CA . ARG A 1 705 ? -28.484 -35.166 51.780 1.00 91.06 705 ARG A CA 1
ATOM 5413 C C . ARG A 1 705 ? -27.689 -36.031 52.755 1.00 91.06 705 ARG A C 1
ATOM 5415 O O . ARG A 1 705 ? -26.968 -36.918 52.295 1.00 91.06 705 ARG A O 1
ATOM 5422 N N . PRO A 1 706 ? -27.758 -35.758 54.073 1.00 85.25 706 PRO A N 1
ATOM 5423 C CA . PRO A 1 706 ? -27.002 -36.528 55.062 1.00 85.25 706 PRO A CA 1
ATOM 5424 C C . PRO A 1 706 ? -27.435 -38.000 55.117 1.00 85.25 706 PRO A C 1
ATOM 5426 O O . PRO A 1 706 ? -26.621 -38.867 55.420 1.00 85.25 706 PRO A O 1
ATOM 5429 N N . ASP A 1 707 ? -28.696 -38.296 54.793 1.00 89.75 707 ASP A N 1
ATOM 5430 C CA . ASP A 1 707 ? -29.246 -39.648 54.764 1.00 89.75 707 ASP A CA 1
ATOM 5431 C C . ASP A 1 707 ? -30.327 -39.792 53.670 1.00 89.75 707 ASP A C 1
ATOM 5433 O O . ASP A 1 707 ? -30.479 -38.936 52.796 1.00 89.75 707 ASP A O 1
ATOM 5437 N N . ARG A 1 708 ? -31.063 -40.914 53.675 1.00 90.44 708 ARG A N 1
ATOM 5438 C CA . ARG A 1 708 ? -32.085 -41.217 52.655 1.00 90.44 708 ARG A CA 1
ATOM 5439 C C . ARG A 1 708 ? -33.403 -40.466 52.842 1.00 90.44 708 ARG A C 1
ATOM 5441 O O . ARG A 1 708 ? -34.256 -40.522 51.958 1.00 90.44 708 ARG A O 1
ATOM 5448 N N . ARG A 1 709 ? -33.613 -39.856 54.004 1.00 91.94 709 ARG A N 1
ATOM 5449 C CA . ARG A 1 709 ? -34.883 -39.313 54.491 1.00 91.94 709 ARG A CA 1
ATOM 5450 C C . ARG A 1 709 ? -34.819 -37.829 54.824 1.00 91.94 709 ARG A C 1
ATOM 5452 O O . ARG A 1 709 ? -35.877 -37.281 55.085 1.00 91.94 709 ARG A O 1
ATOM 5459 N N . HIS A 1 710 ? -33.662 -37.178 54.768 1.00 91.12 710 HIS A N 1
ATOM 5460 C CA . HIS A 1 710 ? -33.543 -35.755 55.073 1.00 91.12 710 HIS A CA 1
ATOM 5461 C C . HIS A 1 710 ? -32.717 -34.999 54.029 1.00 91.12 710 HIS A C 1
ATOM 5463 O O . HIS A 1 710 ? -31.713 -35.499 53.516 1.00 91.12 710 HIS A O 1
ATOM 5469 N N . ALA A 1 711 ? -33.117 -33.758 53.761 1.00 91.62 711 ALA A N 1
ATOM 5470 C CA . ALA A 1 711 ? -32.298 -32.750 53.101 1.00 91.62 711 ALA A CA 1
ATOM 5471 C C . ALA A 1 711 ? -31.883 -31.700 54.138 1.00 91.62 711 ALA A C 1
ATOM 5473 O O . ALA A 1 711 ? -32.737 -31.092 54.780 1.00 91.62 711 ALA A O 1
ATOM 5474 N N . ARG A 1 712 ? -30.578 -31.493 54.327 1.00 92.56 712 ARG A N 1
ATOM 5475 C CA . ARG A 1 712 ? -30.044 -30.445 55.202 1.00 92.56 712 ARG A CA 1
ATOM 5476 C C . ARG A 1 712 ? -29.713 -29.219 54.370 1.00 92.56 712 ARG A C 1
ATOM 5478 O O . ARG A 1 712 ? -29.034 -29.338 53.350 1.00 92.56 712 ARG A O 1
ATOM 5485 N N . VAL A 1 713 ? -30.144 -28.061 54.850 1.00 94.19 713 VAL A N 1
AT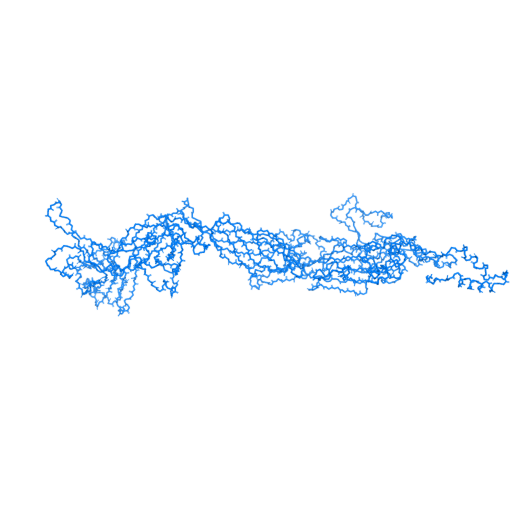OM 5486 C CA . VAL A 1 713 ? -29.923 -26.777 54.192 1.00 94.19 713 VAL A CA 1
ATOM 5487 C C . VAL A 1 713 ? -29.193 -25.839 55.134 1.00 94.19 713 VAL A C 1
ATOM 5489 O O . VAL A 1 713 ? -29.518 -25.783 56.322 1.00 94.19 713 VAL A O 1
ATOM 5492 N N . VAL A 1 714 ? -28.221 -25.113 54.594 1.00 94.06 714 VAL A N 1
ATOM 5493 C CA . VAL A 1 714 ? -27.537 -24.003 55.256 1.00 94.06 714 VAL A CA 1
ATOM 5494 C C . VAL A 1 714 ? -27.611 -22.795 54.332 1.00 94.06 714 VAL A C 1
ATOM 5496 O O . VAL A 1 714 ? -27.316 -22.927 53.149 1.00 94.06 714 VAL A O 1
ATOM 5499 N N . VAL A 1 715 ? -28.018 -21.638 54.848 1.00 94.31 715 VAL A N 1
ATOM 5500 C CA . VAL A 1 715 ? -28.039 -20.373 54.098 1.00 94.31 715 VAL A CA 1
ATOM 5501 C C . VAL A 1 715 ? -27.234 -19.344 54.867 1.00 94.31 715 VAL A C 1
ATOM 5503 O O . VAL A 1 715 ? -27.502 -19.129 56.046 1.00 94.31 715 VAL A O 1
ATOM 5506 N N . THR A 1 716 ? -26.281 -18.698 54.204 1.00 93.50 716 THR A N 1
ATOM 5507 C CA . THR A 1 716 ? -25.393 -17.695 54.799 1.00 93.50 716 THR A CA 1
ATOM 5508 C C . THR A 1 716 ? -25.359 -16.436 53.939 1.00 93.50 716 THR A C 1
ATOM 5510 O O . THR A 1 716 ? -25.361 -16.516 52.708 1.00 93.50 716 THR A O 1
ATOM 5513 N N . GLY A 1 717 ? -25.308 -15.261 54.567 1.00 91.12 717 GLY A N 1
ATOM 5514 C CA . GLY A 1 717 ? -25.109 -14.000 53.853 1.00 91.12 717 GLY A CA 1
ATOM 5515 C C . GLY A 1 717 ? -25.108 -12.759 54.749 1.00 91.12 717 GLY A C 1
ATOM 5516 O O . GLY A 1 717 ? -25.321 -12.876 55.960 1.00 91.12 717 GLY A O 1
ATOM 5517 N N . PRO A 1 718 ? -24.866 -11.574 54.158 1.00 89.31 718 PRO A N 1
ATOM 5518 C CA . PRO A 1 718 ? -24.881 -10.293 54.849 1.00 89.31 718 PRO A CA 1
ATOM 5519 C C . PRO A 1 718 ? -26.211 -9.998 55.528 1.00 89.31 718 PRO A C 1
ATOM 5521 O O . PRO A 1 718 ? -27.285 -10.284 54.982 1.00 89.31 718 PRO A O 1
ATOM 5524 N N . ILE A 1 719 ? -26.130 -9.367 56.695 1.00 86.56 719 ILE A N 1
ATOM 5525 C CA . ILE A 1 719 ? -27.287 -8.986 57.487 1.00 86.56 719 ILE A CA 1
ATOM 5526 C C . ILE A 1 719 ? -27.180 -7.552 57.995 1.00 86.56 719 ILE A C 1
ATOM 5528 O O . ILE A 1 719 ? -26.116 -7.072 58.366 1.00 86.56 719 ILE A O 1
ATOM 5532 N N . GLY A 1 720 ? -28.326 -6.885 58.046 1.00 83.88 720 GLY A N 1
ATOM 5533 C CA . GLY A 1 720 ? -28.535 -5.655 58.792 1.00 83.88 720 GLY A CA 1
ATOM 5534 C C . GLY A 1 720 ? -29.928 -5.700 59.397 1.00 83.88 720 GLY A C 1
ATOM 5535 O O . GLY A 1 720 ? -30.830 -6.344 58.844 1.00 83.88 720 GLY A O 1
ATOM 5536 N N . VAL A 1 721 ? -30.080 -5.067 60.556 1.00 82.38 721 VAL A N 1
ATOM 5537 C CA . VAL A 1 721 ? -31.349 -5.026 61.286 1.00 82.38 721 VAL A CA 1
ATOM 5538 C C . VAL A 1 721 ? -32.021 -3.675 61.044 1.00 82.38 721 VAL A C 1
ATOM 5540 O O . VAL A 1 721 ? -31.337 -2.650 61.127 1.00 82.38 721 VAL A O 1
ATOM 5543 N N . PRO A 1 722 ? -33.320 -3.645 60.700 1.00 80.81 722 PRO A N 1
ATOM 5544 C CA . PRO A 1 722 ? -34.044 -2.390 60.549 1.00 80.81 722 PRO A CA 1
ATOM 5545 C C . PRO A 1 722 ? -34.059 -1.623 61.875 1.00 80.81 722 PRO A C 1
ATOM 5547 O O . PRO A 1 722 ? -34.025 -2.231 62.952 1.00 80.81 722 PRO A O 1
ATOM 5550 N N . ASP A 1 723 ? -34.107 -0.294 61.807 1.00 72.12 723 ASP A N 1
ATOM 5551 C CA . ASP A 1 723 ? -34.336 0.522 62.999 1.00 72.12 723 ASP A CA 1
ATOM 5552 C C . ASP A 1 723 ? -35.793 0.354 63.466 1.00 72.12 723 ASP A C 1
ATOM 5554 O O . ASP A 1 723 ? -36.730 0.894 62.881 1.00 72.12 723 ASP A O 1
ATOM 5558 N N . MET A 1 724 ? -35.986 -0.470 64.497 1.00 65.44 724 MET A N 1
ATOM 5559 C CA . MET A 1 724 ? -37.298 -0.831 65.050 1.00 65.44 724 MET A CA 1
ATOM 5560 C C . MET A 1 724 ? -37.697 0.045 66.254 1.00 65.44 724 MET A C 1
ATOM 5562 O O . MET A 1 724 ? -38.662 -0.279 66.949 1.00 65.44 724 MET A O 1
ATOM 5566 N N . GLY A 1 725 ? -36.962 1.128 66.541 1.00 63.88 725 GLY A N 1
ATOM 5567 C CA . GLY A 1 725 ? -37.148 1.920 67.761 1.00 63.88 725 GLY A CA 1
ATOM 5568 C C . GLY A 1 725 ? -36.757 1.160 69.045 1.00 63.88 725 GLY A C 1
ATOM 5569 O O . GLY A 1 725 ? -36.101 0.115 68.980 1.00 63.88 725 GLY A O 1
ATOM 5570 N N . PRO A 1 726 ? -37.117 1.671 70.242 1.00 57.16 726 PRO A N 1
ATOM 5571 C CA . PRO A 1 726 ? -36.757 1.043 71.512 1.00 57.16 726 PRO A CA 1
ATOM 5572 C C . PRO A 1 726 ? -37.555 -0.250 71.736 1.00 57.16 726 PRO A C 1
ATOM 5574 O O . PRO A 1 726 ? -38.678 -0.241 72.240 1.00 57.16 726 PRO A O 1
ATOM 5577 N N . LEU A 1 727 ? -36.957 -1.380 71.370 1.00 55.06 727 LEU A N 1
ATOM 5578 C CA . LEU A 1 727 ? -37.405 -2.708 71.783 1.00 55.06 727 LEU A CA 1
ATOM 5579 C C . LEU A 1 727 ? -36.982 -2.962 73.238 1.00 55.06 727 LEU A C 1
ATOM 5581 O O . LEU A 1 727 ? -35.963 -2.457 73.707 1.00 55.06 727 LEU A O 1
ATOM 5585 N N . THR A 1 728 ? -37.757 -3.756 73.977 1.00 46.25 728 THR A N 1
ATOM 5586 C CA . THR A 1 728 ? -37.374 -4.199 75.326 1.00 46.25 728 THR A CA 1
ATOM 5587 C C . THR A 1 728 ? -36.236 -5.221 75.216 1.00 46.25 728 THR A C 1
ATOM 5589 O O . THR A 1 728 ? -36.470 -6.418 75.104 1.00 46.25 728 THR A O 1
ATOM 5592 N N . GLY A 1 729 ? -34.996 -4.724 75.202 1.00 53.34 729 GLY A N 1
ATOM 5593 C CA . GLY A 1 729 ? -33.767 -5.500 75.009 1.00 53.34 729 GLY A CA 1
ATOM 5594 C C . GLY A 1 729 ? -32.915 -4.901 73.889 1.00 53.34 729 GLY A C 1
ATOM 5595 O O . GLY A 1 729 ? -33.243 -5.031 72.715 1.00 53.34 729 GLY A O 1
ATOM 5596 N N . ASP A 1 730 ? -31.809 -4.241 74.242 1.00 56.00 730 ASP A N 1
ATOM 5597 C CA . ASP A 1 730 ? -30.958 -3.490 73.301 1.00 56.00 730 ASP A CA 1
ATOM 5598 C C . ASP A 1 730 ? -30.025 -4.363 72.436 1.00 56.00 730 ASP A C 1
ATOM 5600 O O . ASP A 1 730 ? -29.175 -3.841 71.704 1.00 56.00 730 ASP A O 1
ATOM 5604 N N . GLY A 1 731 ? -30.158 -5.689 72.494 1.00 71.62 731 GLY A N 1
ATOM 5605 C CA . GLY A 1 731 ? -29.275 -6.620 71.803 1.00 71.62 731 GLY A CA 1
ATOM 5606 C C . GLY A 1 731 ? -29.568 -6.748 70.304 1.00 71.62 731 GLY A C 1
ATOM 5607 O O . GLY A 1 731 ? -30.704 -6.710 69.832 1.00 71.62 731 GLY A O 1
ATOM 5608 N N . PHE A 1 732 ? -28.500 -6.900 69.518 1.00 76.00 732 PHE A N 1
ATOM 5609 C CA . PHE A 1 732 ? -28.573 -7.172 68.077 1.00 76.00 732 PHE A CA 1
ATOM 5610 C C . PHE A 1 732 ? -29.347 -8.467 67.765 1.00 76.00 732 PHE A C 1
ATOM 5612 O O . PHE A 1 732 ? -30.032 -8.546 66.749 1.00 76.00 732 PHE A O 1
ATOM 5619 N N . VAL A 1 733 ? -29.269 -9.464 68.653 1.00 78.56 733 VAL A N 1
ATOM 5620 C CA . VAL A 1 733 ? -29.867 -10.797 68.470 1.00 78.56 733 VAL A CA 1
ATOM 5621 C C . VAL A 1 733 ? -31.385 -10.743 68.527 1.00 78.56 733 VAL A C 1
ATOM 5623 O O . VAL A 1 733 ? -32.052 -11.304 67.663 1.00 78.56 733 VAL A O 1
ATOM 5626 N N . GLU A 1 734 ? -31.939 -10.041 69.511 1.00 80.06 734 GLU A N 1
ATOM 5627 C CA . GLU A 1 734 ? -33.379 -9.861 69.665 1.00 80.06 734 GLU A CA 1
ATOM 5628 C C . GLU A 1 734 ? -33.959 -9.141 68.443 1.00 80.06 734 GLU A C 1
ATOM 5630 O O . GLU A 1 734 ? -34.968 -9.576 67.886 1.00 80.06 734 GLU A O 1
ATOM 5635 N N . ARG A 1 735 ? -33.265 -8.102 67.954 1.00 80.75 735 ARG A N 1
ATOM 5636 C CA . ARG A 1 735 ? -33.630 -7.395 66.715 1.00 80.75 735 ARG A CA 1
ATOM 5637 C C . ARG A 1 735 ? -33.551 -8.285 65.479 1.00 80.75 735 ARG A C 1
ATOM 5639 O O . ARG A 1 735 ? -34.441 -8.228 64.631 1.00 80.75 735 ARG A O 1
ATOM 5646 N N . LEU A 1 736 ? -32.518 -9.115 65.367 1.00 85.00 736 LEU A N 1
ATOM 5647 C CA . LEU A 1 736 ? -32.365 -10.065 64.266 1.00 85.00 736 LEU A CA 1
ATOM 5648 C C . LEU A 1 736 ? -33.524 -11.070 64.237 1.00 85.00 736 LEU A C 1
ATOM 5650 O O . LEU A 1 736 ? -34.167 -11.233 63.203 1.00 85.00 736 LEU A O 1
ATOM 5654 N N . LEU A 1 737 ? -33.817 -11.701 65.375 1.00 85.25 737 LEU A N 1
ATOM 5655 C CA . LEU A 1 737 ? -34.880 -12.702 65.488 1.00 85.25 737 LEU A CA 1
ATOM 5656 C C . LEU A 1 737 ? -36.279 -12.102 65.285 1.00 85.25 737 LEU A C 1
ATOM 5658 O O . LEU A 1 737 ? -37.158 -12.784 64.766 1.00 85.25 737 LEU A O 1
ATOM 5662 N N . ALA A 1 738 ? -36.488 -10.832 65.649 1.00 83.19 738 ALA A N 1
ATOM 5663 C CA . ALA A 1 738 ? -37.751 -10.130 65.419 1.00 83.19 738 ALA A CA 1
ATOM 5664 C C . ALA A 1 738 ? -37.947 -9.669 63.960 1.00 83.19 738 ALA A C 1
ATOM 5666 O O . ALA A 1 738 ? -39.082 -9.536 63.506 1.00 83.19 738 ALA A O 1
ATOM 5667 N N . SER A 1 739 ? -36.860 -9.411 63.225 1.00 86.62 739 SER A N 1
ATOM 5668 C CA . SER A 1 739 ? -36.910 -8.811 61.881 1.00 86.62 739 SER A CA 1
ATOM 5669 C C . SER A 1 739 ? -36.698 -9.797 60.731 1.00 86.62 739 SER A C 1
ATOM 5671 O O . SER A 1 739 ? -36.887 -9.414 59.573 1.00 86.62 739 SER A O 1
ATOM 5673 N N . ARG A 1 740 ? -36.283 -11.043 61.001 1.00 89.81 740 ARG A N 1
ATOM 5674 C CA . ARG A 1 740 ? -35.930 -12.029 59.967 1.00 89.81 740 ARG A CA 1
ATOM 5675 C C . ARG A 1 740 ? -36.504 -13.406 60.250 1.00 89.81 740 ARG A C 1
ATOM 5677 O O . ARG A 1 740 ? -36.344 -13.956 61.335 1.00 89.81 740 ARG A O 1
ATOM 5684 N N . THR A 1 741 ? -37.075 -14.022 59.224 1.00 92.44 741 THR A N 1
ATOM 5685 C CA . THR A 1 741 ? -37.468 -15.433 59.239 1.00 92.44 741 THR A CA 1
ATOM 5686 C C . THR A 1 741 ? -37.009 -16.093 57.948 1.00 92.44 741 THR A C 1
ATOM 5688 O O . THR A 1 741 ? -37.392 -15.669 56.863 1.00 92.44 741 THR A O 1
ATOM 5691 N N . MET A 1 742 ? -36.181 -17.131 58.054 1.00 94.44 742 MET A N 1
ATOM 5692 C CA . MET A 1 742 ? -35.754 -17.933 56.909 1.00 94.44 742 MET A CA 1
ATOM 5693 C C . MET A 1 742 ? -36.597 -19.205 56.862 1.00 94.44 742 MET A C 1
ATOM 5695 O O . MET A 1 742 ? -36.602 -19.964 57.825 1.00 94.44 742 MET A O 1
ATOM 5699 N N . ARG A 1 743 ? -37.287 -19.460 55.755 1.00 95.56 743 ARG A N 1
ATOM 5700 C CA . ARG A 1 743 ? -38.157 -20.624 55.566 1.00 95.56 743 ARG A CA 1
ATOM 5701 C C . ARG A 1 743 ? -37.635 -21.495 54.435 1.00 95.56 743 ARG A C 1
ATOM 5703 O O . ARG A 1 743 ? -37.318 -20.994 53.360 1.00 95.56 743 ARG A O 1
ATOM 5710 N N . ALA A 1 744 ? -37.585 -22.802 54.659 1.00 95.88 744 ALA A N 1
ATOM 5711 C CA . ALA A 1 744 ? -37.304 -23.789 53.627 1.00 95.88 744 ALA A CA 1
ATOM 5712 C C . ALA A 1 744 ? -38.559 -24.623 53.357 1.00 95.88 744 ALA A C 1
ATOM 5714 O O . ALA A 1 744 ? -39.153 -25.163 54.288 1.00 95.88 744 ALA A O 1
ATOM 5715 N N . ARG A 1 745 ? -38.962 -24.746 52.092 1.00 95.25 745 ARG A N 1
ATOM 5716 C CA . ARG A 1 745 ? -40.069 -25.594 51.637 1.00 95.25 745 ARG A CA 1
ATOM 5717 C C . ARG A 1 745 ? -39.540 -26.732 50.781 1.00 95.25 745 ARG A C 1
ATOM 5719 O O . ARG A 1 745 ? -38.756 -26.504 49.866 1.00 95.25 745 ARG A O 1
ATOM 5726 N N . LEU A 1 746 ? -39.997 -27.949 51.035 1.00 94.31 746 LEU A N 1
ATOM 5727 C CA . LEU A 1 746 ? -39.820 -29.066 50.119 1.00 94.31 746 LEU A CA 1
ATOM 5728 C C . LEU A 1 746 ? -40.977 -29.061 49.122 1.00 94.31 746 LEU A C 1
ATOM 5730 O O . LEU A 1 746 ? -42.130 -29.224 49.516 1.00 94.31 746 LEU A O 1
ATOM 5734 N N . GLU A 1 747 ? -40.678 -28.920 47.836 1.00 93.88 747 GLU A N 1
ATOM 5735 C CA . GLU A 1 747 ? -41.675 -28.965 46.770 1.00 93.88 747 GLU A CA 1
ATOM 5736 C C . GLU A 1 747 ? -41.530 -30.225 45.918 1.00 93.88 747 GLU A C 1
ATOM 5738 O O . GLU A 1 747 ? -40.419 -30.685 45.636 1.00 93.88 747 GLU A O 1
ATOM 5743 N N . ARG A 1 748 ? -42.669 -30.777 45.490 1.00 92.19 748 ARG A N 1
ATOM 5744 C CA . ARG A 1 748 ? -42.764 -31.910 44.569 1.00 92.19 748 ARG A CA 1
ATOM 5745 C C . ARG A 1 748 ? -43.380 -31.461 43.252 1.00 92.19 748 ARG A C 1
ATOM 5747 O O . ARG A 1 748 ? -44.353 -30.715 43.246 1.00 92.19 748 ARG A O 1
ATOM 5754 N N . ARG A 1 749 ? -42.843 -31.947 42.136 1.00 89.38 749 ARG A N 1
ATOM 5755 C CA . ARG A 1 749 ? -43.408 -31.701 40.809 1.00 89.38 749 ARG A CA 1
ATOM 5756 C C . ARG A 1 749 ? -44.550 -32.672 40.524 1.00 89.38 749 ARG A C 1
ATOM 5758 O O . ARG A 1 749 ? -44.381 -33.886 40.649 1.00 89.38 749 ARG A O 1
ATOM 5765 N N . ARG A 1 750 ? -45.696 -32.143 40.106 1.00 87.56 750 ARG A N 1
ATOM 5766 C CA . ARG A 1 750 ? -46.810 -32.923 39.566 1.00 87.56 750 ARG A CA 1
ATOM 5767 C C . ARG A 1 750 ? -46.474 -33.447 38.170 1.00 87.56 750 ARG A C 1
ATOM 5769 O O . ARG A 1 750 ? -45.756 -32.807 37.407 1.00 87.56 750 ARG A O 1
ATOM 5776 N N . THR A 1 751 ? -47.003 -34.615 37.822 1.00 80.19 751 THR A N 1
ATOM 5777 C CA . THR A 1 751 ? -46.729 -35.275 36.535 1.00 80.19 751 THR A CA 1
ATOM 5778 C C . THR A 1 751 ? -47.615 -34.783 35.388 1.00 80.19 751 THR A C 1
ATOM 5780 O O . THR A 1 751 ? -47.315 -35.076 34.236 1.00 80.19 751 THR A O 1
ATOM 5783 N N . ASP A 1 752 ? -48.692 -34.051 35.679 1.00 83.69 752 ASP A N 1
ATOM 5784 C CA . ASP A 1 752 ? -49.686 -33.575 34.708 1.00 83.69 752 ASP A CA 1
ATOM 5785 C C . ASP A 1 752 ? -49.437 -32.146 34.194 1.00 83.69 752 ASP A C 1
ATOM 5787 O O . ASP A 1 752 ? -50.055 -31.733 33.216 1.00 83.69 752 ASP A O 1
ATOM 5791 N N . LEU A 1 753 ? -48.517 -31.399 34.815 1.00 81.94 753 LEU A N 1
ATOM 5792 C CA . LEU A 1 753 ? -48.174 -30.024 34.444 1.00 81.94 753 LEU A CA 1
ATOM 5793 C C . LEU A 1 753 ? -46.659 -29.872 34.284 1.00 81.94 753 LEU A C 1
ATOM 5795 O O . LEU A 1 753 ? -45.887 -30.072 35.221 1.00 81.94 753 LEU A O 1
ATOM 5799 N N . THR A 1 754 ? -46.224 -29.483 33.086 1.00 76.12 754 THR A N 1
ATOM 5800 C CA . THR A 1 754 ? -44.800 -29.314 32.760 1.00 76.12 754 THR A CA 1
ATOM 5801 C C . THR A 1 754 ? -44.273 -27.907 33.054 1.00 76.12 754 THR A C 1
ATOM 5803 O O . THR A 1 754 ? -43.060 -27.730 33.129 1.00 76.12 754 THR A O 1
ATOM 5806 N N . THR A 1 755 ? -45.147 -26.924 33.277 1.00 82.75 755 THR A N 1
ATOM 5807 C CA . THR A 1 755 ? -44.791 -25.540 33.646 1.00 82.75 755 THR A CA 1
ATOM 5808 C C . THR A 1 755 ? -44.465 -25.393 35.138 1.00 82.75 755 THR A C 1
ATOM 5810 O O . THR A 1 755 ? -44.809 -26.268 35.931 1.00 82.75 755 THR A O 1
ATOM 5813 N N . ASP A 1 756 ? -43.923 -24.244 35.554 1.00 78.62 756 ASP A N 1
ATOM 5814 C CA . ASP A 1 756 ? -43.624 -23.936 36.967 1.00 78.62 756 ASP A CA 1
ATOM 5815 C C . ASP A 1 756 ? -44.841 -23.946 37.909 1.00 78.62 756 ASP A C 1
ATOM 5817 O O . ASP A 1 756 ? -44.688 -24.112 39.116 1.00 78.62 756 ASP A O 1
ATOM 5821 N N . LEU A 1 757 ? -46.061 -23.868 37.375 1.00 84.69 757 LEU A N 1
ATOM 5822 C CA . LEU A 1 757 ? -47.295 -24.055 38.150 1.00 84.69 757 LEU A CA 1
ATOM 5823 C C . LEU A 1 757 ? -47.497 -25.501 38.649 1.00 84.69 757 LEU A C 1
ATOM 5825 O O . LEU A 1 757 ? -48.403 -25.760 39.435 1.00 84.69 757 LEU A O 1
ATOM 5829 N N . GLY A 1 758 ? -46.684 -26.454 38.183 1.00 86.50 758 GLY A N 1
ATOM 5830 C CA . GLY A 1 758 ? -46.764 -27.864 38.562 1.00 86.50 758 GLY A CA 1
ATOM 5831 C C . GLY A 1 758 ? -46.100 -28.217 39.897 1.00 86.50 758 GLY A C 1
ATOM 5832 O O . GLY A 1 758 ? -46.103 -29.391 40.258 1.00 86.50 758 GLY A O 1
ATOM 5833 N N . TRP A 1 759 ? -45.507 -27.264 40.620 1.00 91.06 759 TRP A N 1
ATOM 5834 C CA . TRP A 1 759 ? -44.844 -27.520 41.903 1.00 91.06 759 TRP A CA 1
ATOM 5835 C C . TRP A 1 759 ? -45.800 -27.336 43.086 1.00 91.06 759 TRP A C 1
ATOM 5837 O O . TRP A 1 759 ? -46.459 -26.308 43.209 1.00 91.06 759 TRP A O 1
ATOM 5847 N N . GLU A 1 760 ? -45.857 -28.325 43.979 1.00 92.88 760 GLU A N 1
ATOM 5848 C CA . GLU A 1 760 ? -46.657 -28.283 45.209 1.00 92.88 760 GLU A CA 1
ATOM 5849 C C . GLU A 1 760 ? -45.767 -28.404 46.450 1.00 92.88 760 GLU A C 1
ATOM 5851 O O . GLU A 1 760 ? -44.838 -29.215 46.482 1.00 92.88 760 GLU A O 1
ATOM 5856 N N . THR A 1 761 ? -46.046 -27.615 47.491 1.00 93.44 761 THR A N 1
ATOM 5857 C CA . THR A 1 761 ? -45.356 -27.740 48.783 1.00 93.44 761 THR A CA 1
ATOM 5858 C C . THR A 1 761 ? -45.795 -29.020 49.491 1.00 93.44 761 THR A C 1
ATOM 5860 O O . THR A 1 761 ? -46.979 -29.228 49.738 1.00 93.44 761 THR A O 1
ATOM 5863 N N . VAL A 1 762 ? -44.824 -29.864 49.832 1.00 92.56 762 VAL A N 1
ATOM 5864 C CA . VAL A 1 762 ? -45.011 -31.105 50.595 1.00 92.56 762 VAL A CA 1
ATOM 5865 C C . VAL A 1 762 ? -44.763 -30.875 52.079 1.00 92.56 762 VAL A C 1
ATOM 5867 O O . VAL A 1 762 ? -45.498 -31.400 52.908 1.00 92.56 762 VAL A O 1
ATOM 5870 N N . ASP A 1 763 ? -43.719 -30.115 52.402 1.00 92.25 763 ASP A N 1
ATOM 5871 C CA . ASP A 1 763 ? -43.347 -29.797 53.777 1.00 92.25 763 ASP A CA 1
ATOM 5872 C C . ASP A 1 763 ? -42.654 -28.431 53.850 1.00 92.25 763 ASP A C 1
ATOM 5874 O O . ASP A 1 763 ? -42.132 -27.945 52.842 1.00 92.25 763 ASP A O 1
ATOM 5878 N N . ALA A 1 764 ? -42.649 -27.804 55.023 1.00 93.25 764 ALA A N 1
ATOM 5879 C CA . ALA A 1 764 ? -42.004 -26.516 55.250 1.00 93.25 764 ALA A CA 1
ATOM 5880 C C . ALA A 1 764 ? -41.474 -26.395 56.682 1.00 93.25 764 ALA A C 1
ATOM 5882 O O . ALA A 1 764 ? -42.149 -26.766 57.639 1.00 93.25 764 ALA A O 1
ATOM 5883 N N . VAL A 1 765 ? -40.284 -25.814 56.834 1.00 94.44 765 VAL A N 1
ATOM 5884 C CA . VAL A 1 765 ? -39.650 -25.574 58.134 1.00 94.44 765 VAL A CA 1
ATOM 5885 C C . VAL A 1 765 ? -39.044 -24.175 58.187 1.00 94.44 765 VAL A C 1
ATOM 5887 O O . VAL A 1 765 ? -38.412 -23.727 57.227 1.00 94.44 765 VAL A O 1
ATOM 5890 N N . ASP A 1 766 ? -39.214 -23.491 59.316 1.00 94.44 766 ASP A N 1
ATOM 5891 C CA . ASP A 1 766 ? -38.485 -22.256 59.606 1.00 94.44 766 ASP A CA 1
ATOM 5892 C C . ASP A 1 766 ? -37.084 -22.619 60.120 1.00 94.44 766 ASP A C 1
ATOM 5894 O O . ASP A 1 766 ? -36.923 -23.392 61.066 1.00 94.44 766 ASP A O 1
ATOM 5898 N N . LEU A 1 767 ? -36.056 -22.107 59.445 1.00 93.81 767 LEU A N 1
ATOM 5899 C CA . LEU A 1 767 ? -34.654 -22.385 59.717 1.00 93.81 767 LEU A CA 1
ATOM 5900 C C . LEU A 1 767 ? -34.167 -21.488 60.869 1.00 93.81 767 LEU A C 1
ATOM 5902 O O . LEU A 1 767 ? -34.088 -20.269 60.691 1.00 93.81 767 LEU A O 1
ATOM 5906 N N . PRO A 1 768 ? -33.806 -22.046 62.041 1.00 93.00 768 PRO A N 1
ATOM 5907 C CA . PRO A 1 768 ? -33.239 -21.254 63.124 1.00 93.00 768 PRO A CA 1
ATOM 5908 C C . PRO A 1 768 ? -31.865 -20.687 62.745 1.00 93.00 768 PRO A C 1
ATOM 5910 O O . PRO A 1 768 ? -31.137 -21.245 61.915 1.00 93.00 768 PRO A O 1
ATOM 5913 N N . VAL A 1 769 ? -31.495 -19.582 63.395 1.00 91.81 769 VAL A N 1
ATOM 5914 C CA . VAL A 1 769 ? -30.150 -19.001 63.292 1.00 91.81 769 VAL A CA 1
ATOM 5915 C C . VAL A 1 769 ? -29.138 -19.991 63.881 1.00 91.81 769 VAL A C 1
ATOM 5917 O O . VAL A 1 769 ? -29.219 -20.351 65.052 1.00 91.81 769 VAL A O 1
ATOM 5920 N N . LEU A 1 770 ? -28.190 -20.435 63.056 1.00 90.69 770 LEU A N 1
ATOM 5921 C CA . LEU A 1 770 ? -27.073 -21.305 63.434 1.00 90.69 770 LEU A CA 1
ATOM 5922 C C . LEU A 1 770 ? -25.938 -20.509 64.090 1.00 90.69 770 LEU A C 1
ATOM 5924 O O . LEU A 1 770 ? -25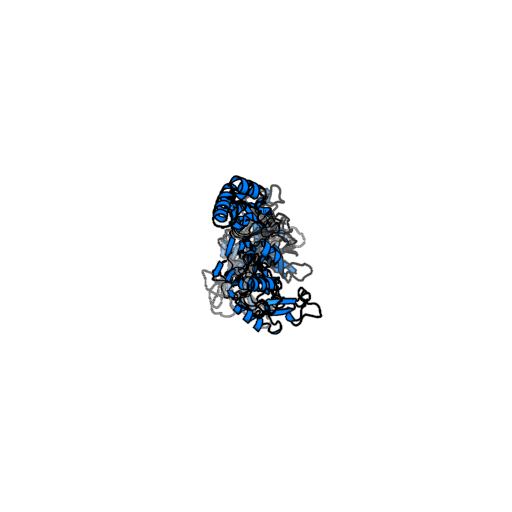.295 -20.993 65.017 1.00 90.69 770 LEU A O 1
ATOM 5928 N N . GLY A 1 771 ? -25.679 -19.303 63.588 1.00 87.56 771 GLY A N 1
ATOM 5929 C CA . GLY A 1 771 ? -24.622 -18.419 64.068 1.00 87.56 771 GLY A CA 1
ATOM 5930 C C . GLY A 1 771 ? -24.634 -17.089 63.324 1.00 87.56 771 GLY A C 1
ATOM 5931 O O . GLY A 1 771 ? -25.178 -16.997 62.222 1.00 87.56 771 GLY A O 1
ATOM 5932 N N . PHE A 1 772 ? -24.056 -16.059 63.934 1.00 84.94 772 PHE A N 1
ATOM 5933 C CA . PHE A 1 772 ? -23.939 -14.730 63.346 1.00 84.94 772 PHE A CA 1
ATOM 5934 C C . PHE A 1 772 ? -22.677 -14.029 63.860 1.00 84.94 772 PHE A C 1
ATOM 5936 O O . PHE A 1 772 ? -22.240 -14.260 64.989 1.00 84.94 772 PHE A O 1
ATOM 5943 N N . ASP A 1 773 ? -22.131 -13.145 63.038 1.00 76.81 773 ASP A N 1
ATOM 5944 C CA . ASP A 1 773 ? -21.401 -11.962 63.481 1.00 76.81 773 ASP A CA 1
ATOM 5945 C C . ASP A 1 773 ? -22.269 -10.739 63.133 1.00 76.81 773 ASP A C 1
ATOM 5947 O O . ASP A 1 773 ? -23.257 -10.871 62.413 1.00 76.81 773 ASP A O 1
ATOM 5951 N N . ALA A 1 774 ? -21.996 -9.549 63.665 1.00 71.44 774 ALA A N 1
ATOM 5952 C CA . ALA A 1 774 ? -22.877 -8.386 63.470 1.00 71.44 774 ALA A CA 1
ATOM 5953 C C . ALA A 1 774 ? -23.128 -7.995 61.989 1.00 71.44 774 ALA A C 1
ATOM 5955 O O . ALA A 1 774 ? -23.949 -7.120 61.723 1.00 71.44 774 ALA A O 1
ATOM 5956 N N . THR A 1 775 ? -22.422 -8.616 61.038 1.00 80.94 775 THR A N 1
ATOM 5957 C CA . THR A 1 775 ? -22.477 -8.342 59.601 1.00 80.94 775 THR A CA 1
ATOM 5958 C C . THR A 1 775 ? -22.935 -9.524 58.745 1.00 80.94 775 THR A C 1
ATOM 5960 O O . THR A 1 775 ? -23.400 -9.307 57.628 1.00 80.94 775 THR A O 1
ATOM 5963 N N . VAL A 1 776 ? -22.846 -10.761 59.240 1.00 87.81 776 VAL A N 1
ATOM 5964 C CA . VAL A 1 776 ? -23.189 -11.996 58.519 1.00 87.81 776 VAL A CA 1
ATOM 5965 C C . VAL A 1 776 ? -23.990 -12.928 59.424 1.00 87.81 776 VAL A C 1
ATOM 5967 O O . VAL A 1 776 ? -23.652 -13.142 60.583 1.00 87.81 776 VAL A O 1
ATOM 5970 N N . VAL A 1 777 ? -25.029 -13.555 58.878 1.00 91.75 777 VAL A N 1
ATOM 5971 C CA . VAL A 1 777 ? -25.855 -14.547 59.582 1.00 91.75 777 VAL A CA 1
ATOM 5972 C C . VAL A 1 777 ? -25.898 -15.857 58.802 1.00 91.75 777 VAL A C 1
ATOM 5974 O O . VAL A 1 777 ? -25.833 -15.870 57.573 1.00 91.75 777 VAL A O 1
ATOM 5977 N N . SER A 1 778 ? -26.002 -16.970 59.526 1.00 94.06 778 SER A N 1
ATOM 5978 C CA . SER A 1 778 ? -26.217 -18.305 58.972 1.00 94.06 778 SER A CA 1
ATOM 5979 C C . SER A 1 778 ? -27.465 -18.945 59.569 1.00 94.06 778 SER A C 1
ATOM 5981 O O . SER A 1 778 ? -27.613 -18.988 60.789 1.00 94.06 778 SER A O 1
ATOM 5983 N N . TRP A 1 779 ? -28.324 -19.507 58.724 1.00 95.19 779 TRP A N 1
ATOM 5984 C CA . TRP A 1 779 ? -29.490 -20.309 59.102 1.00 95.19 779 TRP A CA 1
ATOM 5985 C C . TRP A 1 779 ? -29.276 -21.766 58.704 1.00 95.19 779 TRP A C 1
ATOM 5987 O O . TRP A 1 779 ? -28.682 -22.040 57.662 1.00 95.19 779 TRP A O 1
ATOM 5997 N N . SER A 1 780 ? -29.755 -22.717 59.510 1.00 94.94 780 SER A N 1
ATOM 5998 C CA . SER A 1 780 ? -29.616 -24.147 59.200 1.00 94.94 780 SER A CA 1
ATOM 5999 C C . SER A 1 780 ? -30.805 -24.958 59.692 1.00 94.94 780 SER A C 1
ATOM 6001 O O . SER A 1 780 ? -31.296 -24.751 60.794 1.00 94.94 780 SER A O 1
ATOM 6003 N N . GLY A 1 781 ? -31.185 -25.976 58.925 1.00 93.44 781 GLY A N 1
ATOM 6004 C CA . GLY A 1 781 ? -32.245 -26.912 59.301 1.00 93.44 781 GLY A CA 1
ATOM 6005 C C . GLY A 1 781 ? -32.274 -28.158 58.423 1.00 93.44 781 GLY A C 1
ATOM 6006 O O . GLY A 1 781 ? -31.444 -28.326 57.524 1.00 93.44 781 GLY A O 1
ATOM 6007 N N . GLN A 1 782 ? -33.210 -29.059 58.718 1.00 93.31 782 GLN A N 1
ATOM 6008 C CA . GLN A 1 782 ? -33.425 -30.298 57.972 1.00 93.31 782 GLN A CA 1
ATOM 6009 C C . GLN A 1 782 ? -34.890 -30.411 57.548 1.00 93.31 782 GLN A C 1
ATOM 6011 O O . GLN A 1 782 ? -35.784 -30.151 58.347 1.00 93.31 782 GLN A O 1
ATOM 6016 N N . LEU A 1 783 ? -35.110 -30.826 56.303 1.00 92.75 783 LEU A N 1
ATOM 6017 C CA . LEU A 1 783 ? -36.417 -31.125 55.728 1.00 92.75 783 LEU A CA 1
ATOM 6018 C C . LEU A 1 783 ? -36.573 -32.646 55.576 1.00 92.75 783 LEU A C 1
ATOM 6020 O O . LEU A 1 783 ? -35.723 -33.262 54.919 1.00 92.75 783 LEU A O 1
ATOM 6024 N N . PRO A 1 784 ? -37.618 -33.273 56.141 1.00 91.69 784 PRO A N 1
ATOM 6025 C CA . PRO A 1 784 ? -37.907 -34.681 55.913 1.00 91.69 784 PRO A CA 1
ATOM 6026 C C . PRO A 1 784 ? -38.407 -34.926 54.479 1.00 91.69 784 PRO A C 1
ATOM 6028 O O . PRO A 1 784 ? -39.179 -34.162 53.908 1.00 91.69 784 PRO A O 1
ATOM 6031 N N . LEU A 1 785 ? -37.969 -36.033 53.883 1.00 89.06 785 LEU A N 1
ATOM 6032 C CA . LEU A 1 785 ? -38.320 -36.461 52.535 1.00 89.06 785 LEU A CA 1
ATOM 6033 C C . LEU A 1 785 ? -39.428 -37.525 52.597 1.00 89.06 785 LEU A C 1
ATOM 6035 O O . LEU A 1 785 ? -39.254 -38.561 53.256 1.00 89.06 785 LEU A O 1
ATOM 6039 N N . PRO A 1 786 ? -40.534 -37.359 51.846 1.00 87.81 786 PRO A N 1
ATOM 6040 C CA . PRO A 1 786 ? -41.651 -38.306 51.874 1.00 87.81 786 PRO A CA 1
ATOM 6041 C C . PRO A 1 786 ? -41.245 -39.689 51.340 1.00 87.81 786 PRO A C 1
ATOM 6043 O O . PRO A 1 786 ? -41.776 -40.718 51.757 1.00 87.81 786 PRO A O 1
ATOM 6046 N N . THR A 1 787 ? -40.255 -39.738 50.441 1.00 85.81 787 THR A N 1
ATOM 6047 C CA . THR A 1 787 ? -39.739 -40.970 49.827 1.00 85.81 787 THR A CA 1
ATOM 6048 C C . THR A 1 787 ? -38.246 -41.110 50.100 1.00 85.81 787 THR A C 1
ATOM 6050 O O . THR A 1 787 ? -37.521 -40.120 50.099 1.00 85.81 787 THR A O 1
ATOM 6053 N N . ALA A 1 788 ? -37.776 -42.341 50.325 1.00 85.62 788 ALA A N 1
ATOM 6054 C CA . ALA A 1 788 ? -36.359 -42.601 50.546 1.00 85.62 788 ALA A CA 1
ATOM 6055 C C . ALA A 1 788 ? -35.562 -42.421 49.242 1.00 85.62 788 ALA A C 1
ATOM 6057 O O . ALA A 1 788 ? -35.723 -43.204 48.306 1.00 85.62 788 ALA A O 1
ATOM 6058 N N . LEU A 1 789 ? -34.673 -41.430 49.194 1.00 84.25 789 LEU A N 1
ATOM 6059 C CA . LEU A 1 789 ? -33.782 -41.184 48.057 1.00 84.25 789 LEU A CA 1
ATOM 6060 C C . LEU A 1 789 ? -32.354 -41.651 48.389 1.00 84.25 789 LEU A C 1
ATOM 6062 O O . LEU A 1 789 ? -31.955 -41.617 49.549 1.00 84.25 789 LEU A O 1
ATOM 6066 N N . PRO A 1 790 ? -31.553 -42.140 47.429 1.00 82.00 790 PRO A N 1
ATOM 6067 C CA . PRO A 1 790 ? -30.151 -42.464 47.696 1.00 82.00 790 PRO A CA 1
ATOM 6068 C C . PRO A 1 790 ? -29.348 -41.184 48.016 1.00 82.00 790 PRO A C 1
ATOM 6070 O O . PRO A 1 790 ? -29.524 -40.187 47.313 1.00 82.00 790 PRO A O 1
ATOM 6073 N N . PRO A 1 791 ? -28.449 -41.193 49.023 1.00 82.31 791 PRO A N 1
ATOM 6074 C CA . PRO A 1 791 ? -27.647 -40.025 49.368 1.00 82.31 791 PRO A CA 1
ATOM 6075 C C . PRO A 1 791 ? -26.604 -39.789 48.270 1.00 82.31 791 PRO A C 1
ATOM 6077 O O . PRO A 1 791 ? -25.624 -40.521 48.136 1.00 82.31 791 PRO A O 1
ATOM 6080 N N . ARG A 1 792 ? -26.853 -38.787 47.429 1.00 85.94 792 ARG A N 1
ATOM 6081 C CA . ARG A 1 792 ? -25.937 -38.278 46.397 1.00 85.94 792 ARG A CA 1
ATOM 6082 C C . ARG A 1 792 ? -25.974 -36.751 46.426 1.00 85.94 792 ARG A C 1
ATOM 6084 O O . ARG A 1 792 ? -26.896 -36.183 47.020 1.00 85.94 792 ARG A O 1
ATOM 6091 N N . ARG A 1 793 ? -25.031 -36.093 45.749 1.00 87.69 793 ARG A N 1
ATOM 6092 C CA . ARG A 1 793 ? -25.067 -34.635 45.563 1.00 87.69 793 ARG A CA 1
ATOM 6093 C C . ARG A 1 793 ? -26.446 -34.202 45.023 1.00 87.69 793 ARG A C 1
ATOM 6095 O O . ARG A 1 793 ? -26.933 -34.848 44.087 1.00 87.69 793 ARG A O 1
ATOM 6102 N N . PRO A 1 794 ? -27.095 -33.198 45.631 1.00 86.56 794 PRO A N 1
ATOM 6103 C CA . PRO A 1 794 ? -28.300 -32.585 45.081 1.00 86.56 794 PRO A CA 1
ATOM 6104 C C . PRO A 1 794 ? -28.076 -32.001 43.678 1.00 86.56 794 PRO A C 1
ATOM 6106 O O . PRO A 1 794 ? -26.931 -31.770 43.284 1.00 86.56 794 PRO A O 1
ATOM 6109 N N . GLY A 1 795 ? -29.154 -31.797 42.920 1.00 82.88 795 GLY A N 1
ATOM 6110 C CA . GLY A 1 795 ? -29.138 -31.085 41.635 1.00 82.88 795 GLY A CA 1
ATOM 6111 C C . GLY A 1 795 ? -29.604 -31.903 40.425 1.00 82.88 795 GLY A C 1
ATOM 6112 O O . GLY A 1 795 ? -29.716 -31.374 39.327 1.00 82.88 795 GLY A O 1
ATOM 6113 N N . SER A 1 796 ? -29.885 -33.199 40.598 1.00 78.44 796 SER A N 1
ATOM 6114 C CA . SER A 1 796 ? -30.257 -34.104 39.488 1.00 78.44 796 SER A CA 1
ATOM 6115 C C . SER A 1 796 ? -31.699 -34.602 39.561 1.00 78.44 796 SER A C 1
ATOM 6117 O O . SER A 1 796 ? -32.198 -35.221 38.619 1.00 78.44 796 SER A O 1
ATOM 6119 N N . ASN A 1 797 ? -32.389 -34.348 40.672 1.00 77.31 797 ASN A N 1
ATOM 6120 C CA . ASN A 1 797 ? -33.761 -34.771 40.868 1.00 77.31 797 ASN A CA 1
ATOM 6121 C C . ASN A 1 797 ? -34.743 -33.795 40.209 1.00 77.31 797 ASN A C 1
ATOM 6123 O O . ASN A 1 797 ? -34.869 -32.646 40.615 1.00 77.31 797 ASN A O 1
ATOM 6127 N N . GLN A 1 798 ? -35.499 -34.284 39.227 1.00 78.44 798 GLN A N 1
ATOM 6128 C CA . GLN A 1 798 ? -36.552 -33.509 38.557 1.00 78.44 798 GLN A CA 1
ATOM 6129 C C . GLN A 1 798 ? -37.905 -33.549 39.291 1.00 78.44 798 GLN A C 1
ATOM 6131 O O . GLN A 1 798 ? -38.858 -32.898 38.867 1.00 78.44 798 GLN A O 1
ATOM 6136 N N . THR A 1 799 ? -38.006 -34.343 40.363 1.00 86.50 799 THR A N 1
ATOM 6137 C CA . THR A 1 799 ? -39.245 -34.579 41.121 1.00 86.50 799 THR A CA 1
ATOM 6138 C C . THR A 1 799 ? -39.325 -33.731 42.384 1.00 86.50 799 THR A C 1
ATOM 6140 O O . THR A 1 799 ? -40.421 -33.320 42.747 1.00 86.50 799 THR A O 1
ATOM 6143 N N . PHE A 1 800 ? -38.201 -33.475 43.059 1.00 89.94 800 PHE A N 1
ATOM 6144 C CA . PHE A 1 800 ? -38.169 -32.710 44.308 1.00 89.94 800 PHE A CA 1
ATOM 6145 C C . PHE A 1 800 ? -37.171 -31.555 44.244 1.00 89.94 800 PHE A C 1
ATOM 6147 O O . PHE A 1 800 ? -36.042 -31.741 43.785 1.00 89.94 800 PHE A O 1
ATOM 6154 N N . ARG A 1 801 ? -37.568 -30.399 44.781 1.00 92.19 801 ARG A N 1
ATOM 6155 C CA . ARG A 1 801 ? -36.700 -29.233 44.991 1.00 92.19 801 ARG A CA 1
ATOM 6156 C C . ARG A 1 801 ? -36.908 -28.648 46.382 1.00 92.19 801 ARG A C 1
ATOM 6158 O O . ARG A 1 801 ? -37.978 -28.793 46.966 1.00 92.19 801 ARG A O 1
ATOM 6165 N N . VAL A 1 802 ? -35.892 -27.975 46.898 1.00 93.69 802 VAL A N 1
ATOM 6166 C CA . VAL A 1 802 ? -35.991 -27.142 48.096 1.00 93.69 802 VAL A CA 1
ATOM 6167 C C . VAL A 1 802 ? -36.145 -25.697 47.650 1.00 93.69 802 VAL A C 1
ATOM 6169 O O . VAL A 1 802 ? -35.318 -25.224 46.880 1.00 93.69 802 VAL A O 1
ATOM 6172 N N . VAL A 1 803 ? -37.169 -25.002 48.132 1.00 94.50 803 VAL A N 1
ATOM 6173 C CA . VAL A 1 803 ? -37.350 -23.556 47.957 1.00 94.50 803 VAL A CA 1
ATOM 6174 C C . VAL A 1 803 ? -36.988 -22.857 49.257 1.00 94.50 803 VAL A C 1
ATOM 6176 O O . VAL A 1 803 ? -37.412 -23.284 50.327 1.00 94.50 803 VAL A O 1
ATOM 6179 N N . LEU A 1 804 ? -36.192 -21.803 49.170 1.00 95.12 804 LEU A N 1
ATOM 6180 C CA . LEU A 1 804 ? -35.730 -21.010 50.300 1.00 95.12 804 LEU A CA 1
ATOM 6181 C C . LEU A 1 804 ? -36.311 -19.614 50.186 1.00 95.12 804 LEU A C 1
ATOM 6183 O O . LEU A 1 804 ? -36.235 -19.022 49.116 1.00 95.12 804 LEU A O 1
ATOM 6187 N N . GLU A 1 805 ? -36.871 -19.098 51.275 1.00 95.31 805 GLU A N 1
ATOM 6188 C CA . GLU A 1 805 ? -37.457 -17.763 51.345 1.00 95.31 805 GLU A CA 1
ATOM 6189 C C . GLU A 1 805 ? -37.000 -17.051 52.618 1.00 95.31 805 GLU A C 1
ATOM 6191 O O . GLU A 1 805 ? -37.215 -17.539 53.726 1.00 95.31 805 GLU A O 1
ATOM 6196 N N . GLU A 1 806 ? -36.410 -15.871 52.469 1.00 93.75 806 GLU A N 1
ATOM 6197 C CA . GLU A 1 806 ? -36.154 -14.964 53.583 1.00 93.75 806 GLU A CA 1
ATOM 6198 C C . GLU A 1 806 ? -37.252 -13.914 53.643 1.00 93.75 806 GLU A C 1
ATOM 6200 O O . GLU A 1 806 ? -37.437 -13.129 52.708 1.00 93.75 806 GLU A O 1
ATOM 6205 N N . TRP A 1 807 ? -37.943 -13.893 54.773 1.00 92.56 807 TRP A N 1
ATOM 6206 C CA . TRP A 1 807 ? -38.957 -12.919 55.117 1.00 92.56 807 TRP A CA 1
ATOM 6207 C C . TRP A 1 807 ? -38.347 -11.879 56.051 1.00 92.56 807 TRP A C 1
ATOM 6209 O O . TRP A 1 807 ? -37.860 -12.194 57.138 1.00 92.56 807 TRP A O 1
ATOM 6219 N N . GLU A 1 808 ? -38.368 -10.632 55.605 1.00 90.06 808 GLU A N 1
ATOM 6220 C CA . GLU A 1 808 ? -38.001 -9.463 56.387 1.00 90.06 808 GLU A CA 1
ATOM 6221 C C . GLU A 1 808 ? -39.262 -8.803 56.931 1.00 90.06 808 GLU A C 1
ATOM 6223 O O . GLU A 1 808 ? -40.179 -8.519 56.165 1.00 90.06 808 GLU A O 1
ATOM 6228 N N . THR A 1 809 ? -39.269 -8.507 58.227 1.00 87.81 809 THR A N 1
ATOM 6229 C CA . THR A 1 809 ? -40.325 -7.747 58.894 1.00 87.81 809 THR A CA 1
ATOM 6230 C C . THR A 1 809 ? -39.832 -6.336 59.200 1.00 87.81 809 THR A C 1
ATOM 6232 O O . THR A 1 809 ? -38.798 -6.165 59.846 1.00 87.81 809 THR A O 1
ATOM 6235 N N . LEU A 1 810 ? -40.581 -5.339 58.730 1.00 83.38 810 LEU A N 1
ATOM 6236 C CA . LEU A 1 810 ? -40.328 -3.912 58.921 1.00 83.38 810 LEU A CA 1
ATOM 6237 C C . LEU A 1 810 ? -41.437 -3.283 59.780 1.00 83.38 810 LEU A C 1
ATOM 6239 O O . LEU A 1 810 ? -42.581 -3.755 59.735 1.00 83.38 810 LEU A O 1
ATOM 6243 N N . PRO A 1 811 ? -41.131 -2.211 60.532 1.00 78.25 811 PRO A N 1
ATOM 6244 C CA . PRO A 1 811 ? -42.152 -1.453 61.231 1.00 78.25 811 PRO A CA 1
ATOM 6245 C C . PRO A 1 811 ? -42.989 -0.688 60.199 1.00 78.25 811 PRO A C 1
ATOM 6247 O O . PRO A 1 811 ? -42.462 -0.140 59.230 1.00 78.25 811 PRO A O 1
ATOM 6250 N N . ALA A 1 812 ? -44.302 -0.674 60.389 1.00 76.62 812 ALA A N 1
ATOM 6251 C CA . ALA A 1 812 ? -45.254 -0.001 59.518 1.00 76.62 812 ALA A CA 1
ATOM 6252 C C . ALA A 1 812 ? -46.223 0.850 60.344 1.00 76.62 812 ALA A C 1
ATOM 6254 O O . ALA A 1 812 ? -46.425 0.613 61.536 1.00 76.62 812 ALA A O 1
ATOM 6255 N N . ASP A 1 813 ? -46.856 1.829 59.705 1.00 77.12 813 ASP A N 1
ATOM 6256 C CA . ASP A 1 813 ? -47.926 2.594 60.342 1.00 77.12 813 ASP A CA 1
ATOM 6257 C C . ASP A 1 813 ? -49.123 1.683 60.656 1.00 77.12 813 ASP A C 1
ATOM 6259 O O . ASP A 1 813 ? -49.451 0.771 59.886 1.00 77.12 813 ASP A O 1
ATOM 6263 N N . ALA A 1 814 ? -49.813 1.938 61.773 1.00 73.69 814 ALA A N 1
ATOM 6264 C CA . ALA A 1 814 ? -51.027 1.205 62.110 1.00 73.69 814 ALA A CA 1
ATOM 6265 C C . ALA A 1 814 ? -52.070 1.304 60.986 1.00 73.69 814 ALA A C 1
ATOM 6267 O O . ALA A 1 814 ? -52.424 2.394 60.518 1.00 73.69 814 ALA A O 1
ATOM 6268 N N . ARG A 1 815 ? -52.619 0.153 60.576 1.00 65.25 815 ARG A N 1
ATOM 6269 C CA . ARG A 1 815 ? -53.707 0.095 59.589 1.00 65.25 815 ARG A CA 1
ATOM 6270 C C . ARG A 1 815 ? -54.858 1.016 60.013 1.00 65.25 815 ARG A C 1
ATOM 6272 O O . ARG A 1 815 ? -55.457 0.825 61.066 1.00 65.25 815 ARG A O 1
ATOM 6279 N N . GLY A 1 816 ? -55.175 2.002 59.171 1.00 66.94 816 GLY A N 1
ATOM 6280 C CA . GLY A 1 816 ? -56.245 2.978 59.414 1.00 66.94 816 GLY A CA 1
ATOM 6281 C C . GLY A 1 816 ? -55.812 4.295 60.075 1.00 66.94 816 GLY A C 1
ATOM 6282 O O . GLY A 1 816 ? -56.684 5.090 60.413 1.00 66.94 816 GLY A O 1
ATOM 6283 N N . GLY A 1 817 ? -54.508 4.550 60.248 1.00 62.22 817 GLY A N 1
ATOM 6284 C CA . GLY A 1 817 ? -53.986 5.847 60.712 1.00 62.22 817 GLY A CA 1
ATOM 6285 C C . GLY A 1 817 ? -54.180 6.129 62.208 1.00 62.22 817 GLY A C 1
ATOM 6286 O O . GLY A 1 817 ? -54.096 7.280 62.632 1.00 62.22 817 GLY A O 1
ATOM 6287 N N . GLY A 1 818 ? -54.474 5.101 63.010 1.00 61.25 818 GLY A N 1
ATOM 6288 C CA . GLY A 1 818 ? -54.535 5.215 64.469 1.00 61.25 818 GLY A CA 1
ATOM 6289 C C . GLY A 1 818 ? -53.143 5.337 65.113 1.00 61.25 818 GLY A C 1
ATOM 6290 O O . GLY A 1 818 ? -52.142 5.014 64.477 1.00 61.25 818 GLY A O 1
ATOM 6291 N N . PRO A 1 819 ? -53.046 5.776 66.381 1.00 50.66 819 PRO A N 1
ATOM 6292 C CA . PRO A 1 819 ? -51.778 5.791 67.104 1.00 50.66 819 PRO A CA 1
ATOM 6293 C C . PRO A 1 819 ? -51.307 4.354 67.395 1.00 50.66 819 PRO A C 1
ATOM 6295 O O . PRO A 1 819 ? -51.947 3.632 68.158 1.00 50.66 819 PRO A O 1
ATOM 6298 N N . GLY A 1 820 ? -50.195 3.938 66.782 1.00 61.44 820 GLY A N 1
ATOM 6299 C CA . GLY A 1 820 ? -49.551 2.634 66.983 1.00 61.44 820 GLY A CA 1
ATOM 6300 C C . GLY A 1 820 ? -48.617 2.254 65.827 1.00 61.44 820 GLY A C 1
ATOM 6301 O O . GLY A 1 820 ? -48.703 2.838 64.748 1.00 61.44 820 GLY A O 1
ATOM 6302 N N . THR A 1 821 ? -47.738 1.275 66.047 1.00 65.81 821 THR A N 1
ATOM 6303 C CA . THR A 1 821 ? -46.909 0.647 65.005 1.00 65.81 821 THR A CA 1
ATOM 6304 C C . THR A 1 821 ? -47.451 -0.751 64.692 1.00 65.81 821 THR A C 1
ATOM 6306 O O . THR A 1 821 ? -47.742 -1.530 65.599 1.00 65.81 821 THR A O 1
ATOM 6309 N N . ASP A 1 822 ? -47.634 -1.056 63.410 1.00 76.06 822 ASP A N 1
ATOM 6310 C CA . ASP A 1 822 ? -47.884 -2.404 62.887 1.00 76.06 822 ASP A CA 1
ATOM 6311 C C . ASP A 1 822 ? -46.562 -2.991 62.355 1.00 76.06 822 ASP A C 1
ATOM 6313 O O . ASP A 1 822 ? -45.526 -2.322 62.336 1.00 76.06 822 ASP A O 1
ATOM 6317 N N . ALA A 1 823 ? -46.581 -4.243 61.914 1.00 76.94 823 ALA A N 1
ATOM 6318 C CA . ALA A 1 823 ? -45.447 -4.888 61.268 1.00 76.94 823 ALA A CA 1
ATOM 6319 C C . ALA A 1 823 ? -45.864 -5.426 59.896 1.00 76.94 823 ALA A C 1
ATOM 6321 O O . ALA A 1 823 ? -46.878 -6.112 59.761 1.00 76.94 823 ALA A O 1
ATOM 6322 N N . GLN A 1 824 ? -45.073 -5.135 58.865 1.00 83.88 824 GLN A N 1
ATOM 6323 C CA . GLN A 1 824 ? -45.272 -5.700 57.532 1.00 83.88 824 GLN A CA 1
ATOM 6324 C C . GLN A 1 824 ? -44.083 -6.564 57.142 1.00 83.88 824 GLN A C 1
ATOM 6326 O O . GLN A 1 824 ? -42.933 -6.168 57.323 1.00 83.88 824 GLN A O 1
ATOM 6331 N N . SER A 1 825 ? -44.371 -7.737 56.581 1.00 86.12 825 SER A N 1
ATOM 6332 C CA . SER A 1 825 ? -43.346 -8.669 56.118 1.00 86.12 825 SER A CA 1
ATOM 6333 C C . SER A 1 825 ? -43.261 -8.689 54.593 1.00 86.12 825 SER A C 1
ATOM 6335 O O . SER A 1 825 ? -44.284 -8.698 53.908 1.00 86.12 825 SER A O 1
ATOM 6337 N N . ARG A 1 826 ? -42.039 -8.739 54.059 1.00 89.94 826 ARG A N 1
ATOM 6338 C CA . ARG A 1 826 ? -41.741 -8.868 52.625 1.00 89.94 826 ARG A CA 1
ATOM 6339 C C . ARG A 1 826 ? -40.691 -9.948 52.381 1.00 89.94 826 ARG A C 1
ATOM 6341 O O . ARG A 1 826 ? -39.842 -10.190 53.234 1.00 89.94 826 ARG A O 1
ATOM 6348 N N . VAL A 1 827 ? -40.717 -10.566 51.204 1.00 90.62 827 VAL A N 1
ATOM 6349 C CA . VAL A 1 827 ? -39.681 -11.525 50.791 1.00 90.62 827 VAL A CA 1
ATOM 6350 C C . VAL A 1 827 ? -38.485 -10.764 50.217 1.00 90.62 827 VAL A C 1
ATOM 6352 O O . VAL A 1 827 ? -38.651 -9.973 49.291 1.00 90.62 827 VAL A O 1
ATOM 6355 N N . VAL A 1 828 ? -37.283 -11.001 50.748 1.00 89.00 828 VAL A N 1
ATOM 6356 C CA . VAL A 1 828 ? -36.027 -10.337 50.315 1.00 89.00 828 VAL A CA 1
ATOM 6357 C C . VAL A 1 828 ? -35.031 -11.293 49.652 1.00 89.00 828 VAL A C 1
ATOM 6359 O O . VAL A 1 828 ? -34.161 -10.888 48.873 1.00 89.00 828 VAL A O 1
ATOM 6362 N N . TYR A 1 829 ? -35.190 -12.588 49.900 1.00 91.12 829 TYR A N 1
ATOM 6363 C CA . TYR A 1 829 ? -34.479 -13.654 49.208 1.00 91.12 829 TYR A CA 1
ATOM 6364 C C . TYR A 1 829 ? -35.463 -14.766 48.884 1.00 91.12 829 TYR A C 1
ATOM 6366 O O . TYR A 1 829 ? -36.243 -15.168 49.739 1.00 91.12 829 TYR A O 1
ATOM 6374 N N . ALA A 1 830 ? -35.418 -15.240 47.646 1.00 91.75 830 ALA A N 1
ATOM 6375 C CA . ALA A 1 830 ? -36.117 -16.430 47.210 1.00 91.75 830 ALA A CA 1
ATOM 6376 C C . ALA A 1 830 ? -35.207 -17.178 46.236 1.00 91.75 830 ALA A C 1
ATOM 6378 O O . ALA A 1 830 ? -34.643 -16.562 45.326 1.00 91.75 830 ALA A O 1
ATOM 6379 N N . ASP A 1 831 ? -35.042 -18.480 46.434 1.00 91.44 831 ASP A N 1
ATOM 6380 C CA . ASP A 1 831 ? -34.256 -19.338 45.548 1.00 91.44 831 ASP A CA 1
ATOM 6381 C C . ASP A 1 831 ? -34.766 -20.778 45.610 1.00 91.44 831 ASP A C 1
ATOM 6383 O O . ASP A 1 831 ? -35.508 -21.145 46.522 1.00 91.44 831 ASP A O 1
ATOM 6387 N N . HIS A 1 832 ? -34.375 -21.608 44.650 1.00 91.06 832 HIS A N 1
ATOM 6388 C CA . HIS A 1 832 ? -34.715 -23.024 44.654 1.00 91.06 832 HIS A CA 1
ATOM 6389 C C . HIS A 1 832 ? -33.531 -23.894 44.235 1.00 91.06 832 HIS A C 1
ATOM 6391 O O . HIS A 1 832 ? -32.792 -23.559 43.317 1.00 91.06 832 HIS A O 1
ATOM 6397 N N . LEU A 1 833 ? -33.358 -25.044 44.881 1.00 90.75 833 LEU A N 1
ATOM 6398 C CA . LEU A 1 833 ? -32.296 -25.999 44.575 1.00 90.75 833 LEU A CA 1
ATOM 6399 C C . LEU A 1 833 ? -32.897 -27.394 44.341 1.00 90.75 833 LEU A C 1
ATOM 6401 O O . LEU A 1 833 ? -33.636 -27.883 45.203 1.00 90.75 833 LEU A O 1
ATOM 6405 N N . PRO A 1 834 ? -32.609 -28.058 43.207 1.00 88.88 834 PRO A N 1
ATOM 6406 C CA . PRO A 1 834 ? -33.051 -29.430 42.981 1.00 88.88 834 PRO A CA 1
ATOM 6407 C C . PRO A 1 834 ? -32.344 -30.412 43.929 1.00 88.88 834 PRO A C 1
ATOM 6409 O O . PRO A 1 834 ? -31.193 -30.200 44.315 1.00 88.88 834 PRO A O 1
ATOM 6412 N N . LEU A 1 835 ? -33.027 -31.503 44.301 1.00 86.25 835 LEU A N 1
ATOM 6413 C CA . LEU A 1 835 ? -32.492 -32.531 45.214 1.00 86.25 835 LEU A CA 1
ATOM 6414 C C . LEU A 1 835 ? -31.648 -33.634 44.559 1.00 86.25 835 LEU A C 1
ATOM 6416 O O . LEU A 1 835 ? -31.482 -33.656 43.319 1.00 86.25 835 LEU A O 1
#

Mean predicted aligned error: 14.11 Å

Solvent-accessible surface area (backbone atoms only — not comparable to full-atom values): 44984 Å² total; per-residue (Å²): 142,78,88,66,85,66,46,65,66,57,50,22,50,53,50,49,53,55,56,70,74,46,98,87,66,79,90,71,48,66,68,60,42,41,56,51,47,75,71,45,77,75,88,70,79,65,61,43,74,71,56,46,58,35,48,44,67,40,37,28,56,84,74,53,68,75,34,49,85,48,29,41,53,29,47,34,37,63,44,73,59,62,91,88,51,66,84,69,54,61,47,78,36,57,25,51,59,31,38,52,50,52,37,70,76,39,67,91,67,71,68,82,67,45,45,54,24,52,34,34,43,27,63,25,76,40,54,56,66,59,37,44,64,73,52,75,45,50,76,40,54,93,84,45,55,73,67,43,39,44,35,46,51,9,48,50,55,15,42,78,35,41,90,64,44,56,47,25,52,30,57,84,43,63,91,42,70,41,80,44,71,40,70,43,84,48,68,44,98,76,41,46,85,80,62,78,88,52,65,76,77,53,57,90,88,59,78,70,37,59,47,47,50,64,23,36,59,50,92,77,61,78,65,30,36,28,48,37,83,59,44,50,22,42,16,44,33,30,85,69,49,58,78,88,53,87,69,93,53,105,70,61,60,62,61,52,74,46,69,48,48,74,52,90,72,54,49,43,40,34,34,41,34,43,37,77,30,92,50,79,44,75,49,76,57,99,51,36,39,38,39,24,38,24,82,22,35,71,47,60,35,35,34,10,19,10,38,56,66,84,54,46,78,36,28,42,66,59,64,69,48,58,64,81,55,62,70,33,62,71,53,38,49,38,51,19,50,16,71,38,52,82,53,8,34,60,46,70,34,38,42,34,22,35,24,52,26,34,73,42,49,29,38,77,76,44,80,45,72,45,73,50,80,69,34,34,49,35,32,37,36,34,34,31,39,38,45,13,54,17,24,34,33,41,36,35,37,34,35,36,67,45,66,45,41,52,80,91,46,84,57,69,45,80,45,84,48,76,47,80,32,32,60,46,77,45,52,62,87,36,54,58,50,32,32,25,64,92,50,71,44,77,43,80,42,97,84,71,52,66,50,62,29,38,34,26,54,28,75,69,82,47,36,42,16,45,62,36,35,36,31,38,36,30,26,25,60,31,63,76,53,48,62,64,84,81,48,74,50,72,72,54,28,33,33,70,23,74,75,47,80,42,76,37,54,9,23,36,57,25,56,61,65,51,74,73,49,74,43,75,34,80,46,77,49,80,45,66,28,93,92,38,80,45,22,29,28,39,36,42,40,33,26,36,35,38,33,29,56,72,61,62,48,74,34,17,63,78,50,18,44,17,45,28,31,53,68,65,95,52,74,86,44,64,90,54,29,20,34,41,41,50,38,83,66,35,59,58,85,38,65,96,49,46,47,64,69,45,62,58,62,68,50,38,55,71,61,78,42,84,81,88,52,92,31,48,53,78,53,46,61,42,84,45,65,38,81,89,44,83,87,46,49,62,30,33,32,32,35,26,68,67,42,78,37,76,92,77,60,30,36,34,35,52,44,41,35,45,67,70,47,31,44,45,26,32,37,26,49,8,36,21,25,26,31,88,57,35,41,92,92,19,34,54,19,58,74,39,72,56,70,79,38,60,38,64,57,44,41,40,37,36,37,30,33,90,43,43,43,36,41,36,41,37,41,37,34,44,34,52,36,65,75,72,69,95,57,100,60,93,50,71,63,61,48,41,64,69,29,48,46,39,35,41,30,39,29,36,50,46,92,90,39,93,55,85,86,23,59,42,81,78,46,75,47,77,33,48,78,72,48,69,56,95,39,35,39,29,30,40,46,73,44,79,46,99,59,82,44,83,64,51,49,34,62,78,39,86,49,38,30,40,36,41,38,31,36,38,46,43,81,34,74,23,89,87,78,52,98,58,78,35,77,46,74,46,79,78,42,76,52,74,47,40,57

Nearest PDB structures (foldseek):
  2r51-assembly1_A  TM=2.162E-01  e=9.235E-03  unclassified
  3lh8-assembly2_B  TM=1.859E-01  e=4.052E-03  Mus musculus
  3lha-assembly2_B  TM=1.883E-01  e=7.913E-03  Mus musculus
  3lh9-assembly1_A  TM=1.952E-01  e=1.078E-02  Mus musculus
  3lha-assembly1_A  TM=2.097E-01  e=2.334E-02  Mus musculus

pLDDT: mean 86.45, std 11.86, range [29.16, 97.81]

Foldseek 3Di:
DDPPPCDLQNVLVVVQVVVVPDDDDDRDDSVNSSVVVVVDDDDDQAADAAFQEFWDKFFADDDFFPDDSQEWEFEKEWAQDDPVDDNWAIDIGQRQRVQVVLCVVCVVVVGPHDQKGKIWTHFDFDALVLCVSVVVLVCLPDDHDPQSVQLSQQQNQLQQFDLLDQWAGDSRGRPDIHGFAQKDKDFAPPFDPPFDPHSNPDDRPDDGTPRMDIHRNDPWGWRRHFGRPFLQKKKKWFPCPCPVPPDDDPPPIDMDIGGFPDDPPGGTIAMEMEHADCDFDWDDDDRYIYTHDYALAKTKIWMKGAGDLVCLVSHPVSVVDDPVQCPPPVNSVCLRSQVDCRNINTDIHMYYRYYLEFNTAWAWPDWAWDDAAFDQKTFIFGKIFGQLSFFFKKWKKKKFKWWDADLVDLGIDIDIDIDGQDMDTGHNPDRMAGEGDQAWDWDQDPSRDIDIYHTGMGGRVGQAKTFMKIKMKTFTPRNSSDDCVSQVDRVSGIHIHDIDTYTHFGNAAAAFWAWDDKAKDWDKDWDQDPVHNQKIKIKIFIWIKTWTADDDRSRIPPWFKWWWADPPPDPLCVVQHKFKWFDPQWDFPIDPDGRDFQAPDPCQQVQVDQDDDAQAFNGHWDWAFDPPGVPRDIITIGTFDWDADSPVSTIMGIHGGDRALGAFMWIKTWIWTADPRHDHPRGTHHIDIDDTYTIFWMKMKMWGDPFQWKIKIKIKTWDTFGCPDDDPDPDPVVRDVVFKWKKKFKWFADPVDPDPVRIDTPDMDTFDWPDDDNRMTMTIDMDTDPGGDGGGRFAPDPTIKMKMWMKGKDWDAPPPNDPDIDIDIDTRDIDMTGD